Protein AF-0000000085164242 (afdb_homodimer)

InterPro domains:
  IPR000667 Peptidase S13, D-Ala-D-Ala carboxypeptidase C [PF02113] (31-440)
  IPR000667 Peptidase S13, D-Ala-D-Ala carboxypeptidase C [PR00922] (70-89)
  IPR000667 Peptidase S13, D-Ala-D-Ala carboxypeptidase C [PR00922] (284-306)
  IPR000667 Peptidase S13, D-Ala-D-Ala carboxypeptidase C [PR00922] (330-344)
  IPR000667 Peptidase S13, D-Ala-D-Ala carboxypeptidase C [PR00922] (345-359)
  IPR000667 Peptidase S13, D-Ala-D-Ala carboxypeptidase C [PR00922] (407-420)
  IPR000667 Peptidase S13, D-Ala-D-Ala carboxypeptidase C [PTHR30023] (19-451)
  IPR000667 Peptidase S13, D-Ala-D-Ala carboxypeptidase C [TIGR00666] (58-429)
  IPR012338 Beta-lactamase/transpeptidase-like [G3DSA:3.40.710.10] (27-104)
  IPR012338 Beta-lactamase/transpeptidase-like [G3DSA:3.40.710.10] (245-445)
  IPR012338 Beta-lactamase/transpeptidase-like [SSF56601] (39-454)

Nearest PDB structures (foldseek):
  1w8y-assembly4_D  TM=8.418E-01  e=1.556E-39  Actinomadura sp. R39
  1w5d-assembly1_A  TM=8.632E-01  e=3.024E-38  Bacillus subtilis
  2ex9-assembly1_A  TM=7.788E-01  e=1.099E-33  Escherichia coli
  3a3e-assembly1_B  TM=7.400E-01  e=4.001E-32  Haemophilus influenzae
  3a3e-assembly1_A  TM=7.267E-01  e=5.733E-30  Haemophilus influenzae

Solvent-accessible surface area (backbone atoms only — not comparable to full-atom values): 47335 Å² total; per-residue (Å²): 137,82,79,80,77,77,77,74,76,81,78,77,76,73,74,72,75,70,62,78,69,81,73,63,36,41,63,89,47,45,45,59,55,51,49,55,62,64,62,34,74,78,37,59,26,29,47,66,24,30,23,33,25,35,52,87,81,58,49,75,65,36,74,40,57,20,66,26,48,35,63,38,27,33,43,41,32,55,55,42,52,53,38,48,40,69,73,61,34,52,74,34,56,36,53,34,36,34,13,20,50,82,88,46,63,40,43,35,28,42,25,32,51,29,40,56,78,38,33,65,67,56,49,27,52,50,34,38,52,41,36,75,71,66,50,43,61,29,54,35,38,31,34,24,12,49,38,73,73,42,62,73,43,64,29,33,46,43,37,59,30,45,35,57,42,40,59,40,32,33,35,42,49,49,61,30,32,48,57,34,33,38,29,43,42,54,76,74,28,51,43,47,78,41,52,85,66,72,82,69,97,42,55,74,45,82,56,35,27,7,33,60,80,90,51,84,69,44,76,35,30,32,73,57,90,75,29,34,38,36,38,39,29,36,30,52,80,46,74,68,40,79,40,57,40,47,33,92,70,38,60,67,56,52,53,48,54,50,52,49,28,27,46,75,48,58,29,48,68,74,37,79,43,81,31,79,38,86,68,70,43,85,44,71,78,43,78,43,71,47,71,32,39,65,59,61,47,31,51,30,42,18,64,59,35,36,45,47,24,35,26,49,36,49,42,45,41,71,74,40,72,62,45,55,62,53,49,34,45,73,63,64,27,71,78,60,38,73,82,70,23,30,22,77,35,86,69,29,31,44,25,22,42,33,52,34,42,49,52,47,51,42,63,69,40,99,50,22,68,62,53,53,70,31,29,10,29,19,38,66,27,49,79,23,31,84,37,54,56,96,45,64,19,36,81,29,28,30,32,33,62,12,67,42,95,36,26,28,23,43,36,39,39,32,47,19,75,48,45,74,48,32,30,30,14,39,32,39,40,39,33,80,49,55,52,71,54,46,45,50,55,53,47,54,50,48,30,52,56,12,27,20,25,72,62,74,82,62,65,74,63,61,69,80,105,137,81,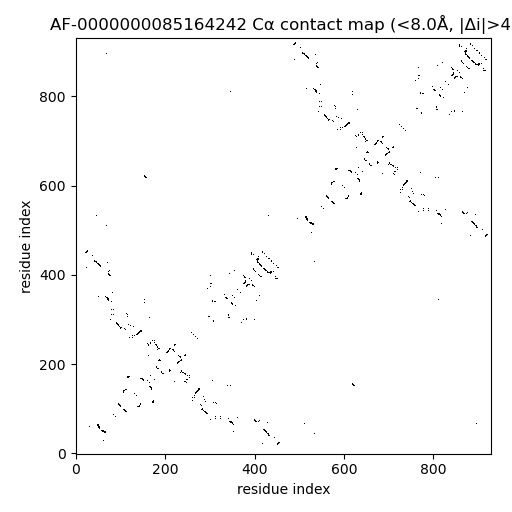79,76,77,77,77,73,75,80,79,77,77,74,74,72,75,70,64,78,69,80,73,64,35,41,62,90,46,45,45,58,53,51,49,55,61,64,62,34,73,78,36,59,25,30,46,67,23,31,24,32,26,34,52,85,81,57,47,75,65,36,73,40,57,21,65,28,48,34,65,36,27,34,43,41,32,56,55,40,51,52,36,47,41,68,73,61,34,54,73,35,57,36,54,34,36,35,13,20,48,81,88,47,62,42,42,35,28,43,23,33,52,29,40,56,77,38,31,65,66,56,49,28,51,51,33,39,54,41,36,75,71,67,50,43,61,29,54,35,38,32,33,22,12,49,38,73,73,43,63,72,45,64,28,32,45,43,36,60,30,44,35,60,43,42,57,39,31,32,34,42,49,48,61,32,33,48,58,33,34,39,29,44,42,53,77,74,29,52,43,47,76,41,51,86,67,70,81,70,96,44,54,73,45,84,58,35,28,7,34,60,79,90,48,83,68,44,77,37,32,33,70,56,89,74,31,34,38,34,38,40,30,36,29,53,78,44,76,68,39,81,41,59,42,47,34,93,72,38,61,67,56,51,52,49,53,50,52,50,28,28,45,76,48,60,29,48,66,74,36,78,42,81,29,78,39,87,67,70,44,85,42,70,77,43,80,43,71,48,69,33,39,65,59,60,47,32,51,29,43,18,64,58,34,36,44,48,25,36,25,50,37,49,42,45,41,72,75,39,71,61,46,54,61,53,48,34,44,73,64,62,27,70,77,61,38,73,81,69,24,30,21,79,36,86,68,31,30,42,24,23,41,33,51,32,41,49,52,47,50,43,61,70,39,98,49,21,69,63,53,54,71,31,30,9,28,20,39,67,28,49,80,24,31,84,36,55,56,96,44,63,20,36,80,27,26,31,35,32,62,12,67,42,96,36,27,28,23,43,37,39,38,33,48,19,76,48,46,73,46,31,31,30,14,39,32,38,38,39,32,77,50,56,53,70,54,47,45,50,53,52,48,54,49,47,32,51,56,13,27,20,24,72,62,74,82,63,67,74,66,60,69,78,103

pLDDT: mean 89.5, std 14.86, range [22.62, 98.94]

Radius of gyration: 33.27 Å; Cα contacts (8 Å, |Δi|>4): 2150; chains: 2; bounding box: 95×78×173 Å

Structure (mmCIF, N/CA/C/O backbone):
data_AF-0000000085164242-model_v1
#
loop_
_entity.id
_entity.type
_entity.pdbx_description
1 polymer 'D-alanyl-D-alanine carboxypeptidase'
#
loop_
_atom_site.group_PDB
_atom_site.id
_atom_site.type_symbol
_atom_site.label_atom_id
_atom_site.label_alt_id
_atom_site.label_comp_id
_atom_site.label_asym_id
_atom_site.label_entity_id
_atom_site.label_seq_id
_atom_site.pdbx_PDB_ins_code
_atom_site.Cartn_x
_atom_site.Cartn_y
_atom_site.Cartn_z
_atom_site.occupancy
_atom_site.B_iso_or_equiv
_atom_site.auth_seq_id
_atom_site.auth_comp_id
_atom_site.auth_asym_id
_atom_site.auth_atom_id
_atom_site.pdbx_PDB_model_num
ATOM 1 N N . MET A 1 1 ? 28.812 4.848 -90.438 1 26.08 1 MET A N 1
ATOM 2 C CA . MET A 1 1 ? 29.641 4.5 -89.312 1 26.08 1 MET A CA 1
ATOM 3 C C . MET A 1 1 ? 28.922 4.797 -88 1 26.08 1 MET A C 1
ATOM 5 O O . MET A 1 1 ? 28.844 5.953 -87.562 1 26.08 1 MET A O 1
ATOM 9 N N . VAL A 1 2 ? 27.75 4.16 -87.75 1 31.11 2 VAL A N 1
ATOM 10 C CA . VAL A 1 2 ? 26.734 4.188 -86.688 1 31.11 2 VAL A CA 1
ATOM 11 C C . VAL A 1 2 ? 27.359 3.76 -85.375 1 31.11 2 VAL A C 1
ATOM 13 O O . VAL A 1 2 ? 27.859 2.641 -85.25 1 31.11 2 VAL A O 1
ATOM 16 N N . TRP A 1 3 ? 27.969 4.746 -84.688 1 30.22 3 TRP A N 1
ATOM 17 C CA . TRP A 1 3 ? 28.641 4.578 -83.375 1 30.22 3 TRP A CA 1
ATOM 18 C C . TRP A 1 3 ? 27.672 4.051 -82.312 1 30.22 3 TRP A C 1
ATOM 20 O O . TRP A 1 3 ? 26.656 4.676 -82.062 1 30.22 3 TRP A O 1
ATOM 30 N N . LEU A 1 4 ? 27.453 2.766 -82.188 1 34.25 4 LEU A N 1
ATOM 31 C CA . LEU A 1 4 ? 26.719 2.027 -81.188 1 34.25 4 LEU A CA 1
ATOM 32 C C . LEU A 1 4 ? 27.297 2.309 -79.812 1 34.25 4 LEU A C 1
ATOM 34 O O . LEU A 1 4 ? 28.422 1.901 -79.5 1 34.25 4 LEU A O 1
ATOM 38 N N . ARG A 1 5 ? 27.109 3.539 -79.188 1 34.91 5 ARG A N 1
ATOM 39 C CA . ARG A 1 5 ? 27.516 3.846 -77.812 1 34.91 5 ARG A CA 1
ATOM 40 C C . ARG A 1 5 ? 26.891 2.873 -76.875 1 34.91 5 ARG A C 1
ATOM 42 O O . ARG A 1 5 ? 25.656 2.781 -76.75 1 34.91 5 ARG A O 1
ATOM 49 N N . TRP A 1 6 ? 27.516 1.749 -76.562 1 37.75 6 TRP A N 1
ATOM 50 C CA . TRP A 1 6 ? 27.156 0.762 -75.562 1 37.75 6 TRP A CA 1
ATOM 51 C C . TRP A 1 6 ? 27.078 1.409 -74.188 1 37.75 6 TRP A C 1
ATOM 53 O O . TRP A 1 6 ? 28.047 1.984 -73.688 1 37.75 6 TRP A O 1
ATOM 63 N N . LEU A 1 7 ? 25.984 2.072 -73.812 1 40.03 7 LEU A N 1
ATOM 64 C CA . LEU A 1 7 ? 25.734 2.559 -72.438 1 40.03 7 LEU A CA 1
ATOM 65 C C . LEU A 1 7 ? 25.859 1.432 -71.438 1 40.03 7 LEU A C 1
ATOM 67 O O . LEU A 1 7 ? 25.172 0.419 -71.5 1 40.03 7 LEU A O 1
ATOM 71 N N . LEU A 1 8 ? 27.047 1.207 -70.812 1 44.16 8 LEU A N 1
ATOM 72 C CA . LEU A 1 8 ? 27.25 0.297 -69.688 1 44.16 8 LEU A CA 1
ATOM 73 C C . LEU A 1 8 ? 26.328 0.644 -68.562 1 44.16 8 LEU A C 1
ATOM 75 O O . LEU A 1 8 ? 26.141 1.82 -68.25 1 44.16 8 LEU A O 1
ATOM 79 N N . PRO A 1 9 ? 25.406 -0.223 -68.188 1 48.72 9 PRO A N 1
ATOM 80 C CA . PRO A 1 9 ? 24.516 0.033 -67.062 1 48.72 9 PRO A CA 1
ATOM 81 C C . PRO A 1 9 ? 25.281 0.334 -65.75 1 48.72 9 PRO A C 1
ATOM 83 O O . PRO A 1 9 ? 26.422 -0.12 -65.562 1 48.72 9 PRO A O 1
ATOM 86 N N . PRO A 1 10 ? 25.016 1.474 -65.062 1 48.72 10 PRO A N 1
ATOM 87 C CA . PRO A 1 10 ? 25.703 1.767 -63.844 1 48.72 10 PRO A CA 1
ATOM 88 C C . PRO A 1 10 ? 25.656 0.598 -62.844 1 48.72 10 PRO A C 1
ATOM 90 O O . PRO A 1 10 ? 24.719 -0.198 -62.875 1 48.72 10 PRO A O 1
ATOM 93 N N . ALA A 1 11 ? 26.797 0.06 -62.438 1 48.28 11 ALA A N 1
ATOM 94 C CA . ALA A 1 11 ? 26.969 -0.919 -61.375 1 48.28 11 ALA A CA 1
ATOM 95 C C . ALA A 1 11 ? 26.172 -0.528 -60.125 1 48.28 11 ALA A C 1
ATOM 97 O O . ALA A 1 11 ? 26.328 0.58 -59.594 1 48.28 11 ALA A O 1
ATOM 98 N N . SER A 1 12 ? 25.047 -1.106 -59.906 1 46.84 12 SER A N 1
ATOM 99 C CA . SER A 1 12 ? 24.297 -0.992 -58.656 1 46.84 12 SER A CA 1
ATOM 100 C C . SER A 1 12 ? 25.203 -1.245 -57.469 1 46.84 12 SER A C 1
ATOM 102 O O . SER A 1 12 ? 25.766 -2.332 -57.312 1 46.84 12 SER A O 1
ATOM 104 N N . LEU A 1 13 ? 25.797 -0.228 -56.875 1 48.09 13 LEU A N 1
ATOM 105 C CA . LEU A 1 13 ? 26.422 -0.326 -55.562 1 48.09 13 LEU A CA 1
ATOM 106 C C . LEU A 1 13 ? 25.484 -1.011 -54.562 1 48.09 13 LEU A C 1
ATOM 108 O O . LEU A 1 13 ? 24.484 -0.429 -54.156 1 48.09 13 LEU A O 1
ATOM 112 N N . LEU A 1 14 ? 25.516 -2.299 -54.562 1 44.75 14 LEU A N 1
ATOM 113 C CA . LEU A 1 14 ? 24.922 -2.994 -53.406 1 44.75 14 LEU A CA 1
ATOM 114 C C . LEU A 1 14 ? 25.516 -2.488 -52.094 1 44.75 14 LEU A C 1
ATOM 116 O O . LEU A 1 14 ? 26.672 -2.766 -51.812 1 44.75 14 LEU A O 1
ATOM 120 N N . LEU A 1 15 ? 25.031 -1.406 -51.594 1 47.62 15 LEU A N 1
ATOM 121 C CA . LEU A 1 15 ? 25.266 -1.147 -50.156 1 47.62 15 LEU A CA 1
ATOM 122 C C . LEU A 1 15 ? 24.969 -2.387 -49.344 1 47.62 15 LEU A C 1
ATOM 124 O O . LEU A 1 15 ? 23.812 -2.775 -49.188 1 47.62 15 LEU A O 1
ATOM 128 N N . LEU A 1 16 ? 25.969 -3.221 -49.25 1 43.62 16 LEU A N 1
ATOM 129 C CA . LEU A 1 16 ? 25.859 -4.195 -48.156 1 43.62 16 LEU A CA 1
ATOM 130 C C . LEU A 1 16 ? 25.453 -3.518 -46.875 1 43.62 16 LEU A C 1
ATOM 132 O O . LEU A 1 16 ? 26.234 -2.775 -46.25 1 43.62 16 LEU A O 1
ATOM 136 N N . LEU A 1 17 ? 24.219 -3.363 -46.656 1 44.03 17 LEU A N 1
ATOM 137 C CA . LEU A 1 17 ? 23.781 -3.133 -45.281 1 44.03 17 LEU A CA 1
ATOM 138 C C . LEU A 1 17 ? 24.453 -4.105 -44.344 1 44.03 17 LEU A C 1
ATOM 140 O O . LEU A 1 17 ? 24.047 -5.27 -44.25 1 44.03 17 LEU A O 1
ATOM 144 N N . VAL A 1 18 ? 25.75 -3.912 -44.062 1 42.06 18 VAL A N 1
ATOM 145 C CA . VAL A 1 18 ? 26.281 -4.578 -42.875 1 42.06 18 VAL A CA 1
ATOM 146 C C . VAL A 1 18 ? 25.297 -4.43 -41.719 1 42.06 18 VAL A C 1
ATOM 148 O O . VAL A 1 18 ? 25.031 -3.314 -41.25 1 42.06 18 VAL A O 1
ATOM 151 N N . SER A 1 19 ? 24.469 -5.309 -41.594 1 43.09 19 SER A N 1
ATOM 152 C CA . SER A 1 19 ? 23.734 -5.375 -40.312 1 43.09 19 SER A CA 1
ATOM 153 C C . SER A 1 19 ? 24.656 -5.082 -39.125 1 43.09 19 SER A C 1
ATOM 155 O O . SER A 1 19 ? 25.766 -5.609 -39.062 1 43.09 19 SER A O 1
ATOM 157 N N . PRO A 1 20 ? 24.562 -4.02 -38.531 1 42.75 20 PRO A N 1
ATOM 158 C CA . PRO A 1 20 ? 25.406 -3.922 -37.344 1 42.75 20 PRO A CA 1
ATOM 159 C C . PRO A 1 20 ? 25.578 -5.258 -36.625 1 42.75 20 PRO A C 1
ATOM 161 O O . PRO A 1 20 ? 24.594 -5.887 -36.25 1 42.75 20 PRO A O 1
ATOM 164 N N . ALA A 1 21 ? 26.594 -6.027 -36.906 1 44.06 21 ALA A N 1
ATOM 165 C CA . ALA A 1 21 ? 26.969 -7.195 -36.125 1 44.06 21 ALA A CA 1
ATOM 166 C C . ALA A 1 21 ? 26.609 -7.004 -34.656 1 44.06 21 ALA A C 1
ATOM 168 O O . ALA A 1 21 ? 26.906 -5.961 -34.062 1 44.06 21 ALA A O 1
ATOM 169 N N . ALA A 1 22 ? 25.578 -7.535 -34.219 1 53.62 22 ALA A N 1
ATOM 170 C CA . ALA A 1 22 ? 25.312 -7.664 -32.781 1 53.62 22 ALA A CA 1
ATOM 171 C C . ALA A 1 22 ? 26.609 -7.832 -31.984 1 53.62 22 ALA A C 1
ATOM 173 O O . ALA A 1 22 ? 27.219 -8.914 -32 1 53.62 22 ALA A O 1
ATOM 174 N N . PHE A 1 23 ? 27.406 -6.828 -31.875 1 62.78 23 PHE A N 1
ATOM 175 C CA . PHE A 1 23 ? 28.688 -6.867 -31.188 1 62.78 23 PHE A CA 1
ATOM 176 C C . PHE A 1 23 ? 28.547 -7.508 -29.812 1 62.78 23 PHE A C 1
ATOM 178 O O . PHE A 1 23 ? 27.688 -7.129 -29.031 1 62.78 23 PHE A O 1
ATOM 185 N N . GLY A 1 24 ? 28.969 -8.695 -29.609 1 80.44 24 GLY A N 1
ATOM 186 C CA . GLY A 1 24 ? 29.109 -9.453 -28.375 1 80.44 24 GLY A CA 1
ATOM 187 C C . GLY A 1 24 ? 29.766 -8.656 -27.25 1 80.44 24 GLY A C 1
ATOM 188 O O . GLY A 1 24 ? 30.391 -7.625 -27.516 1 80.44 24 GLY A O 1
ATOM 189 N N . LEU A 1 25 ? 29.328 -8.891 -26 1 90.19 25 LEU A N 1
ATOM 190 C CA . LEU A 1 25 ? 29.891 -8.297 -24.797 1 90.19 25 LEU A CA 1
ATOM 191 C C . LEU A 1 25 ? 30.781 -9.297 -24.062 1 90.19 25 LEU A C 1
ATOM 193 O O . LEU A 1 25 ? 30.344 -10.391 -23.719 1 90.19 25 LEU A O 1
ATOM 197 N N . CYS A 1 26 ? 32.031 -8.883 -23.922 1 91.12 26 CYS A N 1
ATOM 198 C CA . CYS A 1 26 ? 32.938 -9.758 -23.203 1 91.12 26 CYS A CA 1
ATOM 199 C C . CYS A 1 26 ? 32.531 -9.875 -21.734 1 91.12 26 CYS A C 1
ATOM 201 O O . CYS A 1 26 ? 32.156 -8.883 -21.125 1 91.12 26 CYS A O 1
ATOM 203 N N . ARG A 1 27 ? 32.719 -11.008 -21.188 1 90.56 27 ARG A N 1
ATOM 204 C CA . ARG A 1 27 ? 32.344 -11.328 -19.812 1 90.56 27 ARG A CA 1
ATOM 205 C C . ARG A 1 27 ? 32.969 -10.359 -18.828 1 90.56 27 ARG A C 1
ATOM 207 O O . ARG A 1 27 ? 32.344 -9.93 -17.859 1 90.56 27 ARG A O 1
ATOM 214 N N . GLN A 1 28 ? 34.25 -9.969 -19.062 1 89.62 28 GLN A N 1
ATOM 215 C CA . GLN A 1 28 ? 34.969 -9.094 -18.172 1 89.62 28 GLN A CA 1
ATOM 216 C C . GLN A 1 28 ? 34.406 -7.676 -18.188 1 89.62 28 GLN A C 1
ATOM 218 O O . GLN A 1 28 ? 34.656 -6.898 -17.25 1 89.62 28 GLN A O 1
ATOM 223 N N . ASP A 1 29 ? 33.594 -7.398 -19.219 1 94.38 29 ASP A N 1
ATOM 224 C CA . ASP A 1 29 ? 33.094 -6.043 -19.391 1 94.38 29 ASP A CA 1
ATOM 225 C C . ASP A 1 29 ? 31.641 -5.945 -18.875 1 94.38 29 ASP A C 1
ATOM 227 O O . ASP A 1 29 ? 31.062 -4.863 -18.875 1 94.38 29 ASP A O 1
ATOM 231 N N . LEU A 1 30 ? 31.109 -7.039 -18.438 1 95.75 30 LEU A N 1
ATOM 232 C CA . LEU A 1 30 ? 29.688 -7.074 -18.062 1 95.75 30 LEU A CA 1
ATOM 233 C C . LEU A 1 30 ? 29.422 -6.121 -16.906 1 95.75 30 LEU A C 1
ATOM 235 O O . LEU A 1 30 ? 28.469 -5.332 -16.953 1 95.75 30 LEU A O 1
ATOM 239 N N . ALA A 1 31 ? 30.25 -6.164 -15.938 1 96.69 31 ALA A N 1
ATOM 240 C CA . ALA A 1 31 ? 30.047 -5.34 -14.75 1 96.69 31 ALA A CA 1
ATOM 241 C C . ALA A 1 31 ? 30.047 -3.855 -15.109 1 96.69 31 ALA A C 1
ATOM 243 O O . ALA A 1 31 ? 29.188 -3.102 -14.648 1 96.69 31 ALA A O 1
ATOM 244 N N . ARG A 1 32 ? 30.969 -3.467 -15.906 1 96.62 32 ARG A N 1
ATOM 245 C CA . ARG A 1 32 ? 31.047 -2.072 -16.328 1 96.62 32 ARG A CA 1
ATOM 246 C C . ARG A 1 32 ? 29.844 -1.677 -17.172 1 96.62 32 ARG A C 1
ATOM 248 O O . ARG A 1 32 ? 29.312 -0.573 -17.016 1 96.62 32 ARG A O 1
ATOM 255 N N . ALA A 1 33 ? 29.438 -2.562 -18.047 1 96.81 33 ALA A N 1
ATOM 256 C CA . ALA A 1 33 ? 28.297 -2.279 -18.906 1 96.81 33 ALA A CA 1
ATOM 257 C C . ALA A 1 33 ? 27.016 -2.09 -18.094 1 96.81 33 ALA A C 1
ATOM 259 O O . ALA A 1 33 ? 26.25 -1.159 -18.328 1 96.81 33 ALA A O 1
ATOM 260 N N . ILE A 1 34 ? 26.797 -2.941 -17.062 1 97.88 34 ILE A N 1
ATOM 261 C CA . ILE A 1 34 ? 25.609 -2.834 -16.219 1 97.88 34 ILE A CA 1
ATOM 262 C C . ILE A 1 34 ? 25.688 -1.557 -15.383 1 97.88 34 ILE A C 1
ATOM 264 O O . ILE A 1 34 ? 24.703 -0.823 -15.266 1 97.88 34 ILE A O 1
ATOM 268 N N . ALA A 1 35 ? 26.875 -1.295 -14.891 1 96.62 35 ALA A N 1
ATOM 269 C CA . ALA A 1 35 ? 27.062 -0.098 -14.078 1 96.62 35 ALA A CA 1
ATOM 270 C C . ALA A 1 35 ? 26.734 1.163 -14.875 1 96.62 35 ALA A C 1
ATOM 272 O O . ALA A 1 35 ? 26.125 2.1 -14.352 1 96.62 35 ALA A O 1
ATOM 273 N N . GLN A 1 36 ? 27.125 1.172 -16.078 1 95.56 36 GLN A N 1
ATOM 274 C CA . GLN A 1 36 ? 26.859 2.318 -16.938 1 95.56 36 GLN A CA 1
ATOM 275 C C . GLN A 1 36 ? 25.359 2.5 -17.141 1 95.56 36 GLN A C 1
ATOM 277 O O . GLN A 1 36 ? 24.859 3.627 -17.188 1 95.56 36 GLN A O 1
ATOM 282 N N . GLU A 1 37 ? 24.672 1.391 -17.297 1 94.31 37 GLU A N 1
ATOM 283 C CA . GLU A 1 37 ? 23.219 1.459 -17.484 1 94.31 37 GLU A CA 1
ATOM 284 C C . GLU A 1 37 ? 22.547 2.057 -16.25 1 94.31 37 GLU A C 1
ATOM 286 O O . GLU A 1 37 ? 21.703 2.949 -16.375 1 94.31 37 GLU A O 1
ATOM 291 N N . ILE A 1 38 ? 22.953 1.653 -15.016 1 94.19 38 ILE A N 1
ATOM 292 C CA . ILE A 1 38 ? 22.172 2.039 -13.844 1 94.19 38 ILE A CA 1
ATOM 293 C C . ILE A 1 38 ? 22.656 3.391 -13.32 1 94.19 38 ILE A C 1
ATOM 295 O O . ILE A 1 38 ? 22.016 3.996 -12.461 1 94.19 38 ILE A O 1
ATOM 299 N N . GLN A 1 39 ? 23.75 3.881 -13.914 1 92.69 39 GLN A N 1
ATOM 300 C CA . GLN A 1 39 ? 24.266 5.188 -13.523 1 92.69 39 GLN A CA 1
ATOM 301 C C . GLN A 1 39 ? 23.734 6.285 -14.445 1 92.69 39 GLN A C 1
ATOM 303 O O . GLN A 1 39 ? 24.047 7.465 -14.25 1 92.69 39 GLN A O 1
ATOM 308 N N . ASN A 1 40 ? 22.969 5.848 -15.398 1 92.12 40 ASN A N 1
ATOM 309 C CA . ASN A 1 40 ? 22.281 6.859 -16.188 1 92.12 40 ASN A CA 1
ATOM 310 C C . ASN A 1 40 ? 21.547 7.863 -15.305 1 92.12 40 ASN A C 1
ATOM 312 O O . ASN A 1 40 ? 20.844 7.473 -14.367 1 92.12 40 ASN A O 1
ATOM 316 N N . PRO A 1 41 ? 21.641 9.156 -15.633 1 90.25 41 PRO A N 1
ATOM 317 C CA . PRO A 1 41 ? 21.031 10.195 -14.797 1 90.25 41 PRO A CA 1
ATOM 318 C C . PRO A 1 41 ? 19.531 10.016 -14.648 1 90.25 41 PRO A C 1
ATOM 320 O O . PRO A 1 41 ? 18.953 10.438 -13.641 1 90.25 41 PRO A O 1
ATOM 323 N N . GLN A 1 42 ? 18.953 9.391 -15.547 1 88.38 42 GLN A N 1
ATOM 324 C CA . GLN A 1 42 ? 17.516 9.18 -15.484 1 88.38 42 GLN A CA 1
ATOM 325 C C . GLN A 1 42 ? 17.141 8.312 -14.289 1 88.38 42 GLN A C 1
ATOM 327 O O . GLN A 1 42 ? 16.016 8.398 -13.781 1 88.38 42 GLN A O 1
ATOM 332 N N . TRP A 1 43 ? 18.203 7.57 -13.789 1 90.75 43 TRP A N 1
ATOM 333 C CA . TRP A 1 43 ? 17.938 6.633 -12.711 1 90.75 43 TRP A CA 1
ATOM 334 C C . TRP A 1 43 ? 18.453 7.176 -11.383 1 90.75 43 TRP A C 1
ATOM 336 O O . TRP A 1 43 ? 18.453 6.469 -10.367 1 90.75 43 TRP A O 1
ATOM 346 N N . GLN A 1 44 ? 18.828 8.391 -11.352 1 89.06 44 GLN A N 1
ATOM 347 C CA . GLN A 1 44 ? 19.562 8.938 -10.211 1 89.06 44 GLN A CA 1
ATOM 348 C C . GLN A 1 44 ? 18.734 8.828 -8.93 1 89.06 44 GLN A C 1
ATOM 350 O O . GLN A 1 44 ? 19.297 8.633 -7.848 1 89.06 44 GLN A O 1
ATOM 355 N N . ARG A 1 45 ? 17.484 8.836 -8.977 1 92.25 45 ARG A N 1
ATOM 356 C CA . ARG A 1 45 ? 16.641 8.875 -7.789 1 92.25 45 ARG A CA 1
ATOM 357 C C . ARG A 1 45 ? 16.188 7.473 -7.398 1 92.25 45 ARG A C 1
ATOM 359 O O . ARG A 1 45 ? 15.617 7.277 -6.324 1 92.25 45 ARG A O 1
ATOM 366 N N . GLY A 1 46 ? 16.438 6.523 -8.258 1 93.19 46 GLY A N 1
ATOM 367 C CA . GLY A 1 46 ? 15.93 5.176 -8.039 1 93.19 46 GLY A CA 1
ATOM 368 C C . GLY A 1 46 ? 16.906 4.293 -7.27 1 93.19 46 GLY A C 1
ATOM 369 O O . GLY A 1 46 ? 18.047 4.684 -7.023 1 93.19 46 GLY A O 1
ATOM 370 N N . GLN A 1 47 ? 16.438 3.188 -6.793 1 94.44 47 GLN A N 1
ATOM 371 C CA . GLN A 1 47 ? 17.219 2.15 -6.129 1 94.44 47 GLN A CA 1
ATOM 372 C C . GLN A 1 47 ? 17.25 0.87 -6.961 1 94.44 47 GLN A C 1
ATOM 374 O O . GLN A 1 47 ? 16.203 0.276 -7.234 1 94.44 47 GLN A O 1
ATOM 379 N N . TRP A 1 48 ? 18.438 0.49 -7.316 1 96.75 48 TRP A N 1
ATOM 380 C CA . TRP A 1 48 ? 18.609 -0.72 -8.109 1 96.75 48 TRP A CA 1
ATOM 381 C C . TRP A 1 48 ? 19.156 -1.863 -7.262 1 96.75 48 TRP A C 1
ATOM 383 O O . TRP A 1 48 ? 20.016 -1.654 -6.414 1 96.75 48 TRP A O 1
ATOM 393 N N . GLY A 1 49 ? 18.609 -2.982 -7.344 1 97.62 49 GLY A N 1
ATOM 394 C CA . GLY A 1 49 ? 19.156 -4.246 -6.879 1 97.62 49 GLY A CA 1
ATOM 395 C C . GLY A 1 49 ? 19.375 -5.246 -7.996 1 97.62 49 GLY A C 1
ATOM 396 O O . GLY A 1 49 ? 18.453 -5.586 -8.734 1 97.62 49 GLY A O 1
ATOM 397 N N . ILE A 1 50 ? 20.688 -5.652 -8.172 1 98.75 50 ILE A N 1
ATOM 398 C CA . ILE A 1 50 ? 21 -6.547 -9.281 1 98.75 50 ILE A CA 1
ATOM 399 C C . ILE A 1 50 ? 22 -7.609 -8.82 1 98.75 50 ILE A C 1
ATOM 401 O O . ILE A 1 50 ? 23.031 -7.281 -8.234 1 98.75 50 ILE A O 1
ATOM 405 N N . VAL A 1 51 ? 21.688 -8.82 -9.039 1 98.75 51 VAL A N 1
ATOM 406 C CA . VAL A 1 51 ? 22.625 -9.93 -8.867 1 98.75 51 VAL A CA 1
ATOM 407 C C . VAL A 1 51 ? 22.625 -10.789 -10.125 1 98.75 51 VAL A C 1
ATOM 409 O O . VAL A 1 51 ? 21.578 -11.164 -10.641 1 98.75 51 VAL A O 1
ATOM 412 N N . VAL A 1 52 ? 23.766 -11.023 -10.711 1 98.81 52 VAL A N 1
ATOM 413 C CA . VAL A 1 52 ? 23.984 -11.922 -11.836 1 98.81 52 VAL A CA 1
ATOM 414 C C . VAL A 1 52 ? 25.062 -12.953 -11.469 1 98.81 52 VAL A C 1
ATOM 416 O O . VAL A 1 52 ? 26.156 -12.594 -11.055 1 98.81 52 VAL A O 1
ATOM 419 N N . GLU A 1 53 ? 24.734 -14.164 -11.602 1 98.38 53 GLU A N 1
ATOM 420 C CA . GLU A 1 53 ? 25.672 -15.242 -11.297 1 98.38 53 GLU A CA 1
ATOM 421 C C . GLU A 1 53 ? 25.688 -16.281 -1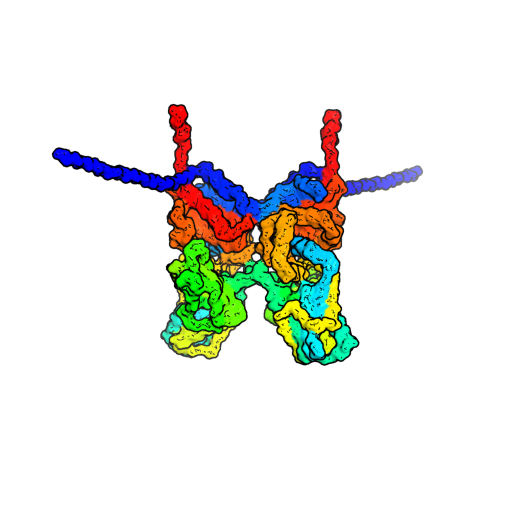2.414 1 98.38 53 GLU A C 1
ATOM 423 O O . GLU A 1 53 ? 24.719 -16.422 -13.164 1 98.38 53 GLU A O 1
ATOM 428 N N . ASP A 1 54 ? 26.844 -16.953 -12.492 1 97.44 54 ASP A N 1
ATOM 429 C CA . ASP A 1 54 ? 26.891 -18.172 -13.289 1 97.44 54 ASP A CA 1
ATOM 430 C C . ASP A 1 54 ? 25.969 -19.25 -12.703 1 97.44 54 ASP A C 1
ATOM 432 O O . ASP A 1 54 ? 26.016 -19.531 -11.508 1 97.44 54 ASP A O 1
ATOM 436 N N . LEU A 1 55 ? 25.141 -19.797 -13.562 1 97.75 55 LEU A N 1
ATOM 437 C CA . LEU A 1 55 ? 24.109 -20.703 -13.062 1 97.75 55 LEU A CA 1
ATOM 438 C C . LEU A 1 55 ? 24.734 -21.953 -12.445 1 97.75 55 LEU A C 1
ATOM 440 O O . LEU A 1 55 ? 24.234 -22.453 -11.438 1 97.75 55 LEU A O 1
ATOM 444 N N . ARG A 1 56 ? 25.766 -22.469 -12.977 1 94.19 56 ARG A N 1
ATOM 445 C CA . ARG A 1 56 ? 26.328 -23.75 -12.57 1 94.19 56 ARG A CA 1
ATOM 446 C C . ARG A 1 56 ? 27.344 -23.562 -11.438 1 94.19 56 ARG A C 1
ATOM 448 O O . ARG A 1 56 ? 27.219 -24.188 -10.383 1 94.19 56 ARG A O 1
ATOM 455 N N . SER A 1 57 ? 28.266 -22.578 -11.57 1 94.81 57 SER A N 1
ATOM 456 C CA . SER A 1 57 ? 29.359 -22.438 -10.609 1 94.81 57 SER A CA 1
ATOM 457 C C . SER A 1 57 ? 28.953 -21.547 -9.438 1 94.81 57 SER A C 1
ATOM 459 O O . SER A 1 57 ? 29.578 -21.594 -8.375 1 94.81 57 SER A O 1
ATOM 461 N N . GLY A 1 58 ? 28.047 -20.656 -9.672 1 95.81 58 GLY A N 1
ATOM 462 C CA . GLY A 1 58 ? 27.672 -19.703 -8.641 1 95.81 58 GLY A CA 1
ATOM 463 C C . GLY A 1 58 ? 28.594 -18.484 -8.609 1 95.81 58 GLY A C 1
ATOM 464 O O . GLY A 1 58 ? 28.438 -17.609 -7.75 1 95.81 58 GLY A O 1
ATOM 465 N N . GLU A 1 59 ? 29.484 -18.422 -9.562 1 96.31 59 GLU A N 1
ATOM 466 C CA . GLU A 1 59 ? 30.359 -17.266 -9.648 1 96.31 59 GLU A CA 1
ATOM 467 C C . GLU A 1 59 ? 29.547 -15.977 -9.812 1 96.31 59 GLU A C 1
ATOM 469 O O . GLU A 1 59 ? 28.672 -15.898 -10.68 1 96.31 59 GLU A O 1
ATOM 474 N N . VAL A 1 60 ? 29.875 -14.984 -8.992 1 97.69 60 VAL A N 1
ATOM 475 C CA . VAL A 1 60 ? 29.172 -13.703 -9.062 1 97.69 60 VAL A CA 1
ATOM 476 C C . VAL A 1 60 ? 29.781 -12.852 -10.18 1 97.69 60 VAL A C 1
ATOM 478 O O . VAL A 1 60 ? 30.969 -12.516 -10.148 1 97.69 60 VAL A O 1
ATOM 481 N N . LEU A 1 61 ? 28.984 -12.516 -11.148 1 97.19 61 LEU A N 1
ATOM 482 C CA . LEU A 1 61 ? 29.438 -11.656 -12.242 1 97.19 61 LEU A CA 1
ATOM 483 C C . LEU A 1 61 ? 29.125 -10.188 -11.938 1 97.19 61 LEU A C 1
ATOM 485 O O . LEU A 1 61 ? 29.844 -9.297 -12.398 1 97.19 61 LEU A O 1
ATOM 489 N N . TYR A 1 62 ? 28.047 -9.914 -11.242 1 98.25 62 TYR A N 1
ATOM 490 C CA . TYR A 1 62 ? 27.656 -8.562 -10.867 1 98.25 62 TYR A CA 1
ATOM 491 C C . TYR A 1 62 ? 26.797 -8.578 -9.609 1 98.25 62 TYR A C 1
ATOM 493 O O . TYR A 1 62 ? 25.922 -9.438 -9.461 1 98.25 62 TYR A O 1
ATOM 501 N N . ASN A 1 63 ? 27.109 -7.777 -8.695 1 98.31 63 ASN A N 1
ATOM 502 C CA . ASN A 1 63 ? 26.328 -7.602 -7.477 1 98.31 63 ASN A CA 1
ATOM 503 C C . ASN A 1 63 ? 26.219 -6.133 -7.086 1 98.31 63 ASN A C 1
ATOM 505 O O . ASN A 1 63 ? 27.219 -5.496 -6.762 1 98.31 63 ASN A O 1
ATOM 509 N N . HIS A 1 64 ? 25.094 -5.602 -7.238 1 97.94 64 HIS A N 1
ATOM 510 C CA . HIS A 1 64 ? 24.75 -4.262 -6.773 1 97.94 64 HIS A CA 1
ATOM 511 C C . HIS A 1 64 ? 23.578 -4.297 -5.797 1 97.94 64 HIS A C 1
ATOM 513 O O . HIS A 1 64 ? 22.438 -4.52 -6.199 1 97.94 64 HIS A O 1
ATOM 519 N N . GLN A 1 65 ? 23.859 -4.113 -4.5 1 95.94 65 GLN A N 1
ATOM 520 C CA . GLN A 1 65 ? 22.859 -4.082 -3.436 1 95.94 65 GLN A CA 1
ATOM 521 C C . GLN A 1 65 ? 22.078 -5.391 -3.375 1 95.94 65 GLN A C 1
ATOM 523 O O . GLN A 1 65 ? 20.875 -5.387 -3.148 1 95.94 65 GLN A O 1
ATOM 528 N N . GLY A 1 66 ? 22.766 -6.477 -3.574 1 96.69 66 GLY A N 1
ATOM 529 C CA . GLY A 1 66 ? 22.125 -7.773 -3.666 1 96.69 66 GLY A CA 1
ATOM 530 C C . GLY A 1 66 ? 21.531 -8.242 -2.35 1 96.69 66 GLY A C 1
ATOM 531 O O . GLY A 1 66 ? 20.594 -9.047 -2.334 1 96.69 66 GLY A O 1
ATOM 532 N N . GLU A 1 67 ? 22.031 -7.707 -1.251 1 95 67 GLU A N 1
ATOM 533 C CA . GLU A 1 67 ? 21.594 -8.164 0.064 1 95 67 GLU A CA 1
ATOM 534 C C . GLU A 1 67 ? 20.547 -7.215 0.661 1 95 67 GLU A C 1
ATOM 536 O O . GLU A 1 67 ? 20.031 -7.461 1.755 1 95 67 GLU A O 1
ATOM 541 N N . LYS A 1 68 ? 20.234 -6.145 -0.035 1 94.94 68 LYS A N 1
ATOM 542 C CA . LYS A 1 68 ? 19.234 -5.191 0.431 1 94.94 68 LYS A CA 1
ATOM 543 C C . LYS A 1 68 ? 17.828 -5.664 0.084 1 94.94 68 LYS A C 1
ATOM 545 O O . LYS A 1 68 ? 17.625 -6.328 -0.933 1 94.94 68 LYS A O 1
ATOM 550 N N . LEU A 1 69 ? 16.875 -5.332 0.945 1 95.56 69 LEU A N 1
ATOM 551 C CA . LEU A 1 69 ? 15.477 -5.672 0.703 1 95.56 69 LEU A CA 1
ATOM 552 C C . LEU A 1 69 ? 14.836 -4.688 -0.272 1 95.56 69 LEU A C 1
ATOM 554 O O . LEU A 1 69 ? 15.039 -3.475 -0.154 1 95.56 69 LEU A O 1
ATOM 558 N N . PHE A 1 70 ? 14.094 -5.238 -1.257 1 96.31 70 PHE A N 1
ATOM 559 C CA . PHE A 1 70 ? 13.391 -4.461 -2.271 1 96.31 70 PHE A CA 1
ATOM 560 C C . PHE A 1 70 ? 11.938 -4.906 -2.385 1 96.31 70 PHE A C 1
ATOM 562 O O . PHE A 1 70 ? 11.602 -6.043 -2.047 1 96.31 70 PHE A O 1
ATOM 569 N N . LEU A 1 71 ? 11.062 -3.951 -2.771 1 96.06 71 LEU A N 1
ATOM 570 C CA . LEU A 1 71 ? 9.797 -4.355 -3.367 1 96.06 71 LEU A CA 1
ATOM 571 C C . LEU A 1 71 ? 10.023 -5.078 -4.691 1 96.06 71 LEU A C 1
ATOM 573 O O . LEU A 1 71 ? 10.695 -4.555 -5.582 1 96.06 71 LEU A O 1
ATOM 577 N N . VAL A 1 72 ? 9.461 -6.273 -4.828 1 97.75 72 VAL A N 1
ATOM 578 C CA . VAL A 1 72 ? 9.789 -7.047 -6.023 1 97.75 72 VAL A CA 1
ATOM 579 C C . VAL A 1 72 ? 8.5 -7.395 -6.773 1 97.75 72 VAL A C 1
ATOM 581 O O . VAL A 1 72 ? 8.539 -8.117 -7.77 1 97.75 72 VAL A O 1
ATOM 584 N N . ALA A 1 73 ? 7.391 -6.895 -6.285 1 97.12 73 ALA A N 1
ATOM 585 C CA . ALA A 1 73 ? 6.094 -7.113 -6.914 1 97.12 73 ALA A CA 1
ATOM 586 C C . ALA A 1 73 ? 5.848 -8.602 -7.16 1 97.12 73 ALA A C 1
ATOM 588 O O . ALA A 1 73 ? 5.984 -9.414 -6.246 1 97.12 73 ALA A O 1
ATOM 589 N N . SER A 1 74 ? 5.465 -8.984 -8.352 1 98.12 74 SER A N 1
ATOM 590 C CA . SER A 1 74 ? 5 -10.328 -8.672 1 98.12 74 SER A CA 1
ATOM 591 C C . SER A 1 74 ? 6.152 -11.328 -8.672 1 98.12 74 SER A C 1
ATOM 593 O O . SER A 1 74 ? 5.938 -12.531 -8.828 1 98.12 74 SER A O 1
ATOM 595 N N . ASN A 1 75 ? 7.367 -10.922 -8.484 1 98.81 75 ASN A N 1
ATOM 596 C CA . ASN A 1 75 ? 8.422 -11.914 -8.281 1 98.81 75 ASN A CA 1
ATOM 597 C C . ASN A 1 75 ? 8.18 -12.742 -7.027 1 98.81 75 ASN A C 1
ATOM 599 O O . ASN A 1 75 ? 8.773 -13.812 -6.859 1 98.81 75 ASN A O 1
ATOM 603 N N . VAL A 1 76 ? 7.34 -12.266 -6.184 1 98.69 76 VAL A N 1
ATOM 604 C CA . VAL A 1 76 ? 6.934 -13.008 -5 1 98.69 76 VAL A CA 1
ATOM 605 C C . VAL A 1 76 ? 6.352 -14.359 -5.418 1 98.69 76 VAL A C 1
ATOM 607 O O . VAL A 1 76 ? 6.527 -15.359 -4.719 1 98.69 76 VAL A O 1
ATOM 610 N N . LYS A 1 77 ? 5.738 -14.406 -6.574 1 98.75 77 LYS A N 1
ATOM 611 C CA . LYS A 1 77 ? 5.094 -15.625 -7.051 1 98.75 77 LYS A CA 1
ATOM 612 C C . LYS A 1 77 ? 6.105 -16.766 -7.199 1 98.75 77 LYS A C 1
ATOM 614 O O . LYS A 1 77 ? 5.75 -17.938 -7.102 1 98.75 77 LYS A O 1
ATOM 619 N N . LEU A 1 78 ? 7.367 -16.438 -7.422 1 98.88 78 LEU A N 1
ATOM 620 C CA . LEU A 1 78 ? 8.414 -17.453 -7.492 1 98.88 78 LEU A CA 1
ATOM 621 C C . LEU A 1 78 ? 8.516 -18.219 -6.18 1 98.88 78 LEU A C 1
ATOM 623 O O . LEU A 1 78 ? 8.641 -19.438 -6.18 1 98.88 78 LEU A O 1
ATOM 627 N N . THR A 1 79 ? 8.406 -17.516 -5.07 1 98.81 79 THR A N 1
ATOM 628 C CA . THR A 1 79 ? 8.523 -18.125 -3.756 1 98.81 79 THR A CA 1
ATOM 629 C C . THR A 1 79 ? 7.312 -19.016 -3.469 1 98.81 79 THR A C 1
ATOM 631 O O . THR A 1 79 ? 7.453 -20.109 -2.926 1 98.81 79 THR A O 1
ATOM 634 N N . THR A 1 80 ? 6.156 -18.547 -3.844 1 98.81 80 THR A N 1
ATOM 635 C CA . THR A 1 80 ? 4.918 -19.281 -3.619 1 98.81 80 THR A CA 1
ATOM 636 C C . THR A 1 80 ? 4.926 -20.609 -4.383 1 98.81 80 THR A C 1
ATOM 638 O O . THR A 1 80 ? 4.664 -21.672 -3.807 1 98.81 80 THR A O 1
ATOM 641 N N . VAL A 1 81 ? 5.281 -20.531 -5.645 1 98.88 81 VAL A N 1
ATOM 642 C CA . VAL A 1 81 ? 5.27 -21.719 -6.504 1 98.88 81 VAL A CA 1
ATOM 643 C C . VAL A 1 81 ? 6.355 -22.688 -6.062 1 98.88 81 VAL A C 1
ATOM 645 O O . VAL A 1 81 ? 6.117 -23.891 -5.965 1 98.88 81 VAL A O 1
ATOM 648 N N . ALA A 1 82 ? 7.555 -22.188 -5.754 1 98.81 82 ALA A N 1
ATOM 649 C CA . ALA A 1 82 ? 8.648 -23.062 -5.316 1 98.81 82 ALA A CA 1
ATOM 650 C C . ALA A 1 82 ? 8.281 -23.812 -4.047 1 98.81 82 ALA A C 1
ATOM 652 O O . ALA A 1 82 ? 8.477 -25.031 -3.965 1 98.81 82 ALA A O 1
ATOM 653 N N . ALA A 1 83 ? 7.723 -23.125 -3.096 1 98.75 83 ALA A N 1
ATOM 654 C CA . ALA A 1 83 ? 7.336 -23.75 -1.836 1 98.75 83 ALA A CA 1
ATOM 655 C C . ALA A 1 83 ? 6.246 -24.797 -2.059 1 98.75 83 ALA A C 1
ATOM 657 O O . ALA A 1 83 ? 6.281 -25.875 -1.462 1 98.75 83 ALA A O 1
ATOM 658 N N . ALA A 1 84 ? 5.297 -24.484 -2.906 1 98.81 84 ALA A N 1
ATOM 659 C CA . ALA A 1 84 ? 4.199 -25.422 -3.184 1 98.81 84 ALA A CA 1
ATOM 660 C C . ALA A 1 84 ? 4.711 -26.688 -3.867 1 98.81 84 ALA A C 1
ATOM 662 O O . ALA A 1 84 ? 4.293 -27.781 -3.523 1 98.81 84 ALA A O 1
ATOM 663 N N . LEU A 1 85 ? 5.586 -26.5 -4.84 1 98.81 85 LEU A N 1
ATOM 664 C CA . LEU A 1 85 ? 6.164 -27.656 -5.523 1 98.81 85 LEU A CA 1
ATOM 665 C C . LEU A 1 85 ? 6.945 -28.531 -4.547 1 98.81 85 LEU A C 1
ATOM 667 O O . LEU A 1 85 ? 6.906 -29.766 -4.637 1 98.81 85 LEU A O 1
ATOM 671 N N . ASP A 1 86 ? 7.629 -27.859 -3.691 1 98.38 86 ASP A N 1
ATOM 672 C CA . ASP A 1 86 ? 8.391 -28.609 -2.697 1 98.38 86 ASP A CA 1
ATOM 673 C C . ASP A 1 86 ? 7.461 -29.391 -1.774 1 98.38 86 ASP A C 1
ATOM 675 O O . ASP A 1 86 ? 7.727 -30.562 -1.455 1 98.38 86 ASP A O 1
ATOM 679 N N . TYR A 1 87 ? 6.395 -28.812 -1.37 1 98.44 87 TYR A N 1
ATOM 680 C CA . TYR A 1 87 ? 5.492 -29.406 -0.391 1 98.44 87 TYR A CA 1
ATOM 681 C C . TYR A 1 87 ? 4.684 -30.531 -1.012 1 98.44 87 TYR A C 1
ATOM 683 O O . TYR A 1 87 ? 4.605 -31.625 -0.45 1 98.44 87 TYR A O 1
ATOM 691 N N . TRP A 1 88 ? 4.09 -30.359 -2.223 1 98.56 88 TRP A N 1
ATOM 692 C CA . TRP A 1 88 ? 3.098 -31.297 -2.76 1 98.56 88 TRP A CA 1
ATOM 693 C C . TRP A 1 88 ? 3.68 -32.094 -3.91 1 98.56 88 TRP A C 1
ATOM 695 O O . TRP A 1 88 ? 3.189 -33.188 -4.223 1 98.56 88 TRP A O 1
ATOM 705 N N . GLY A 1 89 ? 4.688 -31.547 -4.566 1 98.44 89 GLY A N 1
ATOM 706 C CA . GLY A 1 89 ? 5.156 -32.156 -5.809 1 98.44 89 GLY A CA 1
ATOM 707 C C . GLY A 1 89 ? 4.324 -31.75 -7.012 1 98.44 89 GLY A C 1
ATOM 708 O O . GLY A 1 89 ? 3.207 -31.25 -6.863 1 98.44 89 GLY A O 1
ATOM 709 N N . ALA A 1 90 ? 4.805 -32.062 -8.188 1 98.56 90 ALA A N 1
ATOM 710 C CA . ALA A 1 90 ? 4.254 -31.578 -9.445 1 98.56 90 ALA A CA 1
ATOM 711 C C . ALA A 1 90 ? 2.963 -32.312 -9.797 1 98.56 90 ALA A C 1
ATOM 713 O O . ALA A 1 90 ? 2.137 -31.797 -10.562 1 98.56 90 ALA A O 1
ATOM 714 N N . SER A 1 91 ? 2.723 -33.438 -9.258 1 98.56 91 SER A N 1
ATOM 715 C CA . SER A 1 91 ? 1.596 -34.281 -9.656 1 98.56 91 SER A CA 1
ATOM 716 C C . SER A 1 91 ? 0.391 -34.062 -8.75 1 98.56 91 SER A C 1
ATOM 718 O O . SER A 1 91 ? -0.691 -34.594 -9 1 98.56 91 SER A O 1
ATOM 720 N N . HIS A 1 92 ? 0.583 -33.25 -7.723 1 98.62 92 HIS A N 1
ATOM 721 C CA . HIS A 1 92 ? -0.503 -33.031 -6.777 1 98.62 92 HIS A CA 1
ATOM 722 C C . HIS A 1 92 ? -1.728 -32.438 -7.48 1 98.62 92 HIS A C 1
ATOM 724 O O . HIS A 1 92 ? -1.598 -31.641 -8.406 1 98.62 92 HIS A O 1
ATOM 730 N N . ARG A 1 93 ? -2.865 -32.875 -7.031 1 98.75 93 ARG A N 1
ATOM 731 C CA . ARG A 1 93 ? -4.145 -32.344 -7.504 1 98.75 93 ARG A CA 1
ATOM 732 C C . ARG A 1 93 ? -5.043 -31.953 -6.332 1 98.75 93 ARG A C 1
ATOM 734 O O . ARG A 1 93 ? -5.059 -32.625 -5.305 1 98.75 93 ARG A O 1
ATOM 741 N N . PHE A 1 94 ? -5.719 -30.859 -6.461 1 98.62 94 PHE A N 1
ATOM 742 C CA . PHE A 1 94 ? -6.762 -30.484 -5.516 1 98.62 94 PHE A CA 1
ATOM 743 C C . PHE A 1 94 ? -8.078 -31.172 -5.855 1 98.62 94 PHE A C 1
ATOM 745 O O . PHE A 1 94 ? -8.43 -31.312 -7.031 1 98.62 94 PHE A O 1
ATOM 752 N N . VAL A 1 95 ? -8.797 -31.547 -4.859 1 98.31 95 VAL A N 1
ATOM 753 C CA . VAL A 1 95 ? -9.984 -32.344 -5.113 1 98.31 95 VAL A CA 1
ATOM 754 C C . VAL A 1 95 ? -11.219 -31.656 -4.559 1 98.31 95 VAL A C 1
ATOM 756 O O . VAL A 1 95 ? -11.258 -31.297 -3.381 1 98.31 95 VAL A O 1
ATOM 759 N N . THR A 1 96 ? -12.18 -31.406 -5.391 1 98.44 96 THR A N 1
ATOM 760 C CA . THR A 1 96 ? -13.516 -30.938 -5.012 1 98.44 96 THR A CA 1
ATOM 761 C C . THR A 1 96 ? -14.477 -32.125 -4.898 1 98.44 96 THR A C 1
ATOM 763 O O . THR A 1 96 ? -14.469 -33.031 -5.738 1 98.44 96 THR A O 1
ATOM 766 N N . THR A 1 97 ? -15.336 -32.125 -3.859 1 98.25 97 THR A N 1
ATOM 767 C CA . THR A 1 97 ? -16.156 -33.312 -3.633 1 98.25 97 THR A CA 1
ATOM 768 C C . THR A 1 97 ? -17.625 -32.906 -3.441 1 98.25 97 THR A C 1
ATOM 770 O O . THR A 1 97 ? -17.922 -31.797 -3.018 1 98.25 97 THR A O 1
ATOM 773 N N . LEU A 1 98 ? -18.484 -33.75 -3.811 1 97.81 98 LEU A N 1
ATOM 774 C CA . LEU A 1 98 ? -19.875 -33.844 -3.365 1 97.81 98 LEU A CA 1
ATOM 775 C C . LEU A 1 98 ? -20.078 -35.031 -2.438 1 97.81 98 LEU A C 1
ATOM 777 O O . LEU A 1 98 ? -19.766 -36.156 -2.803 1 97.81 98 LEU A O 1
ATOM 781 N N . SER A 1 99 ? -20.531 -34.688 -1.261 1 97.56 99 SER A N 1
ATOM 782 C CA . SER A 1 99 ? -20.641 -35.75 -0.259 1 97.56 99 SER A CA 1
ATOM 783 C C . SER A 1 99 ? -21.969 -35.688 0.474 1 97.56 99 SER A C 1
ATOM 785 O O . SER A 1 99 ? -22.703 -34.719 0.356 1 97.56 99 SER A O 1
ATOM 787 N N . ALA A 1 100 ? -22.281 -36.75 1.147 1 95.94 100 ALA A N 1
ATOM 788 C CA . ALA A 1 100 ? -23.516 -36.875 1.921 1 95.94 100 ALA A CA 1
ATOM 789 C C . ALA A 1 100 ? -23.266 -37.625 3.232 1 95.94 100 ALA A C 1
ATOM 791 O O . ALA A 1 100 ? -22.141 -38 3.535 1 95.94 100 ALA A O 1
ATOM 792 N N . ARG A 1 101 ? -24.359 -37.438 4.117 1 89.44 101 ARG A N 1
ATOM 793 C CA . ARG A 1 101 ? -24.375 -38.312 5.289 1 89.44 101 ARG A CA 1
ATOM 794 C C . ARG A 1 101 ? -25.25 -39.531 5.043 1 89.44 101 ARG A C 1
ATOM 796 O O . ARG A 1 101 ? -26.469 -39.438 4.914 1 89.44 101 ARG A O 1
ATOM 803 N N . SER A 1 102 ? -24.766 -40.688 4.848 1 79.31 102 SER A N 1
ATOM 804 C CA . SER A 1 102 ? -25.547 -41.906 4.586 1 79.31 102 SER A CA 1
ATOM 805 C C . SER A 1 102 ? -26.312 -42.344 5.824 1 79.31 102 SER A C 1
ATOM 807 O O . SER A 1 102 ? -25.797 -42.281 6.941 1 79.31 102 SER A O 1
ATOM 809 N N . PRO A 1 103 ? -27.562 -42.719 5.746 1 81.19 103 PRO A N 1
ATOM 810 C CA . PRO A 1 103 ? -28.25 -42.969 4.48 1 81.19 103 PRO A CA 1
ATOM 811 C C . PRO A 1 103 ? -28.984 -41.75 3.951 1 81.19 103 PRO A C 1
ATOM 813 O O . PRO A 1 103 ? -29.547 -41.781 2.859 1 81.19 103 PRO A O 1
ATOM 816 N N . ASP A 1 104 ? -28.781 -40.688 4.738 1 80 104 ASP A N 1
ATOM 817 C CA . ASP A 1 104 ? -29.484 -39.469 4.352 1 80 104 ASP A CA 1
ATOM 818 C C . ASP A 1 104 ? -28.812 -38.812 3.146 1 80 104 ASP A C 1
ATOM 820 O O . ASP A 1 104 ? -27.656 -38.406 3.221 1 80 104 ASP A O 1
ATOM 824 N N . ARG A 1 105 ? -29.625 -38.844 2.076 1 85 105 ARG A N 1
ATOM 825 C CA . ARG A 1 105 ? -29.109 -38.188 0.878 1 85 105 ARG A CA 1
ATOM 826 C C . ARG A 1 105 ? -29.875 -36.906 0.569 1 85 105 ARG A C 1
ATOM 828 O O . ARG A 1 105 ? -29.828 -36.406 -0.555 1 85 105 ARG A O 1
ATOM 835 N N . THR A 1 106 ? -30.531 -36.5 1.546 1 89.5 106 THR A N 1
ATOM 836 C CA . THR A 1 106 ? -31.297 -35.281 1.343 1 89.5 106 THR A CA 1
ATOM 837 C C . THR A 1 106 ? -30.406 -34.031 1.493 1 89.5 106 THR A C 1
ATOM 839 O O . THR A 1 106 ? -30.719 -32.969 0.946 1 89.5 106 THR A O 1
ATOM 842 N N . THR A 1 107 ? -29.344 -34.188 2.328 1 95.38 107 THR A N 1
ATOM 843 C CA . THR A 1 107 ? -28.344 -33.125 2.49 1 95.38 107 THR A CA 1
ATOM 844 C C . THR A 1 107 ? -27.016 -33.531 1.871 1 95.38 107 THR A C 1
ATOM 846 O O . THR A 1 107 ? -26.469 -34.594 2.189 1 95.38 107 THR A O 1
ATOM 849 N N . LEU A 1 108 ? -26.578 -32.719 0.958 1 97.19 108 LEU A N 1
ATOM 850 C CA . LEU A 1 108 ? -25.25 -32.938 0.37 1 97.19 108 LEU A CA 1
ATOM 851 C C . LEU A 1 108 ? -24.344 -31.734 0.64 1 97.19 108 LEU A C 1
ATOM 853 O O . LEU A 1 108 ? -24.828 -30.656 1.021 1 97.19 108 LEU A O 1
ATOM 857 N N . ARG A 1 109 ? -23.062 -31.938 0.532 1 97.56 109 ARG A N 1
ATOM 858 C CA . ARG A 1 109 ? -22.078 -30.859 0.663 1 97.56 109 ARG A CA 1
ATOM 859 C C . ARG A 1 109 ? -21.156 -30.828 -0.545 1 97.56 109 ARG A C 1
ATOM 861 O O . ARG A 1 109 ? -20.562 -31.828 -0.913 1 97.56 109 ARG A O 1
ATOM 868 N N . LEU A 1 110 ? -21.125 -29.703 -1.191 1 98.25 110 LEU A N 1
ATOM 869 C CA . LEU A 1 110 ? -20.078 -29.375 -2.152 1 98.25 110 LEU A CA 1
ATOM 870 C C . LEU A 1 110 ? -18.891 -28.734 -1.458 1 98.25 110 LEU A C 1
ATOM 872 O O . LEU A 1 110 ? -18.984 -27.625 -0.932 1 98.25 110 LEU A O 1
ATOM 876 N N . GLN A 1 111 ? -17.797 -29.438 -1.462 1 98.06 111 GLN A N 1
ATOM 877 C CA . GLN A 1 111 ? -16.641 -29 -0.687 1 98.06 111 GLN A CA 1
ATOM 878 C C . GLN A 1 111 ? -15.461 -28.672 -1.597 1 98.06 111 GLN A C 1
ATOM 880 O O . GLN A 1 111 ? -15.031 -29.5 -2.396 1 98.06 111 GLN A O 1
ATOM 885 N N . GLY A 1 112 ? -14.953 -27.438 -1.477 1 97.19 112 GLY A N 1
ATOM 886 C CA . GLY A 1 112 ? -13.773 -27.047 -2.225 1 97.19 112 GLY A CA 1
ATOM 887 C C . GLY A 1 112 ? -12.477 -27.328 -1.491 1 97.19 112 GLY A C 1
ATOM 888 O O . GLY A 1 112 ? -12.484 -27.625 -0.292 1 97.19 112 GLY A O 1
ATOM 889 N N . SER A 1 113 ? -11.375 -27.25 -2.195 1 96.88 113 SER A N 1
ATOM 890 C CA . SER A 1 113 ? -10.062 -27.547 -1.629 1 96.88 113 SER A CA 1
ATOM 891 C C . SER A 1 113 ? -9.016 -26.562 -2.139 1 96.88 113 SER A C 1
ATOM 893 O O . SER A 1 113 ? -7.855 -26.938 -2.346 1 96.88 113 SER A O 1
ATOM 895 N N . PHE A 1 114 ? -9.43 -25.344 -2.572 1 97.56 114 PHE A N 1
ATOM 896 C CA . PHE A 1 114 ? -8.57 -24.266 -3.045 1 97.56 114 PHE A CA 1
ATOM 897 C C . PHE A 1 114 ? -8.117 -24.531 -4.477 1 97.56 114 PHE A C 1
ATOM 899 O O . PHE A 1 114 ? -7.012 -24.141 -4.867 1 97.56 114 PHE A O 1
ATOM 906 N N . ASP A 1 115 ? -8.906 -25.266 -5.281 1 98.31 115 ASP A N 1
ATOM 907 C CA . ASP A 1 115 ? -8.656 -25.406 -6.715 1 98.31 115 ASP A CA 1
ATOM 908 C C . ASP A 1 115 ? -8.984 -24.125 -7.461 1 98.31 115 ASP A C 1
ATOM 910 O O . ASP A 1 115 ? -10.156 -23.781 -7.648 1 98.31 115 ASP A O 1
ATOM 914 N N . PRO A 1 116 ? -7.945 -23.453 -7.977 1 97.5 116 PRO A N 1
ATOM 915 C CA . PRO A 1 116 ? -8.242 -22.188 -8.664 1 97.5 116 PRO A CA 1
ATOM 916 C C . PRO A 1 116 ? -8.844 -22.406 -10.047 1 97.5 116 PRO A C 1
ATOM 918 O O . PRO A 1 116 ? -9.383 -21.469 -10.641 1 97.5 116 PRO A O 1
ATOM 921 N N . SER A 1 117 ? -8.797 -23.578 -10.562 1 97.75 117 SER A N 1
ATOM 922 C CA . SER A 1 117 ? -9.211 -23.844 -11.938 1 97.75 117 SER A CA 1
ATOM 923 C C . SER A 1 117 ? -10.656 -24.328 -12 1 97.75 117 SER A C 1
ATOM 925 O O . SER A 1 117 ? -11.203 -24.531 -13.086 1 97.75 117 SER A O 1
ATOM 927 N N . PHE A 1 118 ? -11.273 -24.562 -10.828 1 98.06 118 PHE A N 1
ATOM 928 C CA . PHE A 1 118 ? -12.617 -25.141 -10.805 1 98.06 118 PHE A CA 1
ATOM 929 C C . PHE A 1 118 ? -13.609 -24.234 -11.523 1 98.06 118 PHE A C 1
ATOM 931 O O . PHE A 1 118 ? -13.742 -23.047 -11.18 1 98.06 118 PHE A O 1
ATOM 938 N N . SER A 1 119 ? -14.312 -24.75 -12.508 1 96.19 119 SER A N 1
ATOM 939 C CA . SER A 1 119 ? -15.164 -23.938 -13.375 1 96.19 119 SER A CA 1
ATOM 940 C C . SER A 1 119 ? -16.625 -24.375 -13.266 1 96.19 119 SER A C 1
ATOM 942 O O . SER A 1 119 ? -16.922 -25.406 -12.672 1 96.19 119 SER A O 1
ATOM 944 N N . SER A 1 120 ? -17.469 -23.578 -13.836 1 93.69 120 SER A N 1
ATOM 945 C CA . SER A 1 120 ? -18.875 -23.922 -13.93 1 93.69 120 SER A CA 1
ATOM 946 C C . SER A 1 120 ? -19.078 -25.203 -14.727 1 93.69 120 SER A C 1
ATOM 948 O O . SER A 1 120 ? -20 -25.984 -14.453 1 93.69 120 SER A O 1
ATOM 950 N N . GLN A 1 121 ? -18.234 -25.391 -15.68 1 94.56 121 GLN A N 1
ATOM 951 C CA . GLN A 1 121 ? -18.312 -26.625 -16.469 1 94.56 121 GLN A CA 1
ATOM 952 C C . GLN A 1 121 ? -17.969 -27.844 -15.609 1 94.56 121 GLN A C 1
ATOM 954 O O . GLN A 1 121 ? -18.625 -28.875 -15.719 1 94.56 121 GLN A O 1
ATOM 959 N N . ASP A 1 122 ? -16.938 -27.703 -14.797 1 97.88 122 ASP A N 1
ATOM 960 C CA . ASP A 1 122 ? -16.594 -28.797 -13.875 1 97.88 122 ASP A CA 1
ATOM 961 C C . ASP A 1 122 ? -17.766 -29.094 -12.938 1 97.88 122 ASP A C 1
ATOM 963 O O . ASP A 1 122 ? -18.078 -30.266 -12.688 1 97.88 122 ASP A O 1
ATOM 967 N N . LEU A 1 123 ? -18.359 -28.062 -12.445 1 98 123 LEU A N 1
ATOM 968 C CA . LEU A 1 123 ? -19.5 -28.188 -11.555 1 98 123 LEU A CA 1
ATOM 969 C C . LEU A 1 123 ? -20.656 -28.906 -12.25 1 98 123 LEU A C 1
ATOM 971 O O . LEU A 1 123 ? -21.297 -29.781 -11.664 1 98 123 LEU A O 1
ATOM 975 N N . GLN A 1 124 ? -20.938 -28.578 -13.438 1 96.81 124 GLN A N 1
ATOM 976 C CA . GLN A 1 124 ? -21.984 -29.219 -14.211 1 96.81 124 GLN A CA 1
ATOM 977 C C . GLN A 1 124 ? -21.703 -30.703 -14.406 1 96.81 124 GLN A C 1
ATOM 979 O O . GLN A 1 124 ? -22.609 -31.531 -14.32 1 96.81 124 GLN A O 1
ATOM 984 N N . GLN A 1 125 ? -20.484 -31 -14.672 1 98 125 GLN A N 1
ATOM 985 C CA . GLN A 1 125 ? -20.109 -32.406 -14.828 1 98 125 GLN A CA 1
ATOM 986 C C . GLN A 1 125 ? -20.312 -33.156 -13.531 1 98 125 GLN A C 1
ATOM 988 O O . GLN A 1 125 ? -20.766 -34.312 -13.555 1 98 125 GLN A O 1
ATOM 993 N N . MET A 1 126 ? -19.969 -32.531 -12.445 1 98.44 126 MET A N 1
ATOM 994 C CA . MET A 1 126 ? -20.188 -33.188 -11.156 1 98.44 126 MET A CA 1
ATOM 995 C C . MET A 1 126 ? -21.688 -33.438 -10.922 1 98.44 126 MET A C 1
ATOM 997 O O . MET A 1 126 ? -22.078 -34.5 -10.461 1 98.44 126 MET A O 1
ATOM 1001 N N . ALA A 1 127 ? -22.5 -32.5 -11.234 1 98 127 ALA A N 1
ATOM 1002 C CA . ALA A 1 127 ? -23.953 -32.625 -11.078 1 98 127 ALA A CA 1
ATOM 1003 C C . ALA A 1 127 ? -24.484 -33.781 -11.945 1 98 127 ALA A C 1
ATOM 1005 O O . ALA A 1 127 ? -25.344 -34.562 -11.5 1 98 127 ALA A O 1
ATOM 1006 N N . THR A 1 128 ? -24.016 -33.812 -13.141 1 98 128 THR A N 1
ATOM 1007 C CA . THR A 1 128 ? -24.438 -34.875 -14.047 1 98 128 THR A CA 1
ATOM 1008 C C . THR A 1 128 ? -24.109 -36.25 -13.477 1 98 128 THR A C 1
ATOM 1010 O O . THR A 1 128 ? -24.906 -37.156 -13.578 1 98 128 THR A O 1
ATOM 1013 N N . ARG A 1 129 ? -22.969 -36.344 -12.898 1 97.94 129 ARG A N 1
ATOM 1014 C CA . ARG A 1 129 ? -22.562 -37.625 -12.281 1 97.94 129 ARG A CA 1
ATOM 1015 C C . ARG A 1 129 ? -23.469 -37.969 -11.109 1 97.94 129 ARG A C 1
ATOM 1017 O O . ARG A 1 129 ? -23.75 -39.125 -10.859 1 97.94 129 ARG A O 1
ATOM 1024 N N . LEU A 1 130 ? -23.922 -37 -10.406 1 96.5 130 LEU A N 1
ATOM 1025 C CA . LEU A 1 130 ? -24.891 -37.25 -9.328 1 96.5 130 LEU A CA 1
ATOM 1026 C C . LEU A 1 130 ? -26.188 -37.812 -9.883 1 96.5 130 LEU A C 1
ATOM 1028 O O . LEU A 1 130 ? -26.766 -38.719 -9.281 1 96.5 130 LEU A O 1
ATOM 1032 N N . VAL A 1 131 ? -26.609 -37.281 -10.945 1 96.56 131 VAL A N 1
ATOM 1033 C CA . VAL A 1 131 ? -27.828 -37.75 -11.594 1 96.56 131 VAL A CA 1
ATOM 1034 C C . VAL A 1 131 ? -27.672 -39.219 -12 1 96.56 131 VAL A C 1
ATOM 1036 O O . VAL A 1 131 ? -28.594 -40 -11.875 1 96.56 131 VAL A O 1
ATOM 1039 N N . GLN A 1 132 ? -26.531 -39.469 -12.469 1 96.75 132 GLN A N 1
ATOM 1040 C CA . GLN A 1 132 ? -26.25 -40.844 -12.891 1 96.75 132 GLN A CA 1
ATOM 1041 C C . GLN A 1 132 ? -26.328 -41.812 -11.703 1 96.75 132 GLN A C 1
ATOM 1043 O O . GLN A 1 132 ? -26.547 -43 -11.891 1 96.75 132 GLN A O 1
ATOM 1048 N N . GLN A 1 133 ? -26.266 -41.281 -10.539 1 93.88 133 GLN A N 1
ATOM 1049 C CA . GLN A 1 133 ? -26.391 -42.094 -9.328 1 93.88 133 GLN A CA 1
ATOM 1050 C C . GLN A 1 133 ? -27.812 -42.094 -8.805 1 93.88 133 GLN A C 1
ATOM 1052 O O . GLN A 1 133 ? -28.094 -42.625 -7.734 1 93.88 133 GLN A O 1
ATOM 1057 N N . GLY A 1 134 ? -28.625 -41.406 -9.438 1 93.44 134 GLY A N 1
ATOM 1058 C CA . GLY A 1 134 ? -30.031 -41.438 -9.117 1 93.44 134 GLY A CA 1
ATOM 1059 C C . GLY A 1 134 ? -30.5 -40.281 -8.25 1 93.44 134 GLY A C 1
ATOM 1060 O O . GLY A 1 134 ? -31.656 -40.25 -7.82 1 93.44 134 GLY A O 1
ATOM 1061 N N . ILE A 1 135 ? -29.641 -39.375 -8.031 1 94.19 135 ILE A N 1
ATOM 1062 C CA . ILE A 1 135 ? -30.016 -38.25 -7.195 1 94.19 135 ILE A CA 1
ATOM 1063 C C . ILE A 1 135 ? -30.641 -37.156 -8.062 1 94.19 135 ILE A C 1
ATOM 1065 O O . ILE A 1 135 ? -30 -36.625 -8.961 1 94.19 135 ILE A O 1
ATOM 1069 N N . ARG A 1 136 ? -31.891 -36.812 -7.715 1 95.12 136 ARG A N 1
ATOM 1070 C CA . ARG A 1 136 ? -32.594 -35.844 -8.531 1 95.12 136 ARG A CA 1
ATOM 1071 C C . ARG A 1 136 ? -33.156 -34.719 -7.672 1 95.12 136 ARG A C 1
ATOM 1073 O O . ARG A 1 136 ? -33.531 -33.656 -8.188 1 95.12 136 ARG A O 1
ATOM 1080 N N . GLN A 1 137 ? -33.188 -34.969 -6.434 1 95.38 137 GLN A N 1
ATOM 1081 C CA . GLN A 1 137 ? -33.688 -33.969 -5.488 1 95.38 137 GLN A CA 1
ATOM 1082 C C . GLN A 1 137 ? -32.75 -33.844 -4.285 1 95.38 137 GLN A C 1
ATOM 1084 O O . GLN A 1 137 ? -32.281 -34.844 -3.744 1 95.38 137 GLN A O 1
ATOM 1089 N N . ILE A 1 138 ? -32.469 -32.625 -3.938 1 96.31 138 ILE A N 1
ATOM 1090 C CA . ILE A 1 138 ? -31.656 -32.281 -2.77 1 96.31 138 ILE A CA 1
ATOM 1091 C C . ILE A 1 138 ? -32.375 -31.25 -1.918 1 96.31 138 ILE A C 1
ATOM 1093 O O . ILE A 1 138 ? -32.75 -30.188 -2.416 1 96.31 138 ILE A O 1
ATOM 1097 N N . GLN A 1 139 ? -32.594 -31.562 -0.673 1 96.62 139 GLN A N 1
ATOM 1098 C CA . GLN A 1 139 ? -33.25 -30.594 0.207 1 96.62 139 GLN A CA 1
ATOM 1099 C C . GLN A 1 139 ? -32.344 -29.438 0.561 1 96.62 139 GLN A C 1
ATOM 1101 O O . GLN A 1 139 ? -32.719 -28.281 0.461 1 96.62 139 GLN A O 1
ATOM 1106 N N . VAL A 1 140 ? -31.125 -29.859 1.037 1 96.56 140 VAL A N 1
ATOM 1107 C CA . VAL A 1 140 ? -30.141 -28.844 1.386 1 96.56 140 VAL A CA 1
ATOM 1108 C C . VAL A 1 140 ? -28.797 -29.188 0.73 1 96.56 140 VAL A C 1
ATOM 1110 O O . VAL A 1 140 ? -28.281 -30.281 0.895 1 96.56 140 VAL A O 1
ATOM 1113 N N . LEU A 1 141 ? -28.297 -28.297 -0.023 1 97.12 141 LEU A N 1
ATOM 1114 C CA . LEU A 1 141 ? -26.938 -28.391 -0.518 1 97.12 141 LEU A CA 1
ATOM 1115 C C . LEU A 1 141 ? -26.031 -27.406 0.218 1 97.12 141 LEU A C 1
ATOM 1117 O O . LEU A 1 141 ? -26.172 -26.188 0.071 1 97.12 141 LEU A O 1
ATOM 1121 N N . GLU A 1 142 ? -25.125 -27.938 0.993 1 97.12 142 GLU A N 1
ATOM 1122 C CA . GLU A 1 142 ? -24.156 -27.125 1.709 1 97.12 142 GLU A CA 1
ATOM 1123 C C . GLU A 1 142 ? -22.969 -26.781 0.821 1 97.12 142 GLU A C 1
ATOM 1125 O O . GLU A 1 142 ? -22.438 -27.641 0.111 1 97.12 142 GLU A O 1
ATOM 1130 N N . LEU A 1 143 ? -22.609 -25.531 0.821 1 97.38 143 LEU A N 1
ATOM 1131 C CA . LEU A 1 143 ? -21.375 -25.109 0.168 1 97.38 143 LEU A CA 1
ATOM 1132 C C . LEU A 1 143 ? -20.25 -24.969 1.181 1 97.38 143 LEU A C 1
ATOM 1134 O O . LEU A 1 143 ? -20.188 -23.984 1.913 1 97.38 143 LEU A O 1
ATOM 1138 N N . GLY A 1 144 ? -19.438 -25.938 1.179 1 95.88 144 GLY A N 1
ATOM 1139 C CA . GLY A 1 144 ? -18.312 -25.953 2.111 1 95.88 144 GLY A CA 1
ATOM 1140 C C . GLY A 1 144 ? -17.125 -25.156 1.616 1 95.88 144 GLY A C 1
ATOM 1141 O O . GLY A 1 144 ? -16.672 -25.344 0.484 1 95.88 144 GLY A O 1
ATOM 1142 N N . GLY A 1 145 ? -16.578 -24.203 2.521 1 93.12 145 GLY A N 1
ATOM 1143 C CA . GLY A 1 145 ? -15.367 -23.484 2.203 1 93.12 145 GLY A CA 1
ATOM 1144 C C . GLY A 1 145 ? -15.625 -22.156 1.51 1 93.12 145 GLY A C 1
ATOM 1145 O O . GLY A 1 145 ? -14.711 -21.562 0.933 1 93.12 145 GLY A O 1
ATOM 1146 N N . VAL A 1 146 ? -16.828 -21.688 1.503 1 93.12 146 VAL A N 1
ATOM 1147 C CA . VAL A 1 146 ? -17.125 -20.422 0.841 1 93.12 146 VAL A CA 1
ATOM 1148 C C . VAL A 1 146 ? -17.031 -19.281 1.846 1 93.12 146 VAL A C 1
ATOM 1150 O O . VAL A 1 146 ? -17.031 -18.109 1.462 1 93.12 146 VAL A O 1
ATOM 1153 N N . THR A 1 147 ? -16.938 -19.656 3.098 1 88.44 147 THR A N 1
ATOM 1154 C CA . THR A 1 147 ? -16.703 -18.703 4.172 1 88.44 147 THR A CA 1
ATOM 1155 C C . THR A 1 147 ? -15.625 -19.203 5.125 1 88.44 147 THR A C 1
ATOM 1157 O O . THR A 1 147 ? -15.469 -20.422 5.305 1 88.44 147 THR A O 1
ATOM 1160 N N . PRO A 1 148 ? -14.844 -18.312 5.66 1 86.62 148 PRO A N 1
ATOM 1161 C CA . PRO A 1 148 ? -14.828 -16.859 5.418 1 86.62 148 PRO A CA 1
ATOM 1162 C C . PRO A 1 148 ? -14.188 -16.5 4.086 1 86.62 148 PRO A C 1
ATOM 1164 O O . PRO A 1 148 ? -13.359 -17.25 3.568 1 86.62 148 PRO A O 1
ATOM 1167 N N . VAL A 1 149 ? -14.609 -15.406 3.551 1 86.75 149 VAL A N 1
ATOM 1168 C CA . VAL A 1 149 ? -13.977 -14.797 2.389 1 86.75 149 VAL A CA 1
ATOM 1169 C C . VAL A 1 149 ? -12.688 -14.086 2.812 1 86.75 149 VAL A C 1
ATOM 1171 O O . VAL A 1 149 ? -12.688 -13.328 3.781 1 86.75 149 VAL A O 1
ATOM 1174 N N . ARG A 1 150 ? -11.648 -14.43 2.115 1 88.94 150 ARG A N 1
ATOM 1175 C CA . ARG A 1 150 ? -10.359 -13.852 2.496 1 88.94 150 ARG A CA 1
ATOM 1176 C C . ARG A 1 150 ? -9.867 -12.867 1.44 1 88.94 150 ARG A C 1
ATOM 1178 O O . ARG A 1 150 ? -9.781 -13.211 0.258 1 88.94 150 ARG A O 1
ATOM 1185 N N . ILE A 1 151 ? -9.609 -11.672 1.813 1 89.56 151 ILE A N 1
ATOM 1186 C CA . ILE A 1 151 ? -8.93 -10.633 1.049 1 89.56 151 ILE A CA 1
ATOM 1187 C C . ILE A 1 151 ? -7.727 -10.117 1.835 1 89.56 151 ILE A C 1
ATOM 1189 O O . ILE A 1 151 ? -7.84 -9.805 3.023 1 89.56 151 ILE A O 1
ATOM 1193 N N . GLU A 1 152 ? -6.57 -10.172 1.218 1 93.81 152 GLU A N 1
ATOM 1194 C CA . GLU A 1 152 ? -5.371 -9.711 1.909 1 93.81 152 GLU A CA 1
ATOM 1195 C C . GLU A 1 152 ? -5.5 -8.258 2.34 1 93.81 152 GLU A C 1
ATOM 1197 O O . GLU A 1 152 ? -5.66 -7.367 1.501 1 93.81 152 GLU A O 1
ATOM 1202 N N . PRO A 1 153 ? -5.426 -7.98 3.625 1 89.56 153 PRO A N 1
ATOM 1203 C CA . PRO A 1 153 ? -5.719 -6.641 4.141 1 89.56 153 PRO A CA 1
ATOM 1204 C C . PRO A 1 153 ? -4.664 -5.609 3.74 1 89.56 153 PRO A C 1
ATOM 1206 O O . PRO A 1 153 ? -4.926 -4.402 3.783 1 89.56 153 PRO A O 1
ATOM 1209 N N . THR A 1 154 ? -3.498 -6 3.34 1 93.56 154 THR A N 1
ATOM 1210 C CA . THR A 1 154 ? -2.41 -5.074 3.051 1 93.56 154 THR A CA 1
ATOM 1211 C C . THR A 1 154 ? -2.469 -4.605 1.601 1 93.56 154 THR A C 1
ATOM 1213 O O . THR A 1 154 ? -1.671 -3.766 1.181 1 93.56 154 THR A O 1
ATOM 1216 N N . TRP A 1 155 ? -3.391 -5.129 0.823 1 93.88 155 TRP A N 1
ATOM 1217 C CA . TRP A 1 155 ? -3.592 -4.652 -0.542 1 93.88 155 TRP A CA 1
ATOM 1218 C C . TRP A 1 155 ? -4.223 -3.266 -0.547 1 93.88 155 TRP A C 1
ATOM 1220 O O . TRP A 1 155 ? -4.91 -2.887 0.404 1 93.88 155 TRP A O 1
ATOM 1230 N N . ALA A 1 156 ? -3.914 -2.521 -1.567 1 91.5 156 ALA A N 1
ATOM 1231 C CA . ALA A 1 156 ? -4.523 -1.205 -1.727 1 91.5 156 ALA A CA 1
ATOM 1232 C C . ALA A 1 156 ? -6.012 -1.324 -2.047 1 91.5 156 ALA A C 1
ATOM 1234 O O . ALA A 1 156 ? -6.438 -2.283 -2.693 1 91.5 156 ALA A O 1
ATOM 1235 N N . ILE A 1 157 ? -6.773 -0.339 -1.683 1 85.19 157 ILE A N 1
ATOM 1236 C CA . ILE A 1 157 ? -8.211 -0.3 -1.943 1 85.19 157 ILE A CA 1
ATOM 1237 C C . ILE A 1 157 ? -8.461 -0.376 -3.447 1 85.19 157 ILE A C 1
ATOM 1239 O O . ILE A 1 157 ? -9.391 -1.059 -3.895 1 85.19 157 ILE A O 1
ATOM 1243 N N . GLU A 1 158 ? -7.586 0.245 -4.199 1 82.56 158 GLU A N 1
ATOM 1244 C CA . GLU A 1 158 ? -7.762 0.282 -5.648 1 82.56 158 GLU A CA 1
ATOM 1245 C C . GLU A 1 158 ? -7.543 -1.096 -6.266 1 82.56 158 GLU A C 1
ATOM 1247 O O . GLU A 1 158 ? -8.023 -1.372 -7.367 1 82.56 158 GLU A O 1
ATOM 1252 N N . ASP A 1 159 ? -6.824 -1.905 -5.59 1 83.69 159 ASP A N 1
ATOM 1253 C CA . ASP A 1 159 ? -6.613 -3.256 -6.102 1 83.69 159 ASP A CA 1
ATOM 1254 C C . ASP A 1 159 ? -7.93 -4.027 -6.18 1 83.69 159 ASP A C 1
ATOM 1256 O O . ASP A 1 159 ? -8.086 -4.918 -7.016 1 83.69 159 ASP A O 1
ATOM 1260 N N . LEU A 1 160 ? -8.82 -3.686 -5.301 1 73.44 160 LEU A N 1
ATOM 1261 C CA . LEU A 1 160 ? -10.133 -4.324 -5.301 1 73.44 160 LEU A CA 1
ATOM 1262 C C . LEU A 1 160 ? -10.891 -3.996 -6.582 1 73.44 160 LEU A C 1
ATOM 1264 O O . LEU A 1 160 ? -11.656 -4.824 -7.078 1 73.44 160 LEU A O 1
ATOM 1268 N N . THR A 1 161 ? -10.594 -2.832 -7.086 1 65.19 161 THR A N 1
ATOM 1269 C CA . THR A 1 161 ? -11.422 -2.326 -8.18 1 65.19 161 THR A CA 1
ATOM 1270 C C . THR A 1 161 ? -10.781 -2.631 -9.531 1 65.19 161 THR A C 1
ATOM 1272 O O . THR A 1 161 ? -11.469 -2.703 -10.547 1 65.19 161 THR A O 1
ATOM 1275 N N . MET A 1 162 ? -9.484 -2.818 -9.562 1 65 162 MET A N 1
ATOM 1276 C CA . MET A 1 162 ? -8.781 -2.945 -10.836 1 65 162 MET A CA 1
ATOM 1277 C C . MET A 1 162 ? -8.727 -4.402 -11.289 1 65 162 MET A C 1
ATOM 1279 O O . MET A 1 162 ? -8.008 -4.742 -12.227 1 65 162 MET A O 1
ATOM 1283 N N . GLY A 1 163 ? -9.531 -5.141 -10.703 1 66.12 163 GLY A N 1
ATOM 1284 C CA . GLY A 1 163 ? -9.594 -6.523 -11.141 1 66.12 163 GLY A CA 1
ATOM 1285 C C . GLY A 1 163 ? -8.391 -7.344 -10.703 1 66.12 163 GLY A C 1
ATOM 1286 O O . GLY A 1 163 ? -8.242 -8.5 -11.109 1 66.12 163 GLY A O 1
ATOM 1287 N N . ASN A 1 164 ? -7.551 -6.777 -9.938 1 66.94 164 ASN A N 1
ATOM 1288 C CA . ASN A 1 164 ? -6.328 -7.473 -9.539 1 66.94 164 ASN A CA 1
ATOM 1289 C C . ASN A 1 164 ? -6.531 -8.281 -8.266 1 66.94 164 ASN A C 1
ATOM 1291 O O . ASN A 1 164 ? -5.719 -9.148 -7.938 1 66.94 164 ASN A O 1
ATOM 1295 N N . VAL A 1 165 ? -7.625 -7.98 -7.637 1 76.19 165 VAL A N 1
ATOM 1296 C CA . VAL A 1 165 ? -7.848 -8.602 -6.332 1 76.19 165 VAL A CA 1
ATOM 1297 C C . VAL A 1 165 ? -8.234 -10.062 -6.512 1 76.19 165 VAL A C 1
ATOM 1299 O O . VAL A 1 165 ? -8.914 -10.414 -7.48 1 76.19 165 VAL A O 1
ATOM 1302 N N . ALA A 1 166 ? -7.691 -10.797 -5.664 1 80 166 ALA A N 1
ATOM 1303 C CA . ALA A 1 166 ? -8.031 -12.211 -5.543 1 80 166 ALA A CA 1
ATOM 1304 C C . ALA A 1 166 ? -8.883 -12.469 -4.301 1 80 166 ALA A C 1
ATOM 1306 O O . ALA A 1 166 ? -8.422 -12.266 -3.176 1 80 166 ALA A O 1
ATOM 1307 N N . VAL A 1 167 ? -10.133 -12.789 -4.539 1 88.94 167 VAL A N 1
ATOM 1308 C CA . VAL A 1 167 ? -11.008 -13.156 -3.432 1 88.94 167 VAL A CA 1
ATOM 1309 C C . VAL A 1 167 ? -10.945 -14.664 -3.213 1 88.94 167 VAL A C 1
ATOM 1311 O O . VAL A 1 167 ? -11.484 -15.438 -4.012 1 88.94 167 VAL A O 1
ATOM 1314 N N . VAL A 1 168 ? -10.32 -15.008 -2.102 1 94.75 168 VAL A N 1
ATOM 1315 C CA . VAL A 1 168 ? -9.961 -16.406 -1.903 1 94.75 168 VAL A CA 1
ATOM 1316 C C . VAL A 1 168 ? -11.016 -17.109 -1.055 1 94.75 168 VAL A C 1
ATOM 1318 O O . VAL A 1 168 ? -11.375 -16.625 0.024 1 94.75 168 VAL A O 1
ATOM 1321 N N . THR A 1 169 ? -11.547 -18.125 -1.555 1 95.5 169 THR A N 1
ATOM 1322 C CA . THR A 1 169 ? -12.352 -19.109 -0.837 1 95.5 169 THR A CA 1
ATOM 1323 C C . THR A 1 169 ? -11.867 -20.516 -1.131 1 95.5 169 THR A C 1
ATOM 1325 O O . THR A 1 169 ? -11.234 -20.766 -2.158 1 95.5 169 THR A O 1
ATOM 1328 N N . ARG A 1 170 ? -12.117 -21.359 -0.148 1 96.81 170 ARG A N 1
ATOM 1329 C CA . ARG A 1 170 ? -11.727 -22.75 -0.374 1 96.81 170 ARG A CA 1
ATOM 1330 C C . ARG A 1 170 ? -12.469 -23.344 -1.57 1 96.81 170 ARG A C 1
ATOM 1332 O O . ARG A 1 170 ? -11.906 -24.125 -2.328 1 96.81 170 ARG A O 1
ATOM 1339 N N . LEU A 1 171 ? -13.719 -22.984 -1.701 1 97.62 171 LEU A N 1
ATOM 1340 C CA . LEU A 1 171 ? -14.508 -23.281 -2.893 1 97.62 171 LEU A CA 1
ATOM 1341 C C . LEU A 1 171 ? -14.688 -22.047 -3.758 1 97.62 171 LEU A C 1
ATOM 1343 O O . LEU A 1 171 ? -15.281 -21.062 -3.32 1 97.62 171 LEU A O 1
ATOM 1347 N N . SER A 1 172 ? -14.102 -22.109 -4.875 1 96.31 172 SER A N 1
ATOM 1348 C CA . SER A 1 172 ? -14.281 -21.047 -5.855 1 96.31 172 SER A CA 1
ATOM 1349 C C . SER A 1 172 ? -14.773 -21.594 -7.188 1 96.31 172 SER A C 1
ATOM 1351 O O . SER A 1 172 ? -14.562 -22.766 -7.496 1 96.31 172 SER A O 1
ATOM 1353 N N . ILE A 1 173 ? -15.539 -20.828 -7.863 1 95.94 173 ILE A N 1
ATOM 1354 C CA . ILE A 1 173 ? -16 -21.141 -9.211 1 95.94 173 ILE A CA 1
ATOM 1355 C C . ILE A 1 173 ? -15.633 -20 -10.164 1 95.94 173 ILE A C 1
ATOM 1357 O O . ILE A 1 173 ? -15.914 -18.828 -9.875 1 95.94 173 ILE A O 1
ATOM 1361 N N . ASN A 1 174 ? -14.945 -20.328 -11.227 1 93.19 174 ASN A N 1
ATOM 1362 C CA . ASN A 1 174 ? -14.547 -19.328 -12.211 1 93.19 174 ASN A CA 1
ATOM 1363 C C . ASN A 1 174 ? -13.773 -18.188 -11.57 1 93.19 174 ASN A C 1
ATOM 1365 O O . ASN A 1 174 ? -14.07 -17.016 -11.82 1 93.19 174 ASN A O 1
ATOM 1369 N N . GLN A 1 175 ? -12.883 -18.5 -10.664 1 92.69 175 GLN A N 1
ATOM 1370 C CA . GLN A 1 175 ? -11.992 -17.562 -9.977 1 92.69 175 GLN A CA 1
ATOM 1371 C C . GLN A 1 175 ? -12.789 -16.531 -9.18 1 92.69 175 GLN A C 1
ATOM 1373 O O . GLN A 1 175 ? -12.312 -15.43 -8.938 1 92.69 175 GLN A O 1
ATOM 1378 N N . ASN A 1 176 ? -14.062 -16.844 -8.812 1 91.88 176 ASN A N 1
ATOM 1379 C CA . ASN A 1 176 ? -14.945 -15.938 -8.094 1 91.88 176 ASN A CA 1
ATOM 1380 C C . ASN A 1 176 ? -15.094 -14.602 -8.82 1 91.88 176 ASN A C 1
ATOM 1382 O O . ASN A 1 176 ? -15.055 -13.547 -8.188 1 91.88 176 ASN A O 1
ATOM 1386 N N . ALA A 1 177 ? -15.164 -14.695 -10.133 1 89.31 177 ALA A N 1
ATOM 1387 C CA . ALA A 1 177 ? -15.195 -13.477 -10.938 1 89.31 177 ALA A CA 1
ATOM 1388 C C . ALA A 1 177 ? -16.156 -13.617 -12.109 1 89.31 177 ALA A C 1
ATOM 1390 O O . ALA A 1 177 ? -16.344 -14.711 -12.641 1 89.31 177 ALA A O 1
ATOM 1391 N N . LEU A 1 178 ? -16.703 -12.469 -12.398 1 87.69 178 LEU A N 1
ATOM 1392 C CA . LEU A 1 178 ? -17.344 -12.391 -13.711 1 87.69 178 LEU A CA 1
ATOM 1393 C C . LEU A 1 178 ? -16.297 -12.266 -14.812 1 87.69 178 LEU A C 1
ATOM 1395 O O . LEU A 1 178 ? -15.109 -12.062 -14.531 1 87.69 178 LEU A O 1
ATOM 1399 N N . LYS A 1 179 ? -16.734 -12.578 -15.953 1 86.81 179 LYS A N 1
ATOM 1400 C CA . LYS A 1 179 ? -15.789 -12.5 -17.062 1 86.81 179 LYS A CA 1
ATOM 1401 C C . LYS A 1 179 ? -16.359 -11.672 -18.203 1 86.81 179 LYS A C 1
ATOM 1403 O O . LYS A 1 179 ? -17.547 -11.758 -18.516 1 86.81 179 LYS A O 1
ATOM 1408 N N . LEU A 1 180 ? -15.484 -10.805 -18.688 1 89.38 180 LEU A N 1
ATOM 1409 C CA . LEU A 1 180 ? -15.758 -10.07 -19.922 1 89.38 180 LEU A CA 1
ATOM 1410 C C . LEU A 1 180 ? -14.688 -10.344 -20.969 1 89.38 180 LEU A C 1
ATOM 1412 O O . LEU A 1 180 ? -13.531 -10.609 -20.625 1 89.38 180 LEU A O 1
ATOM 1416 N N . ILE A 1 181 ? -15.172 -10.352 -22.156 1 90.81 181 ILE A N 1
ATOM 1417 C CA . ILE A 1 181 ? -14.242 -10.383 -23.281 1 90.81 181 ILE A CA 1
ATOM 1418 C C . ILE A 1 181 ? -14.18 -9.008 -23.938 1 90.81 181 ILE A C 1
ATOM 1420 O O . ILE A 1 181 ? -15.211 -8.445 -24.312 1 90.81 181 ILE A O 1
ATOM 1424 N N . ALA A 1 182 ? -13.008 -8.453 -24 1 92.56 182 ALA A N 1
ATOM 1425 C CA . ALA A 1 182 ? -12.781 -7.168 -24.641 1 92.56 182 ALA A CA 1
ATOM 1426 C C . ALA A 1 182 ? -12.117 -7.348 -26 1 92.56 182 ALA A C 1
ATOM 1428 O O . ALA A 1 182 ? -11.07 -7.988 -26.109 1 92.56 182 ALA A O 1
ATOM 1429 N N . THR A 1 183 ? -12.781 -6.82 -27.016 1 94.12 183 THR A N 1
ATOM 1430 C CA . THR A 1 183 ? -12.289 -6.977 -28.391 1 94.12 183 THR A CA 1
ATOM 1431 C C . THR A 1 183 ? -12.031 -5.613 -29.031 1 94.12 183 THR A C 1
ATOM 1433 O O . THR A 1 183 ? -12.938 -4.785 -29.125 1 94.12 183 THR A O 1
ATOM 1436 N N . PRO A 1 184 ? -10.812 -5.434 -29.438 1 95.12 184 PRO A N 1
ATOM 1437 C CA . PRO A 1 184 ? -10.555 -4.164 -30.125 1 95.12 184 PRO A CA 1
ATOM 1438 C C . PRO A 1 184 ? -11.32 -4.031 -31.438 1 95.12 184 PRO A C 1
ATOM 1440 O O . PRO A 1 184 ? -11.727 -5.039 -32.031 1 95.12 184 PRO A O 1
ATOM 1443 N N . GLN A 1 185 ? -11.617 -2.779 -31.734 1 94.94 185 GLN A N 1
ATOM 1444 C CA . GLN A 1 185 ? -12.258 -2.418 -33 1 94.94 185 GLN A CA 1
ATOM 1445 C C . GLN A 1 185 ? -11.375 -1.474 -33.812 1 94.94 185 GLN A C 1
ATOM 1447 O O . GLN A 1 185 ? -10.18 -1.713 -33.969 1 94.94 185 GLN A O 1
ATOM 1452 N N . GLY A 1 186 ? -12.062 -0.468 -34.438 1 93.38 186 GLY A N 1
ATOM 1453 C CA . GLY A 1 186 ? -11.281 0.539 -35.156 1 93.38 186 GLY A CA 1
ATOM 1454 C C . GLY A 1 186 ? -10.625 1.543 -34.219 1 93.38 186 GLY A C 1
ATOM 1455 O O . GLY A 1 186 ? -11.031 1.69 -33.062 1 93.38 186 GLY A O 1
ATOM 1456 N N . LEU A 1 187 ? -9.578 2.156 -34.781 1 93.19 187 LEU A N 1
ATOM 1457 C CA . LEU A 1 187 ? -8.844 3.135 -33.969 1 93.19 187 LEU A CA 1
ATOM 1458 C C . LEU A 1 187 ? -9.797 4.156 -33.375 1 93.19 187 LEU A C 1
ATOM 1460 O O . LEU A 1 187 ? -10.727 4.621 -34.031 1 93.19 187 LEU A O 1
ATOM 1464 N N . ALA A 1 188 ? -9.617 4.434 -32.156 1 92.94 188 ALA A N 1
ATOM 1465 C CA . ALA A 1 188 ? -10.32 5.445 -31.375 1 92.94 188 ALA A CA 1
ATOM 1466 C C . ALA A 1 188 ? -11.734 4.984 -31.031 1 92.94 188 ALA A C 1
ATOM 1468 O O . ALA A 1 188 ? -12.469 5.676 -30.312 1 92.94 188 ALA A O 1
ATOM 1469 N N . GLN A 1 189 ? -12.07 3.807 -31.469 1 94.94 189 GLN A N 1
ATOM 1470 C CA . GLN A 1 189 ? -13.359 3.242 -31.094 1 94.94 189 GLN A CA 1
ATOM 1471 C C . GLN A 1 189 ? -13.266 2.471 -29.781 1 94.94 189 GLN A C 1
ATOM 1473 O O . GLN A 1 189 ? -12.203 1.935 -29.453 1 94.94 189 GLN A O 1
ATOM 1478 N N . PRO A 1 190 ? -14.398 2.414 -29.078 1 96 190 PRO A N 1
ATOM 1479 C CA . PRO A 1 190 ? -14.383 1.594 -27.859 1 96 190 PRO A CA 1
ATOM 1480 C C . PRO A 1 190 ? -14.234 0.104 -28.156 1 96 190 PRO A C 1
ATOM 1482 O O . PRO A 1 190 ? -14.617 -0.356 -29.234 1 96 190 PRO A O 1
ATOM 1485 N N . LEU A 1 191 ? -13.664 -0.61 -27.234 1 96.12 191 LEU A N 1
ATOM 1486 C CA . LEU A 1 191 ? -13.633 -2.064 -27.344 1 96.12 191 LEU A CA 1
ATOM 1487 C C . LEU A 1 191 ? -15.047 -2.641 -27.25 1 96.12 191 LEU A C 1
ATOM 1489 O O . LEU A 1 191 ? -15.93 -2.045 -26.625 1 96.12 191 LEU A O 1
ATOM 1493 N N . ILE A 1 192 ? -15.219 -3.73 -27.953 1 94.5 192 ILE A N 1
ATOM 1494 C CA . ILE A 1 192 ? -16.438 -4.5 -27.719 1 94.5 192 ILE A CA 1
ATOM 1495 C C . ILE A 1 192 ? -16.297 -5.309 -26.438 1 94.5 192 ILE A C 1
ATOM 1497 O O . ILE A 1 192 ? -15.336 -6.055 -26.266 1 94.5 192 ILE A O 1
ATOM 1501 N N . LEU A 1 193 ? -17.25 -5.051 -25.5 1 93.25 193 LEU A N 1
ATOM 1502 C CA . LEU A 1 193 ? -17.25 -5.781 -24.234 1 93.25 193 LEU A CA 1
ATOM 1503 C C . LEU A 1 193 ? -18.406 -6.773 -24.188 1 93.25 193 LEU A C 1
ATOM 1505 O O . LEU A 1 193 ? -19.578 -6.375 -24.234 1 93.25 193 LEU A O 1
ATOM 1509 N N . GLN A 1 194 ? -18.078 -8.086 -24.125 1 91.06 194 GLN A N 1
ATOM 1510 C CA . GLN A 1 194 ? -19.125 -9.109 -24.109 1 91.06 194 GLN A CA 1
ATOM 1511 C C . GLN A 1 194 ? -18.828 -10.195 -23.094 1 91.06 194 GLN A C 1
ATOM 1513 O O . GLN A 1 194 ? -17.672 -10.625 -22.953 1 91.06 194 GLN A O 1
ATOM 1518 N N . PRO A 1 195 ? -19.859 -10.508 -22.312 1 88.62 195 PRO A N 1
ATOM 1519 C CA . PRO A 1 195 ? -19.672 -11.695 -21.484 1 88.62 195 PRO A CA 1
ATOM 1520 C C . PRO A 1 195 ? -19.578 -12.977 -22.312 1 88.62 195 PRO A C 1
ATOM 1522 O O . PRO A 1 195 ? -20.203 -13.086 -23.375 1 88.62 195 PRO A O 1
ATOM 1525 N N . PRO A 1 196 ? -18.734 -13.906 -21.859 1 80.5 196 PRO A N 1
ATOM 1526 C CA . PRO A 1 196 ? -18.656 -15.164 -22.609 1 80.5 196 PRO A CA 1
ATOM 1527 C C . PRO A 1 196 ? -19.969 -15.961 -22.547 1 80.5 196 PRO A C 1
ATOM 1529 O O . PRO A 1 196 ? -20.266 -16.719 -23.484 1 80.5 196 PRO A O 1
ATOM 1532 N N . GLU A 1 197 ? -20.578 -15.867 -21.438 1 72.5 197 GLU A N 1
ATOM 1533 C CA . GLU A 1 197 ? -21.844 -16.578 -21.297 1 72.5 197 GLU A CA 1
ATOM 1534 C C . GLU A 1 197 ? -22.828 -15.773 -20.469 1 72.5 197 GLU A C 1
ATOM 1536 O O . GLU A 1 197 ? -22.484 -15.227 -19.422 1 72.5 197 GLU A O 1
ATOM 1541 N N . GLY A 1 198 ? -23.984 -15.75 -20.969 1 70.44 198 GLY A N 1
ATOM 1542 C CA . GLY A 1 198 ? -25.078 -15.188 -20.203 1 70.44 198 GLY A CA 1
ATOM 1543 C C . GLY A 1 198 ? -24.922 -13.695 -19.953 1 70.44 198 GLY A C 1
ATOM 1544 O O . GLY A 1 198 ? -23.969 -13.078 -20.422 1 70.44 198 GLY A O 1
ATOM 1545 N N . ASP A 1 199 ? -25.938 -13.211 -19.219 1 78.19 199 ASP A N 1
ATOM 1546 C CA . ASP A 1 199 ? -25.953 -11.781 -18.922 1 78.19 199 ASP A CA 1
ATOM 1547 C C . ASP A 1 199 ? -25.234 -11.484 -17.609 1 78.19 199 ASP A C 1
ATOM 1549 O O . ASP A 1 199 ? -25.156 -12.336 -16.734 1 78.19 199 ASP A O 1
ATOM 1553 N N . LEU A 1 200 ? -24.625 -10.359 -17.625 1 84.81 200 LEU A N 1
ATOM 1554 C CA . LEU A 1 200 ? -24.016 -9.867 -16.391 1 84.81 200 LEU A CA 1
ATOM 1555 C C . LEU A 1 200 ? -25.094 -9.328 -15.445 1 84.81 200 LEU A C 1
ATOM 1557 O O . LEU A 1 200 ? -26.125 -8.836 -15.898 1 84.81 200 LEU A O 1
ATOM 1561 N N . PRO A 1 201 ? -24.812 -9.523 -14.172 1 79.5 201 PRO A N 1
ATOM 1562 C CA . PRO A 1 201 ? -25.812 -9.062 -13.195 1 79.5 201 PRO A CA 1
ATOM 1563 C C . PRO A 1 201 ? -25.922 -7.539 -13.148 1 79.5 201 PRO A C 1
ATOM 1565 O O . PRO A 1 201 ? -26.906 -7.008 -12.625 1 79.5 201 PRO A O 1
ATOM 1568 N N . TRP A 1 202 ? -24.906 -6.859 -13.68 1 84.94 202 TRP A N 1
ATOM 1569 C CA . TRP A 1 202 ? -24.891 -5.402 -13.641 1 84.94 202 TRP A CA 1
ATOM 1570 C C . TRP A 1 202 ? -24.547 -4.824 -15.016 1 84.94 202 TRP A C 1
ATOM 1572 O O . TRP A 1 202 ? -23.891 -5.484 -15.82 1 84.94 202 TRP A O 1
ATOM 1582 N N . PRO A 1 203 ? -25.094 -3.6 -15.242 1 89 203 PRO A N 1
ATOM 1583 C CA . PRO A 1 203 ? -24.719 -2.957 -16.5 1 89 203 PRO A CA 1
ATOM 1584 C C . PRO A 1 203 ? -23.219 -2.637 -16.578 1 89 203 PRO A C 1
ATOM 1586 O O . PRO A 1 203 ? -22.594 -2.365 -15.562 1 89 203 PRO A O 1
ATOM 1589 N N . VAL A 1 204 ? -22.781 -2.623 -17.859 1 91.19 204 VAL A N 1
ATOM 1590 C CA . VAL A 1 204 ? -21.375 -2.328 -18.109 1 91.19 204 VAL A CA 1
ATOM 1591 C C . VAL A 1 204 ? -21.234 -0.916 -18.672 1 91.19 204 VAL A C 1
ATOM 1593 O O . VAL A 1 204 ? -21.906 -0.554 -19.641 1 91.19 204 VAL A O 1
ATOM 1596 N N . VAL A 1 205 ? -20.469 -0.1 -18.016 1 91.88 205 VAL A N 1
ATOM 1597 C CA . VAL A 1 205 ? -20.062 1.2 -18.531 1 91.88 205 VAL A CA 1
ATOM 1598 C C . VAL A 1 205 ? -18.734 1.066 -19.266 1 91.88 205 VAL A C 1
ATOM 1600 O O . VAL A 1 205 ? -17.719 0.716 -18.656 1 91.88 205 VAL A O 1
ATOM 1603 N N . ASN A 1 206 ? -18.781 1.405 -20.562 1 94 206 ASN A N 1
ATOM 1604 C CA . ASN A 1 206 ? -17.625 1.172 -21.422 1 94 206 ASN A CA 1
ATOM 1605 C C . ASN A 1 206 ? -16.797 2.441 -21.609 1 94 206 ASN A C 1
ATOM 1607 O O . ASN A 1 206 ? -17.172 3.318 -22.406 1 94 206 ASN A O 1
ATOM 1611 N N . GLU A 1 207 ? -15.695 2.525 -20.969 1 92.19 207 GLU A N 1
ATOM 1612 C CA . GLU A 1 207 ? -14.758 3.637 -21.094 1 92.19 207 GLU A CA 1
ATOM 1613 C C . GLU A 1 207 ? -13.453 3.184 -21.75 1 92.19 207 GLU A C 1
ATOM 1615 O O . GLU A 1 207 ? -12.367 3.625 -21.344 1 92.19 207 GLU A O 1
ATOM 1620 N N . THR A 1 208 ? -13.5 2.285 -22.672 1 94.12 208 THR A N 1
ATOM 1621 C CA . THR A 1 208 ? -12.32 1.716 -23.312 1 94.12 208 THR A CA 1
ATOM 1622 C C . THR A 1 208 ? -12.078 2.367 -24.672 1 94.12 208 THR A C 1
ATOM 1624 O O . THR A 1 208 ? -12.898 3.158 -25.141 1 94.12 208 THR A O 1
ATOM 1627 N N . ARG A 1 209 ? -10.883 2.137 -25.203 1 94.75 209 ARG A N 1
ATOM 1628 C CA . ARG A 1 209 ? -10.516 2.648 -26.516 1 94.75 209 ARG A CA 1
ATOM 1629 C C . ARG A 1 209 ? -9.602 1.671 -27.25 1 94.75 209 ARG A C 1
ATOM 1631 O O . ARG A 1 209 ? -8.859 0.917 -26.625 1 94.75 209 ARG A O 1
ATOM 1638 N N . THR A 1 210 ? -9.734 1.664 -28.547 1 95 210 THR A N 1
ATOM 1639 C CA . THR A 1 210 ? -8.773 0.973 -29.406 1 95 210 THR A CA 1
ATOM 1640 C C . THR A 1 210 ? -7.652 1.915 -29.828 1 95 210 THR A C 1
ATOM 1642 O O . THR A 1 210 ? -7.914 3.01 -30.328 1 95 210 THR A O 1
ATOM 1645 N N . VAL A 1 211 ? -6.414 1.49 -29.641 1 92.25 211 VAL A N 1
ATOM 1646 C CA . VAL A 1 211 ? -5.293 2.408 -29.812 1 92.25 211 VAL A CA 1
ATOM 1647 C C . VAL A 1 211 ? -4.285 1.815 -30.781 1 92.25 211 VAL A C 1
ATOM 1649 O O . VAL A 1 211 ? -4.371 0.637 -31.141 1 92.25 211 VAL A O 1
ATOM 1652 N N . PRO A 1 212 ? -3.385 2.816 -31.266 1 87.94 212 PRO A N 1
ATOM 1653 C CA . PRO A 1 212 ? -2.299 2.299 -32.094 1 87.94 212 PRO A CA 1
ATOM 1654 C C . PRO A 1 212 ? -1.293 1.466 -31.312 1 87.94 212 PRO A C 1
ATOM 1656 O O . PRO A 1 212 ? -1.347 1.433 -30.078 1 87.94 212 PRO A O 1
ATOM 1659 N N . THR A 1 213 ? -0.447 0.766 -31.969 1 79.75 213 THR A N 1
ATOM 1660 C CA . THR A 1 213 ? 0.466 -0.21 -31.375 1 79.75 213 THR A CA 1
ATOM 1661 C C . THR A 1 213 ? 1.536 0.484 -30.547 1 79.75 213 THR A C 1
ATOM 1663 O O . THR A 1 213 ? 2.211 -0.156 -29.734 1 79.75 213 THR A O 1
ATOM 1666 N N . ASP A 1 214 ? 1.71 1.743 -30.703 1 69.62 214 ASP A N 1
ATOM 1667 C CA . ASP A 1 214 ? 2.76 2.449 -29.984 1 69.62 214 ASP A CA 1
ATOM 1668 C C . ASP A 1 214 ? 2.252 2.951 -28.625 1 69.62 214 ASP A C 1
ATOM 1670 O O . ASP A 1 214 ? 3.018 3.51 -27.844 1 69.62 214 ASP A O 1
ATOM 1674 N N . ALA A 1 215 ? 0.99 2.713 -28.438 1 74.19 215 ALA A N 1
ATOM 1675 C CA . ALA A 1 215 ? 0.413 3.039 -27.141 1 74.19 215 ALA A CA 1
ATOM 1676 C C . ALA A 1 215 ? 0.42 1.826 -26.219 1 74.19 215 ALA A C 1
ATOM 1678 O O . ALA A 1 215 ? 0.425 0.684 -26.688 1 74.19 215 ALA A O 1
ATOM 1679 N N . PRO A 1 216 ? 0.489 2.02 -24.875 1 70.5 216 PRO A N 1
ATOM 1680 C CA . PRO A 1 216 ? 0.41 0.871 -23.969 1 70.5 216 PRO A CA 1
ATOM 1681 C C . PRO A 1 216 ? -0.979 0.237 -23.938 1 70.5 216 PRO A C 1
ATOM 1683 O O . PRO A 1 216 ? -1.979 0.92 -24.188 1 70.5 216 PRO A O 1
ATOM 1686 N N . GLU A 1 217 ? -1.015 -1.107 -23.781 1 76.62 217 GLU A N 1
ATOM 1687 C CA . GLU A 1 217 ? -2.285 -1.784 -23.547 1 76.62 217 GLU A CA 1
ATOM 1688 C C . GLU A 1 217 ? -2.551 -1.941 -22.047 1 76.62 217 GLU A C 1
ATOM 1690 O O . GLU A 1 217 ? -1.627 -2.191 -21.266 1 76.62 217 GLU A O 1
ATOM 1695 N N . PHE A 1 218 ? -3.754 -1.652 -21.656 1 73.19 218 PHE A N 1
ATOM 1696 C CA . PHE A 1 218 ? -4.184 -1.981 -20.312 1 73.19 218 PHE A CA 1
ATOM 1697 C C . PHE A 1 218 ? -5.703 -2.094 -20.234 1 73.19 218 PHE A C 1
ATOM 1699 O O . PHE A 1 218 ? -6.414 -1.493 -21.047 1 73.19 218 PHE A O 1
ATOM 1706 N N . LEU A 1 219 ? -6.16 -3.006 -19.438 1 79.38 219 LEU A N 1
ATOM 1707 C CA . LEU A 1 219 ? -7.578 -3.156 -19.125 1 79.38 219 LEU A CA 1
ATOM 1708 C C . LEU A 1 219 ? -7.801 -3.17 -17.609 1 79.38 219 LEU A C 1
ATOM 1710 O O . LEU A 1 219 ? -7.035 -3.795 -16.875 1 79.38 219 LEU A O 1
ATOM 1714 N N . GLU A 1 220 ? -8.805 -2.377 -17.203 1 76.06 220 GLU A N 1
ATOM 1715 C CA . GLU A 1 220 ? -9.18 -2.338 -15.797 1 76.06 220 GLU A CA 1
ATOM 1716 C C . GLU A 1 220 ? -10.695 -2.359 -15.633 1 76.06 220 GLU A C 1
ATOM 1718 O O . GLU A 1 220 ? -11.43 -1.933 -16.531 1 76.06 220 GLU A O 1
ATOM 1723 N N . SER A 1 221 ? -11.148 -2.969 -14.641 1 78.56 221 SER A N 1
ATOM 1724 C CA . SER A 1 221 ? -12.57 -2.953 -14.305 1 78.56 221 SER A CA 1
ATOM 1725 C C . SER A 1 221 ? -12.789 -2.498 -12.867 1 78.56 221 SER A C 1
ATOM 1727 O O . SER A 1 221 ? -11.898 -2.621 -12.023 1 78.56 221 SER A O 1
ATOM 1729 N N . GLU A 1 222 ? -13.898 -1.839 -12.617 1 71.44 222 GLU A N 1
ATOM 1730 C CA . GLU A 1 222 ? -14.344 -1.391 -11.297 1 71.44 222 GLU A CA 1
ATOM 1731 C C . GLU A 1 222 ? -15.828 -1.677 -11.086 1 71.44 222 GLU A C 1
ATOM 1733 O O . GLU A 1 222 ? -16.641 -1.444 -11.984 1 71.44 222 GLU A O 1
ATOM 1738 N N . VAL A 1 223 ? -16.094 -2.352 -9.977 1 72.5 223 VAL A N 1
ATOM 1739 C CA . VAL A 1 223 ? -17.5 -2.469 -9.609 1 72.5 223 VAL A CA 1
ATOM 1740 C C . VAL A 1 223 ? -17.891 -1.331 -8.664 1 72.5 223 VAL A C 1
ATOM 1742 O O . VAL A 1 223 ? -17.328 -1.21 -7.574 1 72.5 223 VAL A O 1
ATOM 1745 N N . ARG A 1 224 ? -18.609 -0.476 -9.062 1 68.44 224 ARG A N 1
ATOM 1746 C CA . ARG A 1 224 ? -19.125 0.643 -8.281 1 68.44 224 ARG A CA 1
ATOM 1747 C C . ARG A 1 224 ? -20.641 0.533 -8.094 1 68.44 224 ARG A C 1
ATOM 1749 O O . ARG A 1 224 ? -21.406 0.777 -9.031 1 68.44 224 ARG A O 1
ATOM 1756 N N . GLY A 1 225 ? -21 0.142 -6.887 1 66.81 225 GLY A N 1
ATOM 1757 C CA . GLY A 1 225 ? -22.422 -0.107 -6.699 1 66.81 225 GLY A CA 1
ATOM 1758 C C . GLY A 1 225 ? -22.953 -1.251 -7.551 1 66.81 225 GLY A C 1
ATOM 1759 O O . GLY A 1 225 ? -22.469 -2.383 -7.438 1 66.81 225 GLY A O 1
ATOM 1760 N N . GLN A 1 226 ? -23.859 -0.904 -8.391 1 76.31 226 GLN A N 1
ATOM 1761 C CA . GLN A 1 226 ? -24.469 -1.913 -9.25 1 76.31 226 GLN A CA 1
ATOM 1762 C C . GLN A 1 226 ? -24.094 -1.692 -10.711 1 76.31 226 GLN A C 1
ATOM 1764 O O . GLN A 1 226 ? -24.938 -1.8 -11.602 1 76.31 226 GLN A O 1
ATOM 1769 N N . GLN A 1 227 ? -22.828 -1.23 -10.867 1 84.62 227 GLN A N 1
ATOM 1770 C CA . GLN A 1 227 ? -22.312 -1.047 -12.219 1 84.62 227 GLN A CA 1
ATOM 1771 C C . GLN A 1 227 ? -20.891 -1.586 -12.336 1 84.62 227 GLN A C 1
ATOM 1773 O O . GLN A 1 227 ? -20.125 -1.56 -11.367 1 84.62 227 GLN A O 1
ATOM 1778 N N . ILE A 1 228 ? -20.672 -2.072 -13.539 1 86.19 228 ILE A N 1
ATOM 1779 C CA . ILE A 1 228 ? -19.328 -2.494 -13.891 1 86.19 228 ILE A CA 1
ATOM 1780 C C . ILE A 1 228 ? -18.688 -1.478 -14.836 1 86.19 228 ILE A C 1
ATOM 1782 O O . ILE A 1 228 ? -19.156 -1.299 -15.969 1 86.19 228 ILE A O 1
ATOM 1786 N N . ILE A 1 229 ? -17.75 -0.769 -14.391 1 86.44 229 ILE A N 1
ATOM 1787 C CA . ILE A 1 229 ? -17.031 0.19 -15.234 1 86.44 229 ILE A CA 1
ATOM 1788 C C . ILE A 1 229 ? -15.781 -0.461 -15.812 1 86.44 229 ILE A C 1
ATOM 1790 O O . ILE A 1 229 ? -14.961 -1.012 -15.07 1 86.44 229 ILE A O 1
ATOM 1794 N N . VAL A 1 230 ? -15.656 -0.474 -17.109 1 88.62 230 VAL A N 1
ATOM 1795 C CA . VAL A 1 230 ? -14.484 -1.023 -17.781 1 88.62 230 VAL A CA 1
ATOM 1796 C C . VAL A 1 230 ? -13.695 0.102 -18.453 1 88.62 230 VAL A C 1
ATOM 1798 O O . VAL A 1 230 ? -14.258 0.895 -19.219 1 88.62 230 VAL A O 1
ATOM 1801 N N . ARG A 1 231 ? -12.469 0.237 -18.062 1 84.62 231 ARG A N 1
ATOM 1802 C CA . ARG A 1 231 ? -11.555 1.23 -18.625 1 84.62 231 ARG A CA 1
ATOM 1803 C C . ARG A 1 231 ? -10.352 0.563 -19.266 1 84.62 231 ARG A C 1
ATOM 1805 O O . ARG A 1 231 ? -10.023 -0.581 -18.953 1 84.62 231 ARG A O 1
ATOM 1812 N N . GLY A 1 232 ? -9.742 1.294 -20.219 1 86.44 232 GLY A N 1
ATOM 1813 C CA . GLY A 1 232 ? -8.484 0.823 -20.781 1 86.44 232 GLY A CA 1
ATOM 1814 C C . GLY A 1 232 ? -8.461 0.843 -22.297 1 86.44 232 GLY A C 1
ATOM 1815 O O . GLY A 1 232 ? -9.227 1.58 -22.922 1 86.44 232 GLY A O 1
ATOM 1816 N N . GLN A 1 233 ? -7.414 0.193 -22.812 1 88.38 233 GLN A N 1
ATOM 1817 C CA . GLN A 1 233 ? -7.215 0.237 -24.25 1 88.38 233 GLN A CA 1
ATOM 1818 C C . GLN A 1 233 ? -6.449 -0.988 -24.734 1 88.38 233 GLN A C 1
ATOM 1820 O O . GLN A 1 233 ? -5.664 -1.573 -23.984 1 88.38 233 GLN A O 1
ATOM 1825 N N . LEU A 1 234 ? -6.754 -1.419 -25.906 1 89.69 234 LEU A N 1
ATOM 1826 C CA . LEU A 1 234 ? -6.059 -2.473 -26.625 1 89.69 234 LEU A CA 1
ATOM 1827 C C . LEU A 1 234 ? -5.645 -1.991 -28.016 1 89.69 234 LEU A C 1
ATOM 1829 O O . LEU A 1 234 ? -6.266 -1.086 -28.578 1 89.69 234 LEU A O 1
ATOM 1833 N N . HIS A 1 235 ? -4.656 -2.607 -28.531 1 89 235 HIS A N 1
ATOM 1834 C CA . HIS A 1 235 ? -4.207 -2.266 -29.875 1 89 235 HIS A CA 1
ATOM 1835 C C . HIS A 1 235 ? -5.223 -2.703 -30.938 1 89 235 HIS A C 1
ATOM 1837 O O . HIS A 1 235 ? -5.875 -3.738 -30.766 1 89 235 HIS A O 1
ATOM 1843 N N . ARG A 1 236 ? -5.164 -1.868 -31.969 1 91 236 ARG A N 1
ATOM 1844 C CA . ARG A 1 236 ? -5.898 -2.34 -33.125 1 91 236 ARG A CA 1
ATOM 1845 C C . ARG A 1 236 ? -5.352 -3.678 -33.625 1 91 236 ARG A C 1
ATOM 1847 O O . ARG A 1 236 ? -4.141 -3.836 -33.781 1 91 236 ARG A O 1
ATOM 1854 N N . GLY A 1 237 ? -6.254 -4.598 -33.75 1 87.5 237 GLY A N 1
ATOM 1855 C CA . GLY A 1 237 ? -5.832 -5.887 -34.25 1 87.5 237 GLY A CA 1
ATOM 1856 C C . GLY A 1 237 ? -5.418 -6.863 -33.188 1 87.5 237 GLY A C 1
ATOM 1857 O O . GLY A 1 237 ? -5.137 -8.031 -33.469 1 87.5 237 GLY A O 1
ATOM 1858 N N . SER A 1 238 ? -5.34 -6.395 -31.969 1 87.31 238 SER A N 1
ATOM 1859 C CA . SER A 1 238 ? -5.031 -7.316 -30.875 1 87.31 238 SER A CA 1
ATOM 1860 C C . SER A 1 238 ? -6.109 -8.383 -30.734 1 87.31 238 SER A C 1
ATOM 1862 O O . SER A 1 238 ? -7.27 -8.156 -31.078 1 87.31 238 SER A O 1
ATOM 1864 N N . GLU A 1 239 ? -5.633 -9.562 -30.266 1 85.88 239 GLU A N 1
ATOM 1865 C CA . GLU A 1 239 ? -6.598 -10.602 -29.922 1 85.88 239 GLU A CA 1
ATOM 1866 C C . GLU A 1 239 ? -7.508 -10.156 -28.781 1 85.88 239 GLU A C 1
ATOM 1868 O O . GLU A 1 239 ? -7.105 -9.352 -27.938 1 85.88 239 GLU A O 1
ATOM 1873 N N . PRO A 1 240 ? -8.711 -10.688 -28.859 1 89.38 240 PRO A N 1
ATOM 1874 C CA . PRO A 1 240 ? -9.594 -10.398 -27.719 1 89.38 240 PRO A CA 1
ATOM 1875 C C . PRO A 1 240 ? -8.969 -10.766 -26.375 1 89.38 240 PRO A C 1
ATOM 1877 O O . PRO A 1 240 ? -8.258 -11.773 -26.281 1 89.38 240 PRO A O 1
ATOM 1880 N N . ALA A 1 241 ? -9.18 -9.93 -25.438 1 84.44 241 ALA A N 1
ATOM 1881 C CA . ALA A 1 241 ? -8.625 -10.156 -24.094 1 84.44 241 ALA A CA 1
ATOM 1882 C C . ALA A 1 241 ? -9.727 -10.484 -23.094 1 84.44 241 ALA A C 1
ATOM 1884 O O . ALA A 1 241 ? -10.781 -9.852 -23.094 1 84.44 241 ALA A O 1
ATOM 1885 N N . GLU A 1 242 ? -9.477 -11.539 -22.375 1 81.44 242 GLU A N 1
ATOM 1886 C CA . GLU A 1 242 ? -10.383 -11.844 -21.266 1 81.44 242 GLU A CA 1
ATOM 1887 C C . GLU A 1 242 ? -10.109 -10.945 -20.062 1 81.44 242 GLU A C 1
ATOM 1889 O O . GLU A 1 242 ? -8.953 -10.688 -19.719 1 81.44 242 GLU A O 1
ATOM 1894 N N . MET A 1 243 ? -11.164 -10.477 -19.516 1 81.88 243 MET A N 1
ATOM 1895 C CA . MET A 1 243 ? -11.039 -9.602 -18.359 1 81.88 243 MET A CA 1
ATOM 1896 C C . MET A 1 243 ? -11.898 -10.109 -17.203 1 81.88 243 MET A C 1
ATOM 1898 O O . MET A 1 243 ? -13.117 -10.18 -17.312 1 81.88 243 MET A O 1
ATOM 1902 N N . PRO A 1 244 ? -11.25 -10.531 -16.172 1 82 244 PRO A N 1
ATOM 1903 C CA . PRO A 1 244 ? -12.031 -10.906 -14.984 1 82 244 PRO A CA 1
ATOM 1904 C C . PRO A 1 244 ? -12.531 -9.695 -14.195 1 82 244 PRO A C 1
ATOM 1906 O O . PRO A 1 244 ? -11.852 -8.664 -14.148 1 82 244 PRO A O 1
ATOM 1909 N N . ILE A 1 245 ? -13.711 -9.852 -13.664 1 85.19 245 ILE A N 1
ATOM 1910 C CA . ILE A 1 245 ? -14.289 -8.891 -12.727 1 85.19 245 ILE A CA 1
ATOM 1911 C C . ILE A 1 245 ? -14.477 -9.547 -11.367 1 85.19 245 ILE A C 1
ATOM 1913 O O . ILE A 1 245 ? -15.547 -10.102 -11.078 1 85.19 245 ILE A O 1
ATOM 1917 N N . PRO A 1 246 ? -13.414 -9.422 -10.547 1 86.62 246 PRO A N 1
ATOM 1918 C CA . PRO A 1 246 ? -13.516 -10.109 -9.258 1 86.62 246 PRO A CA 1
ATOM 1919 C C . PRO A 1 246 ? -14.711 -9.641 -8.43 1 86.62 246 PRO A C 1
ATOM 1921 O O . PRO A 1 246 ? -15.031 -8.445 -8.422 1 86.62 246 PRO A O 1
ATOM 1924 N N . LEU A 1 247 ? -15.289 -10.594 -7.773 1 85.38 247 LEU A N 1
ATOM 1925 C CA . LEU A 1 247 ? -16.406 -10.305 -6.887 1 85.38 247 LEU A CA 1
ATOM 1926 C C . LEU A 1 247 ? -15.953 -10.25 -5.434 1 85.38 247 LEU A C 1
ATOM 1928 O O . LEU A 1 247 ? -15.484 -11.258 -4.887 1 85.38 247 LEU A O 1
ATOM 1932 N N . ARG A 1 248 ? -16.109 -9.125 -4.785 1 83 248 ARG A N 1
ATOM 1933 C CA . ARG A 1 248 ? -15.695 -8.969 -3.395 1 83 248 ARG A CA 1
ATOM 1934 C C . ARG A 1 248 ? -16.531 -9.852 -2.473 1 83 248 ARG A C 1
ATOM 1936 O O . ARG A 1 248 ? -16.047 -10.328 -1.448 1 83 248 ARG A O 1
ATOM 1943 N N . GLU A 1 249 ? -17.781 -9.969 -2.844 1 84.31 249 GLU A N 1
ATOM 1944 C CA . GLU A 1 249 ? -18.719 -10.852 -2.166 1 84.31 249 GLU A CA 1
ATOM 1945 C C . GLU A 1 249 ? -19.203 -11.969 -3.092 1 84.31 249 GLU A C 1
ATOM 1947 O O . GLU A 1 249 ? -20.281 -11.875 -3.68 1 84.31 249 GLU A O 1
ATOM 1952 N N . PRO A 1 250 ? -18.453 -13.016 -3.09 1 90.19 250 PRO A N 1
ATOM 1953 C CA . PRO A 1 250 ? -18.672 -14.008 -4.141 1 90.19 250 PRO A CA 1
ATOM 1954 C C . PRO A 1 250 ? -19.812 -14.977 -3.795 1 90.19 250 PRO A C 1
ATOM 1956 O O . PRO A 1 250 ? -20.25 -15.75 -4.656 1 90.19 250 PRO A O 1
ATOM 1959 N N . ILE A 1 251 ? -20.344 -14.992 -2.584 1 91.38 251 ILE A N 1
ATOM 1960 C CA . ILE A 1 251 ? -21.219 -16.062 -2.104 1 91.38 251 ILE A CA 1
ATOM 1961 C C . ILE A 1 251 ? -22.484 -16.094 -2.941 1 91.38 251 ILE A C 1
ATOM 1963 O O . ILE A 1 251 ? -22.891 -17.156 -3.434 1 91.38 251 ILE A O 1
ATOM 1967 N N . PRO A 1 252 ? -23.141 -14.914 -3.174 1 88.94 252 PRO A N 1
ATOM 1968 C CA . PRO A 1 252 ? -24.344 -14.977 -4.02 1 88.94 252 PRO A CA 1
ATOM 1969 C C . PRO A 1 252 ? -24.047 -15.508 -5.418 1 88.94 252 PRO A C 1
ATOM 1971 O O . PRO A 1 252 ? -24.844 -16.266 -5.973 1 88.94 252 PRO A O 1
ATOM 1974 N N . TYR A 1 253 ? -22.969 -15.125 -5.938 1 88.69 253 TYR A N 1
ATOM 1975 C CA . TYR A 1 253 ? -22.547 -15.617 -7.242 1 88.69 253 TYR A CA 1
ATOM 1976 C C . TYR A 1 253 ? -22.344 -17.125 -7.219 1 88.69 253 TYR A C 1
ATOM 1978 O O . TYR A 1 253 ? -22.797 -17.828 -8.125 1 88.69 253 TYR A O 1
ATOM 1986 N N . LEU A 1 254 ? -21.719 -17.641 -6.23 1 94.44 254 LEU A N 1
ATOM 1987 C CA . LEU A 1 254 ? -21.469 -19.078 -6.102 1 94.44 254 LEU A CA 1
ATOM 1988 C C . LEU A 1 254 ? -22.766 -19.859 -5.98 1 94.44 254 LEU A C 1
ATOM 1990 O O . LEU A 1 254 ? -22.938 -20.906 -6.609 1 94.44 254 LEU A O 1
ATOM 1994 N N . GLN A 1 255 ? -23.672 -19.312 -5.199 1 94.94 255 GLN A N 1
ATOM 1995 C CA . GLN A 1 255 ? -24.969 -19.938 -5.055 1 94.94 255 GLN A CA 1
ATOM 1996 C C . GLN A 1 255 ? -25.703 -20.016 -6.395 1 94.94 255 GLN A C 1
ATOM 1998 O O . GLN A 1 255 ? -26.297 -21.047 -6.73 1 94.94 255 GLN A O 1
ATOM 2003 N N . GLN A 1 256 ? -25.594 -18.984 -7.086 1 91.56 256 GLN A N 1
ATOM 2004 C CA . GLN A 1 256 ? -26.25 -18.922 -8.391 1 91.56 256 GLN A CA 1
ATOM 2005 C C . GLN A 1 256 ? -25.641 -19.938 -9.359 1 91.56 256 GLN A C 1
ATOM 2007 O O . GLN A 1 256 ? -26.344 -20.609 -10.102 1 91.56 256 GLN A O 1
ATOM 2012 N N . GLN A 1 257 ? -24.344 -19.969 -9.383 1 93 257 GLN A N 1
ATOM 2013 C CA . GLN A 1 257 ? -23.641 -20.922 -10.258 1 93 257 GLN A CA 1
ATOM 2014 C C . GLN A 1 257 ? -24.047 -22.359 -9.93 1 93 257 GLN A C 1
ATOM 2016 O O . GLN A 1 257 ? -24.234 -23.172 -10.828 1 93 257 GLN A O 1
ATOM 2021 N N . VAL A 1 258 ? -24.141 -22.641 -8.688 1 96.69 258 VAL A N 1
ATOM 2022 C CA . VAL A 1 258 ? -24.484 -23.984 -8.234 1 96.69 258 VAL A CA 1
ATOM 2023 C C . VAL A 1 258 ? -25.938 -24.312 -8.625 1 96.69 258 VAL A C 1
ATOM 2025 O O . VAL A 1 258 ? -26.219 -25.375 -9.164 1 96.69 258 VAL A O 1
ATOM 2028 N N . GLN A 1 259 ? -26.766 -23.391 -8.336 1 95.5 259 GLN A N 1
ATOM 2029 C CA . GLN A 1 259 ? -28.172 -23.578 -8.688 1 95.5 259 GLN A CA 1
ATOM 2030 C C . GLN A 1 259 ? -28.328 -23.859 -10.18 1 95.5 259 GLN A C 1
ATOM 2032 O O . GLN A 1 259 ? -29.047 -24.766 -10.578 1 95.5 259 GLN A O 1
ATOM 2037 N N . ARG A 1 260 ? -27.688 -23.109 -10.953 1 93.25 260 ARG A N 1
ATOM 2038 C CA . ARG A 1 260 ? -27.766 -23.25 -12.406 1 93.25 260 ARG A CA 1
ATOM 2039 C C . ARG A 1 260 ? -27.219 -24.594 -12.867 1 93.25 260 ARG A C 1
ATOM 2041 O O . ARG A 1 260 ? -27.859 -25.281 -13.68 1 93.25 260 ARG A O 1
ATOM 2048 N N . ALA A 1 261 ? -26.094 -24.953 -12.438 1 95.56 261 ALA A N 1
ATOM 2049 C CA . ALA A 1 261 ? -25.453 -26.203 -12.852 1 95.56 261 ALA A CA 1
ATOM 2050 C C . ALA A 1 261 ? -26.312 -27.406 -12.484 1 95.56 261 ALA A C 1
ATOM 2052 O O . ALA A 1 261 ? -26.453 -28.344 -13.281 1 95.56 261 ALA A O 1
ATOM 2053 N N . PHE A 1 262 ? -26.859 -27.406 -11.297 1 97.06 262 PHE A N 1
ATOM 2054 C CA . PHE A 1 262 ? -27.672 -28.516 -10.844 1 97.06 262 PHE A CA 1
ATOM 2055 C C . PHE A 1 262 ? -28.984 -28.578 -11.609 1 97.06 262 PHE A C 1
ATOM 2057 O O . PHE A 1 262 ? -29.438 -29.656 -12.016 1 97.06 262 PHE A O 1
ATOM 2064 N N . ALA A 1 263 ? -29.531 -27.422 -11.82 1 96.06 263 ALA A N 1
ATOM 2065 C CA . ALA A 1 263 ? -30.766 -27.375 -12.594 1 96.06 263 ALA A CA 1
ATOM 2066 C C . ALA A 1 263 ? -30.547 -27.891 -14.016 1 96.06 263 ALA A C 1
ATOM 2068 O O . ALA A 1 263 ? -31.375 -28.641 -14.539 1 96.06 263 ALA A O 1
ATOM 2069 N N . GLN A 1 264 ? -29.516 -27.484 -14.578 1 95.31 264 GLN A N 1
ATOM 2070 C CA . GLN A 1 264 ? -29.188 -27.922 -15.938 1 95.31 264 GLN A CA 1
ATOM 2071 C C . GLN A 1 264 ? -29.016 -29.438 -16 1 95.31 264 GLN A C 1
ATOM 2073 O O . GLN A 1 264 ? -29.312 -30.047 -17.031 1 95.31 264 GLN A O 1
ATOM 2078 N N . ALA A 1 265 ? -28.594 -29.969 -14.93 1 96.38 265 ALA A N 1
ATOM 2079 C CA . ALA A 1 265 ? -28.406 -31.422 -14.867 1 96.38 265 ALA A CA 1
ATOM 2080 C C . ALA A 1 265 ? -29.719 -32.125 -14.516 1 96.38 265 ALA A C 1
ATOM 2082 O O . ALA A 1 265 ? -29.797 -33.344 -14.57 1 96.38 265 ALA A O 1
ATOM 2083 N N . GLY A 1 266 ? -30.703 -31.328 -14.117 1 96.5 266 GLY A N 1
ATOM 2084 C CA . GLY A 1 266 ? -31.984 -31.906 -13.781 1 96.5 266 GLY A CA 1
ATOM 2085 C C . GLY A 1 266 ? -32.156 -32.188 -12.305 1 96.5 266 GLY A C 1
ATOM 2086 O O . GLY A 1 266 ? -32.938 -33.062 -11.914 1 96.5 266 GLY A O 1
ATOM 2087 N N . ILE A 1 267 ? -31.344 -31.609 -11.484 1 97.12 267 ILE A N 1
ATOM 2088 C CA . ILE A 1 267 ? -31.453 -31.781 -10.039 1 97.12 267 ILE A CA 1
ATOM 2089 C C . ILE A 1 267 ? -32.188 -30.594 -9.422 1 97.12 267 ILE A C 1
ATOM 2091 O O . ILE A 1 267 ? -31.781 -29.438 -9.648 1 97.12 267 ILE A O 1
ATOM 2095 N N . GLN A 1 268 ? -33.188 -30.828 -8.664 1 96.69 268 GLN A N 1
ATOM 2096 C CA . GLN A 1 268 ? -33.844 -29.766 -7.918 1 96.69 268 GLN A CA 1
ATOM 2097 C C . GLN A 1 268 ? -33.25 -29.594 -6.531 1 96.69 268 GLN A C 1
ATOM 2099 O O . GLN A 1 268 ? -33.156 -30.547 -5.758 1 96.69 268 GLN A O 1
ATOM 2104 N N . VAL A 1 269 ? -32.781 -28.422 -6.25 1 97.06 269 VAL A N 1
ATOM 2105 C CA . VAL A 1 269 ? -32.219 -28.094 -4.945 1 97.06 269 VAL A CA 1
ATOM 2106 C C . VAL A 1 269 ? -33.125 -27.125 -4.219 1 97.06 269 VAL A C 1
ATOM 2108 O O . VAL A 1 269 ? -33.406 -26.031 -4.727 1 97.06 269 VAL A O 1
ATOM 2111 N N . GLN A 1 270 ? -33.562 -27.422 -3.066 1 96.38 270 GLN A N 1
ATOM 2112 C CA . GLN A 1 270 ? -34.5 -26.578 -2.344 1 96.38 270 GLN A CA 1
ATOM 2113 C C . GLN A 1 270 ? -33.781 -25.422 -1.656 1 96.38 270 GLN A C 1
ATOM 2115 O O . GLN A 1 270 ? -34.281 -24.297 -1.658 1 96.38 270 GLN A O 1
ATOM 2120 N N . GLN A 1 271 ? -32.656 -25.766 -1.041 1 96.94 271 GLN A N 1
ATOM 2121 C CA . GLN A 1 271 ? -31.922 -24.734 -0.308 1 96.94 271 GLN A CA 1
ATOM 2122 C C . GLN A 1 271 ? -30.406 -24.906 -0.498 1 96.94 271 GLN A C 1
ATOM 2124 O O . GLN A 1 271 ? -29.891 -26.016 -0.452 1 96.94 271 GLN A O 1
ATOM 2129 N N . ILE A 1 272 ? -29.797 -23.844 -0.795 1 96.94 272 ILE A N 1
ATOM 2130 C CA . ILE A 1 272 ? -28.328 -23.797 -0.849 1 96.94 272 ILE A CA 1
ATOM 2131 C C . ILE A 1 272 ? -27.797 -23 0.335 1 96.94 272 ILE A C 1
ATOM 2133 O O . ILE A 1 272 ? -28.141 -21.828 0.501 1 96.94 272 ILE A O 1
ATOM 2137 N N . ARG A 1 273 ? -26.953 -23.578 1.156 1 95.31 273 ARG A N 1
ATOM 2138 C CA . ARG A 1 273 ? -26.531 -22.969 2.412 1 95.31 273 ARG A CA 1
ATOM 2139 C C . ARG A 1 273 ? -25.016 -22.859 2.48 1 95.31 273 ARG A C 1
ATOM 2141 O O . ARG A 1 273 ? -24.312 -23.875 2.512 1 95.31 273 ARG A O 1
ATOM 2148 N N . PRO A 1 274 ? -24.453 -21.672 2.525 1 94.62 274 PRO A N 1
ATOM 2149 C CA . PRO A 1 274 ? -23.016 -21.516 2.764 1 94.62 274 PRO A CA 1
ATOM 2150 C C . PRO A 1 274 ? -22.594 -22.016 4.148 1 94.62 274 PRO A C 1
ATOM 2152 O O . PRO A 1 274 ? -23.312 -21.781 5.129 1 94.62 274 PRO A O 1
ATOM 2155 N N . MET A 1 275 ? -21.469 -22.672 4.176 1 90.88 275 MET A N 1
ATOM 2156 C CA . MET A 1 275 ? -20.953 -23.234 5.426 1 90.88 275 MET A CA 1
ATOM 2157 C C . MET A 1 275 ? -19.484 -22.859 5.633 1 90.88 275 MET A C 1
ATOM 2159 O O . MET A 1 275 ? -18.719 -22.844 4.676 1 90.88 275 MET A O 1
ATOM 2163 N N . GLU A 1 276 ? -19.25 -22.578 6.938 1 88.81 276 GLU A N 1
ATOM 2164 C CA . GLU A 1 276 ? -17.844 -22.438 7.301 1 88.81 276 GLU A CA 1
ATOM 2165 C C . GLU A 1 276 ? -17.25 -23.781 7.73 1 88.81 276 GLU A C 1
ATOM 2167 O O . GLU A 1 276 ? -17.391 -24.188 8.883 1 88.81 276 GLU A O 1
ATOM 2172 N N . THR A 1 277 ? -16.797 -24.5 6.832 1 83.44 277 THR A N 1
ATOM 2173 C CA . THR A 1 277 ? -16.172 -25.797 7.086 1 83.44 277 THR A CA 1
ATOM 2174 C C . THR A 1 277 ? -15.133 -26.109 6.016 1 83.44 277 THR A C 1
ATOM 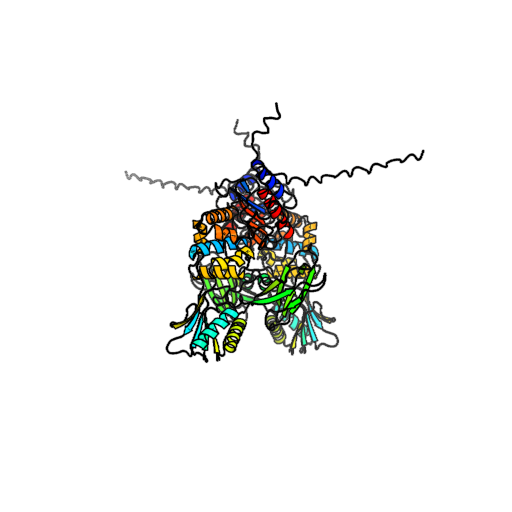2176 O O . THR A 1 277 ? -15.195 -25.594 4.902 1 83.44 277 THR A O 1
ATOM 2179 N N . ALA A 1 278 ? -14.211 -26.938 6.488 1 86.5 278 ALA A N 1
ATOM 2180 C CA . ALA A 1 278 ? -13.164 -27.328 5.559 1 86.5 278 ALA A CA 1
ATOM 2181 C C . ALA A 1 278 ? -13.266 -28.828 5.227 1 86.5 278 ALA A C 1
ATOM 2183 O O . ALA A 1 278 ? -12.453 -29.344 4.461 1 86.5 278 ALA A O 1
ATOM 2184 N N . GLU A 1 279 ? -14.289 -29.484 5.734 1 92.81 279 GLU A N 1
ATOM 2185 C CA . GLU A 1 279 ? -14.328 -30.938 5.609 1 92.81 279 GLU A CA 1
ATOM 2186 C C . GLU A 1 279 ? -15.586 -31.406 4.879 1 92.81 279 GLU A C 1
ATOM 2188 O O . GLU A 1 279 ? -16.656 -30.844 5.074 1 92.81 279 GLU A O 1
ATOM 2193 N N . PRO A 1 280 ? -15.359 -32.406 4.035 1 95.19 280 PRO A N 1
ATOM 2194 C CA . PRO A 1 280 ? -16.531 -33 3.418 1 95.19 280 PRO A CA 1
ATOM 2195 C C . PRO A 1 280 ? -17.359 -33.844 4.402 1 95.19 280 PRO A C 1
ATOM 2197 O O . PRO A 1 280 ? -16.906 -34.094 5.52 1 95.19 280 PRO A O 1
ATOM 2200 N N . LEU A 1 281 ? -18.562 -34.156 3.955 1 94.25 281 LEU A N 1
ATOM 2201 C CA . LEU A 1 281 ? -19.328 -35.156 4.688 1 94.25 281 LEU A CA 1
ATOM 2202 C C . LEU A 1 281 ? -18.75 -36.531 4.469 1 94.25 281 LEU A C 1
ATOM 2204 O O . LEU A 1 281 ? -17.922 -36.75 3.566 1 94.25 281 LEU A O 1
ATOM 2208 N N . PRO A 1 282 ? -19.109 -37.469 5.293 1 94.38 282 PRO A N 1
ATOM 2209 C CA . PRO A 1 282 ? -18.391 -38.75 5.348 1 94.38 282 PRO A CA 1
ATOM 2210 C C . PRO A 1 282 ? -18.484 -39.531 4.043 1 94.38 282 PRO A C 1
ATOM 2212 O O . PRO A 1 282 ? -17.516 -40.188 3.631 1 94.38 282 PRO A O 1
ATOM 2215 N N . ASP A 1 283 ? -19.609 -39.594 3.328 1 96 283 ASP A N 1
ATOM 2216 C CA . ASP A 1 283 ? -19.781 -40.375 2.115 1 96 283 ASP A CA 1
ATOM 2217 C C . ASP A 1 283 ? -19.547 -39.531 0.867 1 96 283 ASP A C 1
ATOM 2219 O O . ASP A 1 283 ? -20.438 -38.781 0.44 1 96 283 ASP A O 1
ATOM 2223 N N . VAL A 1 284 ? -18.469 -39.75 0.216 1 96.94 284 VAL A N 1
ATOM 2224 C CA . VAL A 1 284 ? -18.141 -39 -0.993 1 96.94 284 VAL A CA 1
ATOM 2225 C C . VAL A 1 284 ? -18.812 -39.656 -2.201 1 96.94 284 VAL A C 1
ATOM 2227 O O . VAL A 1 284 ? -18.516 -40.812 -2.531 1 96.94 284 VAL A O 1
ATOM 2230 N N . LEU A 1 285 ? -19.641 -38.969 -2.867 1 96.81 285 LEU A N 1
ATOM 2231 C CA . LEU A 1 285 ? -20.422 -39.469 -4.004 1 96.81 285 LEU A CA 1
ATOM 2232 C C . LEU A 1 285 ? -19.703 -39.156 -5.316 1 96.81 285 LEU A C 1
ATOM 2234 O O . LEU A 1 285 ? -19.703 -40 -6.234 1 96.81 285 LEU A O 1
ATOM 2238 N N . VAL A 1 286 ? -19.219 -37.938 -5.461 1 98.06 286 VAL A N 1
ATOM 2239 C CA . VAL A 1 286 ? -18.516 -37.5 -6.664 1 98.06 286 VAL A CA 1
ATOM 2240 C C . VAL A 1 286 ? -17.234 -36.781 -6.285 1 98.06 286 VAL A C 1
ATOM 2242 O O . VAL A 1 286 ? -17.203 -36 -5.312 1 98.06 286 VAL A O 1
ATOM 2245 N N . ARG A 1 287 ? -16.172 -37.062 -7.004 1 98.12 287 ARG A N 1
ATOM 2246 C CA . ARG A 1 287 ? -14.891 -36.375 -6.859 1 98.12 287 ARG A CA 1
ATOM 2247 C C . ARG A 1 287 ? -14.461 -35.719 -8.172 1 98.12 287 ARG A C 1
ATOM 2249 O O . ARG A 1 287 ? -14.656 -36.281 -9.25 1 98.12 287 ARG A O 1
ATOM 2256 N N . HIS A 1 288 ? -13.984 -34.531 -8.078 1 98.5 288 HIS A N 1
ATOM 2257 C CA . HIS A 1 288 ? -13.344 -33.875 -9.195 1 98.5 288 HIS A CA 1
ATOM 2258 C C . HIS A 1 288 ? -11.914 -33.469 -8.852 1 98.5 288 HIS A C 1
ATOM 2260 O O . HIS A 1 288 ? -11.695 -32.688 -7.91 1 98.5 288 HIS A O 1
ATOM 2266 N N . ALA A 1 289 ? -10.992 -33.938 -9.617 1 98.69 289 ALA A N 1
ATOM 2267 C CA . ALA A 1 289 ? -9.586 -33.594 -9.43 1 98.69 289 ALA A CA 1
ATOM 2268 C C . ALA A 1 289 ? -9.172 -32.469 -10.391 1 98.69 289 ALA A C 1
ATOM 2270 O O . ALA A 1 289 ? -9.492 -32.531 -11.578 1 98.69 289 ALA A O 1
ATOM 2271 N N . SER A 1 290 ? -8.539 -31.5 -9.859 1 98.75 290 SER A N 1
ATOM 2272 C CA . SER A 1 290 ? -7.984 -30.438 -10.695 1 98.75 290 SER A CA 1
ATOM 2273 C C . SER A 1 290 ? -6.902 -30.969 -11.625 1 98.75 290 SER A C 1
ATOM 2275 O O . SER A 1 290 ? -6.465 -32.125 -11.484 1 98.75 290 SER A O 1
ATOM 2277 N N . PRO A 1 291 ? -6.508 -30.156 -12.648 1 98.69 291 PRO A N 1
ATOM 2278 C CA . PRO A 1 291 ? -5.211 -30.469 -13.258 1 98.69 291 PRO A CA 1
ATOM 2279 C C . PRO A 1 291 ? -4.086 -30.562 -12.234 1 98.69 291 PRO A C 1
ATOM 2281 O O . PRO A 1 291 ? -4.223 -30.078 -11.109 1 98.69 291 PRO A O 1
ATOM 2284 N N . PRO A 1 292 ? -3.049 -31.312 -12.578 1 98.88 292 PRO A N 1
ATOM 2285 C CA . PRO A 1 292 ? -1.931 -31.391 -11.633 1 98.88 292 PRO A CA 1
ATOM 2286 C C . PRO A 1 292 ? -1.268 -30.047 -11.391 1 98.88 292 PRO A C 1
ATOM 2288 O O . PRO A 1 292 ? -1.43 -29.125 -12.195 1 98.88 292 PRO A O 1
ATOM 2291 N N . LEU A 1 293 ? -0.541 -29.922 -10.281 1 98.88 293 LEU A N 1
ATOM 2292 C CA . LEU A 1 293 ? 0.128 -28.688 -9.891 1 98.88 293 LEU A CA 1
ATOM 2293 C C . LEU A 1 293 ? 1.029 -28.172 -11.016 1 98.88 293 LEU A C 1
ATOM 2295 O O . LEU A 1 293 ? 1.16 -26.969 -11.211 1 98.88 293 LEU A O 1
ATOM 2299 N N . SER A 1 294 ? 1.614 -29.094 -11.812 1 98.81 294 SER A N 1
ATOM 2300 C CA . SER A 1 294 ? 2.477 -28.719 -12.93 1 98.81 294 SER A CA 1
ATOM 2301 C C . SER A 1 294 ? 1.735 -27.844 -13.93 1 98.81 294 SER A C 1
ATOM 2303 O O . SER A 1 294 ? 2.346 -27.031 -14.617 1 98.81 294 SER A O 1
ATOM 2305 N N . ARG A 1 295 ? 0.502 -27.984 -13.984 1 98.69 295 ARG A N 1
ATOM 2306 C CA . ARG A 1 295 ? -0.312 -27.188 -14.891 1 98.69 295 ARG A CA 1
ATOM 2307 C C . ARG A 1 295 ? -0.854 -25.938 -14.188 1 98.69 295 ARG A C 1
ATOM 2309 O O . ARG A 1 295 ? -0.961 -24.875 -14.797 1 98.69 295 ARG A O 1
ATOM 2316 N N . LEU A 1 296 ? -1.159 -26.078 -12.914 1 98.75 296 LEU A N 1
ATOM 2317 C CA . LEU A 1 296 ? -1.791 -25 -12.164 1 98.75 296 LEU A CA 1
ATOM 2318 C C . LEU A 1 296 ? -0.811 -23.859 -11.93 1 98.75 296 LEU A C 1
ATOM 2320 O O . LEU A 1 296 ? -1.223 -22.734 -11.672 1 98.75 296 LEU A O 1
ATOM 2324 N N . ILE A 1 297 ? 0.494 -24.094 -12.039 1 98.75 297 ILE A N 1
ATOM 2325 C CA . ILE A 1 297 ? 1.463 -23.031 -11.75 1 98.75 297 ILE A CA 1
ATOM 2326 C C . ILE A 1 297 ? 1.7 -22.188 -13 1 98.75 297 ILE A C 1
ATOM 2328 O O . ILE A 1 297 ? 2.293 -21.109 -12.922 1 98.75 297 ILE A O 1
ATOM 2332 N N . LEU A 1 298 ? 1.271 -22.672 -14.195 1 98.38 298 LEU A N 1
ATOM 2333 C CA . LEU A 1 298 ? 1.547 -21.984 -15.453 1 98.38 298 LEU A CA 1
ATOM 2334 C C . LEU A 1 298 ? 0.862 -20.609 -15.492 1 98.38 298 LEU A C 1
ATOM 2336 O O . LEU A 1 298 ? 1.501 -19.609 -15.781 1 98.38 298 LEU A O 1
ATOM 2340 N N . PRO A 1 299 ? -0.45 -20.484 -15.148 1 95.94 299 PRO A N 1
ATOM 2341 C CA . PRO A 1 299 ? -1.043 -19.141 -15.117 1 95.94 299 PRO A CA 1
ATOM 2342 C C . PRO A 1 299 ? -0.356 -18.203 -14.125 1 95.94 299 PRO A C 1
ATOM 2344 O O . PRO A 1 299 ? -0.296 -17 -14.344 1 95.94 299 PRO A O 1
ATOM 2347 N N . ILE A 1 300 ? 0.182 -18.75 -13.039 1 98 300 ILE A N 1
ATOM 2348 C CA . ILE A 1 300 ? 0.836 -17.953 -12.008 1 98 300 ILE A CA 1
ATOM 2349 C C . ILE A 1 300 ? 2.111 -17.328 -12.562 1 98 300 ILE A C 1
ATOM 2351 O O . ILE A 1 300 ? 2.299 -16.109 -12.484 1 98 300 ILE A O 1
ATOM 2355 N N . LEU A 1 301 ? 2.928 -18.141 -13.172 1 98.75 301 LEU A N 1
ATOM 2356 C CA . LEU A 1 301 ? 4.258 -17.672 -13.547 1 98.75 301 LEU A CA 1
ATOM 2357 C C . LEU A 1 301 ? 4.242 -17.062 -14.945 1 98.75 301 LEU A C 1
ATOM 2359 O O . LEU A 1 301 ? 4.914 -16.047 -15.188 1 98.75 301 LEU A O 1
ATOM 2363 N N . GLN A 1 302 ? 3.469 -17.641 -15.891 1 97.38 302 GLN A N 1
ATOM 2364 C CA . GLN A 1 30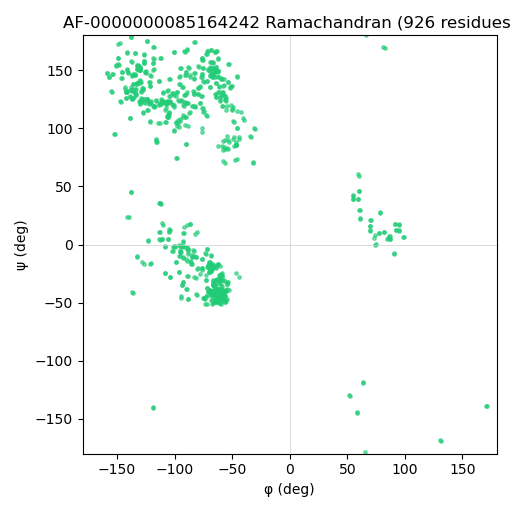2 ? 3.432 -17.156 -17.266 1 97.38 302 GLN A CA 1
ATOM 2365 C C . GLN A 1 302 ? 2.629 -15.859 -17.375 1 97.38 302 GLN A C 1
ATOM 2367 O O . GLN A 1 302 ? 3.09 -14.883 -17.969 1 97.38 302 GLN A O 1
ATOM 2372 N N . GLU A 1 303 ? 1.427 -15.82 -16.734 1 91.69 303 GLU A N 1
ATOM 2373 C CA . GLU A 1 303 ? 0.494 -14.711 -16.922 1 91.69 303 GLU A CA 1
ATOM 2374 C C . GLU A 1 303 ? 0.424 -13.836 -15.664 1 91.69 303 GLU A C 1
ATOM 2376 O O . GLU A 1 303 ? -0.286 -12.828 -15.648 1 91.69 303 GLU A O 1
ATOM 2381 N N . SER A 1 304 ? 1.121 -14.203 -14.727 1 94.56 304 SER A N 1
ATOM 2382 C CA . SER A 1 304 ? 1.162 -13.469 -13.461 1 94.56 304 SER A CA 1
ATOM 2383 C C . SER A 1 304 ? -0.219 -13.398 -12.82 1 94.56 304 SER A C 1
ATOM 2385 O O . SER A 1 304 ? -0.601 -12.367 -12.266 1 94.56 304 SER A O 1
ATOM 2387 N N . ASP A 1 305 ? -0.914 -14.477 -12.773 1 93.19 305 ASP A N 1
ATOM 2388 C CA . ASP A 1 305 ? -2.277 -14.531 -12.25 1 93.19 305 ASP A CA 1
ATOM 2389 C C . ASP A 1 305 ? -2.287 -14.461 -10.727 1 93.19 305 ASP A C 1
ATOM 2391 O O . ASP A 1 305 ? -1.839 -15.391 -10.055 1 93.19 305 ASP A O 1
ATOM 2395 N N . ASN A 1 306 ? -2.893 -13.43 -10.203 1 94.69 306 ASN A N 1
ATOM 2396 C CA . ASN A 1 306 ? -2.914 -13.203 -8.758 1 94.69 306 ASN A CA 1
ATOM 2397 C C . ASN A 1 306 ? -3.83 -14.195 -8.055 1 94.69 306 ASN A C 1
ATOM 2399 O O . ASN A 1 306 ? -3.521 -14.656 -6.949 1 94.69 306 ASN A O 1
ATOM 2403 N N . PHE A 1 307 ? -4.91 -14.539 -8.641 1 94.38 307 PHE A N 1
ATOM 2404 C CA . PHE A 1 307 ? -5.863 -15.438 -7.988 1 94.38 307 PHE A CA 1
ATOM 2405 C C . PHE A 1 307 ? -5.266 -16.828 -7.801 1 94.38 307 PHE A C 1
ATOM 2407 O O . PHE A 1 307 ? -5.297 -17.375 -6.695 1 94.38 307 PHE A O 1
ATOM 2414 N N . TYR A 1 308 ? -4.723 -17.328 -8.852 1 97.19 308 TYR A N 1
ATOM 2415 C CA . TYR A 1 308 ? -4.078 -18.625 -8.766 1 97.19 308 TYR A CA 1
ATOM 2416 C C . TYR A 1 308 ? -2.988 -18.625 -7.699 1 97.19 308 TYR A C 1
ATOM 2418 O O . TYR A 1 308 ? -2.865 -19.578 -6.922 1 97.19 308 TYR A O 1
ATOM 2426 N N . ALA A 1 309 ? -2.221 -17.562 -7.695 1 98.31 309 ALA A N 1
ATOM 2427 C CA . ALA A 1 309 ? -1.131 -17.469 -6.727 1 98.31 309 ALA A CA 1
ATOM 2428 C C . ALA A 1 309 ? -1.665 -17.438 -5.301 1 98.31 309 ALA A C 1
ATOM 2430 O O . ALA A 1 309 ? -1.154 -18.141 -4.426 1 98.31 309 ALA A O 1
ATOM 2431 N N . GLU A 1 310 ? -2.682 -16.672 -5.098 1 97.75 310 GLU A N 1
ATOM 2432 C CA . GLU A 1 310 ? -3.238 -16.547 -3.754 1 97.75 310 GLU A CA 1
ATOM 2433 C C . GLU A 1 310 ? -3.92 -17.828 -3.311 1 97.75 310 GLU A C 1
ATOM 2435 O O . GLU A 1 310 ? -3.859 -18.203 -2.135 1 97.75 310 GLU A O 1
ATOM 2440 N N . MET A 1 311 ? -4.609 -18.469 -4.223 1 97.81 311 MET A N 1
ATOM 2441 C CA . MET A 1 311 ? -5.223 -19.766 -3.904 1 97.81 311 MET A CA 1
ATOM 2442 C C . MET A 1 311 ? -4.168 -20.781 -3.486 1 97.81 311 MET A C 1
ATOM 2444 O O . MET A 1 311 ? -4.352 -21.5 -2.502 1 97.81 311 MET A O 1
ATOM 2448 N N . LEU A 1 312 ? -3.145 -20.812 -4.219 1 98.62 312 LEU A N 1
ATOM 2449 C CA . LEU A 1 312 ? -2.061 -21.734 -3.912 1 98.62 312 LEU A CA 1
ATOM 2450 C C . LEU A 1 312 ? -1.448 -21.422 -2.551 1 98.62 312 LEU A C 1
ATOM 2452 O O . LEU A 1 312 ? -1.205 -22.328 -1.751 1 98.62 312 LEU A O 1
ATOM 2456 N N . PHE A 1 313 ? -1.195 -20.188 -2.295 1 98.56 313 PHE A N 1
ATOM 2457 C CA . PHE A 1 313 ? -0.644 -19.75 -1.016 1 98.56 313 PHE A CA 1
ATOM 2458 C C . PHE A 1 313 ? -1.583 -20.109 0.129 1 98.56 313 PHE A C 1
ATOM 2460 O O . PHE A 1 313 ? -1.145 -20.625 1.158 1 98.56 313 PHE A O 1
ATOM 2467 N N . ALA A 1 314 ? -2.854 -19.844 -0.064 1 97.81 314 ALA A N 1
ATOM 2468 C CA . ALA A 1 314 ? -3.844 -20.156 0.961 1 97.81 314 ALA A CA 1
ATOM 2469 C C . ALA A 1 314 ? -3.895 -21.656 1.231 1 97.81 314 ALA A C 1
ATOM 2471 O O . ALA A 1 314 ? -4.008 -22.094 2.383 1 97.81 314 ALA A O 1
ATOM 2472 N N . ALA A 1 315 ? -3.861 -22.422 0.198 1 98.19 315 ALA A N 1
ATOM 2473 C CA . ALA A 1 315 ? -3.846 -23.875 0.349 1 98.19 315 ALA A CA 1
ATOM 2474 C C . ALA A 1 315 ? -2.648 -24.328 1.183 1 98.19 315 ALA A C 1
ATOM 2476 O O . ALA A 1 315 ? -2.789 -25.156 2.086 1 98.19 315 ALA A O 1
ATOM 2477 N N . LEU A 1 316 ? -1.521 -23.781 0.851 1 98.5 316 LEU A N 1
ATOM 2478 C CA . LEU A 1 316 ? -0.297 -24.141 1.562 1 98.5 316 LEU A CA 1
ATOM 2479 C C . LEU A 1 316 ? -0.391 -23.75 3.033 1 98.5 316 LEU A C 1
ATOM 2481 O O . LEU A 1 316 ? -0.036 -24.547 3.91 1 98.5 316 LEU A O 1
ATOM 2485 N N . GLU A 1 317 ? -0.862 -22.531 3.311 1 97.62 317 GLU A N 1
ATOM 2486 C CA . GLU A 1 317 ? -1.01 -22.062 4.684 1 97.62 317 GLU A CA 1
ATOM 2487 C C . GLU A 1 317 ? -1.995 -22.938 5.461 1 97.62 317 GLU A C 1
ATOM 2489 O O . GLU A 1 317 ? -1.821 -23.156 6.66 1 97.62 317 GLU A O 1
ATOM 2494 N N . ALA A 1 318 ? -3.023 -23.328 4.77 1 95.94 318 ALA A N 1
ATOM 2495 C CA . ALA A 1 318 ? -4.004 -24.203 5.414 1 95.94 318 ALA A CA 1
ATOM 2496 C C . ALA A 1 318 ? -3.404 -25.562 5.719 1 95.94 318 ALA A C 1
ATOM 2498 O O . ALA A 1 318 ? -3.709 -26.172 6.75 1 95.94 318 ALA A O 1
ATOM 2499 N N . ALA A 1 319 ? -2.613 -26.062 4.809 1 97.31 319 ALA A N 1
ATOM 2500 C CA . ALA A 1 319 ? -2.006 -27.375 4.969 1 97.31 319 ALA A CA 1
ATOM 2501 C C . ALA A 1 319 ? -0.91 -27.359 6.031 1 97.31 319 ALA A C 1
ATOM 2503 O O . ALA A 1 319 ? -0.833 -28.25 6.871 1 97.31 319 ALA A O 1
ATOM 2504 N N . GLN A 1 320 ? -0.078 -26.328 5.973 1 97.94 320 GLN A N 1
ATOM 2505 C CA . GLN A 1 320 ? 1.029 -26.172 6.91 1 97.94 320 GLN A CA 1
ATOM 2506 C C . GLN A 1 320 ? 1.38 -24.703 7.105 1 97.94 320 GLN A C 1
ATOM 2508 O O . GLN A 1 320 ? 2.236 -24.156 6.398 1 97.94 320 GLN A O 1
ATOM 2513 N N . PRO A 1 321 ? 0.811 -24.141 8.148 1 97.25 321 PRO A N 1
ATOM 2514 C CA . PRO A 1 321 ? 1.044 -22.719 8.391 1 97.25 321 PRO A CA 1
ATOM 2515 C C . PRO A 1 321 ? 2.527 -22.359 8.492 1 97.25 321 PRO A C 1
ATOM 2517 O O . PRO A 1 321 ? 3.275 -23.047 9.203 1 97.25 321 PRO A O 1
ATOM 2520 N N . GLY A 1 322 ? 3.006 -21.391 7.699 1 97.31 322 GLY A N 1
ATOM 2521 C CA . GLY A 1 322 ? 4.371 -20.891 7.77 1 97.31 322 GLY A CA 1
ATOM 2522 C C . GLY A 1 322 ? 5.344 -21.688 6.922 1 97.31 322 GLY A C 1
ATOM 2523 O O . GLY A 1 322 ? 6.551 -21.453 6.965 1 97.31 322 GLY A O 1
ATOM 2524 N N . TYR A 1 323 ? 4.844 -22.578 6.16 1 98.19 323 TYR A N 1
ATOM 2525 C CA . TYR A 1 323 ? 5.727 -23.469 5.43 1 98.19 323 TYR A CA 1
ATOM 2526 C C . TYR A 1 323 ? 6.598 -22.703 4.445 1 98.19 323 TYR A C 1
ATOM 2528 O O . TYR A 1 323 ? 7.801 -22.969 4.332 1 98.19 323 TYR A O 1
ATOM 2536 N N . ARG A 1 324 ? 6.043 -21.766 3.705 1 98 324 ARG A N 1
ATOM 2537 C CA . ARG A 1 324 ? 6.809 -21.031 2.711 1 98 324 ARG A CA 1
ATOM 2538 C C . ARG A 1 324 ? 8.016 -20.344 3.348 1 98 324 ARG A C 1
ATOM 2540 O O . ARG A 1 324 ? 9.125 -20.391 2.809 1 98 324 ARG A O 1
ATOM 2547 N N . GLN A 1 325 ? 7.82 -19.734 4.488 1 96.56 325 GLN A N 1
ATOM 2548 C CA . GLN A 1 325 ? 8.906 -19.031 5.176 1 96.56 325 GLN A CA 1
ATOM 2549 C C . GLN A 1 325 ? 10 -20.016 5.594 1 96.56 325 GLN A C 1
ATOM 2551 O O . GLN A 1 325 ? 11.188 -19.734 5.406 1 96.56 325 GLN A O 1
ATOM 2556 N N . ARG A 1 326 ? 9.633 -21.109 6.16 1 96.62 326 ARG A N 1
ATOM 2557 C CA . ARG A 1 326 ? 10.602 -22.125 6.582 1 96.62 326 ARG A CA 1
ATOM 2558 C C . ARG A 1 326 ? 11.359 -22.672 5.383 1 96.62 326 ARG A C 1
ATOM 2560 O O . ARG A 1 326 ? 12.57 -22.891 5.457 1 96.62 326 ARG A O 1
ATOM 2567 N N . TYR A 1 327 ? 10.609 -22.938 4.375 1 97.5 327 TYR A N 1
ATOM 2568 C CA . TYR A 1 327 ? 11.219 -23.422 3.145 1 97.5 327 TYR A CA 1
ATOM 2569 C C . TYR A 1 327 ? 12.281 -22.469 2.639 1 97.5 327 TYR A C 1
ATOM 2571 O O . TYR A 1 327 ? 13.398 -22.875 2.309 1 97.5 327 TYR A O 1
ATOM 2579 N N . LEU A 1 328 ? 11.953 -21.156 2.574 1 97.38 328 LEU A N 1
ATOM 2580 C CA . LEU A 1 328 ? 12.883 -20.141 2.09 1 97.38 328 LEU A CA 1
ATOM 2581 C C . LEU A 1 328 ? 14.117 -20.062 2.984 1 97.38 328 LEU A C 1
ATOM 2583 O O . LEU A 1 328 ? 15.242 -19.938 2.494 1 97.38 328 LEU A O 1
ATOM 2587 N N . GLU A 1 329 ? 13.93 -20.156 4.254 1 94.75 329 GLU A N 1
ATOM 2588 C CA . GLU A 1 329 ? 15.055 -20.156 5.188 1 94.75 329 GLU A CA 1
ATOM 2589 C C . GLU A 1 329 ? 15.961 -21.359 4.949 1 94.75 329 GLU A C 1
ATOM 2591 O O . GLU A 1 329 ? 17.188 -21.219 4.945 1 94.75 329 GLU A O 1
ATOM 2596 N N . GLN A 1 330 ? 15.398 -22.422 4.715 1 94.62 330 GLN A N 1
ATOM 2597 C CA . GLN A 1 330 ? 16.156 -23.656 4.469 1 94.62 330 GLN A CA 1
ATOM 2598 C C . GLN A 1 330 ? 16.938 -23.562 3.16 1 94.62 330 GLN A C 1
ATOM 2600 O O . GLN A 1 330 ? 18.016 -24.125 3.043 1 94.62 330 GLN A O 1
ATOM 2605 N N . MET A 1 331 ? 16.359 -22.844 2.27 1 93.31 331 MET A N 1
ATOM 2606 C CA . MET A 1 331 ? 16.984 -22.734 0.958 1 93.31 331 MET A CA 1
ATOM 2607 C C . MET A 1 331 ? 18.062 -21.641 0.969 1 93.31 331 MET A C 1
ATOM 2609 O O . MET A 1 331 ? 18.734 -21.422 -0.04 1 93.31 331 MET A O 1
ATOM 2613 N N . GLY A 1 332 ? 18.156 -20.938 2.113 1 89.12 332 GLY A N 1
ATOM 2614 C CA . GLY A 1 332 ? 19.188 -19.922 2.23 1 89.12 332 GLY A CA 1
ATOM 2615 C C . GLY A 1 332 ? 18.719 -18.547 1.794 1 89.12 332 GLY A C 1
ATOM 2616 O O . GLY A 1 332 ? 19.516 -17.719 1.347 1 89.12 332 GLY A O 1
ATOM 2617 N N . VAL A 1 333 ? 17.484 -18.328 1.706 1 89.06 333 VAL A N 1
ATOM 2618 C CA . VAL A 1 333 ? 16.875 -17.031 1.455 1 89.06 333 VAL A CA 1
ATOM 2619 C C . VAL A 1 333 ? 16.422 -16.406 2.771 1 89.06 333 VAL A C 1
ATOM 2621 O O . VAL A 1 333 ? 15.211 -16.344 3.045 1 89.06 333 VAL A O 1
ATOM 2624 N N . PRO A 1 334 ? 17.312 -15.93 3.537 1 77.38 334 PRO A N 1
ATOM 2625 C CA . PRO A 1 334 ? 16.859 -15.398 4.828 1 77.38 334 PRO A CA 1
ATOM 2626 C C . PRO A 1 334 ? 16.266 -14 4.715 1 77.38 334 PRO A C 1
ATOM 2628 O O . PRO A 1 334 ? 16.562 -13.281 3.752 1 77.38 334 PRO A O 1
ATOM 2631 N N . GLY A 1 335 ? 15.391 -13.758 5.684 1 83.81 335 GLY A N 1
ATOM 2632 C CA . GLY A 1 335 ? 14.961 -12.391 5.934 1 83.81 335 GLY A CA 1
ATOM 2633 C C . GLY A 1 335 ? 13.859 -11.93 4.996 1 83.81 335 GLY A C 1
ATOM 2634 O O . GLY A 1 335 ? 13.609 -10.734 4.859 1 83.81 335 GLY A O 1
ATOM 2635 N N . ALA A 1 336 ? 13.281 -12.867 4.246 1 91.69 336 ALA A N 1
ATOM 2636 C CA . ALA A 1 336 ? 12.148 -12.516 3.393 1 91.69 336 ALA A CA 1
ATOM 2637 C C . ALA A 1 336 ? 10.969 -12.031 4.223 1 91.69 336 ALA A C 1
ATOM 2639 O O . ALA A 1 336 ? 10.641 -12.617 5.258 1 91.69 336 ALA A O 1
ATOM 2640 N N . VAL A 1 337 ? 10.398 -10.945 3.887 1 93.75 337 VAL A N 1
ATOM 2641 C CA . VAL A 1 337 ? 9.156 -10.453 4.469 1 93.75 337 VAL A CA 1
ATOM 2642 C C . VAL A 1 337 ? 8.023 -10.586 3.459 1 93.75 337 VAL A C 1
ATOM 2644 O O . VAL A 1 337 ? 7.945 -9.828 2.492 1 93.75 337 VAL A O 1
ATOM 2647 N N . LEU A 1 338 ? 7.188 -11.539 3.695 1 96.12 338 LEU A N 1
ATOM 2648 C CA . LEU A 1 338 ? 6.133 -11.859 2.742 1 96.12 338 LEU A CA 1
ATOM 2649 C C . LEU A 1 338 ? 4.773 -11.922 3.434 1 96.12 338 LEU A C 1
ATOM 2651 O O . LEU A 1 338 ? 4.625 -12.594 4.457 1 96.12 338 LEU A O 1
ATOM 2655 N N . VAL A 1 339 ? 3.746 -11.219 2.818 1 95.81 339 VAL A N 1
ATOM 2656 C CA . VAL A 1 339 ? 2.459 -11.172 3.502 1 95.81 339 VAL A CA 1
ATOM 2657 C C . VAL A 1 339 ? 1.377 -11.773 2.607 1 95.81 339 VAL A C 1
ATOM 2659 O O . VAL A 1 339 ? 0.272 -12.07 3.07 1 95.81 339 VAL A O 1
ATOM 2662 N N . ASP A 1 340 ? 1.631 -11.93 1.305 1 97.31 340 ASP A N 1
ATOM 2663 C CA . ASP A 1 340 ? 0.683 -12.539 0.376 1 97.31 340 ASP A CA 1
ATOM 2664 C C . ASP A 1 340 ? 1.392 -13.492 -0.588 1 97.31 340 ASP A C 1
ATOM 2666 O O . ASP A 1 340 ? 2.596 -13.727 -0.464 1 97.31 340 ASP A O 1
ATOM 2670 N N . GLY A 1 341 ? 0.641 -14.125 -1.449 1 98.19 341 GLY A N 1
ATOM 2671 C CA . GLY A 1 341 ? 1.212 -15.109 -2.357 1 98.19 341 GLY A CA 1
ATOM 2672 C C . GLY A 1 341 ? 1.49 -14.547 -3.74 1 98.19 341 GLY A C 1
ATOM 2673 O O . GLY A 1 341 ? 2.209 -15.164 -4.531 1 98.19 341 GLY A O 1
ATOM 2674 N N . SER A 1 342 ? 0.941 -13.398 -4.082 1 97.62 342 SER A N 1
ATOM 2675 C CA . SER A 1 342 ? 0.967 -12.906 -5.457 1 97.62 342 SER A CA 1
ATOM 2676 C C . SER A 1 342 ? 2 -11.797 -5.629 1 97.62 342 SER A C 1
ATOM 2678 O O . SER A 1 342 ? 2.512 -11.586 -6.73 1 97.62 342 SER A O 1
ATOM 2680 N N . GLY A 1 343 ? 2.275 -11.07 -4.562 1 97.44 343 GLY A N 1
ATOM 2681 C CA . GLY A 1 343 ? 3.182 -9.938 -4.676 1 97.44 343 GLY A CA 1
ATOM 2682 C C . GLY A 1 343 ? 2.463 -8.625 -4.898 1 97.44 343 GLY A C 1
ATOM 2683 O O . GLY A 1 343 ? 3.1 -7.598 -5.164 1 97.44 343 GLY A O 1
ATOM 2684 N N . LEU A 1 344 ? 1.141 -8.648 -4.707 1 95.5 344 LEU A N 1
ATOM 2685 C CA . LEU A 1 344 ? 0.346 -7.438 -4.891 1 95.5 344 LEU A CA 1
ATOM 2686 C C . LEU A 1 344 ? 0.58 -6.457 -3.744 1 95.5 344 LEU A C 1
ATOM 2688 O O . LEU A 1 344 ? 0.498 -5.242 -3.936 1 95.5 344 LEU A O 1
ATOM 2692 N N . SER A 1 345 ? 0.871 -6.965 -2.59 1 96.5 345 SER A N 1
ATOM 2693 C CA . SER A 1 345 ? 1.096 -6.125 -1.417 1 96.5 345 SER A CA 1
ATOM 2694 C C . SER A 1 345 ? 2.424 -5.383 -1.515 1 96.5 345 SER A C 1
ATOM 2696 O O . SER A 1 345 ? 3.43 -5.953 -1.939 1 96.5 345 SER A O 1
ATOM 2698 N N . ARG A 1 346 ? 2.404 -4.148 -1.073 1 95.19 346 ARG A N 1
ATOM 2699 C CA . ARG A 1 346 ? 3.625 -3.352 -0.994 1 95.19 346 ARG A CA 1
ATOM 2700 C C . ARG A 1 346 ? 4.344 -3.584 0.33 1 95.19 346 ARG A C 1
ATOM 2702 O O . ARG A 1 346 ? 5.207 -2.793 0.72 1 95.19 346 ARG A O 1
ATOM 2709 N N . GLN A 1 347 ? 3.984 -4.66 0.983 1 94.75 347 GLN A N 1
ATOM 2710 C CA . GLN A 1 347 ? 4.656 -5.023 2.227 1 94.75 347 GLN A CA 1
ATOM 2711 C C . GLN A 1 347 ? 5.457 -6.309 2.061 1 94.75 347 GLN A C 1
ATOM 2713 O O . GLN A 1 347 ? 5.879 -6.914 3.049 1 94.75 347 GLN A O 1
ATOM 2718 N N . ASN A 1 348 ? 5.586 -6.742 0.804 1 96.25 348 ASN A N 1
ATOM 2719 C CA . ASN A 1 348 ? 6.484 -7.836 0.465 1 96.25 348 ASN A CA 1
ATOM 2720 C C . ASN A 1 348 ? 7.887 -7.332 0.136 1 96.25 348 ASN A C 1
ATOM 2722 O O . ASN A 1 348 ? 8.047 -6.445 -0.706 1 96.25 348 ASN A O 1
ATOM 2726 N N . TRP A 1 349 ? 8.898 -7.961 0.76 1 95.06 349 TRP A N 1
ATOM 2727 C CA . TRP A 1 349 ? 10.273 -7.559 0.497 1 95.06 349 TRP A CA 1
ATOM 2728 C C . TRP A 1 349 ? 11.18 -8.781 0.346 1 95.06 349 TRP A C 1
ATOM 2730 O O . TRP A 1 349 ? 11.109 -9.711 1.15 1 95.06 349 TRP A O 1
ATOM 2740 N N . LEU A 1 350 ? 11.961 -8.789 -0.645 1 96.44 350 LEU A N 1
ATOM 2741 C CA . LEU A 1 350 ? 12.953 -9.82 -0.93 1 96.44 350 LEU A CA 1
ATOM 2742 C C . LEU A 1 350 ? 14.266 -9.195 -1.394 1 96.44 350 LEU A C 1
ATOM 2744 O O . LEU A 1 350 ? 14.289 -8.055 -1.863 1 96.44 350 LEU A O 1
ATOM 2748 N N . THR A 1 351 ? 15.328 -9.938 -1.247 1 96.75 351 THR A N 1
ATOM 2749 C CA . THR A 1 351 ? 16.609 -9.492 -1.775 1 96.75 351 THR A CA 1
ATOM 2750 C C . THR A 1 351 ? 16.875 -10.102 -3.152 1 96.75 351 THR A C 1
ATOM 2752 O O . THR A 1 351 ? 16.5 -11.242 -3.412 1 96.75 351 THR A O 1
ATOM 2755 N N . PRO A 1 352 ? 17.531 -9.289 -4.039 1 97.94 352 PRO A N 1
ATOM 2756 C CA . PRO A 1 352 ? 17.953 -9.906 -5.301 1 97.94 352 PRO A CA 1
ATOM 2757 C C . PRO A 1 352 ? 18.781 -11.18 -5.094 1 97.94 352 PRO A C 1
ATOM 2759 O O . PRO A 1 352 ? 18.578 -12.164 -5.801 1 97.94 352 PRO A O 1
ATOM 2762 N N . LYS A 1 353 ? 19.641 -11.18 -4.109 1 97.81 353 LYS A N 1
ATOM 2763 C CA . LYS A 1 353 ? 20.438 -12.359 -3.818 1 97.81 353 LYS A CA 1
ATOM 2764 C C . LYS A 1 353 ? 19.562 -13.531 -3.398 1 97.81 353 LYS A C 1
ATOM 2766 O O . LYS A 1 353 ? 19.812 -14.672 -3.795 1 97.81 353 LYS A O 1
ATOM 2771 N N . GLY A 1 354 ? 18.594 -13.219 -2.561 1 97.38 354 GLY A N 1
ATOM 2772 C CA . GLY A 1 354 ? 17.656 -14.273 -2.174 1 97.38 354 GLY A CA 1
ATOM 2773 C C . GLY A 1 354 ? 16.922 -14.883 -3.354 1 97.38 354 GLY A C 1
ATOM 2774 O O . GLY A 1 354 ? 16.766 -16.109 -3.422 1 97.38 354 GLY A O 1
ATOM 2775 N N . LEU A 1 355 ? 16.516 -14.086 -4.293 1 98.44 355 LEU A N 1
ATOM 2776 C CA . LEU A 1 355 ? 15.812 -14.578 -5.477 1 98.44 355 LEU A CA 1
ATOM 2777 C C . LEU A 1 355 ? 16.75 -15.414 -6.352 1 98.44 355 LEU A C 1
ATOM 2779 O O . LEU A 1 355 ? 16.344 -16.453 -6.867 1 98.44 355 LEU A O 1
ATOM 2783 N N . VAL A 1 356 ? 17.984 -14.977 -6.496 1 98.5 356 VAL A N 1
ATOM 2784 C CA . VAL A 1 356 ? 18.969 -15.727 -7.277 1 98.5 356 VAL A CA 1
ATOM 2785 C C . VAL A 1 356 ? 19.219 -17.078 -6.617 1 98.5 356 VAL A C 1
ATOM 2787 O O . VAL A 1 356 ? 19.281 -18.109 -7.297 1 98.5 356 VAL A O 1
ATOM 2790 N N . THR A 1 357 ? 19.328 -17.047 -5.312 1 98.06 357 THR A N 1
ATOM 2791 C CA . THR A 1 357 ? 19.531 -18.281 -4.574 1 98.06 357 THR A CA 1
ATOM 2792 C C . THR A 1 357 ? 18.375 -19.25 -4.812 1 98.06 357 THR A C 1
ATOM 2794 O O . THR A 1 357 ? 18.594 -20.438 -5.086 1 98.06 357 THR A O 1
ATOM 2797 N N . LEU A 1 358 ? 17.203 -18.766 -4.715 1 98.19 358 LEU A N 1
ATOM 2798 C CA . LEU A 1 358 ? 16.031 -19.594 -4.961 1 98.19 358 LEU A CA 1
ATOM 2799 C C . LEU A 1 358 ? 16.047 -20.172 -6.375 1 98.19 358 LEU A C 1
ATOM 2801 O O . LEU A 1 358 ? 15.805 -21.359 -6.57 1 98.19 358 LEU A O 1
ATOM 2805 N N . LEU A 1 359 ? 16.328 -19.328 -7.32 1 98.62 359 LEU A N 1
ATOM 2806 C CA . LEU A 1 359 ? 16.359 -19.75 -8.719 1 98.62 359 LEU A CA 1
ATOM 2807 C C . LEU A 1 359 ? 17.422 -20.797 -8.953 1 98.62 359 LEU A C 1
ATOM 2809 O O . LEU A 1 359 ? 17.219 -21.75 -9.703 1 98.62 359 LEU A O 1
ATOM 2813 N N . GLN A 1 360 ? 18.562 -20.641 -8.336 1 98.12 360 GLN A N 1
ATOM 2814 C CA . GLN A 1 360 ? 19.641 -21.641 -8.445 1 98.12 360 GLN A CA 1
ATOM 2815 C C . GLN A 1 360 ? 19.203 -22.984 -7.867 1 98.12 360 GLN A C 1
ATOM 2817 O O . GLN A 1 360 ? 19.453 -24.031 -8.461 1 98.12 360 GLN A O 1
ATOM 2822 N N . GLN A 1 361 ? 18.578 -22.891 -6.742 1 97.12 361 GLN A N 1
ATOM 2823 C CA . GLN A 1 361 ? 18.109 -24.109 -6.102 1 97.12 361 GLN A CA 1
ATOM 2824 C C . GLN A 1 361 ? 17.062 -24.812 -6.969 1 97.12 361 GLN A C 1
ATOM 2826 O O . GLN A 1 361 ? 17.094 -26.047 -7.098 1 97.12 361 GLN A O 1
ATOM 2831 N N . MET A 1 362 ? 16.203 -24.094 -7.539 1 98.06 362 MET A N 1
ATOM 2832 C CA . MET A 1 362 ? 15.172 -24.672 -8.391 1 98.06 362 MET A CA 1
ATOM 2833 C C . MET A 1 362 ? 15.789 -25.281 -9.648 1 98.06 362 MET A C 1
ATOM 2835 O O . MET A 1 362 ? 15.32 -26.312 -10.141 1 98.06 362 MET A O 1
ATOM 2839 N N . ALA A 1 363 ? 16.828 -24.688 -10.164 1 98 363 ALA A N 1
ATOM 2840 C CA . ALA A 1 363 ? 17.516 -25.188 -11.352 1 98 363 ALA A CA 1
ATOM 2841 C C . ALA A 1 363 ? 18.203 -26.516 -11.062 1 98 363 ALA A C 1
ATOM 2843 O O . ALA A 1 363 ? 18.484 -27.297 -11.977 1 98 363 ALA A O 1
ATOM 2844 N N . ARG A 1 364 ? 18.453 -26.766 -9.812 1 96.31 364 ARG A N 1
ATOM 2845 C CA . ARG A 1 364 ? 19.141 -28 -9.422 1 96.31 364 ARG A CA 1
ATOM 2846 C C . ARG A 1 364 ? 18.156 -29.031 -8.891 1 96.31 364 ARG A C 1
ATOM 2848 O O . ARG A 1 364 ? 18.547 -30.172 -8.617 1 96.31 364 ARG A O 1
ATOM 2855 N N . SER A 1 365 ? 16.969 -28.672 -8.75 1 96.62 365 SER A N 1
ATOM 2856 C CA . SER A 1 365 ? 15.969 -29.562 -8.156 1 96.62 365 SER A CA 1
ATOM 2857 C C . SER A 1 365 ? 15.414 -30.531 -9.188 1 96.62 365 SER A C 1
ATOM 2859 O O . SER A 1 365 ? 15.711 -30.422 -10.375 1 96.62 365 SER A O 1
ATOM 2861 N N . ASP A 1 366 ? 14.57 -31.469 -8.672 1 96.75 366 ASP A N 1
ATOM 2862 C CA . ASP A 1 366 ? 13.883 -32.438 -9.531 1 96.75 366 ASP A CA 1
ATOM 2863 C C . ASP A 1 366 ? 12.836 -31.734 -10.398 1 96.75 366 ASP A C 1
ATOM 2865 O O . ASP A 1 366 ? 12.344 -32.312 -11.367 1 96.75 366 ASP A O 1
ATOM 2869 N N . HIS A 1 367 ? 12.555 -30.438 -10.133 1 97.69 367 HIS A N 1
ATOM 2870 C CA . HIS A 1 367 ? 11.539 -29.703 -10.867 1 97.69 367 HIS A CA 1
ATOM 2871 C C . HIS A 1 367 ? 12.172 -28.734 -11.867 1 97.69 367 HIS A C 1
ATOM 2873 O O . HIS A 1 367 ? 11.484 -27.875 -12.422 1 97.69 367 HIS A O 1
ATOM 2879 N N . ALA A 1 368 ? 13.414 -28.859 -12.133 1 98.06 368 ALA A N 1
ATOM 2880 C CA . ALA A 1 368 ? 14.172 -27.875 -12.906 1 98.06 368 ALA A CA 1
ATOM 2881 C C . ALA A 1 368 ? 13.523 -27.641 -14.266 1 98.06 368 ALA A C 1
ATOM 2883 O O . ALA A 1 368 ? 13.305 -26.484 -14.656 1 98.06 368 ALA A O 1
ATOM 2884 N N . SER A 1 369 ? 13.219 -28.641 -14.984 1 97.94 369 SER A N 1
ATOM 2885 C CA . SER A 1 369 ? 12.648 -28.516 -16.312 1 97.94 369 SER A CA 1
ATOM 2886 C C . SER A 1 369 ? 11.273 -27.859 -16.281 1 97.94 369 SER A C 1
ATOM 2888 O O . SER A 1 369 ? 10.984 -26.953 -17.047 1 97.94 369 SER A O 1
ATOM 2890 N N . LEU A 1 370 ? 10.422 -28.375 -15.375 1 98.44 370 LEU A N 1
ATOM 2891 C CA . LEU A 1 370 ? 9.094 -27.797 -15.195 1 98.44 370 LEU A CA 1
ATOM 2892 C C . LEU A 1 370 ? 9.18 -26.328 -14.812 1 98.44 370 LEU A C 1
ATOM 2894 O O . LEU A 1 370 ? 8.461 -25.484 -15.367 1 98.44 370 LEU A O 1
ATOM 2898 N N . TRP A 1 371 ? 10.094 -26.031 -13.93 1 98.5 371 TRP A N 1
ATOM 2899 C CA . TRP A 1 371 ? 10.297 -24.672 -13.43 1 98.5 371 TRP A CA 1
ATOM 2900 C C . TRP A 1 371 ? 10.68 -23.734 -14.555 1 98.5 371 TRP A C 1
ATOM 2902 O O . TRP A 1 371 ? 10.047 -22.688 -14.75 1 98.5 371 TRP A O 1
ATOM 2912 N N . ARG A 1 372 ? 11.602 -24.094 -15.305 1 97.94 372 ARG A N 1
ATOM 2913 C CA . ARG A 1 372 ? 12.078 -23.234 -16.391 1 97.94 372 ARG A CA 1
ATOM 2914 C C . ARG A 1 372 ? 10.984 -23.016 -17.438 1 97.94 372 ARG A C 1
ATOM 2916 O O . ARG A 1 372 ? 10.766 -21.891 -17.891 1 97.94 372 ARG A O 1
ATOM 2923 N N . ARG A 1 373 ? 10.312 -24.016 -17.797 1 96.88 373 ARG A N 1
ATOM 2924 C CA . ARG A 1 373 ? 9.289 -23.938 -18.828 1 96.88 373 ARG A CA 1
ATOM 2925 C C . ARG A 1 373 ? 8.094 -23.109 -18.344 1 96.88 373 ARG A C 1
ATOM 2927 O O . ARG A 1 373 ? 7.297 -22.625 -19.156 1 96.88 373 ARG A O 1
ATOM 2934 N N . SER A 1 374 ? 7.977 -23.031 -17.047 1 98.62 374 SER A N 1
ATOM 2935 C CA . SER A 1 374 ? 6.852 -22.281 -16.484 1 98.62 374 SER A CA 1
ATOM 2936 C C . SER A 1 374 ? 7.137 -20.781 -16.469 1 98.62 374 SER A C 1
ATOM 2938 O O . SER A 1 374 ? 6.23 -19.984 -16.266 1 98.62 374 SER A O 1
ATOM 2940 N N . LEU A 1 375 ? 8.344 -20.375 -16.719 1 98.88 375 LEU A N 1
ATOM 2941 C CA . LEU A 1 375 ? 8.703 -18.969 -16.766 1 98.88 375 LEU A CA 1
ATOM 2942 C C . LEU A 1 375 ? 8.461 -18.375 -18.156 1 98.88 375 LEU A C 1
ATOM 2944 O O . LEU A 1 375 ? 8.672 -19.062 -19.156 1 98.88 375 LEU A O 1
ATOM 2948 N N . PRO A 1 376 ? 8.039 -17.109 -18.234 1 98.75 376 PRO A N 1
ATOM 2949 C CA . PRO A 1 376 ? 7.926 -16.453 -19.547 1 98.75 376 PRO A CA 1
ATOM 2950 C C . PRO A 1 376 ? 9.242 -16.453 -20.312 1 98.75 376 PRO A C 1
ATOM 2952 O O . PRO A 1 376 ? 10.305 -16.234 -19.719 1 98.75 376 PRO A O 1
ATOM 2955 N N . LEU A 1 377 ? 9.117 -16.734 -21.562 1 98.69 377 LEU A N 1
ATOM 2956 C CA . LEU A 1 377 ? 10.25 -16.672 -22.484 1 98.69 377 LEU A CA 1
ATOM 2957 C C . LEU A 1 377 ? 10.211 -15.398 -23.328 1 98.69 377 LEU A C 1
ATOM 2959 O O . LEU A 1 377 ? 9.195 -15.086 -23.938 1 98.69 377 LEU A O 1
ATOM 2963 N N . ALA A 1 378 ? 11.344 -14.703 -23.359 1 98.5 378 ALA A N 1
ATOM 2964 C CA . ALA A 1 378 ? 11.438 -13.414 -24.031 1 98.5 378 ALA A CA 1
ATOM 2965 C C . ALA A 1 378 ? 10.992 -13.516 -25.5 1 98.5 378 ALA A C 1
ATOM 2967 O O . ALA A 1 378 ? 11.531 -14.336 -26.25 1 98.5 378 ALA A O 1
ATOM 2968 N N . GLY A 1 379 ? 10.016 -12.68 -25.812 1 96.88 379 GLY A N 1
ATOM 2969 C CA . GLY A 1 379 ? 9.531 -12.586 -27.188 1 96.88 379 GLY A CA 1
ATOM 2970 C C . GLY A 1 379 ? 8.617 -13.734 -27.562 1 96.88 379 GLY A C 1
ATOM 2971 O O . GLY A 1 379 ? 8.227 -13.859 -28.734 1 96.88 379 GLY A O 1
ATOM 2972 N N . ARG A 1 380 ? 8.188 -14.57 -26.578 1 96.56 380 ARG A N 1
ATOM 2973 C CA . ARG A 1 380 ? 7.504 -15.797 -26.984 1 96.56 380 ARG A CA 1
ATOM 2974 C C . ARG A 1 380 ? 6.27 -16.047 -26.125 1 96.56 380 ARG A C 1
ATOM 2976 O O . ARG A 1 380 ? 5.223 -16.453 -26.641 1 96.56 380 ARG A O 1
ATOM 2983 N N . SER A 1 381 ? 6.391 -15.828 -24.859 1 96.5 381 SER A N 1
ATOM 2984 C CA . SER A 1 381 ? 5.281 -16.297 -24.031 1 96.5 381 SER A CA 1
ATOM 2985 C C . SER A 1 381 ? 5.094 -15.414 -22.812 1 96.5 381 SER A C 1
ATOM 2987 O O . SER A 1 381 ? 5.984 -14.641 -22.453 1 96.5 381 SER A O 1
ATOM 2989 N N . GLY A 1 382 ? 3.865 -15.531 -22.234 1 94.5 382 GLY A N 1
ATOM 2990 C CA . GLY A 1 382 ? 3.562 -14.906 -20.953 1 94.5 382 GLY A CA 1
ATOM 2991 C C . GLY A 1 382 ? 3.752 -13.398 -20.969 1 94.5 382 GLY A C 1
ATOM 2992 O O . GLY A 1 382 ? 3.473 -12.742 -21.969 1 94.5 382 GLY A O 1
ATOM 2993 N N . THR A 1 383 ? 4.188 -12.906 -19.891 1 93.25 383 THR A N 1
ATOM 2994 C CA . THR A 1 383 ? 4.312 -11.461 -19.703 1 93.25 383 THR A CA 1
ATOM 2995 C C . THR A 1 383 ? 5.484 -10.914 -20.516 1 93.25 383 THR A C 1
ATOM 2997 O O . THR A 1 383 ? 5.629 -9.703 -20.672 1 93.25 383 THR A O 1
ATOM 3000 N N . LEU A 1 384 ? 6.316 -11.812 -21.125 1 96.69 384 LEU A N 1
ATOM 3001 C CA . LEU A 1 384 ? 7.449 -11.367 -21.922 1 96.69 384 LEU A CA 1
ATOM 3002 C C . LEU A 1 384 ? 7.16 -11.562 -23.406 1 96.69 384 LEU A C 1
ATOM 3004 O O . LEU A 1 384 ? 8.016 -11.281 -24.25 1 96.69 384 LEU A O 1
ATOM 3008 N N . ARG A 1 385 ? 5.977 -11.984 -23.75 1 91.5 385 ARG A N 1
ATOM 3009 C CA . ARG A 1 385 ? 5.629 -12.352 -25.125 1 91.5 385 ARG A CA 1
ATOM 3010 C C . ARG A 1 385 ? 5.941 -11.211 -26.094 1 91.5 385 ARG A C 1
ATOM 3012 O O . ARG A 1 385 ? 6.348 -11.453 -27.219 1 91.5 385 ARG A O 1
ATOM 3019 N N . GLN A 1 386 ? 5.773 -9.969 -25.625 1 85.44 386 GLN A N 1
ATOM 3020 C CA . GLN A 1 386 ? 5.98 -8.82 -26.5 1 85.44 386 GLN A CA 1
ATOM 3021 C C . GLN A 1 386 ? 7.219 -8.031 -26.094 1 85.44 386 GLN A C 1
ATOM 3023 O O . GLN A 1 386 ? 7.438 -6.918 -26.578 1 85.44 386 GLN A O 1
ATOM 3028 N N . ARG A 1 387 ? 7.934 -8.531 -25.125 1 92.75 387 ARG A N 1
ATOM 3029 C CA . ARG A 1 387 ? 9.117 -7.848 -24.609 1 92.75 387 ARG A CA 1
ATOM 3030 C C . ARG A 1 387 ? 10.391 -8.523 -25.109 1 92.75 387 ARG A C 1
ATOM 3032 O O . ARG A 1 387 ? 10.453 -9.75 -25.219 1 92.75 387 ARG A O 1
ATOM 3039 N N . LEU A 1 388 ? 11.43 -7.68 -25.422 1 96.19 388 LEU A N 1
ATOM 3040 C CA . LEU A 1 388 ? 12.766 -8.133 -25.781 1 96.19 388 LEU A CA 1
ATOM 3041 C C . LEU A 1 388 ? 12.766 -8.805 -27.156 1 96.19 388 LEU A C 1
ATOM 3043 O O . LEU A 1 388 ? 13.633 -9.633 -27.453 1 96.19 388 LEU A O 1
ATOM 3047 N N . ARG A 1 389 ? 11.758 -8.508 -27.953 1 94.12 389 ARG A N 1
ATOM 3048 C CA . ARG A 1 389 ? 11.711 -8.992 -29.344 1 94.12 389 ARG A CA 1
ATOM 3049 C C . ARG A 1 389 ? 12.812 -8.352 -30.172 1 94.12 389 ARG A C 1
ATOM 3051 O O . ARG A 1 389 ? 13.203 -7.207 -29.938 1 94.12 389 ARG A O 1
ATOM 3058 N N . ASP A 1 390 ? 13.297 -9.094 -31.094 1 95.44 390 ASP A N 1
ATOM 3059 C CA . ASP A 1 390 ? 14.297 -8.625 -32.031 1 95.44 390 ASP A CA 1
ATOM 3060 C C . ASP A 1 390 ? 15.57 -8.18 -31.312 1 95.44 390 ASP A C 1
ATOM 3062 O O . ASP A 1 390 ? 16.203 -7.195 -31.703 1 95.44 390 ASP A O 1
ATOM 3066 N N . THR A 1 391 ? 15.828 -8.805 -30.172 1 96.44 391 THR A N 1
ATOM 3067 C CA . THR A 1 391 ? 17.078 -8.578 -29.438 1 96.44 391 THR A CA 1
ATOM 3068 C C . THR A 1 391 ? 17.812 -9.898 -29.203 1 96.44 391 THR A C 1
ATOM 3070 O O . THR A 1 391 ? 17.297 -10.969 -29.531 1 96.44 391 THR A O 1
ATOM 3073 N N . ALA A 1 392 ? 18.969 -9.789 -28.656 1 96.31 392 ALA A N 1
ATOM 3074 C CA . ALA A 1 392 ? 19.781 -10.969 -28.344 1 96.31 392 ALA A CA 1
ATOM 3075 C C . ALA A 1 392 ? 19.109 -11.82 -27.266 1 96.31 392 ALA A C 1
ATOM 3077 O O . ALA A 1 392 ? 19.438 -12.992 -27.094 1 96.31 392 ALA A O 1
ATOM 3078 N N . ALA A 1 393 ? 18.156 -11.234 -26.5 1 97.75 393 ALA A N 1
ATOM 3079 C CA . ALA A 1 393 ? 17.516 -11.93 -25.391 1 97.75 393 ALA A CA 1
ATOM 3080 C C . ALA A 1 393 ? 16.344 -12.781 -25.859 1 97.75 393 ALA A C 1
ATOM 3082 O O . ALA A 1 393 ? 15.883 -13.664 -25.125 1 97.75 393 ALA A O 1
ATOM 3083 N N . GLN A 1 394 ? 15.867 -12.492 -27.109 1 97.81 394 GLN A N 1
ATOM 3084 C CA . GLN A 1 394 ? 14.742 -13.258 -27.625 1 97.81 394 GLN A CA 1
ATOM 3085 C C . GLN A 1 394 ? 15.07 -14.75 -27.672 1 97.81 394 GLN A C 1
ATOM 3087 O O . GLN A 1 394 ? 16.141 -15.148 -28.141 1 97.81 394 GLN A O 1
ATOM 3092 N N . ASP A 1 395 ? 14.164 -15.578 -27.094 1 97.88 395 ASP A N 1
ATOM 3093 C CA . ASP A 1 395 ? 14.25 -17.031 -27.094 1 97.88 395 ASP A CA 1
ATOM 3094 C C . ASP A 1 395 ? 15.398 -17.516 -26.203 1 97.88 395 ASP A C 1
ATOM 3096 O O . ASP A 1 395 ? 15.781 -18.688 -26.234 1 97.88 395 ASP A O 1
ATOM 3100 N N . ARG A 1 396 ? 15.977 -16.578 -25.375 1 98.06 396 ARG A N 1
ATOM 3101 C CA . ARG A 1 396 ? 17.156 -16.969 -24.609 1 98.06 396 ARG A CA 1
ATOM 3102 C C . ARG A 1 396 ? 17.016 -16.547 -23.141 1 98.06 396 ARG A C 1
ATOM 3104 O O . ARG A 1 396 ? 17.828 -16.922 -22.297 1 98.06 396 ARG A O 1
ATOM 3111 N N . LEU A 1 397 ? 16.062 -15.766 -22.844 1 98.69 397 LEU A N 1
ATOM 3112 C CA . LEU A 1 397 ? 15.828 -15.266 -21.5 1 98.69 397 LEU A CA 1
ATOM 3113 C C . LEU A 1 397 ? 14.469 -15.734 -20.969 1 98.69 397 LEU A C 1
ATOM 3115 O O . LEU A 1 397 ? 13.445 -15.508 -21.609 1 98.69 397 LEU A O 1
ATOM 3119 N N . TRP A 1 398 ? 14.477 -16.484 -19.891 1 98.81 398 TRP A N 1
ATOM 3120 C CA . TRP A 1 398 ? 13.297 -16.906 -19.141 1 98.81 398 TRP A CA 1
ATOM 3121 C C . TRP A 1 398 ? 13.203 -16.172 -17.812 1 98.81 398 TRP A C 1
ATOM 3123 O O . TRP A 1 398 ? 14.094 -16.281 -16.969 1 98.81 398 TRP A O 1
ATOM 3133 N N . ALA A 1 399 ? 12.062 -15.469 -17.609 1 98.94 399 ALA A N 1
ATOM 3134 C CA . ALA A 1 399 ? 12.07 -14.719 -16.359 1 98.94 399 ALA A CA 1
ATOM 3135 C C . ALA A 1 399 ? 10.648 -14.383 -15.922 1 98.94 399 ALA A C 1
ATOM 3137 O O . ALA A 1 399 ? 9.75 -14.234 -16.75 1 98.94 399 ALA A O 1
ATOM 3138 N N . LYS A 1 400 ? 10.422 -14.328 -14.617 1 98.88 400 LYS A N 1
ATOM 3139 C CA . LYS A 1 400 ? 9.219 -13.766 -14.008 1 98.88 400 LYS A CA 1
ATOM 3140 C C . LYS A 1 400 ? 9.305 -12.242 -13.961 1 98.88 400 LYS A C 1
ATOM 3142 O O . LYS A 1 400 ? 10.305 -11.68 -13.516 1 98.88 400 LYS A O 1
ATOM 3147 N N . THR A 1 401 ? 8.195 -11.594 -14.469 1 98.25 401 THR A N 1
ATOM 3148 C CA . THR A 1 401 ? 8.117 -10.141 -14.391 1 98.25 401 THR A CA 1
ATOM 3149 C C . THR A 1 401 ? 7.434 -9.703 -13.094 1 98.25 401 THR A C 1
ATOM 3151 O O . THR A 1 401 ? 6.695 -10.484 -12.484 1 98.25 401 THR A O 1
ATOM 3154 N N . GLY A 1 402 ? 7.789 -8.633 -12.578 1 97.44 402 GLY A N 1
ATOM 3155 C CA . GLY A 1 402 ? 7.121 -7.965 -11.477 1 97.44 402 GLY A CA 1
ATOM 3156 C C . GLY A 1 402 ? 6.918 -6.48 -11.711 1 97.44 402 GLY A C 1
ATOM 3157 O O . GLY A 1 402 ? 7.844 -5.777 -12.117 1 97.44 402 GLY A O 1
ATOM 3158 N N . THR A 1 403 ? 5.641 -6.047 -11.516 1 94 403 THR A N 1
ATOM 3159 C CA . THR A 1 403 ? 5.367 -4.629 -11.734 1 94 403 THR A CA 1
ATOM 3160 C C . THR A 1 403 ? 4.367 -4.105 -10.711 1 94 403 THR A C 1
ATOM 3162 O O . THR A 1 403 ? 3.344 -4.742 -10.453 1 94 403 THR A O 1
ATOM 3165 N N . LEU A 1 404 ? 4.684 -3.102 -10.031 1 92.25 404 LEU A N 1
ATOM 3166 C CA . LEU A 1 404 ? 3.834 -2.156 -9.32 1 92.25 404 LEU A CA 1
ATOM 3167 C C . LEU A 1 404 ? 4.141 -0.723 -9.742 1 92.25 404 LEU A C 1
ATOM 3169 O O . LEU A 1 404 ? 5.176 -0.462 -10.359 1 92.25 404 LEU A O 1
ATOM 3173 N N . ARG A 1 405 ? 3.176 0.171 -9.531 1 89.38 405 ARG A N 1
ATOM 3174 C CA . ARG A 1 405 ? 3.518 1.563 -9.797 1 89.38 405 ARG A CA 1
ATOM 3175 C C . ARG A 1 405 ? 4.82 1.952 -9.102 1 89.38 405 ARG A C 1
ATOM 3177 O O . ARG A 1 405 ? 4.949 1.8 -7.887 1 89.38 405 ARG A O 1
ATOM 3184 N N . GLY A 1 406 ? 5.82 2.275 -9.867 1 91.31 406 GLY A N 1
ATOM 3185 C CA . GLY A 1 406 ? 7.109 2.699 -9.352 1 91.31 406 GLY A CA 1
ATOM 3186 C C . GLY A 1 406 ? 8.047 1.54 -9.07 1 91.31 406 GLY A C 1
ATOM 3187 O O . GLY A 1 406 ? 9.133 1.731 -8.508 1 91.31 406 GLY A O 1
ATOM 3188 N N . VAL A 1 407 ? 7.668 0.332 -9.398 1 95.19 407 VAL A N 1
ATOM 3189 C CA . VAL A 1 407 ? 8.469 -0.86 -9.133 1 95.19 407 VAL A CA 1
ATOM 3190 C C . VAL A 1 407 ? 8.508 -1.745 -10.375 1 95.19 407 VAL A C 1
ATOM 3192 O O . VAL A 1 407 ? 7.477 -2.01 -10.992 1 95.19 407 VAL A O 1
ATOM 3195 N N . ALA A 1 408 ? 9.648 -2.166 -10.766 1 97 408 ALA A N 1
ATOM 3196 C CA . ALA A 1 408 ? 9.828 -3.17 -11.812 1 97 408 ALA A CA 1
ATOM 3197 C C . ALA A 1 408 ? 10.883 -4.199 -11.414 1 97 408 ALA A C 1
ATOM 3199 O O . ALA A 1 408 ? 11.906 -3.85 -10.828 1 97 408 ALA A O 1
ATOM 3200 N N . ALA A 1 409 ? 10.602 -5.426 -11.688 1 98.56 409 ALA A N 1
ATOM 3201 C CA . ALA A 1 409 ? 11.516 -6.516 -11.352 1 98.56 409 ALA A CA 1
ATOM 3202 C C . ALA A 1 409 ? 11.531 -7.574 -12.453 1 98.56 409 ALA A C 1
ATOM 3204 O O . ALA A 1 409 ? 10.562 -7.711 -13.211 1 98.56 409 ALA A O 1
ATOM 3205 N N . LEU A 1 410 ? 12.578 -8.219 -12.609 1 98.81 410 LEU A N 1
ATOM 3206 C CA . LEU A 1 410 ? 12.812 -9.312 -13.539 1 98.81 410 LEU A CA 1
ATOM 3207 C C . LEU A 1 410 ? 13.797 -10.32 -12.945 1 98.81 410 LEU A C 1
ATOM 3209 O O . LEU A 1 410 ? 14.891 -9.953 -12.523 1 98.81 410 LEU A O 1
ATOM 3213 N N . ALA A 1 411 ? 13.438 -11.578 -12.828 1 98.94 411 ALA A N 1
ATOM 3214 C CA . ALA A 1 411 ? 14.297 -12.602 -12.242 1 98.94 411 ALA A CA 1
ATOM 3215 C C . ALA A 1 411 ? 14.148 -13.93 -12.984 1 98.94 411 ALA A C 1
ATOM 3217 O O . ALA A 1 411 ? 13.031 -14.367 -13.266 1 98.94 411 ALA A O 1
ATOM 3218 N N . GLY A 1 412 ? 15.25 -14.508 -13.328 1 98.88 412 GLY A N 1
ATOM 3219 C CA . GLY A 1 412 ? 15.195 -15.742 -14.094 1 98.88 412 GLY A CA 1
ATOM 3220 C C . GLY A 1 412 ? 16.547 -16.188 -14.617 1 98.88 412 GLY A C 1
ATOM 3221 O O . GLY A 1 412 ? 17.531 -16.156 -13.891 1 98.88 412 GLY A O 1
ATOM 3222 N N . TYR A 1 413 ? 16.531 -16.656 -15.828 1 98.88 413 TYR A N 1
ATOM 3223 C CA . TYR A 1 413 ? 17.703 -17.266 -16.438 1 98.88 413 TYR A CA 1
ATOM 3224 C C . TYR A 1 413 ? 17.969 -16.672 -17.828 1 98.88 413 TYR A C 1
ATOM 3226 O O . TYR A 1 413 ? 17.047 -16.219 -18.5 1 98.88 413 TYR A O 1
ATOM 3234 N N . VAL A 1 414 ? 19.219 -16.688 -18.188 1 98.44 414 VAL A N 1
ATOM 3235 C CA . VAL A 1 414 ? 19.594 -16.281 -19.547 1 98.44 414 VAL A CA 1
ATOM 3236 C C . VAL A 1 414 ? 20.641 -17.234 -20.109 1 98.44 414 VAL A C 1
ATOM 3238 O O . VAL A 1 414 ? 21.562 -17.656 -19.391 1 98.44 414 VAL A O 1
ATOM 3241 N N . GLU A 1 415 ? 20.469 -17.656 -21.297 1 97.25 415 GLU A N 1
ATOM 3242 C CA . GLU A 1 415 ? 21.484 -18.359 -22.078 1 97.25 415 GLU A CA 1
ATOM 3243 C C . GLU A 1 415 ? 22.156 -17.406 -23.078 1 97.25 415 GLU A C 1
ATOM 3245 O O . GLU A 1 415 ? 21.656 -17.203 -24.188 1 97.25 415 GLU A O 1
ATOM 3250 N N . PRO A 1 416 ? 23.297 -16.953 -22.656 1 95.62 416 PRO A N 1
ATOM 3251 C CA . PRO A 1 416 ? 23.969 -16 -23.547 1 95.62 416 PRO A CA 1
ATOM 3252 C C . PRO A 1 416 ? 24.391 -16.641 -24.875 1 95.62 416 PRO A C 1
ATOM 3254 O O . PRO A 1 416 ? 24.422 -17.859 -24.984 1 95.62 416 PRO A O 1
ATOM 3257 N N . LEU A 1 417 ? 24.734 -15.82 -25.844 1 86.62 417 LEU A N 1
ATOM 3258 C CA . LEU A 1 417 ? 25.109 -16.219 -27.203 1 86.62 417 LEU A CA 1
ATOM 3259 C C . LEU A 1 417 ? 26.328 -17.141 -27.188 1 86.62 417 LEU A C 1
ATOM 3261 O O . LEU A 1 417 ? 26.344 -18.188 -27.844 1 86.62 417 LEU A O 1
ATOM 3265 N N . GLU A 1 418 ? 27.391 -16.766 -26.516 1 88.19 418 GLU A N 1
ATOM 3266 C CA . GLU A 1 418 ? 28.625 -17.531 -26.484 1 88.19 418 GLU A CA 1
ATOM 3267 C C . GLU A 1 418 ? 29.234 -17.578 -25.078 1 88.19 418 GLU A C 1
ATOM 3269 O O . GLU A 1 418 ? 30.422 -17.328 -24.906 1 88.19 418 GLU A O 1
ATOM 3274 N N . ASP A 1 419 ? 28.406 -17.828 -24.094 1 88.06 419 ASP A N 1
ATOM 3275 C CA . ASP A 1 419 ? 28.844 -17.953 -22.719 1 88.06 419 ASP A CA 1
ATOM 3276 C C . ASP A 1 419 ? 27.984 -18.953 -21.953 1 88.06 419 ASP A C 1
ATOM 3278 O O . ASP A 1 419 ? 27.031 -19.516 -22.5 1 88.06 419 ASP A O 1
ATOM 3282 N N . ARG A 1 420 ? 28.391 -19.234 -20.75 1 92.75 420 ARG A N 1
ATOM 3283 C CA . ARG A 1 420 ? 27.672 -20.156 -19.875 1 92.75 420 ARG A CA 1
ATOM 3284 C C . ARG A 1 420 ? 26.344 -19.562 -19.438 1 92.75 420 ARG A C 1
ATOM 3286 O O . ARG A 1 420 ? 26.188 -18.344 -19.391 1 92.75 420 ARG A O 1
ATOM 3293 N N . PRO A 1 421 ? 25.406 -20.422 -19.062 1 97.06 421 PRO A N 1
ATOM 3294 C CA . PRO A 1 421 ? 24.109 -19.953 -18.594 1 97.06 421 PRO A CA 1
ATOM 3295 C C . PRO A 1 421 ? 24.219 -19.109 -17.312 1 97.06 421 PRO A C 1
ATOM 3297 O O . PRO A 1 421 ? 25.047 -19.422 -16.438 1 97.06 421 PRO A O 1
ATOM 3300 N N . LEU A 1 422 ? 23.328 -18.094 -17.25 1 98.44 422 LEU A N 1
ATOM 3301 C CA . LEU A 1 422 ? 23.328 -17.172 -16.109 1 98.44 422 LEU A CA 1
ATOM 3302 C C . LEU A 1 422 ? 21.984 -17.234 -15.375 1 98.44 422 LEU A C 1
ATOM 3304 O O . LEU A 1 422 ? 20.969 -17.578 -15.961 1 98.44 422 LEU A O 1
ATOM 3308 N N . VAL A 1 423 ? 22.078 -16.969 -14.102 1 98.81 423 VAL A N 1
ATOM 3309 C CA . VAL A 1 423 ? 20.922 -16.672 -13.266 1 98.81 423 VAL A CA 1
ATOM 3310 C C . VAL A 1 423 ? 20.984 -15.219 -12.789 1 98.81 423 VAL A C 1
ATOM 3312 O O . VAL A 1 423 ? 22.078 -14.695 -12.516 1 98.81 423 VAL A O 1
ATOM 3315 N N . PHE A 1 424 ? 19.781 -14.555 -12.758 1 98.88 424 PHE A N 1
ATOM 3316 C CA . PHE A 1 424 ? 19.828 -13.141 -12.406 1 98.88 424 PHE A CA 1
ATOM 3317 C C . PHE A 1 424 ? 18.562 -12.727 -11.68 1 98.88 424 PHE A C 1
ATOM 3319 O O . PHE A 1 424 ? 17.531 -13.398 -11.781 1 98.88 424 PHE A O 1
ATOM 3326 N N . SER A 1 425 ? 18.656 -11.695 -10.883 1 98.88 425 SER A N 1
ATOM 3327 C CA . SER A 1 425 ? 17.562 -10.898 -10.336 1 98.88 425 SER A CA 1
ATOM 3328 C C . SER A 1 425 ? 17.875 -9.406 -10.398 1 98.88 425 SER A C 1
ATOM 3330 O O . SER A 1 425 ? 18.953 -8.977 -9.992 1 98.88 425 SER A O 1
ATOM 3332 N N . MET A 1 426 ? 16.984 -8.688 -11.016 1 98.81 426 MET A N 1
ATOM 3333 C CA . MET A 1 426 ? 17.125 -7.234 -11.086 1 98.81 426 MET A CA 1
ATOM 3334 C C . MET A 1 426 ? 15.82 -6.543 -10.727 1 98.81 426 MET A C 1
ATOM 3336 O O . MET A 1 426 ? 14.742 -7.012 -11.094 1 98.81 426 MET A O 1
ATOM 3340 N N . VAL A 1 427 ? 15.953 -5.484 -9.984 1 98 427 VAL A N 1
ATOM 3341 C CA . VAL A 1 427 ? 14.789 -4.73 -9.516 1 98 427 VAL A CA 1
ATOM 3342 C C . VAL A 1 427 ? 15.133 -3.246 -9.438 1 98 427 VAL A C 1
ATOM 3344 O O . VAL A 1 427 ? 16.281 -2.879 -9.172 1 98 427 VAL A O 1
ATOM 3347 N N . VAL A 1 428 ? 14.18 -2.412 -9.766 1 97 428 VAL A N 1
ATOM 3348 C CA . VAL A 1 428 ? 14.305 -0.968 -9.594 1 97 428 VAL A CA 1
ATOM 3349 C C . VAL A 1 428 ? 13.07 -0.429 -8.867 1 97 428 VAL A C 1
ATOM 3351 O O . VAL A 1 428 ? 11.938 -0.728 -9.242 1 97 428 VAL A O 1
ATOM 3354 N N . ASN A 1 429 ? 13.32 0.188 -7.742 1 94.38 429 ASN A N 1
ATOM 3355 C CA . ASN A 1 429 ? 12.273 0.854 -6.977 1 94.38 429 ASN A CA 1
ATOM 3356 C C . ASN A 1 429 ? 12.336 2.369 -7.137 1 94.38 429 ASN A C 1
ATOM 3358 O O . ASN A 1 429 ? 13.375 2.98 -6.883 1 94.38 429 ASN A O 1
ATOM 3362 N N . GLN A 1 430 ? 11.281 3.006 -7.48 1 81.94 430 GLN A N 1
ATOM 3363 C CA . GLN A 1 430 ? 10.945 4.41 -7.293 1 81.94 430 GLN A CA 1
ATOM 3364 C C . GLN A 1 430 ? 11.969 5.32 -7.969 1 81.94 430 GLN A C 1
ATOM 3366 O O . GLN A 1 430 ? 12.531 6.211 -7.332 1 81.94 430 GLN A O 1
ATOM 3371 N N . ALA A 1 431 ? 12.125 5.219 -9.25 1 74.56 431 ALA A N 1
ATOM 3372 C CA . ALA A 1 431 ? 13.117 6.043 -9.93 1 74.56 431 ALA A CA 1
ATOM 3373 C C . ALA A 1 431 ? 12.492 7.336 -10.445 1 74.56 431 ALA A C 1
ATOM 3375 O O . ALA A 1 431 ? 13.125 8.094 -11.188 1 74.56 431 ALA A O 1
ATOM 3376 N N . GLY A 1 432 ? 11.305 7.57 -10.039 1 78.88 432 GLY A N 1
ATOM 3377 C CA . GLY A 1 432 ? 10.625 8.758 -10.539 1 78.88 432 GLY A CA 1
ATOM 3378 C C . GLY A 1 432 ? 10.258 8.656 -12.008 1 78.88 432 GLY A C 1
ATOM 3379 O O . GLY A 1 432 ? 10.133 9.672 -12.695 1 78.88 432 GLY A O 1
ATOM 3380 N N . GLU A 1 433 ? 10.289 7.473 -12.508 1 82.31 433 GLU A N 1
ATOM 3381 C CA . GLU A 1 433 ? 10 7.18 -13.906 1 82.31 433 GLU A CA 1
ATOM 3382 C C . GLU A 1 433 ? 8.711 6.383 -14.055 1 82.31 433 GLU A C 1
ATOM 3384 O O . GLU A 1 433 ? 8.195 5.836 -13.07 1 82.31 433 GLU A O 1
ATOM 3389 N N . THR A 1 434 ? 8.242 6.477 -15.281 1 84.19 434 THR A N 1
ATOM 3390 C CA . THR A 1 434 ? 7.066 5.656 -15.555 1 84.19 434 THR A CA 1
ATOM 3391 C C . THR A 1 434 ? 7.418 4.172 -15.492 1 84.19 434 THR A C 1
ATOM 3393 O O . THR A 1 434 ? 8.578 3.797 -15.641 1 84.19 434 THR A O 1
ATOM 3396 N N . THR A 1 435 ? 6.469 3.379 -15.258 1 85.12 435 THR A N 1
ATOM 3397 C CA . THR A 1 435 ? 6.66 1.934 -15.219 1 85.12 435 THR A CA 1
ATOM 3398 C C . THR A 1 435 ? 7.242 1.43 -16.531 1 85.12 435 THR A C 1
ATOM 3400 O O . THR A 1 435 ? 8.086 0.532 -16.547 1 85.12 435 THR A O 1
ATOM 3403 N N . ALA A 1 436 ? 6.789 1.968 -17.641 1 84.69 436 ALA A N 1
ATOM 3404 C CA . ALA A 1 436 ? 7.305 1.589 -18.953 1 84.69 436 ALA A CA 1
ATOM 3405 C C . ALA A 1 436 ? 8.805 1.849 -19.047 1 84.69 436 ALA A C 1
ATOM 3407 O O . ALA A 1 436 ? 9.555 1.024 -19.578 1 84.69 436 ALA A O 1
ATOM 3408 N N . HIS A 1 437 ? 9.258 2.926 -18.5 1 89.38 437 HIS A N 1
ATOM 3409 C CA . HIS A 1 437 ? 10.68 3.262 -18.516 1 89.38 437 HIS A CA 1
ATOM 3410 C C . HIS A 1 437 ? 11.477 2.336 -17.609 1 89.38 437 HIS A C 1
ATOM 3412 O O . HIS A 1 437 ? 12.586 1.925 -17.953 1 89.38 437 HIS A O 1
ATOM 3418 N N . LEU A 1 438 ? 10.891 2.055 -16.469 1 92.25 438 LEU A N 1
ATOM 3419 C CA . LEU A 1 438 ? 11.57 1.139 -15.562 1 92.25 438 LEU A CA 1
ATOM 3420 C C . LEU A 1 438 ? 11.781 -0.224 -16.219 1 92.25 438 LEU A C 1
ATOM 3422 O O . LEU A 1 438 ? 12.883 -0.77 -16.188 1 92.25 438 LEU A O 1
ATOM 3426 N N . ARG A 1 439 ? 10.773 -0.711 -16.891 1 93.44 439 ARG A N 1
ATOM 3427 C CA . ARG A 1 439 ? 10.844 -2.002 -17.562 1 93.44 439 ARG A CA 1
ATOM 3428 C C . ARG A 1 439 ? 11.883 -1.975 -18.688 1 93.44 439 ARG A C 1
ATOM 3430 O O . ARG A 1 439 ? 12.641 -2.934 -18.859 1 93.44 439 ARG A O 1
ATOM 3437 N N . ALA A 1 440 ? 11.875 -0.869 -19.375 1 92.81 440 ALA A N 1
ATOM 3438 C CA . ALA A 1 440 ? 12.844 -0.731 -20.453 1 92.81 440 ALA A CA 1
ATOM 3439 C C . ALA A 1 440 ? 14.273 -0.788 -19.938 1 92.81 440 ALA A C 1
ATOM 3441 O O . ALA A 1 440 ? 15.164 -1.335 -20.594 1 92.81 440 ALA A O 1
ATOM 3442 N N . GLY A 1 441 ? 14.492 -0.173 -18.797 1 94.88 441 GLY A N 1
ATOM 3443 C CA . GLY A 1 441 ? 15.805 -0.258 -18.172 1 94.88 441 GLY A CA 1
ATOM 3444 C C . GLY A 1 441 ? 16.219 -1.68 -17.844 1 94.88 441 GLY A C 1
ATOM 3445 O O . GLY A 1 441 ? 17.344 -2.082 -18.109 1 94.88 441 GLY A O 1
ATOM 3446 N N . LEU A 1 442 ? 15.328 -2.451 -17.297 1 97.5 442 LEU A N 1
ATOM 3447 C CA . LEU A 1 442 ? 15.586 -3.857 -17.016 1 97.5 442 LEU A CA 1
ATOM 3448 C C . LEU A 1 442 ? 15.867 -4.629 -18.297 1 97.5 442 LEU A C 1
ATOM 3450 O O . LEU A 1 442 ? 16.781 -5.453 -18.344 1 97.5 442 LEU A O 1
ATOM 3454 N N . ASP A 1 443 ? 15.062 -4.328 -19.328 1 97.56 443 ASP A N 1
ATOM 3455 C CA . ASP A 1 443 ? 15.203 -5.027 -20.609 1 97.56 443 ASP A CA 1
ATOM 3456 C C . ASP A 1 443 ? 16.578 -4.777 -21.219 1 97.56 443 ASP A C 1
ATOM 3458 O O . ASP A 1 443 ? 17.203 -5.691 -21.766 1 97.56 443 ASP A O 1
ATOM 3462 N N . ARG A 1 444 ? 17.062 -3.562 -21.094 1 97.38 444 ARG A N 1
ATOM 3463 C CA . ARG A 1 444 ? 18.375 -3.258 -21.625 1 97.38 444 ARG A CA 1
ATOM 3464 C C . ARG A 1 444 ? 19.453 -4.094 -20.938 1 97.38 444 ARG A C 1
ATOM 3466 O O . ARG A 1 444 ? 20.375 -4.586 -21.594 1 97.38 444 ARG A O 1
ATOM 3473 N N . ILE A 1 445 ? 19.328 -4.266 -19.672 1 98.25 445 ILE A N 1
ATOM 3474 C CA . ILE A 1 445 ? 20.281 -5.086 -18.938 1 98.25 445 ILE A CA 1
ATOM 3475 C C . ILE A 1 445 ? 20.125 -6.551 -19.344 1 98.25 445 ILE A C 1
ATOM 3477 O O . ILE A 1 445 ? 21.109 -7.273 -19.5 1 98.25 445 ILE A O 1
ATOM 3481 N N . GLY A 1 446 ? 18.906 -7 -19.516 1 98.38 446 GLY A N 1
ATOM 3482 C CA . GLY A 1 446 ? 18.656 -8.344 -20.016 1 98.38 446 GLY A CA 1
ATOM 3483 C C . GLY A 1 446 ? 19.344 -8.625 -21.344 1 98.38 446 GLY A C 1
ATOM 3484 O O . GLY A 1 446 ? 19.906 -9.703 -21.547 1 98.38 446 GLY A O 1
ATOM 3485 N N . VAL A 1 447 ? 19.328 -7.656 -22.188 1 98.12 447 VAL A N 1
ATOM 3486 C CA . VAL A 1 447 ? 19.969 -7.785 -23.484 1 98.12 447 VAL A CA 1
ATOM 3487 C C . VAL A 1 447 ? 21.484 -7.891 -23.312 1 98.12 447 VAL A C 1
ATOM 3489 O O . VAL A 1 447 ? 22.141 -8.695 -23.969 1 98.12 447 VAL A O 1
ATOM 3492 N N . LEU A 1 448 ? 22.047 -7.09 -22.422 1 97.62 448 LEU A N 1
ATOM 3493 C CA . LEU A 1 448 ? 23.469 -7.172 -22.141 1 97.62 448 LEU A CA 1
ATOM 3494 C C . LEU A 1 448 ? 23.859 -8.578 -21.703 1 97.62 448 LEU A C 1
ATOM 3496 O O . LEU A 1 448 ? 24.891 -9.117 -22.156 1 97.62 448 LEU A O 1
ATOM 3500 N N . LEU A 1 449 ? 23.047 -9.148 -20.828 1 98.12 449 LEU A N 1
ATOM 3501 C CA . LEU A 1 449 ? 23.328 -10.5 -20.344 1 98.12 449 LEU A CA 1
ATOM 3502 C C . LEU A 1 449 ? 23.312 -11.5 -21.5 1 98.12 449 LEU A C 1
ATOM 3504 O O . LEU A 1 449 ? 24.188 -12.375 -21.578 1 98.12 449 LEU A O 1
ATOM 3508 N N . ALA A 1 450 ? 22.391 -11.367 -22.406 1 97.5 450 ALA A N 1
ATOM 3509 C CA . ALA A 1 450 ? 22.203 -12.289 -23.516 1 97.5 450 ALA A CA 1
ATOM 3510 C C . ALA A 1 450 ? 23.344 -12.148 -24.531 1 97.5 450 ALA A C 1
ATOM 3512 O O . ALA A 1 450 ? 23.594 -13.07 -25.312 1 97.5 450 ALA A O 1
ATOM 3513 N N . GLN A 1 451 ? 24.047 -11.047 -24.484 1 96.19 451 GLN A N 1
ATOM 3514 C CA . GLN A 1 451 ? 25.062 -10.75 -25.484 1 96.19 451 GLN A CA 1
ATOM 3515 C C . GLN A 1 451 ? 26.438 -11.242 -25.016 1 96.19 451 GLN A C 1
ATOM 3517 O O . GLN A 1 451 ? 27.422 -11.102 -25.734 1 96.19 451 GLN A O 1
ATOM 3522 N N . LEU A 1 452 ? 26.469 -11.773 -23.906 1 94.75 452 LEU A N 1
ATOM 3523 C CA . LEU A 1 452 ? 27.766 -12.172 -23.344 1 94.75 452 LEU A CA 1
ATOM 3524 C C . LEU A 1 452 ? 28.438 -13.219 -24.234 1 94.75 452 LEU A C 1
ATOM 3526 O O . LEU A 1 452 ? 27.766 -14.117 -24.75 1 94.75 452 LEU A O 1
ATOM 3530 N N . GLN A 1 453 ? 29.781 -13.016 -24.469 1 89.31 453 GLN A N 1
ATOM 3531 C CA . GLN A 1 453 ? 30.625 -13.93 -25.219 1 89.31 453 GLN A CA 1
ATOM 3532 C C . GLN A 1 453 ? 31.922 -14.234 -24.469 1 89.31 453 GLN A C 1
ATOM 3534 O O . GLN A 1 453 ? 32.312 -13.469 -23.578 1 89.31 453 GLN A O 1
ATOM 3539 N N . ALA A 1 454 ? 32.5 -15.445 -24.766 1 76.88 454 ALA A N 1
ATOM 3540 C CA . ALA A 1 454 ? 33.812 -15.789 -24.203 1 76.88 454 ALA A CA 1
ATOM 3541 C C . ALA A 1 454 ? 34.906 -15.039 -24.938 1 76.88 454 ALA A C 1
ATOM 3543 O O . ALA A 1 454 ? 35 -15.055 -26.156 1 76.88 454 ALA A O 1
ATOM 3544 N N . CYS A 1 455 ? 35.438 -14.008 -24.484 1 75.75 455 CYS A N 1
ATOM 3545 C CA . CYS A 1 455 ? 36.5 -13.25 -25.156 1 75.75 455 CYS A CA 1
ATOM 3546 C C . CYS A 1 455 ? 37.875 -13.742 -24.75 1 75.75 455 CYS A C 1
ATOM 3548 O O . CYS A 1 455 ? 38.062 -14.172 -23.609 1 75.75 455 CYS A O 1
ATOM 3550 N N . ASP A 1 456 ? 38.656 -14.555 -25.578 1 59.25 456 ASP A N 1
ATOM 3551 C CA . ASP A 1 456 ? 40.031 -14.961 -25.312 1 59.25 456 ASP A CA 1
ATOM 3552 C C . ASP A 1 456 ? 40.875 -13.773 -24.844 1 59.25 456 ASP A C 1
ATOM 3554 O O . ASP A 1 456 ? 40.75 -12.672 -25.375 1 59.25 456 ASP A O 1
ATOM 3558 N N . ARG A 1 457 ? 41.375 -13.719 -23.641 1 49.44 457 ARG A N 1
ATOM 3559 C CA . ARG A 1 457 ? 42.375 -12.734 -23.25 1 49.44 457 ARG A CA 1
ATOM 3560 C C . ARG A 1 457 ? 43.5 -12.648 -24.297 1 49.44 457 ARG A C 1
ATOM 3562 O O . ARG A 1 457 ? 44.469 -11.898 -24.125 1 49.44 457 ARG A O 1
ATOM 3569 N N . ARG A 1 458 ? 43.844 -13.594 -25.125 1 41.84 458 ARG A N 1
ATOM 3570 C CA . ARG A 1 458 ? 45.094 -13.609 -25.891 1 41.84 458 ARG A CA 1
ATOM 3571 C C . ARG A 1 458 ? 45.125 -12.484 -26.922 1 41.84 458 ARG A C 1
ATOM 3573 O O . ARG A 1 458 ? 46.156 -12.164 -27.484 1 41.84 458 ARG A O 1
ATOM 3580 N N . SER A 1 459 ? 44.094 -12.047 -27.531 1 40.94 459 SER A N 1
ATOM 3581 C CA . SER A 1 459 ? 44.25 -11.242 -28.734 1 40.94 459 SER A CA 1
ATOM 3582 C C . SER A 1 459 ? 44.781 -9.852 -28.406 1 40.94 459 SER A C 1
ATOM 3584 O O . SER A 1 459 ? 45.062 -9.062 -29.312 1 40.94 459 SER A O 1
ATOM 3586 N N . GLU A 1 460 ? 44.688 -9.391 -27.234 1 38.78 460 GLU A N 1
ATOM 3587 C CA . GLU A 1 460 ? 45.375 -8.094 -27.094 1 38.78 460 GLU A CA 1
ATOM 3588 C C . GLU A 1 460 ? 46.875 -8.242 -27.156 1 38.78 460 GLU A C 1
ATOM 3590 O O . GLU A 1 460 ? 47.594 -7.246 -27.188 1 38.78 460 GLU A O 1
ATOM 3595 N N . ALA A 1 461 ? 47.5 -9.422 -26.984 1 38.22 461 ALA A N 1
ATOM 3596 C CA . ALA A 1 461 ? 48.969 -9.438 -27.094 1 38.22 461 ALA A CA 1
ATOM 3597 C C . ALA A 1 461 ? 49.406 -9.477 -28.562 1 38.22 461 ALA A C 1
ATOM 3599 O O . ALA A 1 461 ? 50.594 -9.406 -28.859 1 38.22 461 ALA A O 1
ATOM 3600 N N . ALA A 1 462 ? 48.625 -9.883 -29.531 1 38.28 462 ALA A N 1
ATOM 3601 C CA . ALA A 1 462 ? 49.156 -10.008 -30.875 1 38.28 462 ALA A CA 1
ATOM 3602 C C . ALA A 1 462 ? 49.312 -8.641 -31.531 1 38.28 462 ALA A C 1
ATOM 3604 O O . ALA A 1 462 ? 49.906 -8.531 -32.625 1 38.28 462 ALA A O 1
ATOM 3605 N N . GLY A 1 463 ? 48.625 -7.637 -31.109 1 33.5 463 GLY A N 1
ATOM 3606 C CA . GLY A 1 463 ? 48.844 -6.418 -31.875 1 33.5 463 GLY A CA 1
ATOM 3607 C C . GLY A 1 463 ? 50.219 -5.789 -31.609 1 33.5 463 GLY A C 1
ATOM 3608 O O . GLY A 1 463 ? 50.562 -4.758 -32.188 1 33.5 463 GLY A O 1
ATOM 3609 N N . ASP A 1 464 ? 50.75 -6.062 -30.406 1 31.06 464 ASP A N 1
ATOM 3610 C CA . ASP A 1 464 ? 52.031 -5.328 -30.266 1 31.06 464 ASP A CA 1
ATOM 3611 C C . ASP A 1 464 ? 53.156 -6.062 -30.969 1 31.06 464 ASP A C 1
ATOM 3613 O O . ASP A 1 464 ? 54.344 -5.754 -30.75 1 31.06 464 ASP A O 1
ATOM 3617 N N . ARG A 1 465 ? 52.844 -7.125 -31.812 1 22.62 465 ARG A N 1
ATOM 3618 C CA . ARG A 1 465 ? 54.062 -7.375 -32.625 1 22.62 465 ARG A CA 1
ATOM 3619 C C . ARG A 1 465 ? 54.094 -6.488 -33.844 1 22.62 465 ARG A C 1
ATOM 3621 O O . ARG A 1 465 ? 53.031 -6.207 -34.438 1 22.62 465 ARG A O 1
ATOM 3628 N N . MET B 1 1 ? 42.219 2.125 84.625 1 26.73 1 MET B N 1
ATOM 3629 C CA . MET B 1 1 ? 42.719 2.787 83.438 1 26.73 1 MET B CA 1
ATOM 3630 C C . MET B 1 1 ? 42.094 2.189 82.188 1 26.73 1 MET B C 1
ATOM 3632 O O . MET B 1 1 ? 42.438 1.086 81.75 1 26.73 1 MET B O 1
ATOM 3636 N N . VAL B 1 2 ? 40.75 2.338 82.062 1 32.03 2 VAL B N 1
ATOM 3637 C CA . VAL B 1 2 ? 39.75 1.957 81.062 1 32.03 2 VAL B CA 1
ATOM 3638 C C . VAL B 1 2 ? 40.094 2.562 79.688 1 32.03 2 VAL B C 1
ATOM 3640 O O . VAL B 1 2 ? 40.25 3.781 79.562 1 32.03 2 VAL B O 1
ATOM 3643 N N . TRP B 1 3 ? 40.875 1.797 78.938 1 31.47 3 TRP B N 1
ATOM 3644 C CA . TRP B 1 3 ? 41.344 2.129 77.625 1 31.47 3 TRP B CA 1
ATOM 3645 C C . TRP B 1 3 ? 40.156 2.398 76.688 1 31.47 3 TRP B C 1
ATOM 3647 O O . TRP B 1 3 ? 39.312 1.533 76.5 1 31.47 3 TRP B O 1
ATOM 3657 N N . LEU B 1 4 ? 39.562 3.572 76.625 1 34.5 4 LEU B N 1
ATOM 3658 C CA . LEU B 1 4 ? 38.562 4.086 75.688 1 34.5 4 LEU B CA 1
ATOM 3659 C C . LEU B 1 4 ? 39.031 3.992 74.25 1 34.5 4 LEU B C 1
ATOM 3661 O O . LEU B 1 4 ? 39.969 4.703 73.875 1 34.5 4 LEU B O 1
ATOM 3665 N N . ARG B 1 5 ? 39.156 2.771 73.625 1 35.91 5 ARG B N 1
ATOM 3666 C CA . ARG B 1 5 ? 39.438 2.605 72.188 1 35.91 5 ARG B CA 1
ATOM 3667 C C . ARG B 1 5 ? 38.438 3.375 71.375 1 35.91 5 ARG B C 1
ATOM 3669 O O . ARG B 1 5 ? 37.25 3.117 71.438 1 35.91 5 ARG B O 1
ATOM 3676 N N . TRP B 1 6 ? 38.719 4.633 71.062 1 37.94 6 TRP B N 1
ATOM 3677 C CA . TRP B 1 6 ? 37.969 5.488 70.125 1 37.94 6 TRP B CA 1
ATOM 3678 C C . TRP B 1 6 ? 37.875 4.855 68.75 1 37.94 6 TRP B C 1
ATOM 3680 O O . TRP B 1 6 ? 38.906 4.578 68.125 1 37.94 6 TRP B O 1
ATOM 3690 N N . LEU B 1 7 ? 36.969 3.945 68.5 1 40.69 7 LEU B N 1
ATOM 3691 C CA . LEU B 1 7 ? 36.656 3.422 67.188 1 40.69 7 LEU B CA 1
ATOM 3692 C C . LEU B 1 7 ? 36.344 4.555 66.188 1 40.69 7 LEU B C 1
ATOM 3694 O O . LEU B 1 7 ? 35.438 5.344 66.438 1 40.69 7 LEU B O 1
ATOM 3698 N N . LEU B 1 8 ? 37.344 5.113 65.5 1 44.72 8 LEU B N 1
ATOM 3699 C CA . LEU B 1 8 ? 37.125 6.062 64.438 1 44.72 8 LEU B CA 1
ATOM 3700 C C . LEU B 1 8 ? 36.188 5.496 63.375 1 44.72 8 LEU B C 1
ATOM 3702 O O . LEU B 1 8 ? 36.25 4.309 63.031 1 44.72 8 LEU B O 1
ATOM 3706 N N . PRO B 1 9 ? 35.062 6.137 63.156 1 49.44 9 PRO B N 1
ATOM 3707 C CA . PRO B 1 9 ? 34.094 5.668 62.125 1 49.44 9 PRO B CA 1
ATOM 3708 C C . PRO B 1 9 ? 34.719 5.547 60.75 1 49.44 9 PRO B C 1
ATOM 3710 O O . PRO B 1 9 ? 35.688 6.25 60.438 1 49.44 9 PRO B O 1
ATOM 3713 N N . PRO B 1 10 ? 34.594 4.387 60.062 1 49.38 10 PRO B N 1
ATOM 3714 C CA . PRO B 1 10 ? 35.125 4.25 58.719 1 49.38 10 PRO B CA 1
ATOM 3715 C C . PRO B 1 10 ? 34.719 5.387 57.781 1 49.38 10 PRO B C 1
ATOM 3717 O O . PRO B 1 10 ? 33.656 5.965 57.969 1 49.38 10 PRO B O 1
ATOM 3720 N N . ALA B 1 11 ? 35.656 6.164 57.25 1 49.06 11 ALA B N 1
ATOM 3721 C CA . ALA B 1 11 ? 35.469 7.16 56.219 1 49.06 11 ALA B CA 1
ATOM 3722 C C . ALA B 1 11 ? 34.594 6.602 55.062 1 49.06 11 ALA B C 1
ATOM 3724 O O . ALA B 1 11 ? 34.906 5.559 54.5 1 49.06 11 ALA B O 1
ATOM 3725 N N . SER B 1 12 ? 33.344 6.93 55.031 1 47.59 12 SER B N 1
ATOM 3726 C CA . SER B 1 12 ? 32.469 6.648 53.875 1 47.59 12 SER B CA 1
ATOM 3727 C C . SER B 1 12 ? 33.125 7.098 52.562 1 47.59 12 SER B C 1
ATOM 3729 O O . SER B 1 12 ? 33.375 8.289 52.375 1 47.59 12 SER B O 1
ATOM 3731 N N . LEU B 1 13 ? 33.875 6.258 51.875 1 49.62 13 LEU B N 1
ATOM 3732 C CA . LEU B 1 13 ? 34.25 6.5 50.5 1 49.62 13 LEU B CA 1
ATOM 3733 C C . LEU B 1 13 ? 33.031 6.93 49.656 1 49.62 13 LEU B C 1
ATOM 3735 O O . LEU B 1 13 ? 32.156 6.121 49.375 1 49.62 13 LEU B O 1
ATOM 3739 N N . LEU B 1 14 ? 32.781 8.195 49.688 1 45.16 14 LEU B N 1
ATOM 3740 C CA . LEU B 1 14 ? 31.859 8.719 48.688 1 45.16 14 LEU B CA 1
ATOM 3741 C C . LEU B 1 14 ? 32.344 8.344 47.281 1 45.16 14 LEU B C 1
ATOM 3743 O O . LEU B 1 14 ? 33.344 8.883 46.812 1 45.16 14 LEU B O 1
ATOM 3747 N N . LEU B 1 15 ? 32.062 7.172 46.781 1 48.72 15 LEU B N 1
ATOM 3748 C CA . LEU B 1 15 ? 32.125 6.961 45.344 1 48.72 15 LEU B CA 1
ATOM 3749 C C . LEU B 1 15 ? 31.422 8.086 44.594 1 48.72 15 LEU B C 1
ATOM 3751 O O . LEU B 1 15 ? 30.203 8.195 44.625 1 48.72 15 LEU B O 1
ATOM 3755 N N . LEU B 1 16 ? 32.188 9.133 44.375 1 44.25 16 LEU B N 1
ATOM 3756 C CA . LEU B 1 16 ? 31.688 10.031 43.344 1 44.25 16 LEU B CA 1
ATOM 3757 C C . LEU B 1 16 ? 31.25 9.25 42.094 1 44.25 16 LEU B C 1
ATOM 3759 O O . LEU B 1 16 ? 32.094 8.727 41.375 1 44.25 16 LEU B O 1
ATOM 3763 N N . LEU B 1 17 ? 30.078 8.836 42.062 1 44.75 17 LEU B N 1
ATOM 3764 C CA . LEU B 1 17 ? 29.5 8.492 40.781 1 44.75 17 LEU B CA 1
ATOM 3765 C C . LEU B 1 17 ? 29.766 9.586 39.75 1 44.75 17 LEU B C 1
ATOM 3767 O O . LEU B 1 17 ? 29.094 10.609 39.75 1 44.75 17 LEU B O 1
ATOM 3771 N N . VAL B 1 18 ? 31.016 9.695 39.281 1 42.31 18 VAL B N 1
ATOM 3772 C CA . VAL B 1 18 ? 31.172 10.453 38.031 1 42.31 18 VAL B CA 1
ATOM 3773 C C . VAL B 1 18 ? 30.078 10.047 37.031 1 42.31 18 VAL B C 1
ATOM 3775 O O . VAL B 1 18 ? 30.031 8.906 36.594 1 42.31 18 VAL B O 1
ATOM 3778 N N . SER B 1 19 ? 29.062 10.719 37.031 1 44.03 19 SER B N 1
ATOM 3779 C CA . SER B 1 19 ? 28.141 10.586 35.906 1 44.03 19 SER B CA 1
ATOM 3780 C C . SER B 1 19 ? 28.906 10.492 34.594 1 44.03 19 SER B C 1
ATOM 3782 O O . SER B 1 19 ? 29.844 11.258 34.344 1 44.03 19 SER B O 1
ATOM 3784 N N . PRO B 1 20 ? 28.953 9.43 33.969 1 43.12 20 PRO B N 1
ATOM 3785 C CA . PRO B 1 20 ? 29.609 9.508 32.656 1 43.12 20 PRO B CA 1
ATOM 3786 C C . PRO B 1 20 ? 29.359 10.836 31.953 1 43.12 20 PRO B C 1
ATOM 3788 O O . PRO B 1 20 ? 28.219 11.227 31.75 1 43.12 20 PRO B O 1
ATOM 3791 N N . ALA B 1 21 ? 30.219 11.812 32.094 1 44.41 21 ALA B N 1
ATOM 3792 C CA . ALA B 1 21 ? 30.188 13.023 31.25 1 44.41 21 ALA B CA 1
ATOM 3793 C C . ALA B 1 21 ? 29.641 12.719 29.859 1 44.41 21 ALA B C 1
ATOM 3795 O O . ALA B 1 21 ? 30.047 11.734 29.234 1 44.41 21 ALA B O 1
ATOM 3796 N N . ALA B 1 22 ? 28.469 12.977 29.594 1 53.59 22 ALA B N 1
ATOM 3797 C CA . ALA B 1 22 ? 27.953 13.008 28.234 1 53.59 22 ALA B CA 1
ATOM 3798 C C . ALA B 1 22 ? 29.031 13.469 27.25 1 53.59 22 ALA B C 1
ATOM 3800 O O . ALA B 1 22 ? 29.359 14.656 27.188 1 53.59 22 ALA B O 1
ATOM 3801 N N . PHE B 1 23 ? 30.016 12.688 26.984 1 62.84 23 PHE B N 1
ATOM 3802 C CA . PHE B 1 23 ? 31.141 13.008 26.109 1 62.84 23 PHE B CA 1
ATOM 3803 C C . PHE B 1 23 ? 30.641 13.57 24.781 1 62.84 23 PHE B C 1
ATOM 3805 O O . PHE B 1 23 ? 29.75 13 24.156 1 62.84 23 PHE B O 1
ATOM 3812 N N . GLY B 1 24 ? 30.75 14.82 24.516 1 80.5 24 GLY B N 1
ATOM 3813 C CA . GLY B 1 24 ? 30.531 15.562 23.281 1 80.5 24 GLY B CA 1
ATOM 3814 C C . GLY B 1 24 ? 31.156 14.906 22.062 1 80.5 24 GLY B C 1
ATOM 3815 O O . GLY B 1 24 ? 32.031 14.039 22.203 1 80.5 24 GLY B O 1
ATOM 3816 N N . LEU B 1 25 ? 30.484 15.008 20.922 1 90.19 25 LEU B N 1
ATOM 3817 C CA . LEU B 1 25 ? 30.953 14.523 19.625 1 90.19 25 LEU B CA 1
ATOM 3818 C C . LEU B 1 25 ? 31.484 15.68 18.781 1 90.19 25 LEU B C 1
ATOM 3820 O O . LEU B 1 25 ? 30.766 16.641 18.516 1 90.19 25 LEU B O 1
ATOM 3824 N N . CYS B 1 26 ? 32.781 15.555 18.438 1 91 26 CYS B N 1
ATOM 3825 C CA . CYS B 1 26 ? 33.344 16.594 17.594 1 91 26 CYS B CA 1
ATOM 3826 C C . CYS B 1 26 ? 32.688 16.594 16.219 1 91 26 CYS B C 1
ATOM 3828 O O . CYS B 1 26 ? 32.438 15.531 15.648 1 91 26 CYS B O 1
ATOM 3830 N N . ARG B 1 27 ? 32.5 17.719 15.648 1 90.56 27 ARG B N 1
ATOM 3831 C CA . ARG B 1 27 ? 31.844 17.922 14.367 1 90.56 27 ARG B CA 1
ATOM 3832 C C . ARG B 1 27 ? 32.5 17.094 13.273 1 90.56 27 ARG B C 1
ATOM 3834 O O . ARG B 1 27 ? 31.828 16.516 12.422 1 90.56 27 ARG B O 1
ATOM 3841 N N . GLN B 1 28 ? 33.875 17 13.305 1 89.56 28 GLN B N 1
ATOM 3842 C CA . GLN B 1 28 ? 34.625 16.297 12.281 1 89.56 28 GLN B CA 1
ATOM 3843 C C . GLN B 1 28 ? 34.406 14.797 12.359 1 89.56 28 GLN B C 1
ATOM 3845 O O . GLN B 1 28 ? 34.656 14.07 11.398 1 89.56 28 GLN B O 1
ATOM 3850 N N . ASP B 1 29 ? 33.844 14.359 13.516 1 94.25 29 ASP B N 1
ATOM 3851 C CA . ASP B 1 29 ? 33.656 12.93 13.727 1 94.25 29 ASP B CA 1
ATOM 3852 C C . ASP B 1 29 ? 32.219 12.508 13.461 1 94.25 29 ASP B C 1
ATOM 3854 O O . ASP B 1 29 ? 31.906 11.32 13.523 1 94.25 29 ASP B O 1
ATOM 3858 N N . LEU B 1 30 ? 31.391 13.438 13.125 1 95.69 30 LEU B N 1
ATOM 3859 C CA . LEU B 1 30 ? 29.969 13.156 12.984 1 95.69 30 LEU B CA 1
ATOM 3860 C C . LEU B 1 30 ? 29.719 12.141 11.875 1 95.69 30 LEU B C 1
ATOM 3862 O O . LEU B 1 30 ? 29 11.164 12.062 1 95.69 30 LEU B O 1
ATOM 3866 N N . ALA B 1 31 ? 30.359 12.352 10.781 1 96.69 31 ALA B N 1
ATOM 3867 C CA . ALA B 1 31 ? 30.156 11.477 9.633 1 96.69 31 ALA B CA 1
ATOM 3868 C C . ALA B 1 31 ? 30.531 10.039 9.953 1 96.69 31 ALA B C 1
ATOM 3870 O O . ALA B 1 31 ? 29.797 9.102 9.625 1 96.69 31 ALA B O 1
ATOM 3871 N N . ARG B 1 32 ? 31.641 9.883 10.586 1 96.69 32 ARG B N 1
ATOM 3872 C CA . ARG B 1 32 ? 32.094 8.555 10.961 1 96.69 32 ARG B CA 1
ATOM 3873 C C . ARG B 1 32 ? 31.156 7.914 11.977 1 96.69 32 ARG B C 1
ATOM 3875 O O . ARG B 1 32 ? 30.875 6.719 11.898 1 96.69 32 ARG B O 1
ATOM 3882 N N . ALA B 1 33 ? 30.703 8.695 12.922 1 96.81 33 ALA B N 1
ATOM 3883 C CA . ALA B 1 33 ? 29.812 8.18 13.953 1 96.81 33 ALA B CA 1
ATOM 3884 C C . ALA B 1 33 ? 28.484 7.703 13.344 1 96.81 33 ALA B C 1
ATOM 3886 O O . ALA B 1 33 ? 28 6.629 13.695 1 96.81 33 ALA B O 1
ATOM 3887 N N . ILE B 1 34 ? 27.938 8.461 12.391 1 97.81 34 ILE B N 1
ATOM 3888 C CA . ILE B 1 34 ? 26.688 8.086 11.742 1 97.81 34 ILE B CA 1
ATOM 3889 C C . ILE B 1 34 ? 26.906 6.84 10.883 1 97.81 34 ILE B C 1
ATOM 3891 O O . ILE B 1 34 ? 26.094 5.906 10.914 1 97.81 34 ILE B O 1
ATOM 3895 N N . ALA B 1 35 ? 28.016 6.844 10.211 1 96.69 35 ALA B N 1
ATOM 3896 C CA . ALA B 1 35 ? 28.328 5.699 9.359 1 96.69 35 ALA B CA 1
ATOM 3897 C C . ALA B 1 35 ? 28.422 4.414 10.172 1 96.69 35 ALA B C 1
ATOM 3899 O O . ALA B 1 35 ? 27.969 3.357 9.734 1 96.69 35 ALA B O 1
ATOM 3900 N N . GLN B 1 36 ? 29 4.516 11.289 1 95.62 36 GLN B N 1
ATOM 3901 C CA . GLN B 1 36 ? 29.125 3.352 12.164 1 95.62 36 GLN B CA 1
ATOM 3902 C C . GLN B 1 36 ? 27.766 2.848 12.609 1 95.62 36 GLN B C 1
ATOM 3904 O O . GLN B 1 36 ? 27.531 1.639 12.703 1 95.62 36 GLN B O 1
ATOM 3909 N N . GLU B 1 37 ? 26.891 3.777 12.883 1 94.5 37 GLU B N 1
ATOM 3910 C CA . GLU B 1 37 ? 25.531 3.395 13.297 1 94.5 37 GLU B CA 1
ATOM 3911 C C . GLU B 1 37 ? 24.812 2.639 12.18 1 94.5 37 GLU B C 1
ATOM 3913 O O . GLU B 1 37 ? 24.219 1.586 12.422 1 94.5 37 GLU B O 1
ATOM 3918 N N . ILE B 1 38 ? 24.922 3.102 10.898 1 94.31 38 ILE B N 1
ATOM 3919 C CA . ILE B 1 38 ? 24.062 2.531 9.859 1 94.31 38 ILE B CA 1
ATOM 3920 C C . ILE B 1 38 ? 24.734 1.312 9.25 1 94.31 38 ILE B C 1
ATOM 3922 O O . ILE B 1 38 ? 24.125 0.562 8.492 1 94.31 38 ILE B O 1
ATOM 3926 N N . GLN B 1 39 ? 26 1.088 9.633 1 92.94 39 GLN B N 1
ATOM 3927 C CA . GLN B 1 39 ? 26.719 -0.081 9.148 1 92.94 39 GLN B CA 1
ATOM 3928 C C . GLN B 1 39 ? 26.594 -1.251 10.117 1 92.94 39 GLN B C 1
ATOM 3930 O O . GLN B 1 39 ? 27.109 -2.34 9.859 1 92.94 39 GLN B O 1
ATOM 3935 N N . ASN B 1 40 ? 25.922 -0.973 11.195 1 92.38 40 ASN B N 1
ATOM 3936 C CA . ASN B 1 40 ? 25.609 -2.096 12.078 1 92.38 40 ASN B CA 1
ATOM 3937 C C . ASN B 1 40 ? 24.984 -3.254 11.305 1 92.38 40 ASN B C 1
ATOM 3939 O O . ASN B 1 40 ? 24.078 -3.045 10.5 1 92.38 40 ASN B O 1
ATOM 3943 N N . PRO B 1 41 ? 25.406 -4.496 11.586 1 90.38 41 PRO B N 1
ATOM 3944 C CA . PRO B 1 41 ? 24.922 -5.66 10.844 1 90.38 41 PRO B CA 1
ATOM 3945 C C . PRO B 1 41 ? 23.406 -5.82 10.945 1 90.38 41 PRO B C 1
ATOM 3947 O O . PRO B 1 41 ? 22.781 -6.375 10.039 1 90.38 41 PRO B O 1
ATOM 3950 N N . GLN B 1 42 ? 22.859 -5.324 11.938 1 88.56 42 GLN B N 1
ATOM 3951 C CA . GLN B 1 42 ? 21.406 -5.434 12.117 1 88.56 42 GLN B CA 1
ATOM 3952 C C . GLN B 1 42 ? 20.672 -4.695 11.008 1 88.56 42 GLN B C 1
ATOM 3954 O O . GLN B 1 42 ? 19.531 -5.031 10.688 1 88.56 42 GLN B O 1
ATOM 3959 N N . TRP B 1 43 ? 21.453 -3.746 10.359 1 90.81 43 TRP B N 1
ATOM 3960 C CA . TRP B 1 43 ? 20.812 -2.908 9.344 1 90.81 43 TRP B CA 1
ATOM 3961 C C . TRP B 1 43 ? 21.219 -3.357 7.941 1 90.81 43 TRP B C 1
ATOM 3963 O O . TRP B 1 43 ? 20.906 -2.682 6.957 1 90.81 43 TRP B O 1
ATOM 3973 N N . GLN B 1 44 ? 21.828 -4.465 7.828 1 89.25 44 GLN B N 1
ATOM 3974 C CA . GLN B 1 44 ? 22.484 -4.859 6.582 1 89.25 44 GLN B CA 1
ATOM 3975 C C . GLN B 1 44 ? 21.469 -4.953 5.441 1 89.25 44 GLN B C 1
ATOM 3977 O O . GLN B 1 44 ? 21.781 -4.66 4.289 1 89.25 44 GLN B O 1
ATOM 3982 N N . ARG B 1 45 ? 20.266 -5.246 5.695 1 92.44 45 ARG B N 1
ATOM 3983 C CA . ARG B 1 45 ? 19.266 -5.484 4.652 1 92.44 45 ARG B CA 1
ATOM 3984 C C . ARG B 1 45 ? 18.469 -4.223 4.367 1 92.44 45 ARG B C 1
ATOM 3986 O O . ARG B 1 45 ? 17.688 -4.176 3.406 1 92.44 45 ARG B O 1
ATOM 3993 N N . GLY B 1 46 ? 18.641 -3.225 5.191 1 93.25 46 GLY B N 1
ATOM 3994 C CA . GLY B 1 46 ? 17.812 -2.029 5.082 1 93.25 46 GLY B CA 1
ATOM 3995 C C . GLY B 1 46 ? 18.422 -0.966 4.188 1 93.25 46 GLY B C 1
ATOM 3996 O O . GLY B 1 46 ? 19.578 -1.099 3.752 1 93.25 46 GLY B O 1
ATOM 3997 N N . GLN B 1 47 ? 17.656 0.01 3.803 1 94.56 47 GLN B N 1
ATOM 3998 C CA . GLN B 1 47 ? 18.078 1.185 3.045 1 94.56 47 GLN B CA 1
ATOM 3999 C C . GLN B 1 47 ? 17.969 2.451 3.889 1 94.56 47 GLN B C 1
ATOM 4001 O O . GLN B 1 47 ? 16.875 2.803 4.344 1 94.56 47 GLN B O 1
ATOM 4006 N N . TRP B 1 48 ? 19.078 3.094 4.047 1 96.81 48 TRP B N 1
ATOM 4007 C CA . TRP B 1 48 ? 19.109 4.324 4.832 1 96.81 48 TRP B CA 1
ATOM 4008 C C . TRP B 1 48 ? 19.25 5.543 3.926 1 96.81 48 TRP B C 1
ATOM 4010 O O . TRP B 1 48 ? 20 5.516 2.947 1 96.81 48 TRP B O 1
ATOM 4020 N N . GLY B 1 49 ? 18.484 6.52 4.109 1 97.62 49 GLY B N 1
ATOM 4021 C CA . GLY B 1 49 ? 18.656 7.867 3.588 1 97.62 49 GLY B CA 1
ATOM 4022 C C . GLY B 1 49 ? 18.828 8.906 4.672 1 97.62 49 GLY B C 1
ATOM 4023 O O . GLY B 1 49 ? 17.984 9.047 5.551 1 97.62 49 GLY B O 1
ATOM 4024 N N . ILE B 1 50 ? 20.016 9.602 4.66 1 98.75 50 ILE B N 1
ATOM 4025 C CA . ILE B 1 50 ? 20.297 10.562 5.719 1 98.75 50 ILE B CA 1
ATOM 4026 C C . ILE B 1 50 ? 20.953 11.805 5.121 1 98.75 50 ILE B C 1
ATOM 4028 O O . ILE B 1 50 ? 21.922 11.703 4.367 1 98.75 50 ILE B O 1
ATOM 4032 N N . VAL B 1 51 ? 20.422 12.922 5.395 1 98.75 51 VAL B N 1
ATOM 4033 C CA . VAL B 1 51 ? 21.047 14.211 5.094 1 98.75 51 VAL B CA 1
ATOM 4034 C C . VAL B 1 51 ? 21.078 15.078 6.352 1 98.75 51 VAL B C 1
ATOM 4036 O O . VAL B 1 51 ? 20.047 15.219 7.035 1 98.75 51 VAL B O 1
ATOM 4039 N N . VAL B 1 52 ? 22.219 15.562 6.758 1 98.81 52 VAL B N 1
ATOM 4040 C CA . VAL B 1 52 ? 22.406 16.516 7.848 1 98.81 52 VAL B CA 1
ATOM 4041 C C . VAL B 1 52 ? 23.156 17.75 7.328 1 98.81 52 VAL B C 1
ATOM 4043 O O . VAL B 1 52 ? 24.234 17.625 6.738 1 98.81 52 VAL B O 1
ATOM 4046 N N . GLU B 1 53 ? 22.594 18.859 7.527 1 98.38 53 GLU B N 1
ATOM 4047 C CA . GLU B 1 53 ? 23.203 20.109 7.098 1 98.38 53 GLU B CA 1
ATOM 4048 C C . GLU B 1 53 ? 23.172 21.156 8.211 1 98.38 53 GLU B C 1
ATOM 4050 O O . GLU B 1 53 ? 22.328 21.078 9.109 1 98.38 53 GLU B O 1
ATOM 4055 N N . ASP B 1 54 ? 24.141 22.062 8.102 1 97.44 54 ASP B N 1
ATOM 4056 C CA . ASP B 1 54 ? 24.047 23.266 8.906 1 97.44 54 ASP B CA 1
ATOM 4057 C C . ASP B 1 54 ? 22.828 24.109 8.492 1 97.44 54 ASP B C 1
ATOM 4059 O O . ASP B 1 54 ? 22.625 24.375 7.309 1 97.44 54 ASP B O 1
ATOM 4063 N N . LEU B 1 55 ? 22.047 24.469 9.484 1 97.69 55 LEU B N 1
ATOM 4064 C CA . LEU B 1 55 ? 20.766 25.109 9.18 1 97.69 55 LEU B CA 1
ATOM 4065 C C . LEU B 1 55 ? 20.984 26.453 8.484 1 97.69 55 LEU B C 1
ATOM 4067 O O . LEU B 1 55 ? 20.234 26.828 7.578 1 97.69 55 LEU B O 1
ATOM 4071 N N . ARG B 1 56 ? 21.969 27.203 8.859 1 94.19 56 ARG B N 1
ATOM 4072 C CA . ARG B 1 56 ? 22.172 28.562 8.383 1 94.19 56 ARG B CA 1
ATOM 4073 C C . ARG B 1 56 ? 23 28.578 7.098 1 94.19 56 ARG B C 1
ATOM 4075 O O . ARG B 1 56 ? 22.578 29.156 6.094 1 94.19 56 ARG B O 1
ATOM 4082 N N . SER B 1 57 ? 24.125 27.828 7.062 1 94.81 57 SER B N 1
ATOM 4083 C CA . SER B 1 57 ? 25.062 27.922 5.938 1 94.81 57 SER B CA 1
ATOM 4084 C C . SER B 1 57 ? 24.672 26.938 4.836 1 94.81 57 SER B C 1
ATOM 4086 O O . SER B 1 57 ? 25.094 27.094 3.686 1 94.81 57 SER B O 1
ATOM 4088 N N . GLY B 1 58 ? 24.031 25.875 5.195 1 95.88 58 GLY B N 1
ATOM 4089 C CA . GLY B 1 58 ? 23.719 24.828 4.223 1 95.88 58 GLY B CA 1
ATOM 4090 C C . GLY B 1 58 ? 24.859 23.844 4.023 1 95.88 58 GLY B C 1
ATOM 4091 O O . GLY B 1 58 ? 24.766 22.953 3.184 1 95.88 58 GLY B O 1
ATOM 4092 N N . GLU B 1 59 ? 25.891 24.031 4.82 1 96.31 59 GLU B N 1
ATOM 4093 C CA . GLU B 1 59 ? 27 23.078 4.742 1 96.31 59 GLU B CA 1
ATOM 4094 C C . GLU B 1 59 ? 26.547 21.656 5.02 1 96.31 59 GLU B C 1
ATOM 4096 O O . GLU B 1 59 ? 25.844 21.406 6.008 1 96.31 59 GLU B O 1
ATOM 4101 N N . VAL B 1 60 ? 26.938 20.734 4.148 1 97.69 60 VAL B N 1
ATOM 4102 C CA . VAL B 1 60 ? 26.562 19.328 4.309 1 97.69 60 VAL B CA 1
ATOM 4103 C C . VAL B 1 60 ? 27.5 18.656 5.297 1 97.69 60 VAL B C 1
ATOM 4105 O O . VAL B 1 60 ? 28.719 18.578 5.07 1 97.69 60 VAL B O 1
ATOM 4108 N N . LEU B 1 61 ? 26.984 18.172 6.379 1 97.19 61 LEU B N 1
ATOM 4109 C CA . LEU B 1 61 ? 27.781 17.453 7.367 1 97.19 61 LEU B CA 1
ATOM 4110 C C . LEU B 1 61 ? 27.75 15.953 7.094 1 97.19 61 LEU B C 1
ATOM 4112 O O . LEU B 1 61 ? 28.719 15.25 7.418 1 97.19 61 LEU B O 1
ATOM 4116 N N . TYR B 1 62 ? 26.656 15.445 6.574 1 98.31 62 TYR B N 1
ATOM 4117 C CA . TYR B 1 62 ? 26.531 14.031 6.238 1 98.31 62 TYR B CA 1
ATOM 4118 C C . TYR B 1 62 ? 25.484 13.828 5.141 1 98.31 62 TYR B C 1
ATOM 4120 O O . TYR B 1 62 ? 24.438 14.477 5.148 1 98.31 62 TYR B O 1
ATOM 4128 N N . ASN B 1 63 ? 25.828 13.094 4.164 1 98.31 63 ASN B N 1
ATOM 4129 C CA . ASN B 1 63 ? 24.906 12.734 3.086 1 98.31 63 ASN B CA 1
ATOM 4130 C C . ASN B 1 63 ? 25.062 11.266 2.688 1 98.31 63 ASN B C 1
ATOM 4132 O O . ASN B 1 63 ? 26.109 10.867 2.182 1 98.31 63 ASN B O 1
ATOM 4136 N N . HIS B 1 64 ? 24.109 10.508 3.018 1 97.94 64 HIS B N 1
ATOM 4137 C CA . HIS B 1 64 ? 24.016 9.117 2.59 1 97.94 64 HIS B CA 1
ATOM 4138 C C . HIS B 1 64 ? 22.719 8.875 1.816 1 97.94 64 HIS B C 1
ATOM 4140 O O . HIS B 1 64 ? 21.641 8.852 2.402 1 97.94 64 HIS B O 1
ATOM 4146 N N . GLN B 1 65 ? 22.828 8.727 0.491 1 95.94 65 GLN B N 1
ATOM 4147 C CA . GLN B 1 65 ? 21.703 8.453 -0.4 1 95.94 65 GLN B CA 1
ATOM 4148 C C . GLN B 1 65 ? 20.656 9.562 -0.312 1 95.94 65 GLN B C 1
ATOM 4150 O O . GLN B 1 65 ? 19.453 9.281 -0.336 1 95.94 65 GLN B O 1
ATOM 4155 N N . GLY B 1 66 ? 21.109 10.773 -0.209 1 96.69 66 GLY B N 1
ATOM 4156 C CA . GLY B 1 66 ? 20.203 11.898 0.008 1 96.69 66 GLY B CA 1
ATOM 4157 C C . GLY B 1 66 ? 19.328 12.195 -1.188 1 96.69 66 GLY B C 1
ATOM 4158 O O . GLY B 1 66 ? 18.25 12.781 -1.042 1 96.69 66 GLY B O 1
ATOM 4159 N N . GLU B 1 67 ? 19.75 11.766 -2.367 1 95 67 GLU B N 1
ATOM 4160 C CA . GLU B 1 67 ? 19.016 12.086 -3.586 1 95 67 GLU B CA 1
ATOM 4161 C C . GLU B 1 67 ? 18.141 10.922 -4.027 1 95 67 GLU B C 1
ATOM 4163 O O . GLU B 1 67 ? 17.422 11.031 -5.023 1 95 67 GLU B O 1
ATOM 4168 N N . LYS B 1 68 ? 18.172 9.82 -3.309 1 94.94 68 LYS B N 1
ATOM 4169 C CA . LYS B 1 68 ? 17.344 8.664 -3.627 1 94.94 68 LYS B CA 1
ATOM 4170 C C . LYS B 1 68 ? 15.938 8.82 -3.051 1 94.94 68 LYS B C 1
ATOM 4172 O O . LYS B 1 68 ? 15.758 9.445 -2.006 1 94.94 68 LYS B O 1
ATOM 4177 N N . LEU B 1 69 ? 14.969 8.273 -3.75 1 95.56 69 LEU B N 1
ATOM 4178 C CA . LEU B 1 69 ? 13.586 8.297 -3.279 1 95.56 69 LEU B CA 1
ATOM 4179 C C . LEU B 1 69 ? 13.352 7.211 -2.23 1 95.56 69 LEU B C 1
ATOM 4181 O O . LEU B 1 69 ? 13.789 6.074 -2.398 1 95.56 69 LEU B O 1
ATOM 4185 N N . PHE B 1 70 ? 12.664 7.605 -1.131 1 96.38 70 PHE B N 1
ATOM 4186 C CA . PHE B 1 70 ? 12.32 6.711 -0.031 1 96.38 70 PHE B CA 1
ATOM 4187 C C . PHE B 1 70 ? 10.844 6.824 0.322 1 96.38 70 PHE B C 1
ATOM 4189 O O . PHE B 1 70 ? 10.219 7.855 0.061 1 96.38 70 PHE B O 1
ATOM 4196 N N . LEU B 1 71 ? 10.281 5.707 0.826 1 96.06 71 LEU B N 1
ATOM 4197 C CA . LEU B 1 71 ? 9.062 5.832 1.623 1 96.06 71 LEU B CA 1
ATOM 4198 C C . LEU B 1 71 ? 9.336 6.613 2.904 1 96.06 71 LEU B C 1
ATOM 4200 O O . LEU B 1 71 ? 10.242 6.27 3.668 1 96.06 71 LEU B O 1
ATOM 4204 N N . VAL B 1 72 ? 8.555 7.656 3.152 1 97.75 72 VAL B N 1
ATOM 4205 C CA . VAL B 1 72 ? 8.883 8.508 4.293 1 97.75 72 VAL B CA 1
ATOM 4206 C C . VAL B 1 72 ? 7.691 8.57 5.25 1 97.75 72 VAL B C 1
ATOM 4208 O O . VAL B 1 72 ? 7.727 9.305 6.238 1 97.75 72 VAL B O 1
ATOM 4211 N N . ALA B 1 73 ? 6.652 7.828 4.941 1 97.19 73 ALA B N 1
ATOM 4212 C CA . ALA B 1 73 ? 5.457 7.77 5.777 1 97.19 73 ALA B CA 1
ATOM 4213 C C . ALA B 1 73 ? 4.93 9.164 6.082 1 97.19 73 ALA B C 1
ATOM 4215 O O . ALA B 1 73 ? 4.734 9.977 5.172 1 97.19 73 ALA B O 1
ATOM 4216 N N . SER B 1 74 ? 4.66 9.484 7.332 1 98.12 74 SER B N 1
ATOM 4217 C CA . SER B 1 74 ? 3.969 10.695 7.742 1 98.12 74 SER B CA 1
ATOM 4218 C C . SER B 1 74 ? 4.859 11.922 7.574 1 98.12 74 SER B C 1
ATOM 4220 O O . SER B 1 74 ? 4.41 13.055 7.781 1 98.12 74 SER B O 1
ATOM 4222 N N . ASN B 1 75 ? 6.086 11.797 7.18 1 98.81 75 ASN B N 1
ATOM 4223 C CA . ASN B 1 75 ? 6.852 12.984 6.828 1 98.81 75 ASN B CA 1
ATOM 4224 C C . ASN B 1 75 ? 6.234 13.719 5.641 1 98.81 75 ASN B C 1
ATOM 4226 O O . ASN B 1 75 ? 6.535 14.891 5.402 1 98.81 75 ASN B O 1
ATOM 4230 N N . VAL B 1 76 ? 5.391 13.047 4.945 1 98.69 76 VAL B N 1
ATOM 4231 C CA . VAL B 1 76 ? 4.641 13.664 3.854 1 98.69 76 VAL B CA 1
ATOM 4232 C C . VAL B 1 76 ? 3.85 14.859 4.379 1 98.69 76 VAL B C 1
ATOM 4234 O O . VAL B 1 76 ? 3.688 15.859 3.68 1 98.69 76 VAL B O 1
ATOM 4237 N N . LYS B 1 77 ? 3.443 14.789 5.625 1 98.75 77 LYS B N 1
ATOM 4238 C CA . LYS B 1 77 ? 2.633 15.852 6.215 1 98.75 77 LYS B CA 1
ATOM 4239 C C . LYS B 1 77 ? 3.381 17.188 6.223 1 98.75 77 LYS B C 1
ATOM 4241 O O . LYS B 1 77 ? 2.764 18.25 6.203 1 98.75 77 LYS B O 1
ATOM 4246 N N . LEU B 1 78 ? 4.699 17.141 6.234 1 98.88 78 LEU B N 1
ATOM 4247 C CA . LEU B 1 78 ? 5.496 18.359 6.148 1 98.88 78 LEU B CA 1
ATOM 4248 C C . LEU B 1 78 ? 5.211 19.109 4.848 1 98.88 78 LEU B C 1
ATOM 4250 O O . LEU B 1 78 ? 5.059 20.328 4.852 1 98.88 78 LEU B O 1
ATOM 4254 N N . THR B 1 79 ? 5.082 18.375 3.764 1 98.81 79 THR B N 1
ATOM 4255 C CA . THR B 1 79 ? 4.844 18.984 2.459 1 98.81 79 THR B CA 1
ATOM 4256 C C . THR B 1 79 ? 3.438 19.562 2.383 1 98.81 79 THR B C 1
ATOM 4258 O O . THR B 1 79 ? 3.242 20.656 1.841 1 98.81 79 THR B O 1
ATOM 4261 N N . THR B 1 80 ? 2.49 18.875 2.93 1 98.81 80 THR B N 1
ATOM 4262 C CA . THR B 1 80 ? 1.1 19.312 2.922 1 98.81 80 THR B CA 1
ATOM 4263 C C . THR B 1 80 ? 0.941 20.625 3.695 1 98.81 80 THR B C 1
ATOM 4265 O O . THR B 1 80 ? 0.365 21.578 3.186 1 98.81 80 THR B O 1
ATOM 4268 N N . VAL B 1 81 ? 1.501 20.656 4.879 1 98.88 81 VAL B N 1
ATOM 4269 C CA . VAL B 1 81 ? 1.368 21.812 5.75 1 98.88 81 VAL B CA 1
ATOM 4270 C C . VAL B 1 81 ? 2.127 23 5.152 1 98.88 81 VAL B C 1
ATOM 4272 O O . VAL B 1 81 ? 1.611 24.125 5.117 1 98.88 81 VAL B O 1
ATOM 4275 N N . ALA B 1 82 ? 3.336 22.781 4.648 1 98.81 82 ALA B N 1
ATOM 4276 C CA . ALA B 1 82 ? 4.129 23.844 4.059 1 98.81 82 ALA B CA 1
ATOM 4277 C C . ALA B 1 82 ? 3.396 24.484 2.877 1 98.81 82 ALA B C 1
ATOM 4279 O O . ALA B 1 82 ? 3.307 25.719 2.783 1 98.81 82 ALA B O 1
ATOM 4280 N N . ALA B 1 83 ? 2.863 23.656 2.016 1 98.75 83 ALA B N 1
ATOM 4281 C CA . ALA B 1 83 ? 2.146 24.156 0.847 1 98.75 83 ALA B CA 1
ATOM 4282 C C . ALA B 1 83 ? 0.903 24.953 1.261 1 98.75 83 ALA B C 1
ATOM 4284 O O . ALA B 1 83 ? 0.601 26 0.684 1 98.75 83 ALA B O 1
ATOM 4285 N N . ALA B 1 84 ? 0.191 24.453 2.242 1 98.81 84 ALA B N 1
ATOM 4286 C CA . ALA B 1 84 ? -1.022 25.125 2.709 1 98.81 84 ALA B CA 1
ATOM 4287 C C . ALA B 1 84 ? -0.701 26.484 3.322 1 98.81 84 ALA B C 1
ATOM 4289 O O . ALA B 1 84 ? -1.401 27.469 3.07 1 98.81 84 ALA B O 1
ATOM 4290 N N . LEU B 1 85 ? 0.345 26.531 4.137 1 98.81 85 LEU B N 1
ATOM 4291 C CA . LEU B 1 85 ? 0.761 27.797 4.734 1 98.81 85 LEU B CA 1
ATOM 4292 C C . LEU B 1 85 ? 1.163 28.797 3.66 1 98.81 85 LEU B C 1
ATOM 4294 O O . LEU B 1 85 ? 0.871 29.984 3.779 1 98.81 85 LEU B O 1
ATOM 4298 N N . ASP B 1 86 ? 1.82 28.281 2.691 1 98.38 86 ASP B N 1
ATOM 4299 C CA . ASP B 1 86 ? 2.223 29.156 1.601 1 98.38 86 ASP B CA 1
ATOM 4300 C C . ASP B 1 86 ? 1.006 29.703 0.854 1 98.38 86 ASP B C 1
ATOM 4302 O O . ASP B 1 86 ? 0.955 30.891 0.515 1 98.38 86 ASP B O 1
ATOM 4306 N N . TYR B 1 87 ? 0.049 28.891 0.621 1 98.44 87 TYR B N 1
ATOM 4307 C CA . TYR B 1 87 ? -1.11 29.25 -0.189 1 98.44 87 TYR B CA 1
ATOM 4308 C C . TYR B 1 87 ? -2.039 30.188 0.573 1 98.44 87 TYR B C 1
ATOM 4310 O O . TYR B 1 87 ? -2.451 31.219 0.048 1 98.44 87 TYR B O 1
ATOM 4318 N N . TRP B 1 88 ? -2.375 29.906 1.858 1 98.56 88 TRP B N 1
ATOM 4319 C CA . TRP B 1 88 ? -3.447 30.609 2.564 1 98.56 88 TRP B CA 1
ATOM 4320 C C . TRP B 1 88 ? -2.883 31.547 3.623 1 98.56 88 TRP B C 1
ATOM 4322 O O . TRP B 1 88 ? -3.545 32.5 4.027 1 98.56 88 TRP B O 1
ATOM 4332 N N . GLY B 1 89 ? -1.683 31.25 4.09 1 98.38 89 GLY B N 1
ATOM 4333 C CA . GLY B 1 89 ? -1.163 31.953 5.25 1 98.38 89 GLY B CA 1
ATOM 4334 C C . GLY B 1 89 ? -1.681 31.406 6.566 1 98.38 89 GLY B C 1
ATOM 4335 O O . GLY B 1 89 ? -2.668 30.672 6.594 1 98.38 89 GLY B O 1
ATOM 4336 N N . ALA B 1 90 ? -1.105 31.844 7.66 1 98.56 90 ALA B N 1
ATOM 4337 C CA . ALA B 1 90 ? -1.325 31.266 8.984 1 98.56 90 ALA B CA 1
ATOM 4338 C C . ALA B 1 90 ? -2.676 31.703 9.555 1 98.56 90 ALA B C 1
ATOM 4340 O O . ALA B 1 90 ? -3.234 31.031 10.422 1 98.56 90 ALA B O 1
ATOM 4341 N N . SER B 1 91 ? -3.242 32.75 9.07 1 98.56 91 SER B N 1
ATOM 4342 C CA . SER B 1 91 ? -4.449 33.344 9.664 1 98.56 91 SER B CA 1
ATOM 4343 C C . SER B 1 91 ? -5.703 32.812 8.953 1 98.56 91 SER B C 1
ATOM 4345 O O . SER B 1 91 ? -6.82 33.094 9.391 1 98.56 91 SER B O 1
ATOM 4347 N N . HIS B 1 92 ? -5.516 32.062 7.891 1 98.62 92 HIS B N 1
ATOM 4348 C CA . HIS B 1 92 ? -6.66 31.562 7.129 1 98.62 92 HIS B CA 1
ATOM 4349 C C . HIS B 1 92 ? -7.594 30.75 8.008 1 98.62 92 HIS B C 1
ATOM 4351 O O . HIS B 1 92 ? -7.141 30.016 8.891 1 98.62 92 HIS B O 1
ATOM 4357 N N . ARG B 1 93 ? -8.852 30.906 7.758 1 98.75 93 ARG B N 1
ATOM 4358 C CA . ARG B 1 93 ? -9.891 30.125 8.422 1 98.75 93 ARG B CA 1
ATOM 4359 C C . ARG B 1 93 ? -10.859 29.516 7.406 1 98.75 93 ARG B C 1
ATOM 4361 O O . ARG B 1 93 ? -11.188 30.156 6.402 1 98.75 93 ARG B O 1
ATOM 4368 N N . PHE B 1 94 ? -11.25 28.297 7.629 1 98.62 94 PHE B N 1
ATOM 4369 C CA . PHE B 1 94 ? -12.32 27.672 6.859 1 98.62 94 PHE B CA 1
ATOM 4370 C C . PHE B 1 94 ? -13.68 28.062 7.418 1 98.62 94 PHE B C 1
ATOM 4372 O O . PHE B 1 94 ? -13.859 28.141 8.633 1 98.62 94 PHE B O 1
ATOM 4379 N N . VAL B 1 95 ? -14.617 28.266 6.551 1 98.31 95 VAL B N 1
ATOM 4380 C CA . VAL B 1 95 ? -15.898 28.781 7.008 1 98.31 95 VAL B CA 1
ATOM 4381 C C . VAL B 1 95 ? -17.016 27.812 6.652 1 98.31 95 VAL B C 1
ATOM 4383 O O . VAL B 1 95 ? -17.172 27.422 5.488 1 98.31 95 VAL B O 1
ATOM 4386 N N . THR B 1 96 ? -17.766 27.375 7.621 1 98.44 96 THR B N 1
ATOM 4387 C CA . THR B 1 96 ? -19 26.625 7.461 1 98.44 96 THR B CA 1
ATOM 4388 C C . THR B 1 96 ? -20.203 27.547 7.523 1 98.44 96 THR B C 1
ATOM 4390 O O . THR B 1 96 ? -20.266 28.453 8.367 1 98.44 96 THR B O 1
ATOM 4393 N N . THR B 1 97 ? -21.203 27.344 6.641 1 98.31 97 THR B N 1
ATOM 4394 C CA . THR B 1 97 ? -22.297 28.312 6.57 1 98.31 97 THR B CA 1
ATOM 4395 C C . THR B 1 97 ? -23.656 27.594 6.613 1 98.31 97 THR B C 1
ATOM 4397 O O . THR B 1 97 ? -23.75 26.438 6.234 1 98.31 97 THR B O 1
ATOM 4400 N N . LEU B 1 98 ? -24.609 28.234 7.125 1 97.88 98 LEU B N 1
ATOM 4401 C CA . LEU B 1 98 ? -26.031 28 6.914 1 97.88 98 LEU B CA 1
ATOM 4402 C C . LEU B 1 98 ? -26.641 29.094 6.047 1 97.88 98 LEU B C 1
ATOM 4404 O O . LEU B 1 98 ? -26.531 30.281 6.375 1 97.88 98 LEU B O 1
ATOM 4408 N N . SER B 1 99 ? -27.188 28.656 4.953 1 97.62 99 SER B N 1
ATOM 4409 C CA . SER B 1 99 ? -27.688 29.641 4 1 97.62 99 SER B CA 1
ATOM 4410 C C . SER B 1 99 ? -29.078 29.266 3.492 1 97.62 99 SER B C 1
ATOM 4412 O O . SER B 1 99 ? -29.547 28.141 3.711 1 97.62 99 SER B O 1
ATOM 4414 N N . ALA B 1 100 ? -29.719 30.219 2.889 1 96 100 ALA B N 1
ATOM 4415 C CA . ALA B 1 100 ? -31.062 30.047 2.33 1 96 100 ALA B CA 1
ATOM 4416 C C . ALA B 1 100 ? -31.203 30.797 1.005 1 96 100 ALA B C 1
ATOM 4418 O O . ALA B 1 100 ? -30.25 31.391 0.524 1 96 100 ALA B O 1
ATOM 4419 N N . ARG B 1 101 ? -32.344 30.375 0.317 1 89.75 101 ARG B N 1
ATOM 4420 C CA . ARG B 1 101 ? -32.75 31.188 -0.826 1 89.75 101 ARG B CA 1
ATOM 4421 C C . ARG B 1 101 ? -33.844 32.188 -0.431 1 89.75 101 ARG B C 1
ATOM 4423 O O . ARG B 1 101 ? -34.969 31.812 -0.197 1 89.75 101 ARG B O 1
ATOM 4430 N N . SER B 1 102 ? -33.594 33.406 -0.278 1 79.31 102 SER B N 1
ATOM 4431 C CA . SER B 1 102 ? -34.562 34.406 0.13 1 79.31 102 SER B CA 1
ATOM 4432 C C . SER B 1 102 ? -35.594 34.656 -0.961 1 79.31 102 SER B C 1
ATOM 4434 O O . SER B 1 102 ? -35.281 34.688 -2.146 1 79.31 102 SER B O 1
ATOM 4436 N N . PRO B 1 103 ? -36.875 34.75 -0.672 1 81.25 103 PRO B N 1
ATOM 4437 C CA . PRO B 1 103 ? -37.375 34.875 0.692 1 81.25 103 PRO B CA 1
ATOM 4438 C C . PRO B 1 103 ? -37.719 33.5 1.312 1 81.25 103 PRO B C 1
ATOM 4440 O O . PRO B 1 103 ? -38.094 33.438 2.482 1 81.25 103 PRO B O 1
ATOM 4443 N N . ASP B 1 104 ? -37.438 32.5 0.495 1 80.25 104 ASP B N 1
ATOM 4444 C CA . ASP B 1 104 ? -37.781 31.172 0.971 1 80.25 104 ASP B CA 1
ATOM 4445 C C . ASP B 1 104 ? -36.781 30.719 2.047 1 80.25 104 ASP B C 1
ATOM 4447 O O . ASP B 1 104 ? -35.594 30.578 1.783 1 80.25 104 ASP B O 1
ATOM 4451 N N . ARG B 1 105 ? -37.406 30.578 3.225 1 85.12 105 ARG B N 1
ATOM 4452 C CA . ARG B 1 105 ? -36.562 30.078 4.312 1 85.12 105 ARG B CA 1
ATOM 4453 C C . ARG B 1 105 ? -36.969 28.672 4.723 1 85.12 105 ARG B C 1
ATOM 4455 O O . ARG B 1 105 ? -36.625 28.203 5.816 1 85.12 105 ARG B O 1
ATOM 4462 N N . THR B 1 106 ? -37.656 28.094 3.855 1 89.56 106 THR B N 1
ATOM 4463 C CA . THR B 1 106 ? -38.094 26.734 4.16 1 89.56 106 THR B CA 1
ATOM 4464 C C . THR B 1 106 ? -37 25.734 3.842 1 89.56 106 THR B C 1
ATOM 4466 O O . THR B 1 106 ? -36.969 24.641 4.41 1 89.56 106 THR B O 1
ATOM 4469 N N . THR B 1 107 ? -36.125 26.094 2.848 1 95.44 107 THR B N 1
ATOM 4470 C CA . THR B 1 107 ? -34.969 25.281 2.506 1 95.44 107 THR B CA 1
ATOM 4471 C C . THR B 1 107 ? -33.688 26 2.904 1 95.44 107 THR B C 1
ATOM 4473 O O . THR B 1 107 ? -33.438 27.141 2.518 1 95.44 107 THR B O 1
ATOM 4476 N N . LEU B 1 108 ? -32.938 25.328 3.729 1 97.25 108 LEU B N 1
ATOM 4477 C CA . LEU B 1 108 ? -31.609 25.828 4.098 1 97.25 108 LEU B CA 1
ATOM 4478 C C . LEU B 1 108 ? -30.516 24.859 3.666 1 97.25 108 LEU B C 1
ATOM 4480 O O . LEU B 1 108 ? -30.781 23.703 3.357 1 97.25 108 LEU B O 1
ATOM 4484 N N . ARG B 1 109 ? -29.312 25.359 3.561 1 97.62 109 ARG B N 1
ATOM 4485 C CA . ARG B 1 109 ? -28.141 24.531 3.256 1 97.62 109 ARG B CA 1
ATOM 4486 C C . ARG B 1 109 ? -27.047 24.719 4.297 1 97.62 109 ARG B C 1
ATOM 4488 O O . ARG B 1 109 ? -26.641 25.844 4.582 1 97.62 109 ARG B O 1
ATOM 4495 N N . LEU B 1 110 ? -26.672 23.641 4.918 1 98.25 110 LEU B N 1
ATOM 4496 C CA . LEU B 1 110 ? -25.438 23.578 5.688 1 98.25 110 LEU B CA 1
ATOM 4497 C C . LEU B 1 110 ? -24.266 23.203 4.797 1 98.25 110 LEU B C 1
ATOM 4499 O O . LEU B 1 110 ? -24.203 22.094 4.266 1 98.25 110 LEU B O 1
ATOM 4503 N N . GLN B 1 111 ? -23.359 24.125 4.637 1 98.12 111 GLN B N 1
ATOM 4504 C CA . GLN B 1 111 ? -22.281 23.938 3.678 1 98.12 111 GLN B CA 1
ATOM 4505 C C . GLN B 1 111 ? -20.922 23.891 4.379 1 98.12 111 GLN B C 1
ATOM 4507 O O . GLN B 1 111 ? -20.562 24.812 5.113 1 98.12 111 GLN B O 1
ATOM 4512 N N . GLY B 1 112 ? -20.188 22.812 4.152 1 97.19 112 GLY B N 1
ATOM 4513 C CA . GLY B 1 112 ? -18.844 22.703 4.688 1 97.19 112 GLY B CA 1
ATOM 4514 C C . GLY B 1 112 ? -17.781 23.266 3.762 1 97.19 112 GLY B C 1
ATOM 4515 O O . GLY B 1 112 ? -18.047 23.531 2.588 1 97.19 112 GLY B O 1
ATOM 4516 N N . SER B 1 113 ? -16.578 23.422 4.277 1 96.94 113 SER B N 1
ATOM 4517 C CA . SER B 1 113 ? -15.477 24 3.514 1 96.94 113 SER B CA 1
ATOM 4518 C C . SER B 1 113 ? -14.164 23.281 3.83 1 96.94 113 SER B C 1
ATOM 4520 O O . SER B 1 113 ? -13.102 23.922 3.857 1 96.94 113 SER B O 1
ATOM 4522 N N . PHE B 1 114 ? -14.227 22.016 4.297 1 97.62 114 PHE B N 1
ATOM 4523 C CA . PHE B 1 114 ? -13.078 21.172 4.609 1 97.62 114 PHE B CA 1
ATOM 4524 C C . PHE B 1 114 ? -12.469 21.547 5.953 1 97.62 114 PHE B C 1
ATOM 4526 O O . PHE B 1 114 ? -11.258 21.422 6.148 1 97.62 114 PHE B O 1
ATOM 4533 N N . ASP B 1 115 ? -13.25 22.109 6.879 1 98.31 115 ASP B N 1
ATOM 4534 C CA . ASP B 1 115 ? -12.82 22.344 8.25 1 98.31 115 ASP B CA 1
ATOM 4535 C C . ASP B 1 115 ? -12.727 21.031 9.023 1 98.31 115 ASP B C 1
ATOM 4537 O O . ASP B 1 115 ? -13.742 20.453 9.398 1 98.31 115 ASP B O 1
ATOM 4541 N N . PRO B 1 116 ? -11.492 20.625 9.352 1 97.5 116 PRO B N 1
ATOM 4542 C CA . PRO B 1 116 ? -11.391 19.344 10.055 1 97.5 116 PRO B CA 1
ATOM 4543 C C . PRO B 1 116 ? -11.789 19.438 11.523 1 97.5 116 PRO B C 1
ATOM 4545 O O . PRO B 1 116 ? -12.008 18.422 12.18 1 97.5 116 PRO B O 1
ATOM 4548 N N . SER B 1 117 ? -11.922 20.594 12.047 1 97.75 117 SER B N 1
ATOM 4549 C CA . SER B 1 117 ? -12.156 20.797 13.469 1 97.75 117 SER B CA 1
ATOM 4550 C C . SER B 1 117 ? -13.641 20.953 13.773 1 97.75 117 SER B C 1
ATOM 4552 O O . SER B 1 117 ? -14.039 21.047 14.938 1 97.75 117 SER B O 1
ATOM 4554 N N . PHE B 1 118 ? -14.492 21.016 12.727 1 98.06 118 PHE B N 1
ATOM 4555 C CA . PHE B 1 118 ? -15.914 21.281 12.922 1 98.06 118 PHE B CA 1
ATOM 4556 C C . PHE B 1 118 ? -16.547 20.188 13.781 1 98.06 118 PHE B C 1
ATOM 4558 O O . PHE B 1 118 ? -16.469 19 13.445 1 98.06 118 PHE B O 1
ATOM 4565 N N . SER B 1 119 ? -17.172 20.562 14.883 1 96.12 119 SER B N 1
ATOM 4566 C CA . SER B 1 119 ? -17.688 19.609 15.859 1 96.12 119 SER B CA 1
ATOM 4567 C C . SER B 1 119 ? -19.203 19.703 16 1 96.12 119 SER B C 1
ATOM 4569 O O . SER B 1 119 ? -19.812 20.641 15.469 1 96.12 119 SER B O 1
ATOM 4571 N N . SER B 1 120 ? -19.734 18.75 16.688 1 93.75 120 SER B N 1
ATOM 4572 C CA . SER B 1 120 ? -21.156 18.781 17.016 1 93.75 120 SER B CA 1
ATOM 4573 C C . SER B 1 120 ? -21.5 20 17.859 1 93.75 120 SER B C 1
ATOM 4575 O O . SER B 1 120 ? -22.609 20.547 17.75 1 93.75 120 SER B O 1
ATOM 4577 N N . GLN B 1 121 ? -20.578 20.375 18.656 1 94.56 121 GLN B N 1
ATOM 4578 C CA . GLN B 1 121 ? -20.797 21.578 19.469 1 94.56 121 GLN B CA 1
ATOM 4579 C C . GLN B 1 121 ? -20.891 22.828 18.594 1 94.56 121 GLN B C 1
ATOM 4581 O O . GLN B 1 121 ? -21.719 23.688 18.828 1 94.56 121 GLN B O 1
ATOM 4586 N N . ASP B 1 122 ? -20 22.906 17.625 1 97.88 122 ASP B N 1
ATOM 4587 C CA . ASP B 1 122 ? -20.062 24.016 16.672 1 97.88 122 ASP B CA 1
ATOM 4588 C C . ASP B 1 122 ? -21.391 24.047 15.945 1 97.88 122 ASP B C 1
ATOM 4590 O O . ASP B 1 122 ? -21.984 25.109 15.758 1 97.88 122 ASP B O 1
ATOM 4594 N N . LEU B 1 123 ? -21.812 22.891 15.539 1 98 123 LEU B N 1
ATOM 4595 C CA . LEU B 1 123 ? -23.078 22.75 14.844 1 98 123 LEU B CA 1
ATOM 4596 C C . LEU B 1 123 ? -24.234 23.203 15.734 1 98 123 LEU B C 1
ATOM 4598 O O . LEU B 1 123 ? -25.141 23.906 15.273 1 98 123 LEU B O 1
ATOM 4602 N N . GLN B 1 124 ? -24.25 22.844 16.938 1 96.81 124 GLN B N 1
ATOM 4603 C CA . GLN B 1 124 ? -25.266 23.25 17.891 1 96.81 124 GLN B CA 1
ATOM 4604 C C . GLN B 1 124 ? -25.297 24.766 18.062 1 96.81 124 GLN B C 1
ATOM 4606 O O . GLN B 1 124 ? -26.375 25.375 18.141 1 96.81 124 GLN B O 1
ATOM 4611 N N . GLN B 1 125 ? -24.156 25.328 18.125 1 98 125 GLN B N 1
ATOM 4612 C CA . GLN B 1 125 ? -24.078 26.781 18.234 1 98 125 GLN B CA 1
ATOM 4613 C C . GLN B 1 125 ? -24.656 27.453 17.016 1 98 125 GLN B C 1
ATOM 4615 O O . GLN B 1 125 ? -25.344 28.484 17.125 1 98 125 GLN B O 1
ATOM 4620 N N . MET B 1 126 ? -24.359 26.906 15.867 1 98.44 126 MET B N 1
ATOM 4621 C CA . MET B 1 126 ? -24.922 27.453 14.641 1 98.44 126 MET B CA 1
ATOM 4622 C C . MET B 1 126 ? -26.453 27.359 14.656 1 98.44 126 MET B C 1
ATOM 4624 O O . MET B 1 126 ? -27.141 28.297 14.281 1 98.44 126 MET B O 1
ATOM 4628 N N . ALA B 1 127 ? -26.984 26.281 15.086 1 98 127 ALA B N 1
ATOM 4629 C CA . ALA B 1 127 ? -28.438 26.078 15.172 1 98 127 ALA B CA 1
ATOM 4630 C C . ALA B 1 127 ? -29.062 27.094 16.125 1 98 127 ALA B C 1
ATOM 4632 O O . ALA B 1 127 ? -30.125 27.641 15.844 1 98 127 ALA B O 1
ATOM 4633 N N . THR B 1 128 ? -28.422 27.25 17.234 1 98 128 THR B N 1
ATOM 4634 C CA . THR B 1 128 ? -28.922 28.203 18.219 1 98 128 THR B CA 1
ATOM 4635 C C . THR B 1 128 ? -29 29.609 17.609 1 98 128 THR B C 1
ATOM 4637 O O . THR B 1 128 ? -29.953 30.344 17.859 1 98 128 THR B O 1
ATOM 4640 N N . ARG B 1 129 ? -28.016 29.969 16.859 1 97.94 129 ARG B N 1
ATOM 4641 C CA . ARG B 1 129 ? -28 31.266 16.219 1 97.94 129 ARG B CA 1
ATOM 4642 C C . ARG B 1 129 ? -29.156 31.375 15.211 1 97.94 129 ARG B C 1
ATOM 4644 O O . ARG B 1 129 ? -29.719 32.469 15.023 1 97.94 129 ARG B O 1
ATOM 4651 N N . LEU B 1 130 ? -29.484 30.328 14.578 1 96.44 130 LEU B N 1
ATOM 4652 C CA . LEU B 1 130 ? -30.625 30.312 13.672 1 96.44 130 LEU B CA 1
ATOM 4653 C C . LEU B 1 130 ? -31.922 30.609 14.438 1 96.44 130 LEU B C 1
ATOM 4655 O O . LEU B 1 130 ? -32.781 31.344 13.953 1 96.44 130 LEU B O 1
ATOM 4659 N N . VAL B 1 131 ? -32.031 30 15.539 1 96.56 131 VAL B N 1
ATOM 4660 C CA . VAL B 1 131 ? -33.219 30.203 16.375 1 96.56 131 VAL B CA 1
ATOM 4661 C C . VAL B 1 131 ? -33.312 31.672 16.781 1 96.56 131 VAL B C 1
ATOM 4663 O O . VAL B 1 131 ? -34.406 32.25 16.812 1 96.56 131 VAL B O 1
ATOM 4666 N N . GLN B 1 132 ? -32.219 32.188 17.078 1 96.75 132 GLN B N 1
ATOM 4667 C CA . GLN B 1 132 ? -32.188 33.594 17.453 1 96.75 132 GLN B CA 1
ATOM 4668 C C . GLN B 1 132 ? -32.688 34.5 16.312 1 96.75 132 GLN B C 1
ATOM 4670 O O . GLN B 1 132 ? -33.125 35.625 16.547 1 96.75 132 GLN B O 1
ATOM 4675 N N . GLN B 1 133 ? -32.688 33.969 15.156 1 93.88 133 GLN B N 1
ATOM 4676 C CA . GLN B 1 133 ? -33.156 34.719 13.984 1 93.88 133 GLN B CA 1
ATOM 4677 C C . GLN B 1 133 ? -34.625 34.375 13.695 1 93.88 133 GLN B C 1
ATOM 4679 O O . GLN B 1 133 ? -35.188 34.844 12.695 1 93.88 133 GLN B O 1
ATOM 4684 N N . GLY B 1 134 ? -35.156 33.562 14.445 1 93.38 134 GLY B N 1
ATOM 4685 C CA . GLY B 1 134 ? -36.562 33.281 14.352 1 93.38 134 GLY B CA 1
ATOM 4686 C C . GLY B 1 134 ? -36.906 32.031 13.562 1 93.38 134 GLY B C 1
ATOM 4687 O O . GLY B 1 134 ? -38.062 31.734 13.328 1 93.38 134 GLY B O 1
ATOM 4688 N N . ILE B 1 135 ? -35.906 31.312 13.195 1 94.12 135 ILE B N 1
ATOM 4689 C CA . ILE B 1 135 ? -36.156 30.109 12.414 1 94.12 135 ILE B CA 1
ATOM 4690 C C . ILE B 1 135 ? -36.375 28.922 13.359 1 94.12 135 ILE B C 1
ATOM 4692 O O . ILE B 1 135 ? -35.5 28.562 14.141 1 94.12 135 ILE B O 1
ATOM 4696 N N . ARG B 1 136 ? -37.562 28.312 13.211 1 95.12 136 ARG B N 1
ATOM 4697 C CA . ARG B 1 136 ? -37.906 27.219 14.117 1 95.12 136 ARG B CA 1
ATOM 4698 C C . ARG B 1 136 ? -38.312 25.969 13.344 1 95.12 136 ARG B C 1
ATOM 4700 O O . ARG B 1 136 ? -38.344 24.875 13.898 1 95.12 136 ARG B O 1
ATOM 4707 N N . GLN B 1 137 ? -38.594 26.188 12.125 1 95.38 137 GLN B N 1
ATOM 4708 C CA . GLN B 1 137 ? -39 25.078 11.258 1 95.38 137 GLN B CA 1
ATOM 4709 C C . GLN B 1 137 ? -38.281 25.141 9.922 1 95.38 137 GLN B C 1
ATOM 4711 O O . GLN B 1 137 ? -38.125 26.203 9.328 1 95.38 137 GLN B O 1
ATOM 4716 N N . ILE B 1 138 ? -37.781 24 9.508 1 96.31 138 ILE B N 1
ATOM 4717 C CA . ILE B 1 138 ? -37.125 23.828 8.219 1 96.31 138 ILE B CA 1
ATOM 4718 C C . ILE B 1 138 ? -37.719 22.641 7.477 1 96.31 138 ILE B C 1
ATOM 4720 O O . ILE B 1 138 ? -37.75 21.531 8.016 1 96.31 138 ILE B O 1
ATOM 4724 N N . GLN B 1 139 ? -38.188 22.859 6.289 1 96.62 139 GLN B N 1
ATOM 4725 C CA . GLN B 1 139 ? -38.75 21.75 5.512 1 96.62 139 GLN B CA 1
ATOM 4726 C C . GLN B 1 139 ? -37.656 20.828 4.996 1 96.62 139 GLN B C 1
ATOM 4728 O O . GLN B 1 139 ? -37.75 19.609 5.133 1 96.62 139 GLN B O 1
ATOM 4733 N N . VAL B 1 140 ? -36.656 21.484 4.332 1 96.56 140 VAL B N 1
ATOM 4734 C CA . VAL B 1 140 ? -35.531 20.719 3.814 1 96.56 140 VAL B CA 1
ATOM 4735 C C . VAL B 1 140 ? -34.219 21.359 4.246 1 96.56 140 VAL B C 1
ATOM 4737 O O . VAL B 1 140 ? -34 22.547 4.012 1 96.56 140 VAL B O 1
ATOM 4740 N N . LEU B 1 141 ? -33.438 20.641 4.902 1 97.19 141 LEU B N 1
ATOM 4741 C CA . LEU B 1 141 ? -32.062 21.047 5.168 1 97.19 141 LEU B CA 1
ATOM 4742 C C . LEU B 1 141 ? -31.094 20.266 4.281 1 97.19 141 LEU B C 1
ATOM 4744 O O . LEU B 1 141 ? -30.938 19.062 4.434 1 97.19 141 LEU B O 1
ATOM 4748 N N . GLU B 1 142 ? -30.484 20.969 3.371 1 97.19 142 GLU B N 1
ATOM 4749 C CA . GLU B 1 142 ? -29.469 20.375 2.492 1 97.19 142 GLU B CA 1
ATOM 4750 C C . GLU B 1 142 ? -28.109 20.328 3.168 1 97.19 142 GLU B C 1
ATOM 4752 O O . GLU B 1 142 ? -27.688 21.312 3.797 1 97.19 142 GLU B O 1
ATOM 4757 N N . LEU B 1 143 ? -27.5 19.203 3.104 1 97.38 143 LEU B N 1
ATOM 4758 C CA . LEU B 1 143 ? -26.109 19.062 3.541 1 97.38 143 LEU B CA 1
ATOM 4759 C C . LEU B 1 143 ? -25.156 19.172 2.355 1 97.38 143 LEU B C 1
ATOM 4761 O O . LEU B 1 143 ? -24.984 18.203 1.607 1 97.38 143 LEU B O 1
ATOM 4765 N N . GLY B 1 144 ? -24.594 20.297 2.229 1 96 144 GLY B N 1
ATOM 4766 C CA . GLY B 1 144 ? -23.672 20.531 1.127 1 96 144 GLY B CA 1
ATOM 4767 C C . GLY B 1 144 ? -22.266 20.031 1.411 1 96 144 GLY B C 1
ATOM 4768 O O . GLY B 1 144 ? -21.688 20.344 2.457 1 96 144 GLY B O 1
ATOM 4769 N N . GLY B 1 145 ? -21.688 19.203 0.41 1 93.12 145 GLY B N 1
ATOM 4770 C CA . GLY B 1 145 ? -20.297 18.781 0.517 1 93.12 145 GLY B CA 1
ATOM 4771 C C . GLY B 1 145 ? -20.141 17.438 1.222 1 93.12 145 GLY B C 1
ATOM 4772 O O . GLY B 1 145 ? -19.031 17.078 1.634 1 93.12 145 GLY B O 1
ATOM 4773 N N . VAL B 1 146 ? -21.172 16.719 1.415 1 93.12 146 VAL B N 1
ATOM 4774 C CA . VAL B 1 146 ? -21.078 15.43 2.098 1 93.12 146 VAL B CA 1
ATOM 4775 C C . VAL B 1 146 ? -20.891 14.32 1.072 1 93.12 146 VAL B C 1
ATOM 4777 O O . VAL B 1 146 ? -20.547 13.188 1.432 1 93.12 146 VAL B O 1
ATOM 4780 N N . THR B 1 147 ? -21.094 14.68 -0.161 1 88.38 147 THR B N 1
ATOM 4781 C CA . THR B 1 147 ? -20.828 13.781 -1.272 1 88.38 147 THR B CA 1
ATOM 4782 C C . THR B 1 147 ? -20.062 14.5 -2.381 1 88.38 147 THR B C 1
ATOM 4784 O O . THR B 1 147 ? -20.219 15.703 -2.566 1 88.38 147 THR B O 1
ATOM 4787 N N . PRO B 1 148 ? -19.188 13.773 -3.061 1 86.25 148 PRO B N 1
ATOM 4788 C CA . PRO B 1 148 ? -18.812 12.375 -2.844 1 86.25 148 PRO B CA 1
ATOM 4789 C C . PRO B 1 148 ? -17.906 12.188 -1.637 1 86.25 148 PRO B C 1
ATOM 4791 O O . PRO B 1 148 ? -17.188 13.117 -1.25 1 86.25 148 PRO B O 1
ATOM 4794 N N . VAL B 1 149 ? -17.984 11.055 -1.051 1 86.62 149 VAL B N 1
ATOM 4795 C CA . VAL B 1 149 ? -17.047 10.625 -0.016 1 86.62 149 VAL B CA 1
ATOM 4796 C C . VAL B 1 149 ? -15.727 10.211 -0.655 1 86.62 149 VAL B C 1
ATOM 4798 O O . VAL B 1 149 ? -15.711 9.445 -1.622 1 86.62 149 VAL B O 1
ATOM 4801 N N . ARG B 1 150 ? -14.68 10.789 -0.138 1 88.88 150 ARG B N 1
ATOM 4802 C CA . ARG B 1 150 ? -13.375 10.508 -0.732 1 88.88 150 ARG B CA 1
ATOM 4803 C C . ARG B 1 150 ? -12.516 9.672 0.21 1 88.88 150 ARG B C 1
ATOM 4805 O O . ARG B 1 150 ? -12.312 10.047 1.367 1 88.88 150 ARG B O 1
ATOM 4812 N N . ILE B 1 151 ? -12.07 8.555 -0.217 1 89.44 151 ILE B N 1
ATOM 4813 C CA . ILE B 1 151 ? -11.062 7.707 0.406 1 89.44 151 ILE B CA 1
ATOM 4814 C C . ILE B 1 151 ? -9.922 7.461 -0.576 1 89.44 151 ILE B C 1
ATOM 4816 O O . ILE B 1 151 ? -10.156 7.113 -1.736 1 89.44 151 ILE B O 1
ATOM 4820 N N . GLU B 1 152 ? -8.711 7.781 -0.149 1 93.62 152 GLU B N 1
ATOM 4821 C CA . GLU B 1 152 ? -7.566 7.59 -1.036 1 93.62 152 GLU B CA 1
ATOM 4822 C C . GLU B 1 152 ? -7.441 6.133 -1.467 1 93.62 152 GLU B C 1
ATOM 4824 O O . GLU B 1 152 ? -7.262 5.246 -0.629 1 93.62 152 GLU B O 1
ATOM 4829 N N . PRO B 1 153 ? -7.52 5.855 -2.758 1 89.25 153 PRO B N 1
ATOM 4830 C CA . PRO B 1 153 ? -7.586 4.477 -3.244 1 89.25 153 PRO B CA 1
ATOM 4831 C C . PRO B 1 153 ? -6.281 3.713 -3.037 1 89.25 153 PRO B C 1
ATOM 4833 O O . PRO B 1 153 ? -6.273 2.48 -3.059 1 89.25 153 PRO B O 1
ATOM 4836 N N . THR B 1 154 ? -5.176 4.355 -2.824 1 93.44 154 THR B N 1
ATOM 4837 C CA . THR B 1 154 ? -3.879 3.697 -2.732 1 93.44 154 THR B CA 1
ATOM 4838 C C . THR B 1 154 ? -3.598 3.256 -1.299 1 93.44 154 THR B C 1
ATOM 4840 O O . THR B 1 154 ? -2.578 2.617 -1.029 1 93.44 154 THR B O 1
ATOM 4843 N N . TRP B 1 155 ? -4.477 3.59 -0.379 1 93.94 155 TRP B N 1
ATOM 4844 C CA . TRP B 1 155 ? -4.344 3.104 0.991 1 93.94 155 TRP B CA 1
ATOM 4845 C C . TRP B 1 155 ? -4.641 1.61 1.07 1 93.94 155 TRP B C 1
ATOM 4847 O O . TRP B 1 155 ? -5.367 1.07 0.233 1 93.94 155 TRP B O 1
ATOM 4857 N N . ALA B 1 156 ? -4.016 0.967 2.02 1 91.62 156 ALA B N 1
ATOM 4858 C CA . ALA B 1 156 ? -4.281 -0.451 2.248 1 91.62 156 ALA B CA 1
ATOM 4859 C C . ALA B 1 156 ? -5.688 -0.66 2.805 1 91.62 156 ALA B C 1
ATOM 4861 O O . ALA B 1 156 ? -6.211 0.192 3.527 1 91.62 156 ALA B O 1
ATOM 4862 N N . ILE B 1 157 ? -6.258 -1.804 2.547 1 85.56 157 ILE B N 1
ATOM 4863 C CA . ILE B 1 157 ? -7.586 -2.158 3.037 1 85.56 157 ILE B CA 1
ATOM 4864 C C . ILE B 1 157 ? -7.602 -2.111 4.562 1 85.56 157 ILE B C 1
ATOM 4866 O O . ILE B 1 157 ? -8.57 -1.644 5.164 1 85.56 157 ILE B O 1
ATOM 4870 N N . GLU B 1 158 ? -6.5 -2.498 5.156 1 83.31 158 GLU B N 1
ATOM 4871 C CA . GLU B 1 158 ? -6.426 -2.547 6.613 1 83.31 158 GLU B CA 1
ATOM 4872 C C . GLU B 1 158 ? -6.426 -1.144 7.215 1 83.31 158 GLU B C 1
ATOM 4874 O O . GLU B 1 158 ? -6.777 -0.962 8.383 1 83.31 158 GLU B O 1
ATOM 4879 N N . ASP B 1 159 ? -6.023 -0.212 6.441 1 84.06 159 ASP B N 1
ATOM 4880 C CA . ASP B 1 159 ? -6.039 1.16 6.938 1 84.06 159 ASP B CA 1
ATOM 4881 C C . ASP B 1 159 ? -7.465 1.615 7.246 1 84.06 159 ASP B C 1
ATOM 4883 O O . ASP B 1 159 ? -7.676 2.455 8.125 1 84.06 159 ASP B O 1
ATOM 4887 N N . LEU B 1 160 ? -8.367 1.076 6.512 1 73.88 160 LEU B N 1
ATOM 4888 C CA . LEU B 1 160 ? -9.773 1.396 6.738 1 73.88 160 LEU B CA 1
ATOM 4889 C C . LEU B 1 160 ? -10.234 0.903 8.109 1 73.88 160 LEU B C 1
ATOM 4891 O O . LEU B 1 160 ? -11.062 1.542 8.758 1 73.88 160 LEU B O 1
ATOM 4895 N N . THR B 1 161 ? -9.602 -0.174 8.516 1 66 161 THR B N 1
ATOM 4896 C CA . THR B 1 161 ? -10.109 -0.864 9.695 1 66 161 THR B CA 1
ATOM 4897 C C . THR B 1 161 ? -9.359 -0.416 10.945 1 66 161 THR B C 1
ATOM 4899 O O . THR B 1 161 ? -9.891 -0.502 12.055 1 66 161 THR B O 1
ATOM 4902 N N . MET B 1 162 ? -8.156 0.079 10.797 1 65.62 162 MET B N 1
ATOM 4903 C CA . MET B 1 162 ? -7.316 0.373 11.953 1 65.62 162 MET B CA 1
ATOM 4904 C C . MET B 1 162 ? -7.512 1.814 12.414 1 65.62 162 MET B C 1
ATOM 4906 O O . MET B 1 162 ? -6.73 2.322 13.219 1 65.62 162 MET B O 1
ATOM 4910 N N . GLY B 1 163 ? -8.531 2.355 11.938 1 65.5 163 GLY B N 1
ATOM 4911 C CA . GLY B 1 163 ? -8.844 3.699 12.398 1 65.5 163 GLY B CA 1
ATOM 4912 C C . GLY B 1 163 ? -7.918 4.754 11.82 1 65.5 163 GLY B C 1
ATOM 4913 O O . GLY B 1 163 ? -7.945 5.91 12.242 1 65.5 163 GLY B O 1
ATOM 4914 N N . ASN B 1 164 ? -7.113 4.387 10.914 1 66.88 164 ASN B N 1
ATOM 4915 C CA . ASN B 1 164 ? -6.145 5.328 10.359 1 66.88 164 ASN B CA 1
ATOM 4916 C C . ASN B 1 164 ? -6.715 6.078 9.156 1 66.88 164 ASN B C 1
ATOM 4918 O O . ASN B 1 164 ? -6.164 7.098 8.734 1 66.88 164 ASN B O 1
ATOM 4922 N N . VAL B 1 165 ? -7.82 5.559 8.703 1 76.44 165 VAL B N 1
ATOM 4923 C CA . VAL B 1 165 ? -8.367 6.105 7.465 1 76.44 165 VAL B CA 1
ATOM 4924 C C . VAL B 1 165 ? -9.023 7.457 7.746 1 76.44 165 VAL B C 1
ATOM 4926 O O . VAL B 1 165 ? -9.57 7.68 8.828 1 76.44 165 VAL B O 1
ATOM 4929 N N . ALA B 1 166 ? -8.812 8.273 6.832 1 80.5 166 ALA B N 1
ATOM 4930 C CA . ALA B 1 166 ? -9.469 9.578 6.793 1 80.5 166 ALA B CA 1
ATOM 4931 C C . ALA B 1 166 ? -10.547 9.617 5.711 1 80.5 166 ALA B C 1
ATOM 4933 O O . ALA B 1 166 ? -10.234 9.523 4.52 1 80.5 166 ALA B O 1
ATOM 4934 N N . VAL B 1 167 ? -11.781 9.648 6.152 1 89 167 VAL B N 1
ATOM 4935 C CA . VAL B 1 167 ? -12.883 9.797 5.207 1 89 167 VAL B CA 1
ATOM 4936 C C . VAL B 1 167 ? -13.195 11.281 5.012 1 89 167 VAL B C 1
ATOM 4938 O O . VAL B 1 167 ? -13.742 11.93 5.906 1 89 167 VAL B O 1
ATOM 4941 N N . VAL B 1 168 ? -12.859 11.727 3.816 1 94.75 168 VAL B N 1
ATOM 4942 C CA . VAL B 1 168 ? -12.852 13.172 3.588 1 94.75 168 VAL B CA 1
ATOM 4943 C C . VAL B 1 168 ? -14.164 13.594 2.934 1 94.75 168 VAL B C 1
ATOM 4945 O O . VAL B 1 168 ? -14.578 13.023 1.92 1 94.75 168 VAL B O 1
ATOM 4948 N N . THR B 1 169 ? -14.82 14.484 3.525 1 95.56 169 THR B N 1
ATOM 4949 C CA . THR B 1 169 ? -15.93 15.25 2.965 1 95.56 169 THR B CA 1
ATOM 4950 C C . THR B 1 169 ? -15.727 16.75 3.195 1 95.56 169 THR B C 1
ATOM 4952 O O . THR B 1 169 ? -15.008 17.141 4.109 1 95.56 169 THR B O 1
ATOM 4955 N N . ARG B 1 170 ? -16.312 17.484 2.277 1 96.88 170 ARG B N 1
ATOM 4956 C CA . ARG B 1 170 ? -16.203 18.938 2.459 1 96.88 170 ARG B CA 1
ATOM 4957 C C . ARG B 1 170 ? -16.859 19.359 3.768 1 96.88 170 ARG B C 1
ATOM 4959 O O . ARG B 1 170 ? -16.375 20.281 4.434 1 96.88 170 ARG B O 1
ATOM 4966 N N . LEU B 1 171 ? -17.969 18.734 4.086 1 97.69 171 LEU B N 1
ATOM 4967 C CA . LEU B 1 171 ? -18.594 18.891 5.395 1 97.69 171 LEU B CA 1
ATOM 4968 C C . LEU B 1 171 ? -18.359 17.656 6.258 1 97.69 171 LEU B C 1
ATOM 4970 O O . LEU B 1 171 ? -18.781 16.562 5.914 1 97.69 171 LEU B O 1
ATOM 4974 N N . SER B 1 172 ? -17.625 17.875 7.273 1 96.31 172 SER B N 1
ATOM 4975 C CA . SER B 1 172 ? -17.406 16.812 8.258 1 96.31 172 SER B CA 1
ATOM 4976 C C . SER B 1 172 ? -17.797 17.281 9.656 1 96.31 172 SER B C 1
ATOM 4978 O O . SER B 1 172 ? -17.812 18.484 9.938 1 96.31 172 SER B O 1
ATOM 4980 N N . ILE B 1 173 ? -18.234 16.375 10.445 1 95.94 173 ILE B N 1
ATOM 4981 C CA . ILE B 1 173 ? -18.531 16.609 11.852 1 95.94 173 ILE B CA 1
ATOM 4982 C C . ILE B 1 173 ? -17.781 15.594 12.719 1 95.94 173 ILE B C 1
ATOM 4984 O O . ILE B 1 173 ? -17.828 14.391 12.461 1 95.94 173 ILE B O 1
ATOM 4988 N N . ASN B 1 174 ? -17.016 16.094 13.656 1 93.25 174 ASN B N 1
ATOM 4989 C CA . ASN B 1 174 ? -16.25 15.234 14.547 1 93.25 174 ASN B CA 1
ATOM 4990 C C . ASN B 1 174 ? -15.352 14.273 13.773 1 93.25 174 ASN B C 1
ATOM 4992 O O . ASN B 1 174 ? -15.336 13.07 14.047 1 93.25 174 ASN B O 1
ATOM 4996 N N . GLN B 1 175 ? -14.711 14.758 12.742 1 92.81 175 GLN B N 1
ATOM 4997 C CA . GLN B 1 175 ? -13.766 14.031 11.906 1 92.81 175 GLN B CA 1
ATOM 4998 C C . GLN B 1 175 ? -14.43 12.836 11.227 1 92.81 175 GLN B C 1
ATOM 5000 O O . GLN B 1 175 ? -13.758 11.859 10.891 1 92.81 175 GLN B O 1
ATOM 5005 N N . ASN B 1 176 ? -15.781 12.844 11.078 1 92.06 176 ASN B N 1
ATOM 5006 C CA . ASN B 1 176 ? -16.547 11.75 10.5 1 92.06 176 ASN B CA 1
ATOM 5007 C C . ASN B 1 176 ? -16.266 10.43 11.211 1 92.06 176 ASN B C 1
ATOM 5009 O O . ASN B 1 176 ? -16.094 9.391 10.57 1 92.06 176 ASN B O 1
ATOM 5013 N N . ALA B 1 177 ? -16.141 10.523 12.531 1 89.56 177 ALA B N 1
ATOM 5014 C CA . ALA B 1 177 ? -15.758 9.344 13.312 1 89.56 177 ALA B CA 1
ATOM 5015 C C . ALA B 1 177 ? -16.531 9.289 14.625 1 89.56 177 ALA B C 1
ATOM 5017 O O . ALA B 1 177 ? -16.875 10.328 15.188 1 89.56 177 ALA B O 1
ATOM 5018 N N . LEU B 1 178 ? -16.734 8.062 14.992 1 87.81 178 LEU B N 1
ATOM 5019 C CA . LEU B 1 178 ? -17.125 7.875 16.391 1 87.81 178 LEU B CA 1
ATOM 5020 C C . LEU B 1 178 ? -15.914 8.031 17.312 1 87.81 178 LEU B C 1
ATOM 5022 O O . LEU B 1 178 ? -14.773 8.086 16.828 1 87.81 178 LEU B O 1
ATOM 5026 N N . LYS B 1 179 ? -16.234 8.273 18.5 1 86.94 179 LYS B N 1
ATOM 5027 C CA . LYS B 1 179 ? -15.133 8.453 19.438 1 86.94 179 LYS B CA 1
ATOM 5028 C C . LYS B 1 179 ? -15.297 7.551 20.656 1 86.94 179 LYS B C 1
ATOM 5030 O O . LYS B 1 179 ? -16.406 7.367 21.156 1 86.94 179 LYS B O 1
ATOM 5035 N N . LEU B 1 180 ? -14.172 6.934 20.984 1 89.44 180 LEU B N 1
ATOM 5036 C CA . LEU B 1 180 ? -14.062 6.191 22.234 1 89.44 180 LEU B CA 1
ATOM 5037 C C . LEU B 1 180 ? -12.938 6.75 23.109 1 89.44 180 LEU B C 1
ATOM 5039 O O . LEU B 1 180 ? -11.945 7.27 22.578 1 89.44 180 LEU B O 1
ATOM 5043 N N . ILE B 1 181 ? -13.227 6.688 24.359 1 90.81 181 ILE B N 1
ATOM 5044 C CA . ILE B 1 181 ? -12.164 6.98 25.312 1 90.81 181 ILE B CA 1
ATOM 5045 C C . ILE B 1 181 ? -11.68 5.684 25.953 1 90.81 181 ILE B C 1
ATOM 5047 O O . ILE B 1 181 ? -12.477 4.914 26.5 1 90.81 181 ILE B O 1
ATOM 5051 N N . ALA B 1 182 ? -10.406 5.434 25.828 1 92.75 182 ALA B N 1
ATOM 5052 C CA . ALA B 1 182 ? -9.773 4.262 26.422 1 92.75 182 ALA B CA 1
ATOM 5053 C C . ALA B 1 182 ? -8.977 4.648 27.672 1 92.75 182 ALA B C 1
ATOM 5055 O O . ALA B 1 182 ? -8.109 5.52 27.609 1 92.75 182 ALA B O 1
ATOM 5056 N N . THR B 1 183 ? -9.328 4.016 28.781 1 94.19 183 THR B N 1
ATOM 5057 C CA . THR B 1 183 ? -8.688 4.34 30.047 1 94.19 183 THR B CA 1
ATOM 5058 C C . THR B 1 183 ? -8.016 3.105 30.641 1 94.19 183 THR B C 1
ATOM 5060 O O . THR B 1 183 ? -8.664 2.088 30.875 1 94.19 183 THR B O 1
ATOM 5063 N N . PRO B 1 184 ? -6.738 3.238 30.859 1 95.31 184 PRO B N 1
ATOM 5064 C CA . PRO B 1 184 ? -6.074 2.094 31.484 1 95.31 184 PRO B CA 1
ATOM 5065 C C . PRO B 1 184 ? -6.566 1.838 32.906 1 95.31 184 PRO B C 1
ATOM 5067 O O . PRO B 1 184 ? -7.102 2.742 33.562 1 95.31 184 PRO B O 1
ATOM 5070 N N . GLN B 1 185 ? -6.504 0.572 33.25 1 95 185 GLN B N 1
ATOM 5071 C CA . GLN B 1 185 ? -6.832 0.116 34.594 1 95 185 GLN B CA 1
ATOM 5072 C C . GLN B 1 185 ? -5.633 -0.555 35.25 1 95 185 GLN B C 1
ATOM 5074 O O . GLN B 1 185 ? -4.52 -0.031 35.219 1 95 185 GLN B O 1
ATOM 5079 N N . GLY B 1 186 ? -5.945 -1.659 36 1 93.56 186 GLY B N 1
ATOM 5080 C CA . GLY B 1 186 ? -4.852 -2.424 36.562 1 93.56 186 GLY B CA 1
ATOM 5081 C C . GLY B 1 186 ? -4.125 -3.279 35.531 1 93.56 186 GLY B C 1
ATOM 5082 O O . GLY B 1 186 ? -4.66 -3.564 34.469 1 93.56 186 GLY B O 1
ATOM 5083 N N . LEU B 1 187 ? -2.895 -3.613 35.906 1 93.38 187 LEU B N 1
ATOM 5084 C CA . LEU B 1 187 ? -2.082 -4.422 35 1 93.38 187 LEU B CA 1
ATOM 5085 C C . LEU B 1 187 ? -2.844 -5.66 34.562 1 93.38 187 LEU B C 1
ATOM 5087 O O . LEU B 1 187 ? -3.521 -6.309 35.344 1 93.38 187 LEU B O 1
ATOM 5091 N N . ALA B 1 188 ? -2.795 -5.93 33.312 1 93.25 188 ALA B N 1
ATOM 5092 C CA . ALA B 1 188 ? -3.354 -7.113 32.656 1 93.25 188 ALA B CA 1
ATOM 5093 C C . ALA B 1 188 ? -4.871 -7.012 32.562 1 93.25 188 ALA B C 1
ATOM 5095 O O . ALA B 1 188 ? -5.516 -7.879 31.969 1 93.25 188 ALA B O 1
ATOM 5096 N N . GLN B 1 189 ? -5.395 -5.938 33.062 1 95.19 189 GLN B N 1
ATOM 5097 C CA . GLN B 1 189 ? -6.828 -5.707 32.906 1 95.19 189 GLN B CA 1
ATOM 5098 C C . GLN B 1 189 ? -7.125 -4.984 31.594 1 95.19 189 GLN B C 1
ATOM 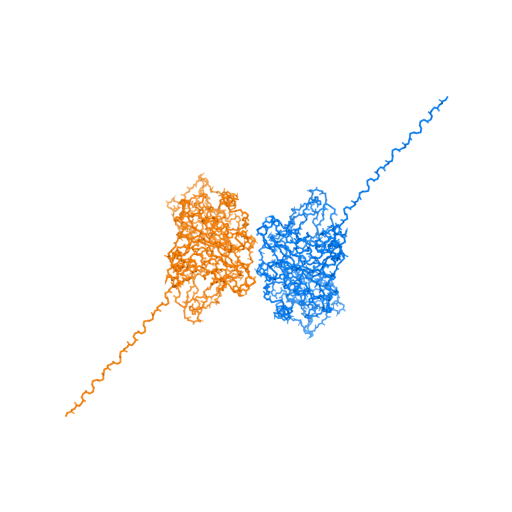5100 O O . GLN B 1 189 ? -6.293 -4.227 31.094 1 95.19 189 GLN B O 1
ATOM 5105 N N . PRO B 1 190 ? -8.336 -5.234 31.062 1 96.12 190 PRO B N 1
ATOM 5106 C CA . PRO B 1 190 ? -8.711 -4.484 29.875 1 96.12 190 PRO B CA 1
ATOM 5107 C C . PRO B 1 190 ? -8.883 -2.99 30.141 1 96.12 190 PRO B C 1
ATOM 5109 O O . PRO B 1 190 ? -9.188 -2.592 31.266 1 96.12 190 PRO B O 1
ATOM 5112 N N . LEU B 1 191 ? -8.648 -2.191 29.125 1 96.25 191 LEU B N 1
ATOM 5113 C CA . LEU B 1 191 ? -8.961 -0.771 29.234 1 96.25 191 LEU B CA 1
ATOM 5114 C C . LEU B 1 191 ? -10.461 -0.554 29.375 1 96.25 191 LEU B C 1
ATOM 5116 O O . LEU B 1 191 ? -11.258 -1.367 28.891 1 96.25 191 LEU B O 1
ATOM 5120 N N . ILE B 1 192 ? -10.781 0.479 30.078 1 94.62 192 ILE B N 1
ATOM 5121 C CA . ILE B 1 192 ? -12.172 0.922 30.047 1 94.62 192 ILE B CA 1
ATOM 5122 C C . ILE B 1 192 ? -12.438 1.692 28.766 1 94.62 192 ILE B C 1
ATOM 5124 O O . ILE B 1 192 ? -11.727 2.646 28.438 1 94.62 192 ILE B O 1
ATOM 5128 N N . LEU B 1 193 ? -13.422 1.184 27.984 1 93.44 193 LEU B N 1
ATOM 5129 C CA . LEU B 1 193 ? -13.805 1.843 26.75 1 93.44 193 LEU B CA 1
ATOM 5130 C C . LEU B 1 193 ? -15.164 2.527 26.891 1 93.44 193 LEU B C 1
ATOM 5132 O O . LEU B 1 193 ? -16.172 1.864 27.109 1 93.44 193 LEU B O 1
ATOM 5136 N N . GLN B 1 194 ? -15.172 3.883 26.75 1 91.25 194 GLN B N 1
ATOM 5137 C CA . GLN B 1 194 ? -16.422 4.625 26.922 1 91.25 194 GLN B CA 1
ATOM 5138 C C . GLN B 1 194 ? -16.547 5.715 25.859 1 91.25 194 GLN B C 1
ATOM 5140 O O . GLN B 1 194 ? -15.578 6.398 25.531 1 91.25 194 GLN B O 1
ATOM 5145 N N . PRO B 1 195 ? -17.75 5.742 25.266 1 88.69 195 PRO B N 1
ATOM 5146 C CA . PRO B 1 195 ? -17.969 6.914 24.422 1 88.69 195 PRO B CA 1
ATOM 5147 C C . PRO B 1 195 ? -18.062 8.211 25.219 1 88.69 195 PRO B C 1
ATOM 5149 O O . PRO B 1 195 ? -18.531 8.203 26.359 1 88.69 195 PRO B O 1
ATOM 5152 N N . PRO B 1 196 ? -17.547 9.297 24.656 1 80.56 196 PRO B N 1
ATOM 5153 C CA . PRO B 1 196 ? -17.656 10.562 25.391 1 80.56 196 PRO B CA 1
ATOM 5154 C C . PRO B 1 196 ? -19.109 11.031 25.531 1 80.56 196 PRO B C 1
ATOM 5156 O O . PRO B 1 196 ? -19.438 11.734 26.484 1 80.56 196 PRO B O 1
ATOM 5159 N N . GLU B 1 197 ? -19.844 10.75 24.516 1 72.44 197 GLU B N 1
ATOM 5160 C CA . GLU B 1 197 ? -21.25 11.141 24.562 1 72.44 197 GLU B CA 1
ATOM 5161 C C . GLU B 1 197 ? -22.141 10.094 23.906 1 72.44 197 GLU B C 1
ATOM 5163 O O . GLU B 1 197 ? -21.828 9.602 22.828 1 72.44 197 GLU B O 1
ATOM 5168 N N . GLY B 1 198 ? -23.156 9.812 24.594 1 70.25 198 GLY B N 1
ATOM 5169 C CA . GLY B 1 198 ? -24.172 8.969 24 1 70.25 198 GLY B CA 1
ATOM 5170 C C . GLY B 1 198 ? -23.719 7.555 23.734 1 70.25 198 GLY B C 1
ATOM 5171 O O . GLY B 1 198 ? -22.562 7.207 24.031 1 70.25 198 GLY B O 1
ATOM 5172 N N . ASP B 1 199 ? -24.688 6.82 23.188 1 78.38 199 ASP B N 1
ATOM 5173 C CA . ASP B 1 199 ? -24.406 5.418 22.891 1 78.38 199 ASP B CA 1
ATOM 5174 C C . ASP B 1 199 ? -23.844 5.254 21.484 1 78.38 199 ASP B C 1
ATOM 5176 O O . ASP B 1 199 ? -24.109 6.07 20.609 1 78.38 199 ASP B O 1
ATOM 5180 N N . LEU B 1 200 ? -22.984 4.301 21.391 1 85 200 LEU B N 1
ATOM 5181 C CA . LEU B 1 200 ? -22.5 3.926 20.078 1 85 200 LEU B CA 1
ATOM 5182 C C . LEU B 1 200 ? -23.547 3.109 19.312 1 85 200 LEU B C 1
ATOM 5184 O O . LEU B 1 200 ? -24.344 2.406 19.922 1 85 200 LEU B O 1
ATOM 5188 N N . PRO B 1 201 ? -23.516 3.318 18.016 1 79.88 201 PRO B N 1
ATOM 5189 C CA . PRO B 1 201 ? -24.5 2.598 17.219 1 79.88 201 PRO B CA 1
ATOM 5190 C C . PRO B 1 201 ? -24.266 1.091 17.188 1 79.88 201 PRO B C 1
ATOM 5192 O O . PRO B 1 201 ? -25.156 0.324 16.828 1 79.88 201 PRO B O 1
ATOM 5195 N N . TRP B 1 202 ? -23.047 0.682 17.547 1 85.25 202 TRP B N 1
ATOM 5196 C CA . TRP B 1 202 ? -22.688 -0.733 17.516 1 85.25 202 TRP B CA 1
ATOM 5197 C C . TRP B 1 202 ? -22 -1.156 18.812 1 85.25 202 TRP B C 1
ATOM 5199 O O . TRP B 1 202 ? -21.406 -0.331 19.5 1 85.25 202 TRP B O 1
ATOM 5209 N N . PRO B 1 203 ? -22.188 -2.465 19.125 1 89.25 203 PRO B N 1
ATOM 5210 C CA . PRO B 1 203 ? -21.469 -2.949 20.312 1 89.25 203 PRO B CA 1
ATOM 5211 C C . PRO B 1 203 ? -19.953 -2.904 20.141 1 89.25 203 PRO B C 1
ATOM 5213 O O . PRO B 1 203 ? -19.438 -3.061 19.031 1 89.25 203 PRO B O 1
ATOM 5216 N N . VAL B 1 204 ? -19.328 -2.773 21.344 1 91.44 204 VAL B N 1
ATOM 5217 C CA . VAL B 1 204 ? -17.875 -2.717 21.359 1 91.44 204 VAL B CA 1
ATOM 5218 C C . VAL B 1 204 ? -17.312 -4.031 21.891 1 91.44 204 VAL B C 1
ATOM 5220 O O . VAL B 1 204 ? -17.719 -4.504 22.953 1 91.44 204 VAL B O 1
ATOM 5223 N N . VAL B 1 205 ? -16.484 -4.656 21.125 1 92.19 205 VAL B N 1
ATOM 5224 C CA . VAL B 1 205 ? -15.695 -5.801 21.578 1 92.19 205 VAL B CA 1
ATOM 5225 C C . VAL B 1 205 ? -14.336 -5.328 22.078 1 92.19 205 VAL B C 1
ATOM 5227 O O . VAL B 1 205 ? -13.539 -4.77 21.328 1 92.19 205 VAL B O 1
ATOM 5230 N N . ASN B 1 206 ? -14.109 -5.625 23.359 1 94.25 206 ASN B N 1
ATOM 5231 C CA . ASN B 1 206 ? -12.922 -5.09 24.031 1 94.25 206 ASN B CA 1
ATOM 5232 C C . ASN B 1 206 ? -11.797 -6.121 24.078 1 94.25 206 ASN B C 1
ATOM 5234 O O . ASN B 1 206 ? -11.82 -7.035 24.906 1 94.25 206 ASN B O 1
ATOM 5238 N N . GLU B 1 207 ? -10.805 -5.949 23.266 1 92.69 207 GLU B N 1
ATOM 5239 C CA . GLU B 1 207 ? -9.617 -6.797 23.234 1 92.69 207 GLU B CA 1
ATOM 5240 C C . GLU B 1 207 ? -8.375 -6.023 23.672 1 92.69 207 GLU B C 1
ATOM 5242 O O . GLU B 1 207 ? -7.293 -6.207 23.094 1 92.69 207 GLU B O 1
ATOM 5247 N N . THR B 1 208 ? -8.492 -5.141 24.594 1 94.31 208 THR B N 1
ATOM 5248 C CA . THR B 1 208 ? -7.402 -4.285 25.047 1 94.31 208 THR B CA 1
ATOM 5249 C C . THR B 1 208 ? -6.801 -4.809 26.344 1 94.31 208 THR B C 1
ATOM 5251 O O . THR B 1 208 ? -7.324 -5.754 26.938 1 94.31 208 THR B O 1
ATOM 5254 N N . ARG B 1 209 ? -5.637 -4.277 26.672 1 95 209 ARG B N 1
ATOM 5255 C CA . ARG B 1 209 ? -4.957 -4.633 27.922 1 95 209 ARG B CA 1
ATOM 5256 C C . ARG B 1 209 ? -4.207 -3.436 28.5 1 95 209 ARG B C 1
ATOM 5258 O O . ARG B 1 209 ? -3.777 -2.551 27.75 1 95 209 ARG B O 1
ATOM 5265 N N . THR B 1 210 ? -4.129 -3.41 29.781 1 95.12 210 THR B N 1
ATOM 5266 C CA . THR B 1 210 ? -3.244 -2.477 30.469 1 95.12 210 THR B CA 1
ATOM 5267 C C . THR B 1 210 ? -1.875 -3.105 30.719 1 95.12 210 THR B C 1
ATOM 5269 O O . THR B 1 210 ? -1.78 -4.211 31.25 1 95.12 210 THR B O 1
ATOM 5272 N N . VAL B 1 211 ? -0.815 -2.402 30.328 1 92.56 211 VAL B N 1
ATOM 5273 C CA . VAL B 1 211 ? 0.508 -3.018 30.328 1 92.56 211 VAL B CA 1
ATOM 5274 C C . VAL B 1 211 ? 1.481 -2.164 31.125 1 92.56 211 VAL B C 1
ATOM 5276 O O . VAL B 1 211 ? 1.166 -1.028 31.5 1 92.56 211 VAL B O 1
ATOM 5279 N N . PRO B 1 212 ? 2.652 -2.904 31.453 1 88.5 212 PRO B N 1
ATOM 5280 C CA . PRO B 1 212 ? 3.695 -2.109 32.094 1 88.5 212 PRO B CA 1
ATOM 5281 C C . PRO B 1 212 ? 4.332 -1.086 31.172 1 88.5 212 PRO B C 1
ATOM 5283 O O . PRO B 1 212 ? 4.078 -1.11 29.953 1 88.5 212 PRO B O 1
ATOM 5286 N N . THR B 1 213 ? 5.074 -0.184 31.688 1 80.12 213 THR B N 1
ATOM 5287 C CA . THR B 1 213 ? 5.617 0.962 30.969 1 80.12 213 THR B CA 1
ATOM 5288 C C . THR B 1 213 ? 6.691 0.52 29.969 1 80.12 213 THR B C 1
ATOM 5290 O O . THR B 1 213 ? 7.062 1.275 29.078 1 80.12 213 THR B O 1
ATOM 5293 N N . ASP B 1 214 ? 7.18 -0.656 30.109 1 70.69 214 ASP B N 1
ATOM 5294 C CA . ASP B 1 214 ? 8.25 -1.114 29.219 1 70.69 214 ASP B CA 1
ATOM 5295 C C . ASP B 1 214 ? 7.68 -1.782 27.969 1 70.69 214 ASP B C 1
ATOM 5297 O O . ASP B 1 214 ? 8.43 -2.186 27.078 1 70.69 214 ASP B O 1
ATOM 5301 N N . ALA B 1 215 ? 6.402 -1.846 27.969 1 75.19 215 ALA B N 1
ATOM 5302 C CA . ALA B 1 215 ? 5.73 -2.352 26.781 1 75.19 215 ALA B CA 1
ATOM 5303 C C . ALA B 1 215 ? 5.293 -1.208 25.859 1 75.19 215 ALA B C 1
ATOM 5305 O O . ALA B 1 215 ? 5.086 -0.084 26.328 1 75.19 215 ALA B O 1
ATOM 5306 N N . PRO B 1 216 ? 5.199 -1.432 24.547 1 71.56 216 PRO B N 1
ATOM 5307 C CA . PRO B 1 216 ? 4.703 -0.371 23.656 1 71.56 216 PRO B CA 1
ATOM 5308 C C . PRO B 1 216 ? 3.211 -0.097 23.859 1 71.56 216 PRO B C 1
ATOM 5310 O O . PRO B 1 216 ? 2.461 -0.991 24.25 1 71.56 216 PRO B O 1
ATOM 5313 N N . GLU B 1 217 ? 2.822 1.192 23.688 1 77.56 217 GLU B N 1
ATOM 5314 C CA . GLU B 1 217 ? 1.402 1.531 23.656 1 77.56 217 GLU B CA 1
ATOM 5315 C C . GLU B 1 217 ? 0.879 1.562 22.219 1 77.56 217 GLU B C 1
ATOM 5317 O O . GLU B 1 217 ? 1.584 1.992 21.297 1 77.56 217 GLU B O 1
ATOM 5322 N N . PHE B 1 218 ? -0.265 0.977 22.031 1 73.81 218 PHE B N 1
ATOM 5323 C CA . PHE B 1 218 ? -0.968 1.142 20.766 1 73.81 218 PHE B CA 1
ATOM 5324 C C . PHE B 1 218 ? -2.461 0.886 20.938 1 73.81 218 PHE B C 1
ATOM 5326 O O . PHE B 1 218 ? -2.871 0.169 21.859 1 73.81 218 PHE B O 1
ATOM 5333 N N . LEU B 1 219 ? -3.248 1.629 20.219 1 79.94 219 LEU B N 1
ATOM 5334 C CA . LEU B 1 219 ? -4.691 1.427 20.125 1 79.94 219 LEU B CA 1
ATOM 5335 C C . LEU B 1 219 ? -5.141 1.329 18.672 1 79.94 219 LEU B C 1
ATOM 5337 O O . LEU B 1 219 ? -4.68 2.092 17.828 1 79.94 219 LEU B O 1
ATOM 5341 N N . GLU B 1 220 ? -5.973 0.313 18.438 1 76.69 220 GLU B N 1
ATOM 5342 C CA . GLU B 1 220 ? -6.543 0.131 17.109 1 76.69 220 GLU B CA 1
ATOM 5343 C C . GLU B 1 220 ? -8.023 -0.222 17.188 1 76.69 220 GLU B C 1
ATOM 5345 O O . GLU B 1 220 ? -8.484 -0.77 18.203 1 76.69 220 GLU B O 1
ATOM 5350 N N . SER B 1 221 ? -8.758 0.21 16.281 1 79.25 221 SER B N 1
ATOM 5351 C CA . SER B 1 221 ? -10.164 -0.165 16.172 1 79.25 221 SER B CA 1
ATOM 5352 C C . SER B 1 221 ? -10.484 -0.724 14.797 1 79.25 221 SER B C 1
ATOM 5354 O O . SER B 1 221 ? -9.797 -0.42 13.82 1 79.25 221 SER B O 1
ATOM 5356 N N . GLU B 1 222 ? -11.43 -1.633 14.734 1 72.12 222 GLU B N 1
ATOM 5357 C CA . GLU B 1 222 ? -11.938 -2.236 13.508 1 72.12 222 GLU B CA 1
ATOM 5358 C C . GLU B 1 222 ? -13.461 -2.32 13.531 1 72.12 222 GLU B C 1
ATOM 5360 O O . GLU B 1 222 ? -14.055 -2.717 14.531 1 72.12 222 GLU B O 1
ATOM 5365 N N . VAL B 1 223 ? -14.055 -1.77 12.477 1 73 223 VAL B N 1
ATOM 5366 C CA . VAL B 1 223 ? -15.492 -1.998 12.336 1 73 223 VAL B CA 1
ATOM 5367 C C . VAL B 1 223 ? -15.734 -3.232 11.469 1 73 223 VAL B C 1
ATOM 5369 O O . VAL B 1 223 ? -15.344 -3.268 10.305 1 73 223 VAL B O 1
ATOM 5372 N N . ARG B 1 224 ? -16.188 -4.219 11.984 1 69.06 224 ARG B N 1
ATOM 5373 C CA . ARG B 1 224 ? -16.531 -5.457 11.297 1 69.06 224 ARG B CA 1
ATOM 5374 C C . ARG B 1 224 ? -18.031 -5.711 11.359 1 69.06 224 ARG B C 1
ATOM 5376 O O . ARG B 1 224 ? -18.562 -6.102 12.406 1 69.06 224 ARG B O 1
ATOM 5383 N N . GLY B 1 225 ? -18.672 -5.465 10.227 1 67.25 225 GLY B N 1
ATOM 5384 C CA . GLY B 1 225 ? -20.125 -5.559 10.266 1 67.25 225 GLY B CA 1
ATOM 5385 C C . GLY B 1 225 ? -20.75 -4.535 11.188 1 67.25 225 GLY B C 1
ATOM 5386 O O . GLY B 1 225 ? -20.578 -3.33 11 1 67.25 225 GLY B O 1
ATOM 5387 N N . GLN B 1 226 ? -21.422 -5.062 12.164 1 76.56 226 GLN B N 1
ATOM 5388 C CA . GLN B 1 226 ? -22.109 -4.188 13.109 1 76.56 226 GLN B CA 1
ATOM 5389 C C . GLN B 1 226 ? -21.469 -4.25 14.492 1 76.56 226 GLN B C 1
ATOM 5391 O O . GLN B 1 226 ? -22.172 -4.305 15.508 1 76.56 226 GLN B O 1
ATOM 5396 N N . GLN B 1 227 ? -20.141 -4.406 14.453 1 85.25 227 GLN B N 1
ATOM 5397 C CA . GLN B 1 227 ? -19.375 -4.406 15.703 1 85.25 227 GLN B CA 1
ATOM 5398 C C . GLN B 1 227 ? -18.125 -3.543 15.586 1 85.25 227 GLN B C 1
ATOM 5400 O O . GLN B 1 227 ? -17.547 -3.428 14.5 1 85.25 227 GLN B O 1
ATOM 5405 N N . ILE B 1 228 ? -17.844 -2.982 16.734 1 86.69 228 ILE B N 1
ATOM 5406 C CA . ILE B 1 228 ? -16.594 -2.242 16.859 1 86.69 228 ILE B CA 1
ATOM 5407 C C . ILE B 1 228 ? -15.594 -3.037 17.703 1 86.69 228 ILE B C 1
ATOM 5409 O O . ILE B 1 228 ? -15.828 -3.268 18.891 1 86.69 228 ILE B O 1
ATOM 5413 N N . ILE B 1 229 ? -14.586 -3.508 17.109 1 87.25 229 ILE B N 1
ATOM 5414 C CA . ILE B 1 229 ? -13.539 -4.234 17.828 1 87.25 229 ILE B CA 1
ATOM 5415 C C . ILE B 1 229 ? -12.406 -3.277 18.203 1 87.25 229 ILE B C 1
ATOM 5417 O O . ILE B 1 229 ? -11.875 -2.578 17.328 1 87.25 229 ILE B O 1
ATOM 5421 N N . VAL B 1 230 ? -12.086 -3.201 19.453 1 88.81 230 VAL B N 1
ATOM 5422 C CA . VAL B 1 230 ? -10.992 -2.359 19.922 1 88.81 230 VAL B CA 1
ATOM 5423 C C . VAL B 1 230 ? -9.859 -3.234 20.469 1 88.81 230 VAL B C 1
ATOM 5425 O O . VAL B 1 230 ? -10.086 -4.109 21.297 1 88.81 230 VAL B O 1
ATOM 5428 N N . ARG B 1 231 ? -8.711 -3.068 19.875 1 85.5 231 ARG B N 1
ATOM 5429 C CA . ARG B 1 231 ? -7.512 -3.791 20.281 1 85.5 231 ARG B CA 1
ATOM 5430 C C . ARG B 1 231 ? -6.418 -2.828 20.734 1 85.5 231 ARG B C 1
ATOM 5432 O O . ARG B 1 231 ? -6.434 -1.65 20.375 1 85.5 231 ARG B O 1
ATOM 5439 N N . GLY B 1 232 ? -5.508 -3.361 21.562 1 87.19 232 GLY B N 1
ATOM 5440 C CA . GLY B 1 232 ? -4.332 -2.582 21.922 1 87.19 232 GLY B CA 1
ATOM 5441 C C . GLY B 1 232 ? -4.074 -2.541 23.422 1 87.19 232 GLY B C 1
ATOM 5442 O O . GLY B 1 232 ? -4.531 -3.418 24.156 1 87.19 232 GLY B O 1
ATOM 5443 N N . GLN B 1 233 ? -3.152 -1.636 23.75 1 88.94 233 GLN B N 1
ATOM 5444 C CA . GLN B 1 233 ? -2.727 -1.576 25.141 1 88.94 233 GLN B CA 1
ATOM 5445 C C . GLN B 1 233 ? -2.213 -0.185 25.5 1 88.94 233 GLN B C 1
ATOM 5447 O O . GLN B 1 233 ? -1.719 0.542 24.641 1 88.94 233 GLN B O 1
ATOM 5452 N N . LEU B 1 234 ? -2.43 0.192 26.703 1 90.06 234 LEU B N 1
ATOM 5453 C CA . LEU B 1 234 ? -1.904 1.408 27.312 1 90.06 234 LEU B CA 1
ATOM 5454 C C . LEU B 1 234 ? -1.175 1.093 28.625 1 90.06 234 LEU B C 1
ATOM 5456 O O . LEU B 1 234 ? -1.461 0.083 29.266 1 90.06 234 LEU B O 1
ATOM 5460 N N . HIS B 1 235 ? -0.298 1.955 28.969 1 89.25 235 HIS B N 1
ATOM 5461 C CA . HIS B 1 235 ? 0.426 1.783 30.234 1 89.25 235 HIS B CA 1
ATOM 5462 C C . HIS B 1 235 ? -0.49 2.004 31.422 1 89.25 235 HIS B C 1
ATOM 5464 O O . HIS B 1 235 ? -1.39 2.846 31.375 1 89.25 235 HIS B O 1
ATOM 5470 N N . ARG B 1 236 ? -0.063 1.242 32.438 1 91.25 236 ARG B N 1
ATOM 5471 C CA . ARG B 1 236 ? -0.696 1.568 33.719 1 91.25 236 ARG B CA 1
ATOM 5472 C C . ARG B 1 236 ? -0.421 3.016 34.094 1 91.25 236 ARG B C 1
ATOM 5474 O O . ARG B 1 236 ? 0.726 3.467 34.062 1 91.25 236 ARG B O 1
ATOM 5481 N N . GLY B 1 237 ? -1.494 3.693 34.375 1 87.75 237 GLY B N 1
ATOM 5482 C CA . GLY B 1 237 ? -1.322 5.066 34.812 1 87.75 237 GLY B CA 1
ATOM 5483 C C . GLY B 1 237 ? -1.333 6.07 33.688 1 87.75 237 GLY B C 1
ATOM 5484 O O . GLY B 1 237 ? -1.302 7.281 33.906 1 87.75 237 GLY B O 1
ATOM 5485 N N . SER B 1 238 ? -1.331 5.594 32.469 1 87.5 238 SER B N 1
ATOM 5486 C CA . SER B 1 238 ? -1.429 6.516 31.344 1 87.5 238 SER B CA 1
ATOM 5487 C C . SER B 1 238 ? -2.742 7.289 31.359 1 87.5 238 SER B C 1
ATOM 5489 O O . SER B 1 238 ? -3.742 6.809 31.906 1 87.5 238 SER B O 1
ATOM 5491 N N . GLU B 1 239 ? -2.643 8.531 30.828 1 85.94 239 GLU B N 1
ATOM 5492 C CA . GLU B 1 239 ? -3.873 9.289 30.641 1 85.94 239 GLU B CA 1
ATOM 5493 C C . GLU B 1 239 ? -4.812 8.586 29.656 1 85.94 239 GLU B C 1
ATOM 5495 O O . GLU B 1 239 ? -4.363 7.871 28.766 1 85.94 239 GLU B O 1
ATOM 5500 N N . PRO B 1 240 ? -6.082 8.812 29.922 1 89.5 240 PRO B N 1
ATOM 5501 C CA . PRO B 1 240 ? -7.031 8.273 28.938 1 89.5 240 PRO B CA 1
ATOM 5502 C C . PRO B 1 240 ? -6.734 8.727 27.516 1 89.5 240 PRO B C 1
ATOM 5504 O O . PRO B 1 240 ? -6.312 9.867 27.297 1 89.5 240 PRO B O 1
ATOM 5507 N N . ALA B 1 241 ? -6.883 7.828 26.625 1 84.69 241 ALA B N 1
ATOM 5508 C CA . ALA B 1 241 ? -6.613 8.133 25.219 1 84.69 241 ALA B CA 1
ATOM 5509 C C . ALA B 1 241 ? -7.902 8.156 24.406 1 84.69 241 ALA B C 1
ATOM 5511 O O . ALA B 1 241 ? -8.766 7.289 24.578 1 84.69 241 ALA B O 1
ATOM 5512 N N . GLU B 1 242 ? -8.016 9.203 23.656 1 81.69 242 GLU B N 1
ATOM 5513 C CA . GLU B 1 242 ? -9.133 9.25 22.703 1 81.69 242 GLU B CA 1
ATOM 5514 C C . GLU B 1 242 ? -8.852 8.398 21.469 1 81.69 242 GLU B C 1
ATOM 5516 O O . GLU B 1 242 ? -7.73 8.406 20.953 1 81.69 242 GLU B O 1
ATOM 5521 N N . MET B 1 243 ? -9.836 7.684 21.094 1 82.19 243 MET B N 1
ATOM 5522 C CA . MET B 1 243 ? -9.695 6.824 19.922 1 82.19 243 MET B CA 1
ATOM 5523 C C . MET B 1 243 ? -10.82 7.078 18.922 1 82.19 243 MET B C 1
ATOM 5525 O O . MET B 1 243 ? -11.992 6.859 19.234 1 82.19 243 MET B O 1
ATOM 5529 N N . PRO B 1 244 ? -10.469 7.586 17.797 1 82.25 244 PRO B N 1
ATOM 5530 C CA . PRO B 1 244 ? -11.492 7.73 16.75 1 82.25 244 PRO B CA 1
ATOM 5531 C C . PRO B 1 244 ? -11.805 6.41 16.047 1 82.25 244 PRO B C 1
ATOM 5533 O O . PRO B 1 244 ? -10.922 5.574 15.883 1 82.25 244 PRO B O 1
ATOM 5536 N N . ILE B 1 245 ? -13.055 6.262 15.719 1 85.75 245 ILE B N 1
ATOM 5537 C CA . ILE B 1 245 ? -13.531 5.164 14.875 1 85.75 245 ILE B CA 1
ATOM 5538 C C . ILE B 1 245 ? -14.094 5.723 13.57 1 85.75 245 ILE B C 1
ATOM 5540 O O . ILE B 1 245 ? -15.297 5.996 13.477 1 85.75 245 ILE B O 1
ATOM 5544 N N . PRO B 1 246 ? -13.195 5.816 12.578 1 86.94 246 PRO B N 1
ATOM 5545 C CA . PRO B 1 246 ? -13.656 6.43 11.336 1 86.94 246 PRO B CA 1
ATOM 5546 C C . PRO B 1 246 ? -14.828 5.676 10.711 1 86.94 246 PRO B C 1
ATOM 5548 O O . PRO B 1 246 ? -14.867 4.445 10.742 1 86.94 246 PRO B O 1
ATOM 5551 N N . LEU B 1 247 ? -15.703 6.465 10.172 1 85.56 247 LEU B N 1
ATOM 5552 C CA . LEU B 1 247 ? -16.859 5.902 9.477 1 85.56 247 LEU B CA 1
ATOM 5553 C C . LEU B 1 247 ? -16.641 5.918 7.965 1 85.56 247 LEU B C 1
ATOM 5555 O O . LEU B 1 247 ? -16.5 6.984 7.363 1 85.56 247 LEU B O 1
ATOM 5559 N N . ARG B 1 248 ? -16.656 4.762 7.332 1 83 248 ARG B N 1
ATOM 5560 C CA . ARG B 1 248 ? -16.453 4.668 5.891 1 83 248 ARG B CA 1
ATOM 5561 C C . ARG B 1 248 ? -17.609 5.316 5.133 1 83 248 ARG B C 1
ATOM 5563 O O . ARG B 1 248 ? -17.406 5.867 4.047 1 83 248 ARG B O 1
ATOM 5570 N N . GLU B 1 249 ? -18.766 5.168 5.711 1 84.38 249 GLU B N 1
ATOM 5571 C CA . GLU B 1 249 ? -19.984 5.797 5.207 1 84.38 249 GLU B CA 1
ATOM 5572 C C . GLU B 1 249 ? -20.531 6.809 6.207 1 84.38 249 GLU B C 1
ATOM 5574 O O . GLU B 1 249 ? -21.453 6.496 6.965 1 84.38 249 GLU B O 1
ATOM 5579 N N . PRO B 1 250 ? -20.062 8 6.094 1 90.44 250 PRO B N 1
ATOM 5580 C CA . PRO B 1 250 ? -20.328 8.945 7.18 1 90.44 250 PRO B CA 1
ATOM 5581 C C . PRO B 1 250 ? -21.688 9.633 7.035 1 90.44 250 PRO B C 1
ATOM 5583 O O . PRO B 1 250 ? -22.141 10.305 7.965 1 90.44 250 PRO B O 1
ATOM 5586 N N . ILE B 1 251 ? -22.406 9.5 5.938 1 91.62 251 ILE B N 1
ATOM 5587 C CA . ILE B 1 251 ? -23.562 10.328 5.617 1 91.62 251 ILE B CA 1
ATOM 5588 C C . ILE B 1 251 ? -24.656 10.102 6.652 1 91.62 251 ILE B C 1
ATOM 5590 O O . ILE B 1 251 ? -25.188 11.055 7.219 1 91.62 251 ILE B O 1
ATOM 5594 N N . PRO B 1 252 ? -24.969 8.812 6.977 1 89.25 252 PRO B N 1
ATOM 5595 C CA . PRO B 1 252 ? -26 8.617 8.008 1 89.25 252 PRO B CA 1
ATOM 5596 C C . PRO B 1 252 ? -25.609 9.242 9.344 1 89.25 252 PRO B C 1
ATOM 5598 O O . PRO B 1 252 ? -26.469 9.805 10.039 1 89.25 252 PRO B O 1
ATOM 5601 N N . TYR B 1 253 ? -24.406 9.125 9.68 1 89.06 253 TYR B N 1
ATOM 5602 C CA . TYR B 1 253 ? -23.906 9.727 10.906 1 89.06 253 TYR B CA 1
ATOM 5603 C C . TYR B 1 253 ? -24.047 11.242 10.875 1 89.06 253 TYR B C 1
ATOM 5605 O O . TYR B 1 253 ? -24.5 11.844 11.852 1 89.06 253 TYR B O 1
ATOM 5613 N N . LEU B 1 254 ? -23.734 11.859 9.797 1 94.56 254 LEU B N 1
ATOM 5614 C CA . LEU B 1 254 ? -23.828 13.312 9.648 1 94.56 254 LEU B CA 1
ATOM 5615 C C . LEU B 1 254 ? -25.281 13.773 9.758 1 94.56 254 LEU B C 1
ATOM 5617 O O . LEU B 1 254 ? -25.562 14.781 10.414 1 94.56 254 LEU B O 1
ATOM 5621 N N . GLN B 1 255 ? -26.141 13.023 9.117 1 95.12 255 GLN B N 1
ATOM 5622 C CA . GLN B 1 255 ? -27.562 13.336 9.195 1 95.12 255 GLN B CA 1
ATOM 5623 C C . GLN B 1 255 ? -28.062 13.273 10.641 1 95.12 255 GLN B C 1
ATOM 5625 O O . GLN B 1 255 ? -28.812 14.148 11.086 1 95.12 255 GLN B O 1
ATOM 5630 N N . GLN B 1 256 ? -27.609 12.312 11.289 1 91.75 256 GLN B N 1
ATOM 5631 C CA . GLN B 1 256 ? -28.016 12.148 12.68 1 91.75 256 GLN B CA 1
ATOM 5632 C C . GLN B 1 256 ? -27.484 13.281 13.555 1 91.75 256 GLN B C 1
ATOM 5634 O O . GLN B 1 256 ? -28.203 13.797 14.414 1 91.75 256 GLN B O 1
ATOM 5639 N N . GLN B 1 257 ? -26.25 13.609 13.367 1 93.12 257 GLN B N 1
ATOM 5640 C CA . GLN B 1 257 ? -25.656 14.703 14.133 1 93.12 257 GLN B CA 1
ATOM 5641 C C . GLN B 1 257 ? -26.406 16.016 13.898 1 93.12 257 GLN B C 1
ATOM 5643 O O . GLN B 1 257 ? -26.641 16.781 14.828 1 93.12 257 GLN B O 1
ATOM 5648 N N . VAL B 1 258 ? -26.781 16.25 12.688 1 96.75 258 VAL B N 1
ATOM 5649 C CA . VAL B 1 258 ? -27.484 17.469 12.32 1 96.75 258 VAL B CA 1
ATOM 5650 C C . VAL B 1 258 ? -28.875 17.469 12.945 1 96.75 258 VAL B C 1
ATOM 5652 O O . VAL B 1 258 ? -29.297 18.469 13.539 1 96.75 258 VAL B O 1
ATOM 5655 N N . GLN B 1 259 ? -29.531 16.375 12.781 1 95.56 259 GLN B N 1
ATOM 5656 C CA . GLN B 1 259 ? -30.859 16.25 13.367 1 95.56 259 GLN B CA 1
ATOM 5657 C C . GLN B 1 259 ? -30.828 16.531 14.867 1 95.56 259 GLN B C 1
ATOM 5659 O O . GLN B 1 259 ? -31.656 17.266 15.383 1 95.56 259 GLN B O 1
ATOM 5664 N N . ARG B 1 260 ? -29.922 15.969 15.516 1 93.31 260 ARG B N 1
ATOM 5665 C CA . ARG B 1 260 ? -29.797 16.109 16.953 1 93.31 260 ARG B CA 1
ATOM 5666 C C . ARG B 1 260 ? -29.5 17.547 17.344 1 93.31 260 ARG B C 1
ATOM 5668 O O . ARG B 1 260 ? -30.125 18.094 18.25 1 93.31 260 ARG B O 1
ATOM 5675 N N . ALA B 1 261 ? -28.562 18.156 16.734 1 95.62 261 ALA B N 1
ATOM 5676 C CA . ALA B 1 261 ? -28.156 19.516 17.062 1 95.62 261 ALA B CA 1
ATOM 5677 C C . ALA B 1 261 ? -29.312 20.5 16.859 1 95.62 261 ALA B C 1
ATOM 5679 O O . ALA B 1 261 ? -29.531 21.391 17.672 1 95.62 261 ALA B O 1
ATOM 5680 N N . PHE B 1 262 ? -30.016 20.344 15.773 1 97.12 262 PHE B N 1
ATOM 5681 C CA . PHE B 1 262 ? -31.125 21.234 15.477 1 97.12 262 PHE B CA 1
ATOM 5682 C C . PHE B 1 262 ? -32.281 21 16.453 1 97.12 262 PHE B C 1
ATOM 5684 O O . PHE B 1 262 ? -32.875 21.969 16.938 1 97.12 262 PHE B O 1
ATOM 5691 N N . ALA B 1 263 ? -32.5 19.766 16.719 1 96.12 263 ALA B N 1
ATOM 5692 C CA . ALA B 1 263 ? -33.562 19.453 17.688 1 96.12 263 ALA B CA 1
ATOM 5693 C C . ALA B 1 263 ? -33.25 20.047 19.062 1 96.12 263 ALA B C 1
ATOM 5695 O O . ALA B 1 263 ? -34.125 20.609 19.719 1 96.12 263 ALA B O 1
ATOM 5696 N N . GLN B 1 264 ? -32.094 19.891 19.453 1 95.31 264 GLN B N 1
ATOM 5697 C CA . GLN B 1 264 ? -31.641 20.422 20.734 1 95.31 264 GLN B CA 1
ATOM 5698 C C . GLN B 1 264 ? -31.797 21.938 20.797 1 95.31 264 GLN B C 1
ATOM 5700 O O . GLN B 1 264 ? -32.062 22.5 21.875 1 95.31 264 GLN B O 1
ATOM 5705 N N . ALA B 1 265 ? -31.688 22.531 19.688 1 96.5 265 ALA B N 1
ATOM 5706 C CA . ALA B 1 265 ? -31.828 23.984 19.609 1 96.5 265 ALA B CA 1
ATOM 5707 C C . ALA B 1 265 ? -33.312 24.375 19.484 1 96.5 265 ALA B C 1
ATOM 5709 O O . ALA B 1 265 ? -33.656 25.562 19.578 1 96.5 265 ALA B O 1
ATOM 5710 N N . GLY B 1 266 ? -34.125 23.375 19.25 1 96.56 266 GLY B N 1
ATOM 5711 C CA . GLY B 1 266 ? -35.562 23.641 19.141 1 96.56 266 GLY B CA 1
ATOM 5712 C C . GLY B 1 266 ? -36.031 23.844 17.719 1 96.56 266 GLY B C 1
ATOM 5713 O O . GLY B 1 266 ? -37.031 24.5 17.469 1 96.56 266 GLY B O 1
ATOM 5714 N N . ILE B 1 267 ? -35.25 23.422 16.75 1 97.19 267 ILE B N 1
ATOM 5715 C CA . ILE B 1 267 ? -35.625 23.547 15.352 1 97.19 267 ILE B CA 1
ATOM 5716 C C . ILE B 1 267 ? -36.156 22.203 14.844 1 97.19 267 ILE B C 1
ATOM 5718 O O . ILE B 1 267 ? -35.469 21.172 14.984 1 97.19 267 ILE B O 1
ATOM 5722 N N . GLN B 1 268 ? -37.281 22.188 14.258 1 96.75 268 GLN B N 1
ATOM 5723 C CA . GLN B 1 268 ? -37.812 21 13.617 1 96.75 268 GLN B CA 1
ATOM 5724 C C . GLN B 1 268 ? -37.406 20.938 12.148 1 96.75 268 GLN B C 1
ATOM 5726 O O . GLN B 1 268 ? -37.656 21.859 11.391 1 96.75 268 GLN B O 1
ATOM 5731 N N . VAL B 1 269 ? -36.75 19.891 11.789 1 97.06 269 VAL B N 1
ATOM 5732 C CA . VAL B 1 269 ? -36.344 19.672 10.406 1 97.06 269 VAL B CA 1
ATOM 5733 C C . VAL B 1 269 ? -37.125 18.484 9.82 1 97.06 269 VAL B C 1
ATOM 5735 O O . VAL B 1 269 ? -37.094 17.375 10.352 1 97.06 269 VAL B O 1
ATOM 5738 N N . GLN B 1 270 ? -37.781 18.672 8.75 1 96.44 270 GLN B N 1
ATOM 5739 C CA . GLN B 1 270 ? -38.625 17.625 8.172 1 96.44 270 GLN B CA 1
ATOM 5740 C C . GLN B 1 270 ? -37.812 16.625 7.363 1 96.44 270 GLN B C 1
ATOM 5742 O O . GLN B 1 270 ? -38.031 15.422 7.422 1 96.44 270 GLN B O 1
ATOM 5747 N N . GLN B 1 271 ? -36.875 17.203 6.578 1 97 271 GLN B N 1
ATOM 5748 C CA . GLN B 1 271 ? -36.062 16.359 5.719 1 97 271 GLN B CA 1
ATOM 5749 C C . GLN B 1 271 ? -34.625 16.859 5.668 1 97 271 GLN B C 1
ATOM 5751 O O . GLN B 1 271 ? -34.375 18.062 5.551 1 97 271 GLN B O 1
ATOM 5756 N N . ILE B 1 272 ? -33.719 15.977 5.855 1 97 272 ILE B N 1
ATOM 5757 C CA . ILE B 1 272 ? -32.312 16.266 5.676 1 97 272 ILE B CA 1
ATOM 5758 C C . ILE B 1 272 ? -31.797 15.57 4.41 1 97 272 ILE B C 1
ATOM 5760 O O . ILE B 1 272 ? -31.859 14.352 4.293 1 97 272 ILE B O 1
ATOM 5764 N N . ARG B 1 273 ? -31.266 16.312 3.467 1 95.38 273 ARG B N 1
ATOM 5765 C CA . ARG B 1 273 ? -30.922 15.789 2.148 1 95.38 273 ARG B CA 1
ATOM 5766 C C . ARG B 1 273 ? -29.453 16.016 1.825 1 95.38 273 ARG B C 1
ATOM 5768 O O . ARG B 1 273 ? -29.016 17.172 1.7 1 95.38 273 ARG B O 1
ATOM 5775 N N . PRO B 1 274 ? -28.656 14.977 1.67 1 94.69 274 PRO B N 1
ATOM 5776 C CA . PRO B 1 274 ? -27.281 15.148 1.192 1 94.69 274 PRO B CA 1
ATOM 5777 C C . PRO B 1 274 ? -27.219 15.695 -0.234 1 94.69 274 PRO B C 1
ATOM 5779 O O . PRO B 1 274 ? -28.016 15.289 -1.089 1 94.69 274 PRO B O 1
ATOM 5782 N N . MET B 1 275 ? -26.281 16.609 -0.445 1 90.94 275 MET B N 1
ATOM 5783 C CA . MET B 1 275 ? -26.125 17.234 -1.755 1 90.94 275 MET B CA 1
ATOM 5784 C C . MET B 1 275 ? -24.672 17.188 -2.205 1 90.94 275 MET B C 1
ATOM 5786 O O . MET B 1 275 ? -23.766 17.375 -1.395 1 90.94 275 MET B O 1
ATOM 5790 N N . GLU B 1 276 ? -24.594 16.938 -3.527 1 89.12 276 GLU B N 1
ATOM 5791 C CA . GLU B 1 276 ? -23.266 17.094 -4.121 1 89.12 276 GLU B CA 1
ATOM 5792 C C . GLU B 1 276 ? -23.062 18.531 -4.625 1 89.12 276 GLU B C 1
ATOM 5794 O O . GLU B 1 276 ? -23.438 18.859 -5.754 1 89.12 276 GLU B O 1
ATOM 5799 N N . THR B 1 277 ? -22.641 19.344 -3.801 1 83.56 277 THR B N 1
ATOM 5800 C CA . THR B 1 277 ? -22.375 20.75 -4.129 1 83.56 277 THR B CA 1
ATOM 5801 C C . THR B 1 277 ? -21.266 21.312 -3.238 1 83.56 277 THR B C 1
ATOM 5803 O O . THR B 1 277 ? -21.031 20.797 -2.141 1 83.56 277 THR B O 1
ATOM 5806 N N . ALA B 1 278 ? -20.641 22.297 -3.84 1 86.56 278 ALA B N 1
ATOM 5807 C CA . ALA B 1 278 ? -19.562 22.938 -3.086 1 86.56 278 ALA B CA 1
ATOM 5808 C C . ALA B 1 278 ? -19.938 24.375 -2.717 1 86.56 278 ALA B C 1
ATOM 5810 O O . ALA B 1 278 ? -19.156 25.094 -2.084 1 86.56 278 ALA B O 1
ATOM 5811 N N . GLU B 1 279 ? -21.156 24.797 -3.039 1 92.88 279 GLU B N 1
ATOM 5812 C CA . GLU B 1 279 ? -21.5 26.203 -2.889 1 92.88 279 GLU B CA 1
ATOM 5813 C C . GLU B 1 279 ? -22.688 26.391 -1.959 1 92.88 279 GLU B C 1
ATOM 5815 O O . GLU B 1 279 ? -23.625 25.594 -1.984 1 92.88 279 GLU B O 1
ATOM 5820 N N . PRO B 1 280 ? -22.562 27.438 -1.15 1 95.31 280 PRO B N 1
ATOM 5821 C CA . PRO B 1 280 ? -23.734 27.781 -0.343 1 95.31 280 PRO B CA 1
ATOM 5822 C C . PRO B 1 280 ? -24.875 28.375 -1.173 1 95.31 280 PRO B C 1
ATOM 5824 O O . PRO B 1 280 ? -24.672 28.719 -2.344 1 95.31 280 PRO B O 1
ATOM 5827 N N . LEU B 1 281 ? -26.031 28.422 -0.526 1 94.38 281 LEU B N 1
ATOM 5828 C CA . LEU B 1 281 ? -27.109 29.219 -1.11 1 94.38 281 LEU B CA 1
ATOM 5829 C C . LEU B 1 281 ? -26.812 30.703 -0.975 1 94.38 281 LEU B C 1
ATOM 5831 O O . LEU B 1 281 ? -25.922 31.109 -0.215 1 94.38 281 LEU B O 1
ATOM 5835 N N . PRO B 1 282 ? -27.5 31.531 -1.722 1 94.44 282 PRO B N 1
ATOM 5836 C CA . PRO B 1 282 ? -27.094 32.938 -1.87 1 94.44 282 PRO B CA 1
ATOM 5837 C C . PRO B 1 282 ? -27.156 33.719 -0.556 1 94.44 282 PRO B C 1
ATOM 5839 O O . PRO B 1 282 ? -26.312 34.562 -0.297 1 94.44 282 PRO B O 1
ATOM 5842 N N . ASP B 1 283 ? -28.125 33.531 0.338 1 96.06 283 ASP B N 1
ATOM 5843 C CA . ASP B 1 283 ? -28.281 34.281 1.577 1 96.06 283 ASP B CA 1
ATOM 5844 C C . ASP B 1 283 ? -27.672 33.531 2.758 1 96.06 283 ASP B C 1
ATOM 5846 O O . ASP B 1 283 ? -28.281 32.625 3.311 1 96.06 283 ASP B O 1
ATOM 5850 N N . VAL B 1 284 ? -26.562 34 3.238 1 96.94 284 VAL B N 1
ATOM 5851 C CA . VAL B 1 284 ? -25.891 33.375 4.367 1 96.94 284 VAL B CA 1
ATOM 5852 C C . VAL B 1 284 ? -26.484 33.875 5.676 1 96.94 284 VAL B C 1
ATOM 5854 O O . VAL B 1 284 ? -26.422 35.062 5.973 1 96.94 284 VAL B O 1
ATOM 5857 N N . LEU B 1 285 ? -27.031 33.031 6.457 1 96.81 285 LEU B N 1
ATOM 5858 C CA . LEU B 1 285 ? -27.703 33.375 7.707 1 96.81 285 LEU B CA 1
ATOM 5859 C C . LEU B 1 285 ? -26.734 33.25 8.891 1 96.81 285 LEU B C 1
ATOM 5861 O O . LEU B 1 285 ? -26.766 34.094 9.805 1 96.81 285 LEU B O 1
ATOM 5865 N N . VAL B 1 286 ? -25.969 32.188 8.93 1 98.06 286 VAL B N 1
ATOM 5866 C CA . VAL B 1 286 ? -25 31.938 10 1 98.06 286 VAL B CA 1
ATOM 5867 C C . VAL B 1 286 ? -23.672 31.5 9.398 1 98.06 286 VAL B C 1
ATOM 5869 O O . VAL B 1 286 ? -23.625 30.75 8.422 1 98.06 286 VAL B O 1
ATOM 5872 N N . ARG B 1 287 ? -22.594 32.031 9.945 1 98.12 287 ARG B N 1
ATOM 5873 C CA . ARG B 1 287 ? -21.234 31.656 9.594 1 98.12 287 ARG B CA 1
ATOM 5874 C C . ARG B 1 287 ? -20.469 31.141 10.805 1 98.12 287 ARG B C 1
ATOM 5876 O O . ARG B 1 287 ? -20.609 31.672 11.906 1 98.12 287 ARG B O 1
ATOM 5883 N N . HIS B 1 288 ? -19.766 30.094 10.609 1 98.5 288 HIS B N 1
ATOM 5884 C CA . HIS B 1 288 ? -18.812 29.594 11.602 1 98.5 288 HIS B CA 1
ATOM 5885 C C . HIS B 1 288 ? -17.406 29.5 11.031 1 98.5 288 HIS B C 1
ATOM 5887 O O . HIS B 1 288 ? -17.172 28.797 10.047 1 98.5 288 HIS B O 1
ATOM 5893 N N . ALA B 1 289 ? -16.5 30.203 11.641 1 98.69 289 ALA B N 1
ATOM 5894 C CA . ALA B 1 289 ? -15.094 30.172 11.219 1 98.69 289 ALA B CA 1
ATOM 5895 C C . ALA B 1 289 ? -14.297 29.203 12.086 1 98.69 289 ALA B C 1
ATOM 5897 O O . ALA B 1 289 ? -14.422 29.203 13.312 1 98.69 289 ALA B O 1
ATOM 5898 N N . SER B 1 290 ? -13.555 28.375 11.453 1 98.75 290 SER B N 1
ATOM 5899 C CA . SER B 1 290 ? -12.648 27.484 12.164 1 98.75 290 SER B CA 1
ATOM 5900 C C . SER B 1 290 ? -11.578 28.266 12.922 1 98.75 290 SER B C 1
ATOM 5902 O O . SER B 1 290 ? -11.438 29.469 12.727 1 98.75 290 SER B O 1
ATOM 5904 N N . PRO B 1 291 ? -10.852 27.562 13.852 1 98.69 291 PRO B N 1
ATOM 5905 C CA . PRO B 1 291 ? -9.578 28.172 14.25 1 98.69 291 PRO B CA 1
ATOM 5906 C C . PRO B 1 291 ? -8.68 28.5 13.055 1 98.69 291 PRO B C 1
ATOM 5908 O O . PRO B 1 291 ? -8.891 27.969 11.961 1 98.69 291 PRO B O 1
ATOM 5911 N N . PRO B 1 292 ? -7.793 29.469 13.242 1 98.81 292 PRO B N 1
ATOM 5912 C CA . PRO B 1 292 ? -6.887 29.766 12.133 1 98.81 292 PRO B CA 1
ATOM 5913 C C . PRO B 1 292 ? -5.992 28.594 11.758 1 98.81 292 PRO B C 1
ATOM 5915 O O . PRO B 1 292 ? -5.816 27.672 12.562 1 98.81 292 PRO B O 1
ATOM 5918 N N . LEU B 1 293 ? -5.434 28.609 10.555 1 98.88 293 LEU B N 1
ATOM 5919 C CA . LEU B 1 293 ? -4.582 27.547 10.039 1 98.88 293 LEU B CA 1
ATOM 5920 C C . LEU B 1 293 ? -3.424 27.266 11 1 98.88 293 LEU B C 1
ATOM 5922 O O . LEU B 1 293 ? -3 26.125 11.148 1 98.88 293 LEU B O 1
ATOM 5926 N N . SER B 1 294 ? -2.936 28.297 11.703 1 98.81 294 SER B N 1
ATOM 5927 C CA . SER B 1 294 ? -1.846 28.156 12.656 1 98.81 294 SER B CA 1
ATOM 5928 C C . SER B 1 294 ? -2.205 27.156 13.758 1 98.81 294 SER B C 1
ATOM 5930 O O . SER B 1 294 ? -1.326 26.5 14.32 1 98.81 294 SER B O 1
ATOM 5932 N N . ARG B 1 295 ? -3.41 27.031 14.008 1 98.69 295 ARG B N 1
ATOM 5933 C CA . ARG B 1 295 ? -3.871 26.094 15.016 1 98.69 295 ARG B CA 1
ATOM 5934 C C . ARG B 1 295 ? -4.23 24.75 14.391 1 98.69 295 ARG B C 1
ATOM 5936 O O . ARG B 1 295 ? -4.004 23.688 14.992 1 98.69 295 ARG B O 1
ATOM 5943 N N . LEU B 1 296 ? -4.758 24.781 13.188 1 98.75 296 LEU B N 1
ATOM 5944 C CA . LEU B 1 296 ? -5.246 23.578 12.531 1 98.75 296 LEU B CA 1
ATOM 5945 C C . LEU B 1 296 ? -4.086 22.672 12.125 1 98.75 296 LEU B C 1
ATOM 5947 O O . LEU B 1 296 ? -4.27 21.469 11.914 1 98.75 296 LEU B O 1
ATOM 5951 N N . ILE B 1 297 ? -2.865 23.188 12.016 1 98.75 297 ILE B N 1
ATOM 5952 C CA . ILE B 1 297 ? -1.746 22.375 11.562 1 98.75 297 ILE B CA 1
ATOM 5953 C C . ILE B 1 297 ? -1.133 21.625 12.742 1 98.75 297 ILE B C 1
ATOM 5955 O O . ILE B 1 297 ? -0.337 20.703 12.555 1 98.75 297 ILE B O 1
ATOM 5959 N N . LEU B 1 298 ? -1.458 22.016 14.008 1 98.38 298 LEU B N 1
ATOM 5960 C CA . LEU B 1 298 ? -0.84 21.422 15.188 1 98.38 298 LEU B CA 1
ATOM 5961 C C . LEU B 1 298 ? -1.194 19.953 15.312 1 98.38 298 LEU B C 1
ATOM 5963 O O . LEU B 1 298 ? -0.309 19.109 15.477 1 98.38 298 LEU B O 1
ATOM 5967 N N . PRO B 1 299 ? -2.475 19.516 15.18 1 95.88 299 PRO B N 1
ATOM 5968 C CA . PRO B 1 299 ? -2.756 18.094 15.227 1 95.88 299 PRO B CA 1
ATOM 5969 C C . PRO B 1 299 ? -2.049 17.312 14.117 1 95.88 299 PRO B C 1
ATOM 5971 O O . PRO B 1 299 ? -1.69 16.141 14.297 1 95.88 299 PRO B O 1
ATOM 5974 N N . ILE B 1 300 ? -1.824 17.938 12.977 1 97.94 300 ILE B N 1
ATOM 5975 C CA . ILE B 1 300 ? -1.184 17.281 11.836 1 97.94 300 ILE B CA 1
ATOM 5976 C C . ILE B 1 300 ? 0.271 16.969 12.172 1 97.94 300 ILE B C 1
ATOM 5978 O O . ILE B 1 300 ? 0.707 15.82 12.047 1 97.94 300 ILE B O 1
ATOM 5982 N N . LEU B 1 301 ? 0.976 17.953 12.641 1 98.69 301 LEU B N 1
ATOM 5983 C CA . LEU B 1 301 ? 2.418 17.797 12.789 1 98.69 301 LEU B CA 1
ATOM 5984 C C . LEU B 1 301 ? 2.766 17.219 14.164 1 98.69 301 LEU B C 1
ATOM 5986 O O . LEU B 1 301 ? 3.676 16.391 14.281 1 98.69 301 LEU B O 1
ATOM 5990 N N . GLN B 1 302 ? 2.043 17.625 15.242 1 97.31 302 GLN B N 1
ATOM 5991 C CA . GLN B 1 302 ? 2.336 17.172 16.594 1 97.31 302 GLN B CA 1
ATOM 5992 C C . GLN B 1 302 ? 1.863 15.742 16.812 1 97.31 302 GLN B C 1
ATOM 5994 O O . GLN B 1 302 ? 2.619 14.898 17.297 1 97.31 302 GLN B O 1
ATOM 5999 N N . GLU B 1 303 ? 0.613 15.43 16.375 1 91.56 303 GLU B N 1
ATOM 6000 C CA . GLU B 1 303 ? -0.013 14.148 16.688 1 91.56 303 GLU B CA 1
ATOM 6001 C C . GLU B 1 303 ? -0.085 13.25 15.453 1 91.56 303 GLU B C 1
ATOM 6003 O O . GLU B 1 303 ? -0.541 12.109 15.531 1 91.56 303 GLU B O 1
ATOM 6008 N N . SER B 1 304 ? 0.348 13.742 14.414 1 94.5 304 SER B N 1
ATOM 6009 C CA . SER B 1 304 ? 0.348 13.008 13.148 1 94.5 304 SER B CA 1
ATOM 6010 C C . SER B 1 304 ? -1.068 12.625 12.734 1 94.5 304 SER B C 1
ATOM 6012 O O . SER B 1 304 ? -1.295 11.523 12.227 1 94.5 304 SER B O 1
ATOM 6014 N N . ASP B 1 305 ? -1.983 13.523 12.812 1 93.12 305 ASP B N 1
ATOM 6015 C CA . ASP B 1 305 ? -3.389 13.258 12.516 1 93.12 305 ASP B CA 1
ATOM 6016 C C . ASP B 1 305 ? -3.627 13.164 11.016 1 93.12 305 ASP B C 1
ATOM 6018 O O . ASP B 1 305 ? -3.512 14.156 10.297 1 93.12 305 ASP B O 1
ATOM 6022 N N . ASN B 1 306 ? -4.066 12 10.57 1 94.75 306 ASN B N 1
ATOM 6023 C CA . ASN B 1 306 ? -4.27 11.75 9.148 1 94.75 306 ASN B CA 1
ATOM 6024 C C . ASN B 1 306 ? -5.48 12.508 8.609 1 94.75 306 ASN B C 1
ATOM 6026 O O . ASN B 1 306 ? -5.461 12.992 7.484 1 94.75 306 ASN B O 1
ATOM 6030 N N . PHE B 1 307 ? -6.508 12.617 9.375 1 94.44 307 PHE B N 1
ATOM 6031 C CA . PHE B 1 307 ? -7.727 13.266 8.898 1 94.44 307 PHE B CA 1
ATOM 6032 C C . PHE B 1 307 ? -7.484 14.742 8.641 1 94.44 307 PHE B C 1
ATOM 6034 O O . PHE B 1 307 ? -7.824 15.258 7.574 1 94.44 307 PHE B O 1
ATOM 6041 N N . TYR B 1 308 ? -6.902 15.383 9.602 1 97.12 308 TYR B N 1
ATOM 6042 C CA . TYR B 1 308 ? -6.582 16.797 9.43 1 97.12 308 TYR B CA 1
ATOM 6043 C C . TYR B 1 308 ? -5.703 17 8.203 1 97.12 308 TYR B C 1
ATOM 6045 O O . TYR B 1 308 ? -5.918 17.938 7.434 1 97.12 308 TYR B O 1
ATOM 6053 N N . ALA B 1 309 ? -4.738 16.125 8.062 1 98.31 309 ALA B N 1
ATOM 6054 C CA . ALA B 1 309 ? -3.82 16.25 6.93 1 98.31 309 ALA B CA 1
ATOM 6055 C C . ALA B 1 309 ? -4.559 16.078 5.602 1 98.31 309 ALA B C 1
ATOM 6057 O O . ALA B 1 309 ? -4.359 16.859 4.668 1 98.31 309 ALA B O 1
ATOM 6058 N N . GLU B 1 310 ? -5.395 15.109 5.555 1 97.81 310 GLU B N 1
ATOM 6059 C CA . GLU B 1 310 ? -6.121 14.828 4.32 1 97.81 310 GLU B CA 1
ATOM 6060 C C . GLU B 1 310 ? -7.133 15.93 4.012 1 97.81 310 GLU B C 1
ATOM 6062 O O . GLU B 1 310 ? -7.348 16.281 2.848 1 97.81 310 GLU B O 1
ATOM 6067 N N . MET B 1 311 ? -7.793 16.438 5.035 1 97.88 311 MET B N 1
ATOM 6068 C CA . MET B 1 311 ? -8.719 17.547 4.84 1 97.88 311 MET B CA 1
ATOM 6069 C C . MET B 1 311 ? -8 18.766 4.273 1 97.88 311 MET B C 1
ATOM 6071 O O . MET B 1 311 ? -8.492 19.406 3.344 1 97.88 311 MET B O 1
ATOM 6075 N N . LEU B 1 312 ? -6.902 19.031 4.832 1 98.62 312 LEU B N 1
ATOM 6076 C CA . LEU B 1 312 ? -6.113 20.156 4.371 1 98.62 312 LEU B CA 1
ATOM 6077 C C . LEU B 1 312 ? -5.672 19.969 2.924 1 98.62 312 LEU B C 1
ATOM 6079 O O . LEU B 1 312 ? -5.762 20.891 2.111 1 98.62 312 LEU B O 1
ATOM 6083 N N . PHE B 1 313 ? -5.199 18.812 2.609 1 98.56 313 PHE B N 1
ATOM 6084 C CA . PHE B 1 313 ? -4.781 18.484 1.253 1 98.56 313 PHE B CA 1
ATOM 6085 C C . PHE B 1 313 ? -5.945 18.594 0.281 1 98.56 313 PHE B C 1
ATOM 6087 O O . PHE B 1 313 ? -5.805 19.188 -0.798 1 98.56 313 PHE B O 1
ATOM 6094 N N . ALA B 1 314 ? -7.078 18.062 0.675 1 97.81 314 ALA B N 1
ATOM 6095 C CA . ALA B 1 314 ? -8.266 18.141 -0.171 1 97.81 314 ALA B CA 1
ATOM 6096 C C . ALA B 1 314 ? -8.688 19.578 -0.408 1 97.81 314 ALA B C 1
ATOM 6098 O O . ALA B 1 314 ? -9.07 19.953 -1.521 1 97.81 314 ALA B O 1
ATOM 6099 N N . ALA B 1 315 ? -8.664 20.344 0.614 1 98.19 315 ALA B N 1
ATOM 6100 C CA . ALA B 1 315 ? -8.992 21.766 0.484 1 98.19 315 ALA B CA 1
ATOM 6101 C C . ALA B 1 315 ? -8.078 22.453 -0.523 1 98.19 315 ALA B C 1
ATOM 6103 O O . ALA B 1 315 ? -8.539 23.219 -1.379 1 98.19 315 ALA B O 1
ATOM 6104 N N . LEU B 1 316 ? -6.816 22.188 -0.38 1 98.5 316 LEU B N 1
ATOM 6105 C CA . LEU B 1 316 ? -5.828 22.781 -1.271 1 98.5 316 LEU B CA 1
ATOM 6106 C C . LEU B 1 316 ? -6.066 22.359 -2.715 1 98.5 316 LEU B C 1
ATOM 6108 O O . LEU B 1 316 ? -6.035 23.188 -3.627 1 98.5 316 LEU B O 1
ATOM 6112 N N . GLU B 1 317 ? -6.301 21.062 -2.936 1 97.62 317 GLU B N 1
ATOM 6113 C CA . GLU B 1 317 ? -6.559 20.547 -4.273 1 97.62 317 GLU B CA 1
ATOM 6114 C C . GLU B 1 317 ? -7.824 21.156 -4.871 1 97.62 317 GLU B C 1
ATOM 6116 O O . GLU B 1 317 ? -7.898 21.391 -6.078 1 97.62 317 GLU B O 1
ATOM 6121 N N . ALA B 1 318 ? -8.789 21.328 -4.016 1 95.94 318 ALA B N 1
ATOM 6122 C CA . ALA B 1 318 ? -10.031 21.953 -4.477 1 95.94 318 ALA B CA 1
ATOM 6123 C C . ALA B 1 318 ? -9.805 23.406 -4.855 1 95.94 318 ALA B C 1
ATOM 6125 O O . ALA B 1 318 ? -10.398 23.906 -5.816 1 95.94 318 ALA B O 1
ATOM 6126 N N . ALA B 1 319 ? -9 24.078 -4.066 1 97.31 319 ALA B N 1
ATOM 6127 C CA . ALA B 1 319 ? -8.734 25.5 -4.301 1 97.31 319 ALA B CA 1
ATOM 6128 C C . ALA B 1 319 ? -7.848 25.688 -5.523 1 97.31 319 ALA B C 1
ATOM 6130 O O . ALA B 1 319 ? -8.102 26.578 -6.352 1 97.31 319 ALA B O 1
ATOM 6131 N N . GLN B 1 320 ? -6.816 24.875 -5.629 1 97.94 320 GLN B N 1
ATOM 6132 C CA . GLN B 1 320 ? -5.867 24.953 -6.734 1 97.94 320 GLN B CA 1
ATOM 6133 C C . GLN B 1 320 ? -5.23 23.594 -7.004 1 97.94 320 GLN B C 1
ATOM 6135 O O . GLN B 1 320 ? -4.168 23.281 -6.461 1 97.94 320 GLN B O 1
ATOM 6140 N N . PRO B 1 321 ? -5.82 22.891 -7.957 1 97.25 321 PRO B N 1
ATOM 6141 C CA . PRO B 1 321 ? -5.316 21.547 -8.25 1 97.25 321 PRO B CA 1
ATOM 6142 C C . PRO B 1 321 ? -3.828 21.547 -8.594 1 97.25 321 PRO B C 1
ATOM 6144 O O . PRO B 1 321 ? -3.369 22.359 -9.398 1 97.25 321 PRO B O 1
ATOM 6147 N N . GLY B 1 322 ? -3.035 20.703 -7.902 1 97.38 322 GLY B N 1
ATOM 6148 C CA . GLY B 1 322 ? -1.623 20.516 -8.195 1 97.38 322 GLY B CA 1
ATOM 6149 C C . GLY B 1 322 ? -0.729 21.531 -7.504 1 97.38 322 GLY B C 1
ATOM 6150 O O . GLY B 1 322 ? 0.48 21.562 -7.742 1 97.38 322 GLY B O 1
ATOM 6151 N N . TYR B 1 323 ? -1.278 22.312 -6.66 1 98.25 323 TYR B N 1
ATOM 6152 C CA . TYR B 1 323 ? -0.511 23.391 -6.062 1 98.25 323 TYR B CA 1
ATOM 6153 C C . TYR B 1 323 ? 0.657 22.859 -5.246 1 98.25 323 TYR B C 1
ATOM 6155 O O . TYR B 1 323 ? 1.771 23.375 -5.32 1 98.25 323 TYR B O 1
ATOM 6163 N N . ARG B 1 324 ? 0.449 21.828 -4.438 1 98 324 ARG B N 1
ATOM 6164 C CA . ARG B 1 324 ? 1.511 21.297 -3.592 1 98 324 ARG B CA 1
ATOM 6165 C C . ARG B 1 324 ? 2.721 20.891 -4.426 1 98 324 ARG B C 1
ATOM 6167 O O . ARG B 1 324 ? 3.859 21.203 -4.07 1 98 324 ARG B O 1
ATOM 6174 N N . GLN B 1 325 ? 2.488 20.219 -5.527 1 96.56 325 GLN B N 1
ATOM 6175 C CA . GLN B 1 325 ? 3.572 19.781 -6.395 1 96.56 325 GLN B CA 1
ATOM 6176 C C . GLN B 1 325 ? 4.344 20.969 -6.965 1 96.56 325 GLN B C 1
ATOM 6178 O O . GLN B 1 325 ? 5.578 20.953 -6.977 1 96.56 325 GLN B O 1
ATOM 6183 N N . ARG B 1 326 ? 3.66 21.938 -7.449 1 96.69 326 ARG B N 1
ATOM 6184 C CA . ARG B 1 326 ? 4.297 23.125 -8 1 96.69 326 ARG B CA 1
ATOM 6185 C C . ARG B 1 326 ? 5.098 23.875 -6.934 1 96.69 326 ARG B C 1
ATOM 6187 O O . ARG B 1 326 ? 6.203 24.344 -7.199 1 96.69 326 ARG B O 1
ATOM 6194 N N . TYR B 1 327 ? 4.488 23.984 -5.816 1 97.56 327 TYR B N 1
ATOM 6195 C CA . TYR B 1 327 ? 5.16 24.625 -4.691 1 97.56 327 TYR B CA 1
ATOM 6196 C C . TYR B 1 327 ? 6.48 23.922 -4.379 1 97.56 327 TYR B C 1
ATOM 6198 O O . TYR B 1 327 ? 7.512 24.578 -4.223 1 97.56 327 TYR B O 1
ATOM 6206 N N . LEU B 1 328 ? 6.453 22.578 -4.281 1 97.44 328 LEU B N 1
ATOM 6207 C CA . LEU B 1 328 ? 7.652 21.812 -3.969 1 97.44 328 LEU B CA 1
ATOM 6208 C C . LEU B 1 328 ? 8.711 22 -5.051 1 97.44 328 LEU B C 1
ATOM 6210 O O . LEU B 1 328 ? 9.898 22.125 -4.75 1 97.44 328 LEU B O 1
ATOM 6214 N N . GLU B 1 329 ? 8.305 22 -6.27 1 94.81 329 GLU B N 1
ATOM 6215 C CA . GLU B 1 329 ? 9.242 22.234 -7.367 1 94.81 329 GLU B CA 1
ATOM 6216 C C . GLU B 1 329 ? 9.883 23.609 -7.258 1 94.81 329 GLU B C 1
ATOM 6218 O O . GLU B 1 329 ? 11.094 23.75 -7.453 1 94.81 329 GLU B O 1
ATOM 6223 N N . GLN B 1 330 ? 9.148 24.547 -6.922 1 94.69 330 GLN B N 1
ATOM 6224 C CA . GLN B 1 330 ? 9.641 25.906 -6.781 1 94.69 330 GLN B CA 1
ATOM 6225 C C . GLN B 1 330 ? 10.617 26.031 -5.617 1 94.69 330 GLN B C 1
ATOM 6227 O O . GLN B 1 330 ? 11.562 26.828 -5.664 1 94.69 330 GLN B O 1
ATOM 6232 N N . MET B 1 331 ? 10.375 25.219 -4.652 1 93.31 331 MET B N 1
ATOM 6233 C CA . MET B 1 331 ? 11.219 25.266 -3.463 1 93.31 331 MET B CA 1
ATOM 6234 C C . MET B 1 331 ? 12.492 24.453 -3.662 1 93.31 331 MET B C 1
ATOM 6236 O O . MET B 1 331 ? 13.352 24.406 -2.781 1 93.31 331 MET B O 1
ATOM 6240 N N . GLY B 1 332 ? 12.555 23.766 -4.816 1 89.25 332 GLY B N 1
ATOM 6241 C CA . GLY B 1 332 ? 13.75 22.984 -5.113 1 89.25 332 GLY B CA 1
ATOM 6242 C C . GLY B 1 332 ? 13.664 21.547 -4.629 1 89.25 332 GLY B C 1
ATOM 6243 O O . GLY B 1 332 ? 14.688 20.938 -4.324 1 89.25 332 GLY B O 1
ATOM 6244 N N . VAL B 1 333 ? 12.539 21.062 -4.352 1 89.19 333 VAL B N 1
ATOM 6245 C CA . VAL B 1 333 ? 12.289 19.656 -4.035 1 89.19 333 VAL B CA 1
ATOM 6246 C C . VAL B 1 333 ? 11.766 18.938 -5.27 1 89.19 333 VAL B C 1
ATOM 6248 O O . VAL B 1 333 ? 10.586 18.578 -5.336 1 89.19 333 VAL B O 1
ATOM 6251 N N . PRO B 1 334 ? 12.594 18.672 -6.191 1 77.62 334 PRO B N 1
ATOM 6252 C CA . PRO B 1 334 ? 12.07 18.031 -7.402 1 77.62 334 PRO B CA 1
ATOM 6253 C C . PRO B 1 334 ? 11.828 16.547 -7.227 1 77.62 334 PRO B C 1
ATOM 6255 O O . PRO B 1 334 ? 12.414 15.914 -6.336 1 77.62 334 PRO B O 1
ATOM 6258 N N . GLY B 1 335 ? 10.875 16.094 -8.039 1 83.94 335 GLY B N 1
ATOM 6259 C CA . GLY B 1 335 ? 10.719 14.664 -8.242 1 83.94 335 GLY B CA 1
ATOM 6260 C C . GLY B 1 335 ? 9.922 13.984 -7.148 1 83.94 335 GLY B C 1
ATOM 6261 O O . GLY B 1 335 ? 9.969 12.758 -7.008 1 83.94 335 GLY B O 1
ATOM 6262 N N . ALA B 1 336 ? 9.297 14.773 -6.285 1 91.81 336 ALA B N 1
ATOM 6263 C CA . ALA B 1 336 ? 8.43 14.188 -5.266 1 91.81 336 ALA B CA 1
ATOM 6264 C C . ALA B 1 336 ? 7.266 13.438 -5.902 1 91.81 336 ALA B C 1
ATOM 6266 O O . ALA B 1 336 ? 6.66 13.922 -6.863 1 91.81 336 ALA B O 1
ATOM 6267 N N . VAL B 1 337 ? 7.016 12.258 -5.504 1 93.75 337 VAL B N 1
ATOM 6268 C CA . VAL B 1 337 ? 5.84 11.492 -5.891 1 93.75 337 VAL B CA 1
ATOM 6269 C C . VAL B 1 337 ? 4.875 11.391 -4.711 1 93.75 337 VAL B C 1
ATOM 6271 O O . VAL B 1 337 ? 5.121 10.641 -3.762 1 93.75 337 VAL B O 1
ATOM 6274 N N . LEU B 1 338 ? 3.826 12.133 -4.797 1 96.12 338 LEU B N 1
ATOM 6275 C CA . LEU B 1 338 ? 2.891 12.227 -3.682 1 96.12 338 LEU B CA 1
ATOM 6276 C C . LEU B 1 338 ? 1.462 11.969 -4.148 1 96.12 338 LEU B C 1
ATOM 6278 O O . LEU B 1 338 ? 1.004 12.57 -5.125 1 96.12 338 LEU B O 1
ATOM 6282 N N . VAL B 1 339 ? 0.726 11.078 -3.383 1 95.75 339 VAL B N 1
ATOM 6283 C CA . VAL B 1 339 ? -0.612 10.727 -3.85 1 95.75 339 VAL B CA 1
ATOM 6284 C C . VAL B 1 339 ? -1.644 11.094 -2.785 1 95.75 339 VAL B C 1
ATOM 6286 O O . VAL B 1 339 ? -2.846 11.125 -3.061 1 95.75 339 VAL B O 1
ATOM 6289 N N . ASP B 1 340 ? -1.225 11.328 -1.538 1 97.31 340 ASP B N 1
ATOM 6290 C CA . ASP B 1 340 ? -2.125 11.727 -0.461 1 97.31 340 ASP B CA 1
ATOM 6291 C C . ASP B 1 340 ? -1.501 12.828 0.396 1 97.31 340 ASP B C 1
ATOM 6293 O O . ASP B 1 340 ? -0.418 13.328 0.083 1 97.31 340 ASP B O 1
ATOM 6297 N N . GLY B 1 341 ? -2.229 13.289 1.38 1 98.19 341 GLY B N 1
ATOM 6298 C CA . GLY B 1 341 ? -1.752 14.391 2.203 1 98.19 341 GLY B CA 1
ATOM 6299 C C . GLY B 1 341 ? -1.14 13.93 3.514 1 98.19 341 GLY B C 1
ATOM 6300 O O . GLY B 1 341 ? -0.461 14.703 4.191 1 98.19 341 GLY B O 1
ATOM 6301 N N . SER B 1 342 ? -1.356 12.695 3.916 1 97.62 342 SER B N 1
ATOM 6302 C CA . SER B 1 342 ? -1.004 12.242 5.258 1 97.62 342 SER B CA 1
ATOM 6303 C C . SER B 1 342 ? 0.263 11.398 5.246 1 97.62 342 SER B C 1
ATOM 6305 O O . SER B 1 342 ? 0.974 11.312 6.25 1 97.62 342 SER B O 1
ATOM 6307 N N . GLY B 1 343 ? 0.524 10.734 4.133 1 97.5 343 GLY B N 1
ATOM 6308 C CA . GLY B 1 343 ? 1.664 9.836 4.082 1 97.5 343 GLY B CA 1
ATOM 6309 C C . GLY B 1 343 ? 1.3 8.391 4.395 1 97.5 343 GLY B C 1
ATOM 6310 O O . GLY B 1 343 ? 2.18 7.543 4.535 1 97.5 343 GLY B O 1
ATOM 6311 N N . LEU B 1 344 ? -0.008 8.125 4.426 1 95.62 344 LEU B N 1
ATOM 6312 C CA . LEU B 1 344 ? -0.479 6.77 4.707 1 95.62 344 LEU B CA 1
ATOM 6313 C C . LEU B 1 344 ? -0.223 5.844 3.523 1 95.62 344 LEU B C 1
ATOM 6315 O O . LEU B 1 344 ? 0 4.645 3.703 1 95.62 344 LEU B O 1
ATOM 6319 N N . SER B 1 345 ? -0.248 6.379 2.346 1 96.5 345 SER B N 1
ATOM 6320 C CA . SER B 1 345 ? -0.032 5.586 1.137 1 96.5 345 SER B CA 1
ATOM 6321 C C . SER B 1 345 ? 1.426 5.16 1.009 1 96.5 345 SER B C 1
ATOM 6323 O O . SER B 1 345 ? 2.336 5.945 1.278 1 96.5 345 SER B O 1
ATOM 6325 N N . ARG B 1 346 ? 1.611 3.936 0.556 1 95.19 346 ARG B N 1
ATOM 6326 C CA . ARG B 1 346 ? 2.949 3.428 0.27 1 95.19 346 ARG B CA 1
ATOM 6327 C C . ARG B 1 346 ? 3.381 3.789 -1.147 1 95.19 346 ARG B C 1
ATOM 6329 O O . ARG B 1 346 ? 4.316 3.195 -1.688 1 95.19 346 ARG B O 1
ATOM 6336 N N . GLN B 1 347 ? 2.697 4.762 -1.708 1 94.69 347 GLN B N 1
ATOM 6337 C CA . GLN B 1 347 ? 3.061 5.238 -3.037 1 94.69 347 GLN B CA 1
ATOM 6338 C C . GLN B 1 347 ? 3.574 6.676 -2.984 1 94.69 347 GLN B C 1
ATOM 6340 O O . GLN B 1 347 ? 3.688 7.34 -4.016 1 94.69 347 GLN B O 1
ATOM 6345 N N . ASN B 1 348 ? 3.811 7.148 -1.753 1 96.25 348 ASN B N 1
ATOM 6346 C CA . ASN B 1 348 ? 4.488 8.422 -1.545 1 96.25 348 ASN B CA 1
ATOM 6347 C C . ASN B 1 348 ? 6 8.25 -1.453 1 96.25 348 ASN B C 1
ATOM 6349 O O . ASN B 1 348 ? 6.488 7.445 -0.657 1 96.25 348 ASN B O 1
ATOM 6353 N N . TRP B 1 349 ? 6.738 9.062 -2.236 1 95 349 TRP B N 1
ATOM 6354 C CA . TRP B 1 349 ? 8.195 8.984 -2.207 1 95 349 TRP B CA 1
ATOM 6355 C C . TRP B 1 349 ? 8.82 10.375 -2.182 1 95 349 TRP B C 1
ATOM 6357 O O . TRP B 1 349 ? 8.422 11.25 -2.951 1 95 349 TRP B O 1
ATOM 6367 N N . LEU B 1 350 ? 9.727 10.586 -1.319 1 96.44 350 LEU B N 1
ATOM 6368 C CA . LEU B 1 350 ? 10.5 11.82 -1.18 1 96.44 350 LEU B CA 1
ATOM 6369 C C . LEU B 1 350 ? 11.977 11.508 -0.945 1 96.44 350 LEU B C 1
ATOM 6371 O O . LEU B 1 350 ? 12.32 10.406 -0.501 1 96.44 350 LEU B O 1
ATOM 6375 N N . THR B 1 351 ? 12.812 12.453 -1.261 1 96.75 351 THR B N 1
ATOM 6376 C CA . THR B 1 351 ? 14.234 12.312 -0.951 1 96.75 351 THR B CA 1
ATOM 6377 C C . THR B 1 351 ? 14.562 12.984 0.376 1 96.75 351 THR B C 1
ATOM 6379 O O . THR B 1 351 ? 13.992 14.023 0.714 1 96.75 351 THR B O 1
ATOM 6382 N N . PRO B 1 352 ? 15.531 12.367 1.135 1 98 352 PRO B N 1
ATOM 6383 C CA . PRO B 1 352 ? 16 13.086 2.324 1 98 352 PRO B CA 1
ATOM 6384 C C . PRO B 1 352 ? 16.484 14.5 2.01 1 98 352 PRO B C 1
ATOM 6386 O O . PRO B 1 352 ? 16.172 15.438 2.758 1 98 352 PRO B O 1
ATOM 6389 N N . LYS B 1 353 ? 17.141 14.672 0.896 1 97.88 353 LYS B N 1
ATOM 6390 C CA . LYS B 1 353 ? 17.609 16 0.5 1 97.88 353 LYS B CA 1
ATOM 6391 C C . LYS B 1 353 ? 16.438 16.938 0.247 1 97.88 353 LYS B C 1
ATOM 6393 O O . LYS B 1 353 ? 16.484 18.109 0.614 1 97.88 353 LYS B O 1
ATOM 6398 N N . GLY B 1 354 ? 15.422 16.406 -0.427 1 97.44 354 GLY B N 1
ATOM 6399 C CA . GLY B 1 354 ? 14.234 17.203 -0.641 1 97.44 354 GLY B CA 1
ATOM 6400 C C . GLY B 1 354 ? 13.586 17.672 0.65 1 97.44 354 GLY B C 1
ATOM 6401 O O . GLY B 1 354 ? 13.172 18.828 0.763 1 97.44 354 GLY B O 1
ATOM 6402 N N . LEU B 1 355 ? 13.516 16.812 1.632 1 98.44 355 LEU B N 1
ATOM 6403 C CA . LEU B 1 355 ? 12.93 17.156 2.922 1 98.44 355 LEU B CA 1
ATOM 6404 C C . LEU B 1 355 ? 13.781 18.203 3.645 1 98.44 355 LEU B C 1
ATOM 6406 O O . LEU B 1 355 ? 13.25 19.141 4.238 1 98.44 355 LEU B O 1
ATOM 6410 N N . VAL B 1 356 ? 15.102 18.062 3.586 1 98.56 356 VAL B N 1
ATOM 6411 C CA . VAL B 1 356 ? 16 19.031 4.211 1 98.56 356 VAL B CA 1
ATOM 6412 C C . VAL B 1 356 ? 15.844 20.391 3.541 1 98.56 356 VAL B C 1
ATOM 6414 O O . VAL B 1 356 ? 15.789 21.422 4.219 1 98.56 356 VAL B O 1
ATOM 6417 N N . THR B 1 357 ? 15.734 20.359 2.234 1 98.12 357 THR B N 1
ATOM 6418 C CA . THR B 1 357 ? 15.539 21.594 1.494 1 98.12 357 THR B CA 1
ATOM 6419 C C . THR B 1 357 ? 14.25 22.297 1.931 1 98.12 357 THR B C 1
ATOM 6421 O O . THR B 1 357 ? 14.25 23.5 2.186 1 98.12 357 THR B O 1
ATOM 6424 N N . LEU B 1 358 ? 13.219 21.547 2.018 1 98.19 358 LEU B N 1
ATOM 6425 C CA . LEU B 1 358 ? 11.945 22.094 2.465 1 98.19 358 LEU B CA 1
ATOM 6426 C C . LEU B 1 358 ? 12.07 22.688 3.865 1 98.19 358 LEU B C 1
ATOM 6428 O O . LEU B 1 358 ? 11.594 23.797 4.117 1 98.19 358 LEU B O 1
ATOM 6432 N N . LEU B 1 359 ? 12.672 21.953 4.742 1 98.62 359 LEU B N 1
ATOM 6433 C CA . LEU B 1 359 ? 12.828 22.391 6.125 1 98.62 359 LEU B CA 1
ATOM 6434 C C . LEU B 1 359 ? 13.664 23.672 6.199 1 98.62 359 LEU B C 1
ATOM 6436 O O . LEU B 1 359 ? 13.375 24.562 6.992 1 98.62 359 LEU B O 1
ATOM 6440 N N . GLN B 1 360 ? 14.688 23.75 5.41 1 98.19 360 GLN B N 1
ATOM 6441 C CA . GLN B 1 360 ? 15.516 24.953 5.359 1 98.19 360 GLN B CA 1
ATOM 6442 C C . GLN B 1 360 ? 14.703 26.156 4.879 1 98.19 360 GLN B C 1
ATOM 6444 O O . GLN B 1 360 ? 14.812 27.25 5.441 1 98.19 360 GLN B O 1
ATOM 6449 N N . GLN B 1 361 ? 13.945 25.906 3.869 1 97.12 361 GLN B N 1
ATOM 6450 C CA . GLN B 1 361 ? 13.125 26.984 3.332 1 97.12 361 GLN B CA 1
ATOM 6451 C C . GLN B 1 361 ? 12.102 27.469 4.363 1 97.12 361 GLN B C 1
ATOM 6453 O O . GLN B 1 361 ? 11.875 28.672 4.512 1 97.12 361 GLN B O 1
ATOM 6458 N N . MET B 1 362 ? 11.516 26.562 5.059 1 98.06 362 MET B N 1
ATOM 6459 C CA . MET B 1 362 ? 10.539 26.938 6.078 1 98.06 362 MET B CA 1
ATOM 6460 C C . MET B 1 362 ? 11.203 27.688 7.227 1 98.06 362 MET B C 1
ATOM 6462 O O . MET B 1 362 ? 10.602 28.609 7.801 1 98.06 362 MET B O 1
ATOM 6466 N N . ALA B 1 363 ? 12.422 27.344 7.559 1 98 363 ALA B N 1
ATOM 6467 C CA . ALA B 1 363 ? 13.156 28.016 8.625 1 98 363 ALA B CA 1
ATOM 6468 C C . ALA B 1 363 ? 13.477 29.453 8.25 1 98 363 ALA B C 1
ATOM 6470 O O . ALA B 1 363 ? 13.711 30.297 9.125 1 98 363 ALA B O 1
ATOM 6471 N N . ARG B 1 364 ? 13.453 29.734 6.984 1 96.31 364 ARG B N 1
ATOM 6472 C CA . ARG B 1 364 ? 13.789 31.078 6.508 1 96.31 364 ARG B CA 1
ATOM 6473 C C . ARG B 1 364 ? 12.531 31.859 6.156 1 96.31 364 ARG B C 1
ATOM 6475 O O . ARG B 1 364 ? 12.602 33.062 5.852 1 96.31 364 ARG B O 1
ATOM 6482 N N . SER B 1 365 ? 11.438 31.25 6.211 1 96.62 365 SER B N 1
ATOM 6483 C CA . SER B 1 365 ? 10.188 31.875 5.801 1 96.62 365 SER B CA 1
ATOM 6484 C C . SER B 1 365 ? 9.609 32.719 6.922 1 96.62 365 SER B C 1
ATOM 6486 O O . SER B 1 365 ? 10.109 32.719 8.047 1 96.62 365 SER B O 1
ATOM 6488 N N . ASP B 1 366 ? 8.5 33.438 6.559 1 96.69 366 ASP B N 1
ATOM 6489 C CA . ASP B 1 366 ? 7.766 34.219 7.535 1 96.69 366 ASP B CA 1
ATOM 6490 C C . ASP B 1 366 ? 7.055 33.344 8.555 1 96.69 366 ASP B C 1
ATOM 6492 O O . ASP B 1 366 ? 6.609 33.812 9.602 1 96.69 366 ASP B O 1
ATOM 6496 N N . HIS B 1 367 ? 7.027 32.031 8.312 1 97.62 367 HIS B N 1
ATOM 6497 C CA . HIS B 1 367 ? 6.328 31.078 9.18 1 97.62 367 HIS B CA 1
ATOM 6498 C C . HIS B 1 367 ? 7.312 30.297 10.055 1 97.62 367 HIS B C 1
ATOM 6500 O O . HIS B 1 367 ? 6.934 29.312 10.695 1 97.62 367 HIS B O 1
ATOM 6506 N N . ALA B 1 368 ? 8.523 30.703 10.125 1 98.06 368 ALA B N 1
ATOM 6507 C CA . ALA B 1 368 ? 9.594 29.922 10.75 1 98.06 368 ALA B CA 1
ATOM 6508 C C . ALA B 1 368 ? 9.242 29.578 12.188 1 98.06 368 ALA B C 1
ATOM 6510 O O . ALA B 1 368 ? 9.359 28.406 12.594 1 98.06 368 ALA B O 1
ATOM 6511 N N . SER B 1 369 ? 8.844 30.5 12.961 1 97.88 369 SER B N 1
ATOM 6512 C CA . SER B 1 369 ? 8.547 30.281 14.367 1 97.88 369 SER B CA 1
ATOM 6513 C C . SER B 1 369 ? 7.352 29.344 14.531 1 97.88 369 SER B C 1
ATOM 6515 O O . SER B 1 369 ? 7.406 28.391 15.32 1 97.88 369 SER B O 1
ATOM 6517 N N . LEU B 1 370 ? 6.277 29.625 13.781 1 98.44 370 LEU B N 1
ATOM 6518 C CA . LEU B 1 370 ? 5.098 28.766 13.805 1 98.44 370 LEU B CA 1
ATOM 6519 C C . LEU B 1 370 ? 5.453 27.344 13.391 1 98.44 370 LEU B C 1
ATOM 6521 O O . LEU B 1 370 ? 5.027 26.375 14.039 1 98.44 370 LEU B O 1
ATOM 6525 N N . TRP B 1 371 ? 6.242 27.234 12.375 1 98.44 371 TRP B N 1
ATOM 6526 C CA . TRP B 1 371 ? 6.66 25.953 11.82 1 98.44 371 TRP B CA 1
ATOM 6527 C C . TRP B 1 371 ? 7.426 25.141 12.852 1 98.44 371 TRP B C 1
ATOM 6529 O O . TRP B 1 371 ? 7.074 23.984 13.133 1 98.44 371 TRP B O 1
ATOM 6539 N N . ARG B 1 372 ? 8.352 25.703 13.445 1 97.94 372 ARG B N 1
ATOM 6540 C CA . ARG B 1 372 ? 9.172 25 14.422 1 97.94 372 ARG B CA 1
ATOM 6541 C C . ARG B 1 372 ? 8.344 24.562 15.625 1 97.94 372 ARG B C 1
ATOM 6543 O O . ARG B 1 372 ? 8.453 23.422 16.094 1 97.94 372 ARG B O 1
ATOM 6550 N N . ARG B 1 373 ? 7.531 25.406 16.109 1 96.88 373 ARG B N 1
ATOM 6551 C CA . ARG B 1 373 ? 6.73 25.109 17.297 1 96.88 373 ARG B CA 1
ATOM 6552 C C . ARG B 1 373 ? 5.691 24.047 17 1 96.88 373 ARG B C 1
ATOM 6554 O O . ARG B 1 373 ? 5.16 23.406 17.922 1 96.88 373 ARG B O 1
ATOM 6561 N N . SER B 1 374 ? 5.379 23.906 15.742 1 98.62 374 SER B N 1
ATOM 6562 C CA . SER B 1 374 ? 4.371 22.922 15.367 1 98.62 374 SER B CA 1
ATOM 6563 C C . SER B 1 374 ? 4.969 21.531 15.281 1 98.62 374 SER B C 1
ATOM 6565 O O . SER B 1 374 ? 4.238 20.531 15.203 1 98.62 374 SER B O 1
ATOM 6567 N N . LEU B 1 375 ? 6.266 21.391 15.328 1 98.88 375 LEU B N 1
ATOM 6568 C CA . LEU B 1 375 ? 6.926 20.094 15.281 1 98.88 375 LEU B CA 1
ATOM 6569 C C . LEU B 1 375 ? 7.043 19.5 16.688 1 98.88 375 LEU B C 1
ATOM 6571 O O . LEU B 1 375 ? 7.254 20.219 17.656 1 98.88 375 LEU B O 1
ATOM 6575 N N . PRO B 1 376 ? 6.941 18.172 16.812 1 98.75 376 PRO B N 1
ATOM 6576 C CA . PRO B 1 376 ? 7.188 17.531 18.109 1 98.75 376 PRO B CA 1
ATOM 6577 C C . PRO B 1 376 ? 8.578 17.828 18.656 1 98.75 376 PRO B C 1
ATOM 6579 O O . PRO B 1 376 ? 9.555 17.859 17.906 1 98.75 376 PRO B O 1
ATOM 6582 N N . LEU B 1 377 ? 8.602 18.109 19.922 1 98.69 377 LEU B N 1
ATOM 6583 C CA . LEU B 1 377 ? 9.844 18.328 20.641 1 98.69 377 LEU B CA 1
ATOM 6584 C C . LEU B 1 377 ? 10.219 17.078 21.453 1 98.69 377 LEU B C 1
ATOM 6586 O O . LEU B 1 377 ? 9.406 16.562 22.219 1 98.69 377 LEU B O 1
ATOM 6590 N N . ALA B 1 378 ? 11.469 16.656 21.297 1 98.56 378 ALA B N 1
ATOM 6591 C CA . ALA B 1 378 ? 11.953 15.422 21.922 1 98.56 378 ALA B CA 1
ATOM 6592 C C . ALA B 1 378 ? 11.734 15.461 23.438 1 98.56 378 ALA B C 1
ATOM 6594 O O . ALA B 1 378 ? 12.188 16.391 24.109 1 98.56 378 ALA B O 1
ATOM 6595 N N . GLY B 1 379 ? 11.023 14.43 23.891 1 96.81 379 GLY B N 1
ATOM 6596 C CA . GLY B 1 379 ? 10.797 14.266 25.328 1 96.81 379 GLY B CA 1
ATOM 6597 C C . GLY B 1 379 ? 9.727 15.195 25.875 1 96.81 379 GLY B C 1
ATOM 6598 O O . GLY B 1 379 ? 9.5 15.25 27.078 1 96.81 379 GLY B O 1
ATOM 6599 N N . ARG B 1 380 ? 8.969 15.898 24.969 1 96.44 380 ARG B N 1
ATOM 6600 C CA . ARG B 1 380 ? 8.109 16.953 25.516 1 96.44 380 ARG B CA 1
ATOM 6601 C C . ARG B 1 380 ? 6.73 16.906 24.859 1 96.44 380 ARG B C 1
ATOM 6603 O O . ARG B 1 380 ? 5.719 17.094 25.547 1 96.44 380 ARG B O 1
ATOM 6610 N N . SER B 1 381 ? 6.695 16.688 23.578 1 96.44 381 SER B N 1
ATOM 6611 C CA . SER B 1 381 ? 5.391 16.891 22.953 1 96.44 381 SER B CA 1
ATOM 6612 C C . SER B 1 381 ? 5.207 15.961 21.766 1 96.44 381 SER B C 1
ATOM 6614 O O . SER B 1 381 ? 6.18 15.391 21.25 1 96.44 381 SER B O 1
ATOM 6616 N N . GLY B 1 382 ? 3.906 15.789 21.391 1 94.31 382 GLY B N 1
ATOM 6617 C CA . GLY B 1 382 ? 3.547 15.086 20.172 1 94.31 382 GLY B CA 1
ATOM 6618 C C . GLY B 1 382 ? 4.062 13.656 20.125 1 94.31 382 GLY B C 1
ATOM 6619 O O . GLY B 1 382 ? 4.102 12.977 21.156 1 94.31 382 GLY B O 1
ATOM 6620 N N . THR B 1 383 ? 4.422 13.25 18.984 1 93.25 383 THR B N 1
ATOM 6621 C CA . THR B 1 383 ? 4.832 11.867 18.766 1 93.25 383 THR B CA 1
ATOM 6622 C C . THR B 1 383 ? 6.215 11.609 19.359 1 93.25 383 THR B C 1
ATOM 6624 O O . THR B 1 383 ? 6.648 10.461 19.469 1 93.25 383 THR B O 1
ATOM 6627 N N . LEU B 1 384 ? 6.914 12.68 19.844 1 96.62 384 LEU B N 1
ATOM 6628 C CA . LEU B 1 384 ? 8.227 12.516 20.453 1 96.62 384 LEU B CA 1
ATOM 6629 C C . LEU B 1 384 ? 8.148 12.672 21.969 1 96.62 384 LEU B C 1
ATOM 6631 O O . LEU B 1 384 ? 9.164 12.609 22.656 1 96.62 384 LEU B O 1
ATOM 6635 N N . ARG B 1 385 ? 6.969 12.828 22.5 1 91.31 385 ARG B N 1
ATOM 6636 C CA . ARG B 1 385 ? 6.773 13.141 23.906 1 91.31 385 ARG B CA 1
ATOM 6637 C C . ARG B 1 385 ? 7.473 12.117 24.797 1 91.31 385 ARG B C 1
ATOM 6639 O O . ARG B 1 385 ? 7.996 12.461 25.859 1 91.31 385 ARG B O 1
ATOM 6646 N N . GLN B 1 386 ? 7.516 10.859 24.344 1 85.56 386 GLN B N 1
ATOM 6647 C CA . GLN B 1 386 ? 8.102 9.797 25.156 1 85.56 386 GLN B CA 1
ATOM 6648 C C . GLN B 1 386 ? 9.406 9.289 24.547 1 85.56 386 GLN B C 1
ATOM 6650 O O . GLN B 1 386 ? 9.938 8.266 24.969 1 85.56 386 GLN B O 1
ATOM 6655 N N . ARG B 1 387 ? 9.836 9.922 23.484 1 92.75 387 ARG B N 1
ATOM 6656 C CA . ARG B 1 387 ? 11.039 9.5 22.781 1 92.75 387 ARG B CA 1
ATOM 6657 C C . ARG B 1 387 ? 12.203 10.453 23.078 1 92.75 387 ARG B C 1
ATOM 6659 O O . ARG B 1 387 ? 12 11.664 23.203 1 92.75 387 ARG B O 1
ATOM 6666 N N . LEU B 1 388 ? 13.43 9.859 23.203 1 96 388 LEU B N 1
ATOM 6667 C CA . LEU B 1 388 ? 14.68 10.602 23.344 1 96 388 LEU B CA 1
ATOM 6668 C C . LEU B 1 388 ? 14.75 11.281 24.719 1 96 388 LEU B C 1
ATOM 6670 O O . LEU B 1 388 ? 15.453 12.281 24.875 1 96 388 LEU B O 1
ATOM 6674 N N . ARG B 1 389 ? 13.977 10.789 25.672 1 93.94 389 ARG B N 1
ATOM 6675 C CA . ARG B 1 389 ? 14.047 11.273 27.047 1 93.94 389 ARG B CA 1
ATOM 6676 C C . ARG B 1 389 ? 15.383 10.906 27.688 1 93.94 389 ARG B C 1
ATOM 6678 O O . ARG B 1 389 ? 15.969 9.867 27.359 1 93.94 389 ARG B O 1
ATOM 6685 N N . ASP B 1 390 ? 15.828 11.75 28.516 1 95.19 390 ASP B N 1
ATOM 6686 C CA . ASP B 1 390 ? 17.047 11.523 29.281 1 95.19 390 ASP B CA 1
ATOM 6687 C C . ASP B 1 390 ? 18.25 11.359 28.359 1 95.19 390 ASP B C 1
ATOM 6689 O O . ASP B 1 390 ? 19.141 10.547 28.625 1 95.19 390 ASP B O 1
ATOM 6693 N N . THR B 1 391 ? 18.188 12.008 27.188 1 96.38 391 THR B N 1
ATOM 6694 C CA . THR B 1 391 ? 19.312 12.047 26.266 1 96.38 391 THR B CA 1
ATOM 6695 C C . THR B 1 391 ? 19.703 13.492 25.938 1 96.38 391 THR B C 1
ATOM 6697 O O . THR B 1 391 ? 19.016 14.43 26.359 1 96.38 391 THR B O 1
ATOM 6700 N N . ALA B 1 392 ? 20.766 13.641 25.203 1 96.25 392 ALA B N 1
ATOM 6701 C CA . ALA B 1 392 ? 21.219 14.961 24.797 1 96.25 392 ALA B CA 1
ATOM 6702 C C . ALA B 1 392 ? 20.219 15.625 23.844 1 96.25 392 ALA B C 1
ATOM 6704 O O . ALA B 1 392 ? 20.25 16.844 23.641 1 96.25 392 ALA B O 1
ATOM 6705 N N . ALA B 1 393 ? 19.297 14.828 23.25 1 97.75 393 ALA B N 1
ATOM 6706 C CA . ALA B 1 393 ? 18.359 15.344 22.25 1 97.75 393 ALA B CA 1
ATOM 6707 C C . ALA B 1 393 ? 17.125 15.93 22.922 1 97.75 393 ALA B C 1
ATOM 6709 O O . ALA B 1 393 ? 16.359 16.672 22.297 1 97.75 393 ALA B O 1
ATOM 6710 N N . GLN B 1 394 ? 16.922 15.562 24.234 1 97.81 394 GLN B N 1
ATOM 6711 C CA . GLN B 1 394 ? 15.75 16.078 24.938 1 97.81 394 GLN B CA 1
ATOM 6712 C C . GLN B 1 394 ? 15.742 17.594 24.953 1 97.81 394 GLN B C 1
ATOM 6714 O O . GLN B 1 394 ? 16.766 18.234 25.25 1 97.81 394 GLN B O 1
ATOM 6719 N N . ASP B 1 395 ? 14.609 18.203 24.547 1 97.81 395 ASP B N 1
ATOM 6720 C CA . ASP B 1 395 ? 14.367 19.641 24.547 1 97.81 395 ASP B CA 1
ATOM 6721 C C . ASP B 1 395 ? 15.219 20.344 23.5 1 97.81 395 ASP B C 1
ATOM 6723 O O . ASP B 1 395 ? 15.336 21.562 23.5 1 97.81 395 ASP B O 1
ATOM 6727 N N . ARG B 1 396 ? 15.852 19.531 22.562 1 98 396 ARG B N 1
ATOM 6728 C CA . ARG B 1 396 ? 16.766 20.156 21.625 1 98 396 ARG B CA 1
ATOM 6729 C C . ARG B 1 396 ? 16.5 19.688 20.203 1 98 396 ARG B C 1
ATOM 6731 O O . ARG B 1 396 ? 17.062 20.219 19.25 1 98 396 ARG B O 1
ATOM 6738 N N . LEU B 1 397 ? 15.695 18.719 20.047 1 98.69 397 LEU B N 1
ATOM 6739 C CA . LEU B 1 397 ? 15.359 18.156 18.734 1 98.69 397 LEU B CA 1
ATOM 6740 C C . LEU B 1 397 ? 13.867 18.297 18.453 1 98.69 397 LEU B C 1
ATOM 6742 O O . LEU B 1 397 ? 13.031 17.859 19.25 1 98.69 397 LEU B O 1
ATOM 6746 N N . TRP B 1 398 ? 13.539 19.016 17.391 1 98.81 398 TRP B N 1
ATOM 6747 C CA . TRP B 1 398 ? 12.188 19.156 16.859 1 98.81 398 TRP B CA 1
ATOM 6748 C C . TRP B 1 398 ? 12.047 18.391 15.547 1 98.81 398 TRP B C 1
ATOM 6750 O O . TRP B 1 398 ? 12.742 18.672 14.57 1 98.81 398 TRP B O 1
ATOM 6760 N N . ALA B 1 399 ? 11.07 17.438 15.516 1 98.94 399 ALA B N 1
ATOM 6761 C CA . ALA B 1 399 ? 11.039 16.688 14.266 1 98.94 399 ALA B CA 1
ATOM 6762 C C . ALA B 1 399 ? 9.672 16.031 14.055 1 98.94 399 ALA B C 1
ATOM 6764 O O . ALA B 1 399 ? 8.977 15.703 15.023 1 98.94 399 ALA B O 1
ATOM 6765 N N . LYS B 1 400 ? 9.258 15.906 12.812 1 98.88 400 LYS B N 1
ATOM 6766 C CA . LYS B 1 400 ? 8.133 15.078 12.391 1 98.88 400 LYS B CA 1
ATOM 6767 C C . LYS B 1 400 ? 8.539 13.609 12.305 1 98.88 400 LYS B C 1
ATOM 6769 O O . LYS B 1 400 ? 9.555 13.273 11.695 1 98.88 400 LYS B O 1
ATOM 6774 N N . THR B 1 401 ? 7.699 12.75 12.977 1 98.25 401 THR B N 1
ATOM 6775 C CA . THR B 1 401 ? 7.93 11.312 12.883 1 98.25 401 THR B CA 1
ATOM 6776 C C . THR B 1 401 ? 7.164 10.711 11.711 1 98.25 401 THR B C 1
ATOM 6778 O O . THR B 1 401 ? 6.184 11.297 11.234 1 98.25 401 THR B O 1
ATOM 6781 N N . GLY B 1 402 ? 7.66 9.727 11.125 1 97.44 402 GLY B N 1
ATOM 6782 C CA . GLY B 1 402 ? 6.992 8.906 10.133 1 97.44 402 GLY B CA 1
ATOM 6783 C C . GLY B 1 402 ? 7.156 7.422 10.375 1 97.44 402 GLY B C 1
ATOM 6784 O O . GLY B 1 402 ? 8.266 6.949 10.617 1 97.44 402 GLY B O 1
ATOM 6785 N N . THR B 1 403 ? 5.992 6.715 10.367 1 94.06 403 THR B N 1
ATOM 6786 C CA . THR B 1 403 ? 6.074 5.277 10.609 1 94.06 403 THR B CA 1
ATOM 6787 C C . THR B 1 403 ? 5.066 4.523 9.742 1 94.06 403 THR B C 1
ATOM 6789 O O . THR B 1 403 ? 3.9 4.914 9.664 1 94.06 403 THR B O 1
ATOM 6792 N N . LEU B 1 404 ? 5.484 3.598 9.008 1 92.38 404 LEU B N 1
ATOM 6793 C CA . LEU B 1 404 ? 4.762 2.473 8.422 1 92.38 404 LEU B CA 1
ATOM 6794 C C . LEU B 1 404 ? 5.445 1.152 8.766 1 92.38 404 LEU B C 1
ATOM 6796 O O . LEU B 1 404 ? 6.598 1.139 9.203 1 92.38 404 LEU B O 1
ATOM 6800 N N . ARG B 1 405 ? 4.684 0.064 8.703 1 89.56 405 ARG B N 1
ATOM 6801 C CA . ARG B 1 405 ? 5.367 -1.213 8.891 1 89.56 405 ARG B CA 1
ATOM 6802 C C . ARG B 1 405 ? 6.59 -1.318 7.984 1 89.56 405 ARG B C 1
ATOM 6804 O O . ARG B 1 405 ? 6.484 -1.166 6.766 1 89.56 405 ARG B O 1
ATOM 6811 N N . GLY B 1 406 ? 7.75 -1.4 8.578 1 91.56 406 GLY B N 1
ATOM 6812 C CA . GLY B 1 406 ? 9 -1.536 7.844 1 91.56 406 GLY B CA 1
ATOM 6813 C C . GLY B 1 406 ? 9.602 -0.205 7.434 1 91.56 406 GLY B C 1
ATOM 6814 O O . GLY B 1 406 ? 10.594 -0.163 6.707 1 91.56 406 GLY B O 1
ATOM 6815 N N . VAL B 1 407 ? 9.016 0.902 7.848 1 95.38 407 VAL B N 1
ATOM 6816 C CA . VAL B 1 407 ? 9.477 2.236 7.473 1 95.38 407 VAL B CA 1
ATOM 6817 C C . VAL B 1 407 ? 9.523 3.133 8.703 1 95.38 407 VAL B C 1
ATOM 6819 O O . VAL B 1 407 ? 8.57 3.176 9.484 1 95.38 407 VAL B O 1
ATOM 6822 N N . ALA B 1 408 ? 10.586 3.807 8.922 1 97.06 408 ALA B N 1
ATOM 6823 C CA . ALA B 1 408 ? 10.703 4.844 9.945 1 97.06 408 ALA B CA 1
ATOM 6824 C C . ALA B 1 408 ? 11.422 6.07 9.398 1 97.06 408 ALA B C 1
ATOM 6826 O O . ALA B 1 408 ? 12.391 5.949 8.641 1 97.06 408 ALA B O 1
ATOM 6827 N N . ALA B 1 409 ? 10.93 7.207 9.727 1 98.62 409 ALA B N 1
ATOM 6828 C CA . ALA B 1 409 ? 11.508 8.469 9.273 1 98.62 409 ALA B CA 1
ATOM 6829 C C . ALA B 1 409 ? 11.469 9.523 10.375 1 98.62 409 ALA B C 1
ATOM 6831 O O . ALA B 1 409 ? 10.633 9.453 11.273 1 98.62 409 ALA B O 1
ATOM 6832 N N . LEU B 1 410 ? 12.359 10.391 10.375 1 98.81 410 LEU B N 1
ATOM 6833 C CA . LEU B 1 410 ? 12.5 11.531 11.273 1 98.81 410 LEU B CA 1
ATOM 6834 C C . LEU B 1 410 ? 13.125 12.719 10.547 1 98.81 410 LEU B C 1
ATOM 6836 O O . LEU B 1 410 ? 14.203 12.594 9.953 1 98.81 410 LEU B O 1
ATOM 6840 N N . ALA B 1 411 ? 12.484 13.859 10.508 1 98.94 411 ALA B N 1
ATOM 6841 C CA . ALA B 1 411 ? 12.992 15.039 9.812 1 98.94 411 ALA B CA 1
ATOM 6842 C C . ALA B 1 411 ? 12.68 16.312 10.594 1 98.94 411 ALA B C 1
ATOM 6844 O O . ALA B 1 411 ? 11.547 16.5 11.055 1 98.94 411 ALA B O 1
ATOM 6845 N N . GLY B 1 412 ? 13.664 17.125 10.773 1 98.88 412 GLY B N 1
ATOM 6846 C CA . GLY B 1 412 ? 13.453 18.328 11.555 1 98.88 412 GLY B CA 1
ATOM 6847 C C . GLY B 1 412 ? 14.742 19.078 11.867 1 98.88 412 GLY B C 1
ATOM 6848 O O . GLY B 1 412 ? 15.586 19.25 10.984 1 98.88 412 GLY B O 1
ATOM 6849 N N . TYR B 1 413 ? 14.812 19.547 13.062 1 98.88 413 TYR B N 1
ATOM 6850 C CA . TYR B 1 413 ? 15.906 20.422 13.492 1 98.88 413 TYR B CA 1
ATOM 6851 C C . TYR B 1 413 ? 16.516 19.922 14.805 1 98.88 413 TYR B C 1
ATOM 6853 O O . TYR B 1 413 ? 15.828 19.297 15.609 1 98.88 413 TYR B O 1
ATOM 6861 N N . VAL B 1 414 ? 17.781 20.219 14.961 1 98.44 414 VAL B N 1
ATOM 6862 C CA . VAL B 1 414 ? 18.438 19.938 16.234 1 98.44 414 VAL B CA 1
ATOM 6863 C C . VAL B 1 414 ? 19.344 21.109 16.625 1 98.44 414 VAL B C 1
ATOM 6865 O O . VAL B 1 414 ? 20.016 21.688 15.773 1 98.44 414 VAL B O 1
ATOM 6868 N N . GLU B 1 415 ? 19.281 21.484 17.844 1 97.25 415 GLU B N 1
ATOM 6869 C CA . GLU B 1 415 ? 20.219 22.406 18.469 1 97.25 415 GLU B CA 1
ATOM 6870 C C . GLU B 1 415 ? 21.25 21.656 19.312 1 97.25 415 GLU B C 1
ATOM 6872 O O . GLU B 1 415 ? 21 21.375 20.484 1 97.25 415 GLU B O 1
ATOM 6877 N N . PRO B 1 416 ? 22.375 21.453 18.719 1 95.62 416 PRO B N 1
ATOM 6878 C CA . PRO B 1 416 ? 23.375 20.688 19.469 1 95.62 416 PRO B CA 1
ATOM 6879 C C . PRO B 1 416 ? 23.844 21.422 20.719 1 95.62 416 PRO B C 1
ATOM 6881 O O . PRO B 1 416 ? 23.625 22.625 20.859 1 95.62 416 PRO B O 1
ATOM 6884 N N . LEU B 1 417 ? 24.516 20.719 21.609 1 86.56 417 LEU B N 1
ATOM 6885 C CA . LEU B 1 417 ? 25 21.219 22.891 1 86.56 417 LEU B CA 1
ATOM 6886 C C . LEU B 1 417 ? 25.969 22.375 22.703 1 86.56 417 LEU B C 1
ATOM 6888 O O . LEU B 1 417 ? 25.844 23.406 23.375 1 86.56 417 LEU B O 1
ATOM 6892 N N . GLU B 1 418 ? 26.969 22.234 21.859 1 88 418 GLU B N 1
ATOM 6893 C CA . GLU B 1 418 ? 27.984 23.266 21.656 1 88 418 GLU B CA 1
ATOM 6894 C C . GLU B 1 418 ? 28.328 23.422 20.172 1 88 418 GLU B C 1
ATOM 6896 O O . GLU B 1 418 ? 29.5 23.438 19.812 1 88 418 GLU B O 1
ATOM 6901 N N . ASP B 1 419 ? 27.312 23.469 19.328 1 88.06 419 ASP B N 1
ATOM 6902 C CA . ASP B 1 419 ? 27.5 23.672 17.906 1 88.06 419 ASP B CA 1
ATOM 6903 C C . ASP B 1 419 ? 26.312 24.422 17.297 1 88.06 419 ASP B C 1
ATOM 6905 O O . ASP B 1 419 ? 25.375 24.781 18 1 88.06 419 ASP B O 1
ATOM 6909 N N . ARG B 1 420 ? 26.469 24.781 16.062 1 92.75 420 ARG B N 1
ATOM 6910 C CA . ARG B 1 420 ? 25.422 25.516 15.328 1 92.75 420 ARG B CA 1
ATOM 6911 C C . ARG B 1 420 ? 24.203 24.625 15.094 1 92.75 420 ARG B C 1
ATOM 6913 O O . ARG B 1 420 ? 24.312 23.406 15.039 1 92.75 420 ARG B O 1
ATOM 6920 N N . PRO B 1 421 ? 23.062 25.25 14.891 1 97.06 421 PRO B N 1
ATOM 6921 C CA . PRO B 1 421 ? 21.844 24.484 14.617 1 97.06 421 PRO B CA 1
ATOM 6922 C C . PRO B 1 421 ? 21.922 23.672 13.328 1 97.06 421 PRO B C 1
ATOM 6924 O O . PRO B 1 421 ? 22.516 24.125 12.344 1 97.06 421 PRO B O 1
ATOM 6927 N N . LEU B 1 422 ? 21.281 22.469 13.391 1 98.44 422 LEU B N 1
ATOM 6928 C CA . LEU B 1 422 ? 21.281 21.562 12.258 1 98.44 422 LEU B CA 1
ATOM 6929 C C . LEU B 1 422 ? 19.875 21.312 11.742 1 98.44 422 LEU B C 1
ATOM 6931 O O . LEU B 1 422 ? 18.906 21.438 12.492 1 98.44 422 LEU B O 1
ATOM 6935 N N . VAL B 1 423 ? 19.812 21.047 10.469 1 98.81 423 VAL B N 1
ATOM 6936 C CA . VAL B 1 423 ? 18.641 20.484 9.82 1 98.81 423 VAL B CA 1
ATOM 6937 C C . VAL B 1 423 ? 18.938 19.078 9.32 1 98.81 423 VAL B C 1
ATOM 6939 O O . VAL B 1 423 ? 20.062 18.797 8.867 1 98.81 423 VAL B O 1
ATOM 6942 N N . PHE B 1 424 ? 17.922 18.172 9.477 1 98.88 424 PHE B N 1
ATOM 6943 C CA . PHE B 1 424 ? 18.219 16.797 9.094 1 98.88 424 PHE B CA 1
ATOM 6944 C C . PHE B 1 424 ? 16.969 16.094 8.578 1 98.88 424 PHE B C 1
ATOM 6946 O O . PHE B 1 424 ? 15.852 16.516 8.859 1 98.88 424 PHE B O 1
ATOM 6953 N N . SER B 1 425 ? 17.156 15.086 7.758 1 98.88 425 SER B N 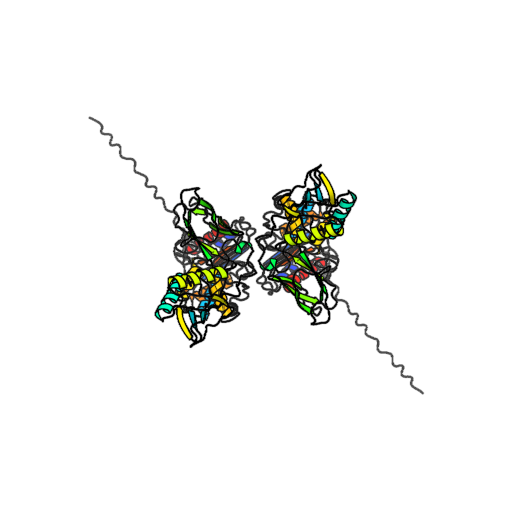1
ATOM 6954 C CA . SER B 1 425 ? 16.203 14.055 7.379 1 98.88 425 SER B CA 1
ATOM 6955 C C . SER B 1 425 ? 16.844 12.672 7.367 1 98.88 425 SER B C 1
ATOM 6957 O O . SER B 1 425 ? 17.922 12.484 6.781 1 98.88 425 SER B O 1
ATOM 6959 N N . MET B 1 426 ? 16.25 11.789 8.102 1 98.81 426 MET B N 1
ATOM 6960 C CA . MET B 1 426 ? 16.719 10.406 8.117 1 98.81 426 MET B CA 1
ATOM 6961 C C . MET B 1 426 ? 15.547 9.43 7.965 1 98.81 426 MET B C 1
ATOM 6963 O O . MET B 1 426 ? 14.469 9.664 8.508 1 98.81 426 MET B O 1
ATOM 6967 N N . VAL B 1 427 ? 15.789 8.414 7.184 1 98.06 427 VAL B N 1
ATOM 6968 C CA . VAL B 1 427 ? 14.766 7.414 6.891 1 98.06 427 VAL B CA 1
ATOM 6969 C C . VAL B 1 427 ? 15.414 6.039 6.734 1 98.06 427 VAL B C 1
ATOM 6971 O O . VAL B 1 427 ? 16.547 5.93 6.281 1 98.06 427 VAL B O 1
ATOM 6974 N N . VAL B 1 428 ? 14.727 5.031 7.195 1 97.12 428 VAL B N 1
ATOM 6975 C CA . VAL B 1 428 ? 15.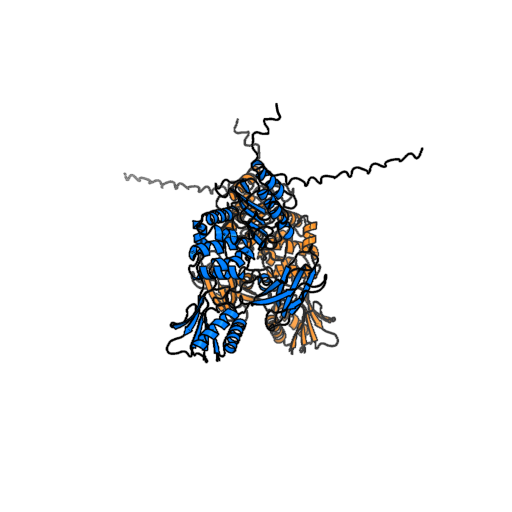133 3.648 6.98 1 97.12 428 VAL B CA 1
ATOM 6976 C C . VAL B 1 428 ? 13.953 2.836 6.453 1 97.12 428 VAL B C 1
ATOM 6978 O O . VAL B 1 428 ? 12.859 2.883 7.016 1 97.12 428 VAL B O 1
ATOM 6981 N N . ASN B 1 429 ? 14.156 2.25 5.301 1 94.38 429 ASN B N 1
ATOM 6982 C CA . ASN B 1 429 ? 13.172 1.355 4.703 1 94.38 429 ASN B CA 1
ATOM 6983 C C . ASN B 1 429 ? 13.594 -0.105 4.82 1 94.38 429 ASN B C 1
ATOM 6985 O O . ASN B 1 429 ? 14.695 -0.474 4.395 1 94.38 429 ASN B O 1
ATOM 6989 N N . GLN B 1 430 ? 12.781 -0.939 5.309 1 82.19 430 GLN B N 1
ATOM 6990 C CA . GLN B 1 430 ? 12.734 -2.387 5.137 1 82.19 430 GLN B CA 1
ATOM 6991 C C . GLN B 1 430 ? 14.016 -3.041 5.637 1 82.19 430 GLN B C 1
ATOM 6993 O O . GLN B 1 430 ? 14.664 -3.793 4.906 1 82.19 430 GLN B O 1
ATOM 6998 N N . ALA B 1 431 ? 14.352 -2.869 6.875 1 74.5 431 ALA B N 1
ATOM 6999 C CA . ALA B 1 431 ? 15.594 -3.441 7.387 1 74.5 431 ALA B CA 1
ATOM 7000 C C . ALA B 1 431 ? 15.359 -4.832 7.973 1 74.5 431 ALA B C 1
ATOM 7002 O O . ALA B 1 431 ? 16.25 -5.41 8.594 1 74.5 431 ALA B O 1
ATOM 7003 N N . GLY B 1 432 ? 14.219 -5.324 7.75 1 79.19 432 GLY B N 1
ATOM 7004 C CA . GLY B 1 432 ? 13.906 -6.617 8.336 1 79.19 432 GLY B CA 1
ATOM 7005 C C . GLY B 1 432 ? 13.758 -6.574 9.844 1 79.19 432 GLY B C 1
ATOM 7006 O O . GLY B 1 432 ? 13.969 -7.578 10.523 1 79.19 432 GLY B O 1
ATOM 7007 N N . GLU B 1 433 ? 13.617 -5.41 10.344 1 82.75 433 GLU B N 1
ATOM 7008 C CA . GLU B 1 433 ? 13.5 -5.164 11.781 1 82.75 433 GLU B CA 1
ATOM 7009 C C . GLU B 1 433 ? 12.102 -4.672 12.141 1 82.75 433 GLU B C 1
ATOM 7011 O O . GLU B 1 433 ? 11.328 -4.266 11.266 1 82.75 433 GLU B O 1
ATOM 7016 N N . THR B 1 434 ? 11.867 -4.848 13.43 1 84.62 434 THR B N 1
ATOM 7017 C CA . THR B 1 434 ? 10.602 -4.301 13.906 1 84.62 434 THR B CA 1
ATOM 7018 C C . THR B 1 434 ? 10.602 -2.779 13.82 1 84.62 434 THR B C 1
ATOM 7020 O O . THR B 1 434 ? 11.664 -2.154 13.781 1 84.62 434 THR B O 1
ATOM 7023 N N . THR B 1 435 ? 9.477 -2.221 13.75 1 85.5 435 THR B N 1
ATOM 7024 C CA . THR B 1 435 ? 9.336 -0.769 13.711 1 85.5 435 THR B CA 1
ATOM 7025 C C . THR B 1 435 ? 10 -0.126 14.93 1 85.5 435 THR B C 1
ATOM 7027 O O . THR B 1 435 ? 10.609 0.938 14.82 1 85.5 435 THR B O 1
ATOM 7030 N N . ALA B 1 436 ? 9.859 -0.724 16.078 1 85.12 436 ALA B N 1
ATOM 7031 C CA . ALA B 1 436 ? 10.484 -0.22 17.297 1 85.12 436 ALA B CA 1
ATOM 7032 C C . ALA B 1 436 ? 12 -0.14 17.156 1 85.12 436 ALA B C 1
ATOM 7034 O O . ALA B 1 436 ? 12.617 0.839 17.562 1 85.12 436 ALA B O 1
ATOM 7035 N N . HIS B 1 437 ? 12.586 -1.105 16.516 1 89.62 437 HIS B N 1
ATOM 7036 C CA . HIS B 1 437 ? 14.023 -1.119 16.297 1 89.62 437 HIS B CA 1
ATOM 7037 C C . HIS B 1 437 ? 14.438 -0.051 15.289 1 89.62 437 HIS B C 1
ATOM 7039 O O . HIS B 1 437 ? 15.477 0.6 15.461 1 89.62 437 HIS B O 1
ATOM 7045 N N . LEU B 1 438 ? 13.625 0.073 14.273 1 92.5 438 LEU B N 1
ATOM 7046 C CA . LEU B 1 438 ? 13.93 1.101 13.281 1 92.5 438 LEU B CA 1
ATOM 7047 C C . LEU B 1 438 ? 13.938 2.486 13.922 1 92.5 438 LEU B C 1
ATOM 7049 O O . LEU B 1 438 ? 14.875 3.26 13.719 1 92.5 438 LEU B O 1
ATOM 7053 N N . ARG B 1 439 ? 12.977 2.756 14.758 1 93.62 439 ARG B N 1
ATOM 7054 C CA . ARG B 1 439 ? 12.875 4.043 15.438 1 93.62 439 ARG B CA 1
ATOM 7055 C C . ARG B 1 439 ? 14.055 4.262 16.375 1 93.62 439 ARG B C 1
ATOM 7057 O O . ARG B 1 439 ? 14.602 5.367 16.453 1 93.62 439 ARG B O 1
ATOM 7064 N N . ALA B 1 440 ? 14.414 3.197 17.031 1 93 440 ALA B N 1
ATOM 7065 C CA . ALA B 1 440 ? 15.547 3.293 17.938 1 93 440 ALA B CA 1
ATOM 7066 C C . ALA B 1 440 ? 16.828 3.656 17.188 1 93 440 ALA B C 1
ATOM 7068 O O . ALA B 1 440 ? 17.672 4.395 17.719 1 93 440 ALA B O 1
ATOM 7069 N N . GLY B 1 441 ? 16.984 3.088 16.031 1 95.06 441 GLY B N 1
ATOM 7070 C CA . GLY B 1 441 ? 18.125 3.451 15.211 1 95.06 441 GLY B CA 1
ATOM 7071 C C . GLY B 1 441 ? 18.156 4.922 14.844 1 95.06 441 GLY B C 1
ATOM 7072 O O . GLY B 1 441 ? 19.203 5.57 14.938 1 95.06 441 GLY B O 1
ATOM 7073 N N . LEU B 1 442 ? 17.031 5.465 14.453 1 97.62 442 LEU B N 1
ATOM 7074 C CA . LEU B 1 442 ? 16.938 6.891 14.164 1 97.62 442 LEU B CA 1
ATOM 7075 C C . LEU B 1 442 ? 17.234 7.723 15.398 1 97.62 442 LEU B C 1
ATOM 7077 O O . LEU B 1 442 ? 17.938 8.734 15.312 1 97.62 442 LEU B O 1
ATOM 7081 N N . ASP B 1 443 ? 16.703 7.273 16.547 1 97.56 443 ASP B N 1
ATOM 7082 C CA . ASP B 1 443 ? 16.891 8.008 17.797 1 97.56 443 ASP B CA 1
ATOM 7083 C C . ASP B 1 443 ? 18.375 8.078 18.172 1 97.56 443 ASP B C 1
ATOM 7085 O O . ASP B 1 443 ? 18.859 9.117 18.625 1 97.56 443 ASP B O 1
ATOM 7089 N N . ARG B 1 444 ? 19.078 6.996 17.938 1 97.38 444 ARG B N 1
ATOM 7090 C CA . ARG B 1 444 ? 20.5 7 18.25 1 97.38 444 ARG B CA 1
ATOM 7091 C C . ARG B 1 444 ? 21.234 8.039 17.406 1 97.38 444 ARG B C 1
ATOM 7093 O O . ARG B 1 444 ? 22.125 8.734 17.906 1 97.38 444 ARG B O 1
ATOM 7100 N N . ILE B 1 445 ? 20.875 8.156 16.188 1 98.25 445 ILE B N 1
ATOM 7101 C CA . ILE B 1 445 ? 21.484 9.156 15.32 1 98.25 445 ILE B CA 1
ATOM 7102 C C . ILE B 1 445 ? 21.078 10.555 15.773 1 98.25 445 ILE B C 1
ATOM 7104 O O . ILE B 1 445 ? 21.891 11.477 15.781 1 98.25 445 ILE B O 1
ATOM 7108 N N . GLY B 1 446 ? 19.828 10.734 16.156 1 98.38 446 GLY B N 1
ATOM 7109 C CA . GLY B 1 446 ? 19.375 12 16.703 1 98.38 446 GLY B CA 1
ATOM 7110 C C . GLY B 1 446 ? 20.188 12.445 17.906 1 98.38 446 GLY B C 1
ATOM 7111 O O . GLY B 1 446 ? 20.516 13.625 18.047 1 98.38 446 GLY B O 1
ATOM 7112 N N . VAL B 1 447 ? 20.531 11.516 18.719 1 98.12 447 VAL B N 1
ATOM 7113 C CA . VAL B 1 447 ? 21.328 11.805 19.906 1 98.12 447 VAL B CA 1
ATOM 7114 C C . VAL B 1 447 ? 22.734 12.242 19.5 1 98.12 447 VAL B C 1
ATOM 7116 O O . VAL B 1 447 ? 23.297 13.18 20.062 1 98.12 447 VAL B O 1
ATOM 7119 N N . LEU B 1 448 ? 23.297 11.562 18.516 1 97.62 448 LEU B N 1
ATOM 7120 C CA . LEU B 1 448 ? 24.609 11.953 18.016 1 97.62 448 LEU B CA 1
ATOM 7121 C C . LEU B 1 448 ? 24.609 13.406 17.547 1 97.62 448 LEU B C 1
ATOM 7123 O O . LEU B 1 448 ? 25.547 14.156 17.828 1 97.62 448 LEU B O 1
ATOM 7127 N N . LEU B 1 449 ? 23.547 13.758 16.812 1 98.12 449 LEU B N 1
ATOM 7128 C CA . LEU B 1 449 ? 23.438 15.133 16.312 1 98.12 449 LEU B CA 1
ATOM 7129 C C . LEU B 1 449 ? 23.406 16.125 17.484 1 98.12 449 LEU B C 1
ATOM 7131 O O . LEU B 1 449 ? 24.047 17.172 17.422 1 98.12 449 LEU B O 1
ATOM 7135 N N . ALA B 1 450 ? 22.688 15.812 18.516 1 97.5 450 ALA B N 1
ATOM 7136 C CA . ALA B 1 450 ? 22.5 16.688 19.656 1 97.5 450 ALA B CA 1
ATOM 7137 C C . ALA B 1 450 ? 23.781 16.828 20.484 1 97.5 450 ALA B C 1
ATOM 7139 O O . ALA B 1 450 ? 23.953 17.797 21.219 1 97.5 450 ALA B O 1
ATOM 7140 N N . GLN B 1 451 ? 24.672 15.906 20.312 1 96.12 451 GLN B N 1
ATOM 7141 C CA . GLN B 1 451 ? 25.891 15.852 21.109 1 96.12 451 GLN B CA 1
ATOM 7142 C C . GLN B 1 451 ? 27.031 16.625 20.438 1 96.12 451 GLN B C 1
ATOM 7144 O O . GLN B 1 451 ? 28.125 16.734 21 1 96.12 451 GLN B O 1
ATOM 7149 N N . LEU B 1 452 ? 26.781 17.125 19.344 1 94.69 452 LEU B N 1
ATOM 7150 C CA . LEU B 1 452 ? 27.844 17.781 18.594 1 94.69 452 LEU B CA 1
ATOM 7151 C C . LEU B 1 452 ? 28.406 18.969 19.375 1 94.69 452 LEU B C 1
ATOM 7153 O O . LEU B 1 452 ? 27.656 19.719 20.016 1 94.69 452 LEU B O 1
ATOM 7157 N N . GLN B 1 453 ? 29.781 19.078 19.375 1 89.19 453 GLN B N 1
ATOM 7158 C CA . GLN B 1 453 ? 30.516 20.188 20 1 89.19 453 GLN B CA 1
ATOM 7159 C C . GLN B 1 453 ? 31.562 20.734 19.031 1 89.19 453 GLN B C 1
ATOM 7161 O O . GLN B 1 453 ? 31.969 20.062 18.078 1 89.19 453 GLN B O 1
ATOM 7166 N N . ALA B 1 454 ? 31.906 22.047 19.25 1 76.75 454 ALA B N 1
ATOM 7167 C CA . ALA B 1 454 ? 33 22.672 18.484 1 76.75 454 ALA B CA 1
ATOM 7168 C C . ALA B 1 454 ? 34.344 22.203 19 1 76.75 454 ALA B C 1
ATOM 7170 O O . ALA B 1 454 ? 34.625 22.281 20.203 1 76.75 454 ALA B O 1
ATOM 7171 N N . CYS B 1 455 ? 35 21.297 18.516 1 75.38 455 CYS B N 1
ATOM 7172 C CA . CYS B 1 455 ? 36.281 20.812 19.016 1 75.38 455 CYS B CA 1
ATOM 7173 C C . CYS B 1 455 ? 37.438 21.594 18.391 1 75.38 455 CYS B C 1
ATOM 7175 O O . CYS B 1 455 ? 37.375 22.016 17.25 1 75.38 455 CYS B O 1
ATOM 7177 N N . ASP B 1 456 ? 38.125 22.625 19.094 1 60.56 456 ASP B N 1
ATOM 7178 C CA . ASP B 1 456 ? 39.312 23.328 18.641 1 60.56 456 ASP B CA 1
ATOM 7179 C C . ASP B 1 456 ? 40.312 22.359 18 1 60.56 456 ASP B C 1
ATOM 7181 O O . ASP B 1 456 ? 40.531 21.25 18.5 1 60.56 456 ASP B O 1
ATOM 7185 N N . ARG B 1 457 ? 40.625 22.391 16.734 1 50.22 457 ARG B N 1
ATOM 7186 C CA . ARG B 1 457 ? 41.75 21.672 16.156 1 50.22 457 ARG B CA 1
ATOM 7187 C C . ARG B 1 457 ? 43 21.812 17.016 1 50.22 457 ARG B C 1
ATOM 7189 O O . ARG B 1 457 ? 44.062 21.281 16.688 1 50.22 457 ARG B O 1
ATOM 7196 N N . ARG B 1 458 ? 43.281 22.875 17.844 1 43.09 458 ARG B N 1
ATOM 7197 C CA . ARG B 1 458 ? 44.594 23.156 18.391 1 43.09 458 ARG B CA 1
ATOM 7198 C C . ARG B 1 458 ? 45.031 22.078 19.359 1 43.09 458 ARG B C 1
ATOM 7200 O O . ARG B 1 458 ? 46.219 22.031 19.75 1 43.09 458 ARG B O 1
ATOM 7207 N N . SER B 1 459 ? 44.281 21.484 20.125 1 40.78 459 SER B N 1
ATOM 7208 C CA . SER B 1 459 ? 44.812 20.734 21.281 1 40.78 459 SER B CA 1
ATOM 7209 C C . SER B 1 459 ? 45.562 19.5 20.828 1 40.78 459 SER B C 1
ATOM 7211 O O . SER B 1 459 ? 46.125 18.781 21.656 1 40.78 459 SER B O 1
ATOM 7213 N N . GLU B 1 460 ? 45.406 19.031 19.672 1 39.19 460 GLU B N 1
ATOM 7214 C CA . GLU B 1 460 ? 46.312 17.922 19.406 1 39.19 460 GLU B CA 1
ATOM 7215 C C . GLU B 1 460 ? 47.75 18.438 19.25 1 39.19 460 GLU B C 1
ATOM 7217 O O . GLU B 1 460 ? 48.688 17.656 19.141 1 39.19 460 GLU B O 1
ATOM 7222 N N . ALA B 1 461 ? 48.094 19.688 19.016 1 38.56 461 ALA B N 1
ATOM 7223 C CA . ALA B 1 461 ? 49.5 20.078 18.875 1 38.56 461 ALA B CA 1
ATOM 7224 C C . ALA B 1 461 ? 50.188 20.219 20.234 1 38.56 461 ALA B C 1
ATOM 7226 O O . ALA B 1 461 ? 51.375 20.469 20.312 1 38.56 461 ALA B O 1
ATOM 7227 N N . ALA B 1 462 ? 49.5 20.406 21.391 1 38.66 462 ALA B N 1
ATOM 7228 C CA . ALA B 1 462 ? 50.219 20.672 22.625 1 38.66 462 ALA B CA 1
ATOM 7229 C C . ALA B 1 462 ? 50.812 19.391 23.203 1 38.66 462 ALA B C 1
ATOM 7231 O O . ALA B 1 462 ? 51.562 19.422 24.172 1 38.66 462 ALA B O 1
ATOM 7232 N N . GLY B 1 463 ? 50.281 18.281 22.922 1 33.84 463 GLY B N 1
ATOM 7233 C CA . GLY B 1 463 ? 50.875 17.156 23.609 1 33.84 463 GLY B CA 1
ATOM 7234 C C . GLY B 1 463 ? 52.281 16.844 23.109 1 33.84 463 GLY B C 1
ATOM 7235 O O . GLY B 1 463 ? 52.938 15.906 23.609 1 33.84 463 GLY B O 1
ATOM 7236 N N . ASP B 1 464 ? 52.531 17.281 21.859 1 31.27 464 ASP B N 1
ATOM 7237 C CA . ASP B 1 464 ? 53.906 16.859 21.516 1 31.27 464 ASP B CA 1
ATOM 7238 C C . ASP B 1 464 ? 54.938 17.828 22.078 1 31.27 464 ASP B C 1
ATOM 7240 O O . ASP B 1 464 ? 56.094 17.828 21.672 1 31.27 464 ASP B O 1
ATOM 7244 N N . ARG B 1 465 ? 54.469 18.797 22.953 1 22.84 465 ARG B N 1
ATOM 7245 C CA . ARG B 1 465 ? 55.656 19.344 23.609 1 22.84 465 ARG B CA 1
ATOM 7246 C C . ARG B 1 465 ? 56.031 18.5 24.828 1 22.84 465 ARG B C 1
ATOM 7248 O O . ARG B 1 465 ? 55.188 18 25.547 1 22.84 465 ARG B O 1
#

Secondary structure (DSSP, 8-state):
-------PPP-------------PEEGGGHHHHHHHHHTSGGGTTSEEEEEEEETTT--EEEEESTTS-B--GGGHHHHHHHHHHHHH-TT---EEEEEE-SS--SEEEEE--S-TT--HHHHHHHHHHHHHTT--EEEEEEEET--S-B--TTSBHHHHHTT----B-SS-SGGGEEEEEEE--STTSPPEEE-SSS--SS-EEEEEEEE-TTSPP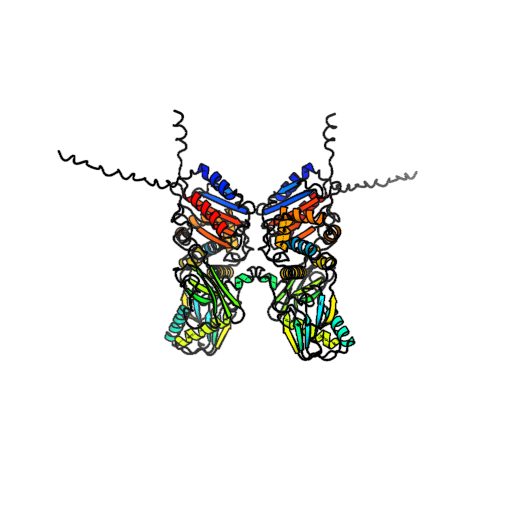EEEEEEETTEEEEEEEEETTPPPEEEEEE-SS-HHHHHHHHHHHHHHHT-EEEEEEEE--S---SEEEEEEEPPPHHHHTHHHHHS--HHHHHHHHHHHHHHSTTHHHHHHHHTT-TT-B---SSS-STT-BB-HHHHHHHHHHHHHSTTHHHHHHHSPBTTTSGGGTTSSTTSTTTTTEEEEEEEETTEEEEEEEE--SBS--EEEEEEEE--SS-HHHHHHHHHHHHHHHHTEE---GGGGTSTT-/-------PPP--------------EEGGGHHHHHHHHHTSGGGTTSEEEEEEEETTT--EEEEESTTS-B--GGGHHHHHHHHHHHHH-TT---EEEEEEETTEEEEEEEE--S-TT--HHHHHHHHHHHHHTT--EEEEEEEET--S-B--TTSBHHHHHTT----B-SS-SGGGEEEEEEE--STTSPPEEE-SSS--SS-EEEEEEEE-TTSPPEEEEEEETTEEEEEEEEETTPPPEEEEEE-SS-HHHHHHHHHHHHHHHT-EEEEEEEE--S---SEEEEEEEPPPHHHHTHHHHHS--HHHHHHHHHHHHHHSTTHHHHHHHHTT-TT-B---SSS-STT-BB-HHHHHHHHHHHHHSTTHHHHHHHSPBTTTSGGGTTSSTTSTTTTTEEEEEEEETTEEEEEEEE--TBS--EEEEEEEE--SS-HHHHHHHHHHHHHHHHTEE---GGGGSSTT-

Organism: Thermosynechococcus vestitus (strain NIES-2133 / IAM M-273 / BP-1) (NCBI:txid197221)

Foldseek 3Di:
DPPPPPPDDPDPPPPPPPPPPLDFDALLCLQVVLVVLCPPPLQVQWDKFKWKAFLPPRHTSYGDQQVPKDQFFQLLLLLLLLLLCVVQNQFDWWKWFWFDAPPDPQEIETAAQLFQPAALVNLLVQLLLVVVVPAAEHAEYEYEFLPPWDWQPLFDPVCLFFLQTQTTTSDDYNSLWFKWKWAADDFQDWTDIDGPDDDDQAEEATAEGEHAPVDDFDWGWGDDPRYIYIYTYDYVPDDIDMGTGHDSNSVVVVVVSNCVSNVVSNHHYNYYHYDHHNDGHDGTSDMDIHGGSLVLSLCCAQALRQNSQQSSNVSCCVVPNCSSVVVLVVLVFPDWQDRGRRSSGPRTIGGFNSLLSSQSVCCVDPCNVSSQVSFDAACCTGPNVNPLPPALRHRFWGWGWRDDFQKTKTWHKGDAPADGIMTMIMMMGRSVDGRVVRVVSVSVSSRSVNSYHHDPPPVVVVVVD/DPPPPPPDPPDPPPPPPPPPPLDFDALLCLQVVLVVLCPPPLQVQWDKFKWKAFLPPRHTSYGDQQVDKDQFFQLLLLLLLLLLCVVQNQQDWWKWFWFDDPPDPQEIETAAQLFQVAALVNLLVQLLLVVVVPAAEHAEYEYEFLPPWDWQPLFDPVCLFFQQTQTTTSDDYPSLWFKWKWAADDFQDWTDIDGPDDDDQAEEATAEGEHAPPDDWDWGWGDDPRYIYIYTYYYVPDDIDMGTGHDSNSVVVVVVSNCVSNVVSNHHYNYYHYDHHNDGHDGTSDMDIHGGSLVLSLCCAQALRQNSQQSSNVSCCVVPNCSSVVVLVVLPFPDWQDRGRRSSGPRTIGGFNSLLSSQSVCCVDPCNVSSQVSFDAACCTGPNVNPLPPALRHRFWGWGWRDDFQKTKTWHKGDAPADGIMTMIMMMGRSVDGRVVRVVSVSVSSRSVNSYHHDPPPVVVPVVD

Sequence (930 aa):
MVWLRWLLPPASLLLLLVSPAAFGLCRQDLARAIAQEIQNPQWQRGQWGIVVEDLRSGEVLYNHQGEKLFLVASNVKLTTVAAALDYWGASHRFVTTLSARSPDRTTLRLQGSFDPSFSSQDLQQMATRLVQQGIRQIQVLELGGVTPVRIEPTWAIEDLTMGNVAVVTRLSINQNALKLIATPQGLAQPLILQPPEGDLPWPVVNETRTVPTDAPEFLESEVRGQQIIVRGQLHRGSEPAEMPIPLREPIPYLQQQVQRAFAQAGIQVQQIRPMETAEPLPDVLVRHASPPLSRLILPILQESDNFYAEMLFAALEAAQPGYRQRYLEQMGVPGAVLVDGSGLSRQNWLTPKGLVTLLQQMARSDHASLWRRSLPLAGRSGTLRQRLRDTAAQDRLWAKTGTLRGVAALAGYVEPLEDRPLVFSMVVNQAGETTAHLRAGLDRIGVLLAQLQACDRRSEAAGDRMVWLRWLLPPASLLLLLVSPAAFGLCRQDLARAIAQEIQNPQWQRGQWGIVVEDLRSGEVLYNHQGEKLFLVASNVKLTTVAAALDYWGASHRFVTTLSARSPDRTTLRLQGSFDPSFSSQDLQQMATRLVQQGIRQIQVLELGGVTPVRIEPTWAIEDLTMGNVAVVTRLSINQNALKLIATPQGLAQPLILQPPEGDLPWPVVNETRTVPTDAPEFLESEVRGQQIIVRGQLHRGSEPAEMPIPLREPIPYLQQQVQRAFAQAGIQVQQIRPMETAEPLPDVLVRHASPPLSRLILPILQESDNFYAEMLFAALEAAQPGYRQRYLEQMGVPGAVLVDGSGLSRQNWLTPKGLVTLLQQMARSDHASLWRRSLPLAGRSGTLRQRLRDTAAQDRLWAKTGTLRGVAALAGYVEPLEDRPLVFSMVVNQAGETTAHLRAGLDRIGVLLAQLQACDRRSEAAGDR